Protein AF-0000000070118161 (afdb_homodimer)

InterPro domains:
  IPR046238 Protein of unknown function DUF6271 [PF19787] (27-433)

Foldseek 3Di:
DDDDDDDDDDPPDPPPPPPCPPVPQAAEEEEEEEDAEDQLVLLLQSLVLLVVCVVPDRYDYAYEYEYAYPCLPSNVVSCVVHDHYFYDYPVLLLVLLLQLLVQLVDPCSVLLSCLLRNPFDFPQNPVLSSLLLCLQVNHQKYWAAYRFWHFDDDPRHTLHLVVVVVQAAQDQQLPHDFPAEPADPVRRRAGAFKEWFAADEDFPAPCPVCLVPPLLLLQQLLLDAPPDDPVRSVVSSVLARDGDDDDDDKHKYKWLDDLRGGDRNTMMGGPLCLQAGFQSAGLAPDSNSLSSLQSNQQRHIYMYMHRHIYGDDDPQCVDLVNVLSRLSNHLLHSLLSQLVVQLSVPRRHSHLVVSLVSLVVSLPDDLVVSLVSLVSNLVSLVSSDDSSPVSSVVSVVCVVVSSVSSSVSSVSSSSCSVSSNSSSVSSNVGHSDGD/DCPPPDPPPDPPPPPPPPPPPPCPQFAEAEEEEEDAEDQLVLLLQVLVLLVVCVVPDRYHYAYEYEYAYPCLPSNVVSCVPHDHYFYDYPVLLLVLLLQLLVQLVDPCSVLLSCLLRNPFDFPQSPVLSSLLLCLQVVHQKYWAAYRFWHFDDDPRHTLHLVVVVVQAAQDQQLVHDFPAEPADPVRRRAGAFKEWFAADEAFPAPCVVCLVPPLLLLQQLLLDAPPDDPVRSVVSSVLARDGDDDDDDKHKYKWLDDLRGGDRNTMMGGPLCLQAGFQSAGLAPDSNSLSSLQSNQQRHIYMYMHRHIYGDDDPQCVDLVNVLSRLSNHLLHSLLSQLVVQLSVPRRHSHLVVSLVSLVVSLPDDLVVSLVSLVSNLVSLVSSDDSSPVSSVVSVVCVVVSSVSSSVSSVSSSSCSVSSNSSSVSSNVGHSDGD

Structure (mmCIF, N/CA/C/O backbone):
data_AF-0000000070118161-model_v1
#
loop_
_entity.id
_entity.type
_entity.pdbx_description
1 polymer 'Glycosyl transferase family 2'
#
loop_
_atom_site.group_PDB
_atom_site.id
_atom_site.type_symbol
_atom_site.label_atom_id
_atom_site.label_alt_id
_atom_site.label_comp_id
_atom_site.label_asym_id
_atom_site.label_entity_id
_atom_site.label_seq_id
_atom_site.pdbx_PDB_ins_code
_atom_site.Cartn_x
_atom_site.Cartn_y
_atom_site.Cartn_z
_atom_site.occupancy
_atom_site.B_iso_or_equiv
_atom_site.auth_se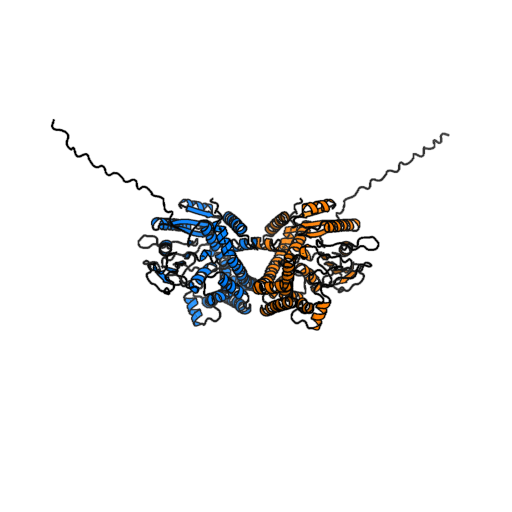q_id
_atom_site.auth_comp_id
_atom_site.auth_asym_id
_atom_site.auth_atom_id
_atom_site.pdbx_PDB_model_num
ATOM 1 N N . MET A 1 1 ? 20.609 100.125 -25.812 1 18.08 1 MET A N 1
ATOM 2 C CA . MET A 1 1 ? 21.297 98.875 -25.75 1 18.08 1 MET A CA 1
ATOM 3 C C . MET A 1 1 ? 20.812 98.062 -24.547 1 18.08 1 MET A C 1
ATOM 5 O O . MET A 1 1 ? 21.359 97 -24.266 1 18.08 1 MET A O 1
ATOM 9 N N . ARG A 1 2 ? 20.25 98.5 -23.766 1 18.81 2 ARG A N 1
ATOM 10 C CA . ARG A 1 2 ? 20.188 98.062 -22.391 1 18.81 2 ARG A CA 1
ATOM 11 C C . ARG A 1 2 ? 19.359 96.812 -22.281 1 18.81 2 ARG A C 1
ATOM 13 O O . ARG A 1 2 ? 18.156 96.812 -22.562 1 18.81 2 ARG A O 1
ATOM 20 N N . ILE A 1 3 ? 20.078 95.688 -22.578 1 17.75 3 ILE A N 1
ATOM 21 C CA . ILE A 1 3 ? 19.344 94.438 -22.812 1 17.75 3 ILE A CA 1
ATOM 22 C C . ILE A 1 3 ? 18.328 94.188 -21.703 1 17.75 3 ILE A C 1
ATOM 24 O O . ILE A 1 3 ? 18.422 94.812 -20.641 1 17.75 3 ILE A O 1
ATOM 28 N N . ARG A 1 4 ? 18.016 92.875 -21.312 1 18.5 4 ARG A N 1
ATOM 29 C CA . ARG A 1 4 ? 17.25 91.688 -21.562 1 18.5 4 ARG A CA 1
ATOM 30 C C . ARG A 1 4 ? 16.859 91 -20.266 1 18.5 4 ARG A C 1
ATOM 32 O O . ARG A 1 4 ? 16.359 89.875 -20.266 1 18.5 4 ARG A O 1
ATOM 39 N N . LYS A 1 5 ? 16.969 91.875 -19.188 1 18.72 5 LYS A N 1
ATOM 40 C CA . LYS A 1 5 ? 17.062 90.875 -18.078 1 18.72 5 LYS A CA 1
ATOM 41 C C . LYS A 1 5 ? 15.82 90 -18.031 1 18.72 5 LYS A C 1
ATOM 43 O O . LYS A 1 5 ? 14.789 90.312 -18.641 1 18.72 5 LYS A O 1
ATOM 48 N N . ALA A 1 6 ? 15.078 89.812 -17.047 1 23.8 6 ALA A N 1
ATOM 49 C CA . ALA A 1 6 ? 15.031 88.625 -16.203 1 23.8 6 ALA A CA 1
ATOM 50 C C . ALA A 1 6 ? 13.711 87.875 -16.375 1 23.8 6 ALA A C 1
ATOM 52 O O . ALA A 1 6 ? 13.609 86.688 -16.031 1 23.8 6 ALA A O 1
ATOM 53 N N . PRO A 1 7 ? 12.625 88.25 -17.219 1 26.45 7 PRO A N 1
ATOM 54 C CA . PRO A 1 7 ? 11.492 88.062 -16.312 1 26.45 7 PRO A CA 1
ATOM 55 C C . PRO A 1 7 ? 11.312 86.625 -15.836 1 26.45 7 PRO A C 1
ATOM 57 O O . PRO A 1 7 ? 11.836 85.688 -16.453 1 26.45 7 PRO A O 1
ATOM 60 N N . GLY A 1 8 ? 10.688 86.25 -14.773 1 24.23 8 GLY A N 1
ATOM 61 C CA . GLY A 1 8 ? 10.609 85.312 -13.641 1 24.23 8 GLY A CA 1
ATOM 62 C C . GLY A 1 8 ? 9.773 84.062 -13.93 1 24.23 8 GLY A C 1
ATOM 63 O O . GLY A 1 8 ? 9.453 83.312 -13.016 1 24.23 8 GLY A O 1
ATOM 64 N N . GLY A 1 9 ? 9.859 83.5 -15.227 1 24.38 9 GLY A N 1
ATOM 65 C CA . GLY A 1 9 ? 8.672 82.688 -15.469 1 24.38 9 GLY A CA 1
ATOM 66 C C . GLY A 1 9 ? 8.469 81.625 -14.438 1 24.38 9 GLY A C 1
ATOM 67 O O . GLY A 1 9 ? 9.398 81.25 -13.703 1 24.38 9 GLY A O 1
ATOM 68 N N . SER A 1 10 ? 7.137 81.25 -14.125 1 23.62 10 SER A N 1
ATOM 69 C CA . SER A 1 10 ? 6.43 80.375 -13.18 1 23.62 10 SER A CA 1
ATOM 70 C C . SER A 1 10 ? 6.859 78.938 -13.328 1 23.62 10 SER A C 1
ATOM 72 O O . SER A 1 10 ? 7.027 78.438 -14.445 1 23.62 10 SER A O 1
ATOM 74 N N . VAL A 1 11 ? 7.516 78.25 -12.312 1 28.92 11 VAL A N 1
ATOM 75 C CA . VAL A 1 11 ? 8.211 77 -12.047 1 28.92 11 VAL A CA 1
ATOM 76 C C . VAL A 1 11 ? 7.25 75.812 -12.203 1 28.92 11 VAL A C 1
ATOM 78 O O . VAL A 1 11 ? 6.305 75.688 -11.43 1 28.92 11 VAL A O 1
ATOM 81 N N . PRO A 1 12 ? 6.484 75.625 -13.234 1 28.16 12 PRO A N 1
ATOM 82 C CA . PRO A 1 12 ? 5.457 74.625 -12.93 1 28.16 12 PRO A CA 1
ATOM 83 C C . PRO A 1 12 ? 6.047 73.312 -12.438 1 28.16 12 PRO A C 1
ATOM 85 O O . PRO A 1 12 ? 7.211 73 -12.711 1 28.16 12 PRO A O 1
ATOM 88 N N . SER A 1 13 ? 5.379 72.625 -11.328 1 24.45 13 SER A N 1
ATOM 89 C CA . SER A 1 13 ? 5.609 71.438 -10.523 1 24.45 13 SER A CA 1
ATOM 90 C C . SER A 1 13 ? 5.727 70.188 -11.398 1 24.45 13 SER A C 1
ATOM 92 O O . SER A 1 13 ? 4.824 69.875 -12.188 1 24.45 13 SER A O 1
ATOM 94 N N . SER A 1 14 ? 6.891 69.875 -11.984 1 25.02 14 SER A N 1
ATOM 95 C CA . SER A 1 14 ? 7.141 68.75 -12.812 1 25.02 14 SER A CA 1
ATOM 96 C C . SER A 1 14 ? 6.707 67.438 -12.102 1 25.02 14 SER A C 1
ATOM 98 O O . SER A 1 14 ? 7.148 67.188 -10.984 1 25.02 14 SER A O 1
ATOM 100 N N . GLY A 1 15 ? 5.406 67 -12.281 1 25.11 15 GLY A N 1
ATOM 101 C CA . GLY A 1 15 ? 4.891 65.75 -11.797 1 25.11 15 GLY A CA 1
ATOM 102 C C . GLY A 1 15 ? 5.816 64.562 -12.078 1 25.11 15 GLY A C 1
ATOM 103 O O . GLY A 1 15 ? 6.117 64.312 -13.242 1 25.11 15 GLY A O 1
ATOM 104 N N . ARG A 1 16 ? 6.965 64.375 -11.258 1 28.17 16 ARG A N 1
ATOM 105 C CA . ARG A 1 16 ? 7.883 63.25 -11.383 1 28.17 16 ARG A CA 1
ATOM 106 C C . ARG A 1 16 ? 7.137 61.938 -11.719 1 28.17 16 ARG A C 1
ATOM 108 O O . ARG A 1 16 ? 6.203 61.562 -11.016 1 28.17 16 ARG A O 1
ATOM 115 N N . GLU A 1 17 ? 7.031 61.625 -12.898 1 26.48 17 GLU A N 1
ATOM 116 C CA . GLU A 1 17 ? 6.621 60.281 -13.305 1 26.48 17 GLU A CA 1
ATOM 117 C C . GLU A 1 17 ? 7.398 59.219 -12.531 1 26.48 17 GLU A C 1
ATOM 119 O O . GLU A 1 17 ? 8.625 59.188 -12.586 1 26.48 17 GLU A O 1
ATOM 124 N N . LYS A 1 18 ? 6.875 58.719 -11.438 1 31.11 18 LYS A N 1
ATOM 125 C CA . LYS A 1 18 ? 7.531 57.625 -10.719 1 31.11 18 LYS A CA 1
ATOM 126 C C . LYS A 1 18 ? 7.996 56.531 -11.688 1 31.11 18 LYS A C 1
ATOM 128 O O . LYS A 1 18 ? 7.18 55.906 -12.352 1 31.11 18 LYS A O 1
ATOM 133 N N . ARG A 1 19 ? 9.086 56.688 -12.289 1 28.73 19 ARG A N 1
ATOM 134 C CA . ARG A 1 19 ? 9.688 55.562 -12.984 1 28.73 19 ARG A CA 1
ATOM 135 C C . ARG A 1 19 ? 9.57 54.281 -12.172 1 28.73 19 ARG A C 1
ATOM 137 O O . ARG A 1 19 ? 10.086 54.188 -11.055 1 28.73 19 ARG A O 1
ATOM 144 N N . HIS A 1 20 ? 8.469 53.5 -12.352 1 30.02 20 HIS A N 1
ATOM 145 C CA . HIS A 1 20 ? 8.391 52.156 -11.789 1 30.02 20 HIS A CA 1
ATOM 146 C C . HIS A 1 20 ? 9.648 51.375 -12.109 1 30.02 20 HIS A C 1
ATOM 148 O O . HIS A 1 20 ? 9.922 51.062 -13.273 1 30.02 20 HIS A O 1
ATOM 154 N N . VAL A 1 21 ? 10.844 51.719 -11.609 1 30.42 21 VAL A N 1
ATOM 155 C CA . VAL A 1 21 ? 12.109 51 -11.766 1 30.42 21 VAL A CA 1
ATOM 156 C C . VAL A 1 21 ? 11.852 49.5 -11.906 1 30.42 21 VAL A C 1
ATOM 158 O O . VAL A 1 21 ? 10.766 49.031 -11.57 1 30.42 21 VAL A O 1
ATOM 161 N N . ASN A 1 22 ? 12.953 48.688 -12.242 1 32.97 22 ASN A N 1
ATOM 162 C CA . ASN A 1 22 ? 13.094 47.25 -12.445 1 32.97 22 ASN A CA 1
ATOM 163 C C . ASN A 1 22 ? 12.391 46.469 -11.344 1 32.97 22 ASN A C 1
ATOM 165 O O . ASN A 1 22 ? 12.734 46.594 -10.164 1 32.97 22 ASN A O 1
ATOM 169 N N . GLY A 1 23 ? 11.141 46.219 -11.258 1 35.56 23 GLY A N 1
ATOM 170 C CA . GLY A 1 23 ? 10.141 45.719 -10.344 1 35.56 23 GLY A CA 1
ATOM 171 C C . GLY A 1 23 ? 10.625 44.531 -9.539 1 35.56 23 GLY A C 1
ATOM 172 O O . GLY A 1 23 ? 10.766 43.406 -10.078 1 35.56 23 GLY A O 1
ATOM 173 N N . SER A 1 24 ? 11.641 44.5 -8.727 1 43.12 24 SER A N 1
ATOM 174 C CA . SER A 1 24 ? 12.109 43.438 -7.84 1 43.12 24 SER A CA 1
ATOM 175 C C . SER A 1 24 ? 10.945 42.594 -7.344 1 43.12 24 SER A C 1
ATOM 177 O O . SER A 1 24 ? 10.055 43.094 -6.645 1 43.12 24 SER A O 1
ATOM 179 N N . LYS A 1 25 ? 10.273 41.656 -8.039 1 54.44 25 LYS A N 1
ATOM 180 C CA . LYS A 1 25 ? 9.117 40.844 -7.73 1 54.44 25 LYS A CA 1
ATOM 181 C C . LYS A 1 25 ? 9.203 40.281 -6.309 1 54.44 25 LYS A C 1
ATOM 183 O O . LYS A 1 25 ? 10.242 39.75 -5.906 1 54.44 25 LYS A O 1
ATOM 188 N N . GLY A 1 26 ? 8.383 40.781 -5.262 1 76.94 26 GLY A N 1
ATOM 189 C CA . GLY A 1 26 ? 8.227 40.312 -3.891 1 76.94 26 GLY A CA 1
ATOM 190 C C . GLY A 1 26 ? 8.234 38.812 -3.766 1 76.94 26 GLY A C 1
ATOM 191 O O . GLY A 1 26 ? 8.109 38.094 -4.766 1 76.94 26 GLY A O 1
ATOM 192 N N . ARG A 1 27 ? 8.695 38.375 -2.604 1 93.38 27 ARG A N 1
ATOM 193 C CA . ARG A 1 27 ? 8.664 36.938 -2.322 1 93.38 27 ARG A CA 1
ATOM 194 C C . ARG A 1 27 ? 7.285 36.375 -2.613 1 93.38 27 ARG A C 1
ATOM 196 O O . ARG A 1 27 ? 6.266 37 -2.33 1 93.38 27 ARG A O 1
ATOM 203 N N . ARG A 1 28 ? 7.234 35.281 -3.338 1 97 28 ARG A N 1
ATOM 204 C CA . ARG A 1 28 ? 5.973 34.625 -3.645 1 97 28 ARG A CA 1
ATOM 205 C C . ARG A 1 28 ? 5.512 33.75 -2.479 1 97 28 ARG A C 1
ATOM 207 O O . ARG A 1 28 ? 6.305 33 -1.907 1 97 28 ARG A O 1
ATOM 214 N N . VAL A 1 29 ? 4.273 33.938 -2.137 1 98.31 29 VAL A N 1
ATOM 215 C CA . VAL A 1 29 ? 3.699 33.125 -1.062 1 98.31 29 VAL A CA 1
ATOM 216 C C . VAL A 1 29 ? 2.393 32.5 -1.531 1 98.31 29 VAL A C 1
ATOM 218 O O . VAL A 1 29 ? 1.701 33.062 -2.391 1 98.31 29 VAL A O 1
ATOM 221 N N . CYS A 1 30 ? 2.09 31.328 -1.042 1 98.75 30 CYS A N 1
ATOM 222 C CA . CYS A 1 30 ? 0.885 30.609 -1.442 1 98.75 30 CYS A CA 1
ATOM 223 C C . CYS A 1 30 ? -0.164 30.641 -0.338 1 98.75 30 CYS A C 1
ATOM 225 O O . CYS A 1 30 ? 0.068 30.141 0.76 1 98.75 30 CYS A O 1
ATOM 227 N N . LEU A 1 31 ? -1.231 31.328 -0.538 1 98.81 31 LEU A N 1
ATOM 228 C CA . LEU A 1 31 ? -2.412 31.25 0.316 1 98.81 31 LEU A CA 1
ATOM 229 C C . LEU A 1 31 ? -3.398 30.203 -0.215 1 98.81 31 LEU A C 1
ATOM 231 O O . LEU A 1 31 ? -3.914 30.344 -1.326 1 98.81 31 LEU A O 1
ATOM 235 N N . VAL A 1 32 ? -3.629 29.141 0.614 1 98.69 32 VAL A N 1
ATOM 236 C CA . VAL A 1 32 ? -4.305 28 0.02 1 98.69 32 VAL A CA 1
ATOM 237 C C . VAL A 1 32 ? -5.574 27.672 0.81 1 98.69 32 VAL A C 1
ATOM 239 O O . VAL A 1 32 ? -5.586 27.781 2.039 1 98.69 32 VAL A O 1
ATOM 242 N N . VAL A 1 33 ? -6.633 27.281 0.104 1 98.5 33 VAL A N 1
ATOM 243 C CA . VAL A 1 33 ? -7.883 26.781 0.666 1 98.5 33 VAL A CA 1
ATOM 244 C C . VAL A 1 33 ? -8.289 25.5 -0.043 1 98.5 33 VAL A C 1
ATOM 246 O O . VAL A 1 33 ? -8.719 25.516 -1.197 1 98.5 33 VAL A O 1
ATOM 249 N N . PRO A 1 34 ? -8.18 24.391 0.599 1 97.69 34 PRO A N 1
ATOM 250 C CA . PRO A 1 34 ? -8.852 23.203 0.085 1 97.69 34 PRO A CA 1
ATOM 251 C C . PRO A 1 34 ? -10.328 23.156 0.453 1 97.69 34 PRO A C 1
ATOM 253 O O . PRO A 1 34 ? -10.711 23.562 1.55 1 97.69 34 PRO A O 1
ATOM 256 N N . THR A 1 35 ? -11.188 22.656 -0.471 1 96.31 35 THR A N 1
ATOM 257 C CA . THR A 1 35 ? -12.609 22.594 -0.133 1 96.31 35 THR A CA 1
ATOM 258 C C . THR A 1 35 ? -13.281 21.422 -0.86 1 96.31 35 THR A C 1
ATOM 260 O O . THR A 1 35 ? -12.883 21.062 -1.968 1 96.31 35 THR A O 1
ATOM 263 N N . ASN A 1 36 ? -14.172 20.812 -0.224 1 92.88 36 ASN A N 1
ATOM 264 C CA . ASN A 1 36 ? -15.055 19.812 -0.82 1 92.88 36 ASN A CA 1
ATOM 265 C C . ASN A 1 36 ? -16.531 20.156 -0.586 1 92.88 36 ASN A C 1
ATOM 267 O O . ASN A 1 36 ? -17.391 19.266 -0.646 1 92.88 36 ASN A O 1
ATOM 271 N N . ARG A 1 37 ? -16.797 21.438 -0.297 1 91.69 37 ARG A N 1
ATOM 272 C CA . ARG A 1 37 ? -18.141 21.891 0.008 1 91.69 37 ARG A CA 1
ATOM 273 C C . ARG A 1 37 ? -18.359 23.328 -0.452 1 91.69 37 ARG A C 1
ATOM 275 O O . ARG A 1 37 ? -17.406 24 -0.888 1 91.69 37 ARG A O 1
ATOM 282 N N . GLU A 1 38 ? -19.641 23.734 -0.311 1 94 38 GLU A N 1
ATOM 283 C CA . GLU A 1 38 ? -19.938 25.125 -0.591 1 94 38 GLU A CA 1
ATOM 284 C C . GLU A 1 38 ? -19.25 26.062 0.407 1 94 38 GLU A C 1
ATOM 286 O O . GLU A 1 38 ? -19.328 25.844 1.619 1 94 38 GLU A O 1
ATOM 291 N N . CYS A 1 39 ? -18.5 27.109 -0.124 1 96.06 39 CYS A N 1
ATOM 292 C CA . CYS A 1 39 ? -17.797 28 0.8 1 96.06 39 CYS A CA 1
ATOM 293 C C . CYS A 1 39 ? -17.547 29.359 0.161 1 96.06 39 CYS A C 1
ATOM 295 O O . CYS A 1 39 ? -16.484 29.953 0.367 1 96.06 39 CYS A O 1
ATOM 297 N N . THR A 1 40 ? -18.422 29.844 -0.598 1 96.44 40 THR A N 1
ATOM 298 C CA . THR A 1 40 ? -18.297 31.125 -1.29 1 96.44 40 THR A CA 1
ATOM 299 C C . THR A 1 40 ? -18 32.25 -0.3 1 96.44 40 THR A C 1
ATOM 301 O O . THR A 1 40 ? -17.172 33.125 -0.569 1 96.44 40 THR A O 1
ATOM 304 N N . ALA A 1 41 ? -18.703 32.25 0.791 1 95.62 41 ALA A N 1
ATOM 305 C CA . ALA A 1 41 ? -18.484 33.281 1.799 1 95.62 41 ALA A CA 1
ATOM 306 C C . ALA A 1 41 ? -17.062 33.25 2.344 1 95.62 41 ALA A C 1
ATOM 308 O O . ALA A 1 41 ? -16.438 34.281 2.527 1 95.62 41 ALA A O 1
ATOM 309 N N . THR A 1 42 ? -16.609 32.062 2.637 1 96.62 42 THR A N 1
ATOM 310 C CA . THR A 1 42 ? -15.25 31.891 3.139 1 96.62 42 THR A CA 1
ATOM 311 C C . THR A 1 42 ? -14.219 32.312 2.098 1 96.62 42 THR A C 1
ATOM 313 O O . THR A 1 42 ? -13.219 32.969 2.434 1 96.62 42 THR A O 1
ATOM 316 N N . LEU A 1 43 ? -14.461 32 0.864 1 97.94 43 LEU A N 1
ATOM 317 C CA . LEU A 1 43 ? -13.523 32.375 -0.194 1 97.94 43 LEU A CA 1
ATOM 318 C C . LEU A 1 43 ? -13.438 33.906 -0.33 1 97.94 43 LEU A C 1
ATOM 320 O O . LEU A 1 43 ? -12.367 34.438 -0.608 1 97.94 43 LEU A O 1
ATOM 324 N N . ALA A 1 44 ? -14.539 34.562 -0.153 1 97.56 44 ALA A N 1
ATOM 325 C CA . ALA A 1 44 ? -14.516 36 -0.18 1 97.56 44 ALA A CA 1
ATOM 326 C C . ALA A 1 44 ? -13.625 36.562 0.928 1 97.56 44 ALA A C 1
ATOM 328 O O . ALA A 1 44 ? -12.906 37.562 0.721 1 97.56 44 ALA A O 1
ATOM 329 N N . GLU A 1 45 ? -13.727 36 2.141 1 97.38 45 GLU A N 1
ATOM 330 C CA . GLU A 1 45 ? -12.859 36.375 3.252 1 97.38 45 GLU A CA 1
ATOM 331 C C . GLU A 1 45 ? -11.391 36.188 2.893 1 97.38 45 GLU A C 1
ATOM 333 O O . GLU A 1 45 ? -10.562 37.062 3.186 1 97.38 45 GLU A O 1
ATOM 338 N N . VAL A 1 46 ? -11.078 35.125 2.234 1 98.12 46 VAL A N 1
ATOM 339 C CA . VAL A 1 46 ? -9.695 34.75 1.938 1 98.12 46 VAL A CA 1
ATOM 340 C C . VAL A 1 46 ? -9.156 35.688 0.84 1 98.12 46 VAL A C 1
ATOM 342 O O . VAL A 1 46 ? -7.98 36.031 0.848 1 98.12 46 VAL A O 1
ATOM 345 N N . VAL A 1 47 ? -9.992 36.031 -0.094 1 98.12 47 VAL A N 1
ATOM 346 C CA . VAL A 1 47 ? -9.602 37 -1.113 1 98.12 47 VAL A CA 1
ATOM 347 C C . VAL A 1 47 ? -9.219 38.312 -0.453 1 98.12 47 VAL A C 1
ATOM 349 O O . VAL A 1 47 ? -8.211 38.938 -0.823 1 98.12 47 VAL A O 1
ATOM 352 N N . ALA A 1 48 ? -10 38.719 0.513 1 97.81 48 ALA A N 1
ATOM 353 C CA . ALA A 1 48 ? -9.68 39.938 1.259 1 97.81 48 ALA A CA 1
ATOM 354 C C . ALA A 1 48 ? -8.352 39.781 2.002 1 97.81 48 ALA A C 1
ATOM 356 O O . ALA A 1 48 ? -7.598 40.75 2.123 1 97.81 48 ALA A O 1
ATOM 357 N N . GLU A 1 49 ? -8.109 38.625 2.523 1 98.38 49 GLU A N 1
ATOM 358 C CA . GLU A 1 49 ? -6.852 38.375 3.209 1 98.38 49 GLU A CA 1
ATOM 359 C C . GLU A 1 49 ? -5.668 38.5 2.254 1 98.38 49 GLU A C 1
ATOM 361 O O . GLU A 1 49 ? -4.625 39.031 2.617 1 98.38 49 GLU A O 1
ATOM 366 N N . ALA A 1 50 ? -5.844 37.969 1.078 1 98.19 50 ALA A N 1
ATOM 367 C CA . ALA A 1 50 ? -4.805 38.094 0.062 1 98.19 50 ALA A CA 1
ATOM 368 C C . ALA A 1 50 ? -4.512 39.562 -0.259 1 98.19 50 ALA A C 1
ATOM 370 O O . ALA A 1 50 ? -3.348 39.938 -0.382 1 98.19 50 ALA A O 1
ATOM 371 N N . GLU A 1 51 ? -5.527 40.312 -0.409 1 97.19 51 GLU A N 1
ATOM 372 C CA . GLU A 1 51 ? -5.375 41.75 -0.694 1 97.19 51 GLU A CA 1
ATOM 373 C C . GLU A 1 51 ? -4.648 42.469 0.44 1 97.19 51 GLU A C 1
ATOM 375 O O . GLU A 1 51 ? -3.801 43.312 0.196 1 97.19 51 GLU A O 1
ATOM 380 N N . HIS A 1 52 ? -5.051 42.094 1.607 1 97.69 52 HIS A N 1
ATOM 381 C CA . HIS A 1 52 ? -4.383 42.656 2.771 1 97.69 52 HIS A CA 1
ATOM 382 C C . HIS A 1 52 ? -2.887 42.375 2.746 1 97.69 52 HIS A C 1
ATOM 384 O O . HIS A 1 52 ? -2.074 43.25 3.01 1 97.69 52 HIS A O 1
ATOM 390 N N . ALA A 1 53 ? -2.527 41.188 2.486 1 98.12 53 ALA A N 1
ATOM 391 C CA . ALA A 1 53 ? -1.125 40.781 2.441 1 98.12 53 ALA A CA 1
ATOM 392 C C . ALA A 1 53 ? -0.347 41.625 1.419 1 98.12 53 ALA A C 1
ATOM 394 O O . ALA A 1 53 ? 0.737 42.125 1.716 1 98.12 53 ALA A O 1
ATOM 395 N N . GLU A 1 54 ? -0.881 41.781 0.288 1 96.75 54 GLU A N 1
ATOM 396 C CA . GLU A 1 54 ? -0.187 42.5 -0.793 1 96.75 54 GLU A CA 1
ATOM 397 C C . GLU A 1 54 ? -0.111 44 -0.527 1 96.75 54 GLU A C 1
ATOM 399 O O . GLU A 1 54 ? 0.819 44.656 -0.98 1 96.75 54 GLU A O 1
ATOM 404 N N . SER A 1 55 ? -1.028 44.5 0.199 1 96.56 55 SER A N 1
ATOM 405 C CA . SER A 1 55 ? -1.042 45.938 0.5 1 96.56 55 SER A CA 1
ATOM 406 C C . SER A 1 55 ? -0.089 46.25 1.644 1 96.56 55 SER A C 1
ATOM 408 O O . SER A 1 55 ? 0.398 47.406 1.743 1 96.56 55 SER A O 1
ATOM 410 N N . HIS A 1 56 ? 0.193 45.281 2.412 1 96.88 56 HIS A N 1
ATOM 411 C CA . HIS A 1 56 ? 0.922 45.594 3.637 1 96.88 56 HIS A CA 1
ATOM 412 C C . HIS A 1 56 ? 2.34 45.031 3.588 1 96.88 56 HIS A C 1
ATOM 414 O O . HIS A 1 56 ? 3.201 45.438 4.367 1 96.88 56 HIS A O 1
ATOM 420 N N . PHE A 1 57 ? 2.557 44.062 2.789 1 97.19 57 PHE A N 1
ATOM 421 C CA . PHE A 1 57 ? 3.857 43.406 2.686 1 97.19 57 PHE A CA 1
ATOM 422 C C . PHE A 1 57 ? 4.324 43.375 1.234 1 97.19 57 PHE A C 1
ATOM 424 O O . PHE A 1 57 ? 3.51 43.469 0.312 1 97.19 57 PHE A O 1
ATOM 431 N N . ASP A 1 58 ? 5.637 43.312 1.049 1 95.94 58 ASP A N 1
ATOM 432 C CA . ASP A 1 58 ? 6.195 43.156 -0.289 1 95.94 58 ASP A CA 1
ATOM 433 C C . ASP A 1 58 ? 6.176 41.688 -0.72 1 95.94 58 ASP A C 1
ATOM 435 O O . ASP A 1 58 ? 7.227 41.031 -0.806 1 95.94 58 ASP A O 1
ATOM 439 N N . VAL A 1 59 ? 4.965 41.156 -0.947 1 97.06 59 VAL A N 1
ATOM 440 C CA . VAL A 1 59 ? 4.793 39.75 -1.341 1 97.06 59 VAL A CA 1
ATOM 441 C C . VAL A 1 59 ? 3.865 39.688 -2.549 1 97.06 59 VAL A C 1
ATOM 443 O O . VAL A 1 59 ? 3.092 40.594 -2.812 1 97.06 59 VAL A O 1
ATOM 446 N N . ASP A 1 60 ? 4.129 38.719 -3.375 1 96.94 60 ASP A N 1
ATOM 447 C CA . ASP A 1 60 ? 3.213 38.281 -4.422 1 96.94 60 ASP A CA 1
ATOM 448 C C . ASP A 1 60 ? 2.408 37.062 -3.973 1 96.94 60 ASP A C 1
ATOM 450 O O . ASP A 1 60 ? 2.939 35.938 -3.908 1 96.94 60 ASP A O 1
ATOM 454 N N . VAL A 1 61 ? 1.116 37.281 -3.701 1 97.88 61 VAL A N 1
ATOM 455 C CA . VAL A 1 61 ? 0.293 36.219 -3.15 1 97.88 61 VAL A CA 1
ATOM 456 C C . VAL A 1 61 ? -0.29 35.375 -4.285 1 97.88 61 VAL A C 1
ATOM 458 O O . VAL A 1 61 ? -0.955 35.906 -5.18 1 97.88 61 VAL A O 1
ATOM 461 N N . ARG A 1 62 ? 0.014 34.125 -4.309 1 97.69 62 ARG A N 1
ATOM 462 C CA . ARG A 1 62 ? -0.673 33.125 -5.141 1 97.69 62 ARG A CA 1
ATOM 463 C C . ARG A 1 62 ? -1.813 32.469 -4.375 1 97.69 62 ARG A C 1
ATOM 465 O O . ARG A 1 62 ? -1.58 31.625 -3.516 1 97.69 62 ARG A O 1
ATOM 472 N N . LEU A 1 63 ? -3.002 32.875 -4.711 1 98.31 63 LEU A N 1
ATOM 473 C CA . LEU A 1 63 ? -4.152 32.25 -4.082 1 98.31 63 LEU A CA 1
ATOM 474 C C . LEU A 1 63 ? -4.465 30.906 -4.742 1 98.31 63 LEU A C 1
ATOM 476 O O . LEU A 1 63 ? -4.699 30.844 -5.953 1 98.31 63 LEU A O 1
ATOM 480 N N . LEU A 1 64 ? -4.391 29.828 -3.969 1 98.5 64 LEU A N 1
ATOM 481 C CA . LEU A 1 64 ? -4.633 28.469 -4.461 1 98.5 64 LEU A CA 1
ATOM 482 C C . LEU A 1 64 ? -5.883 27.875 -3.824 1 98.5 64 LEU A C 1
ATOM 484 O O . LEU A 1 64 ? -5.988 27.812 -2.598 1 98.5 64 LEU A O 1
ATOM 488 N N . VAL A 1 65 ? -6.812 27.484 -4.645 1 98.44 65 VAL A N 1
ATOM 489 C CA . VAL A 1 65 ? -8.016 26.812 -4.16 1 98.44 65 VAL A CA 1
ATOM 490 C C . VAL A 1 65 ? -8.094 25.422 -4.766 1 98.44 65 VAL A C 1
ATOM 492 O O . VAL A 1 65 ? -8.219 25.266 -5.984 1 98.44 65 VAL A O 1
ATOM 495 N N . LEU A 1 66 ? -7.93 24.391 -3.953 1 98.06 66 LEU A N 1
ATOM 496 C CA . LEU A 1 66 ? -8.148 23.016 -4.348 1 98.06 66 LEU A CA 1
ATOM 497 C C . LEU A 1 66 ? -9.609 22.609 -4.145 1 98.06 66 LEU A C 1
ATOM 499 O O . LEU A 1 66 ? -10.039 22.391 -3.01 1 98.06 66 LEU A O 1
ATOM 503 N N . ASP A 1 67 ? -10.336 22.484 -5.238 1 97.19 67 ASP A N 1
ATOM 504 C CA . ASP A 1 67 ? -11.797 22.406 -5.164 1 97.19 67 ASP A CA 1
ATOM 505 C C . ASP A 1 67 ? -12.312 21.062 -5.652 1 97.19 67 ASP A C 1
ATOM 507 O O . ASP A 1 67 ? -12.32 20.797 -6.855 1 97.19 67 ASP A O 1
ATOM 511 N N . SER A 1 68 ? -12.688 20.234 -4.723 1 94.5 68 SER A N 1
ATOM 512 C CA . SER A 1 68 ? -13.281 18.953 -5.043 1 94.5 68 SER A CA 1
ATOM 513 C C . SER A 1 68 ? -14.789 18.953 -4.836 1 94.5 68 SER A C 1
ATOM 515 O O . SER A 1 68 ? -15.414 17.906 -4.727 1 94.5 68 SER A O 1
ATOM 517 N N . SER A 1 69 ? -15.438 20.156 -4.766 1 93.81 69 SER A N 1
ATOM 518 C CA . SER A 1 69 ? -16.859 20.281 -4.48 1 93.81 69 SER A CA 1
ATOM 519 C C . SER A 1 69 ? -17.688 20.312 -5.77 1 93.81 69 SER A C 1
ATOM 521 O O . SER A 1 69 ? -17.125 20.312 -6.867 1 93.81 69 SER A O 1
ATOM 523 N N . ASP A 1 70 ? -19.016 20.344 -5.543 1 93.5 70 ASP A N 1
ATOM 524 C CA . ASP A 1 70 ? -19.938 20.516 -6.664 1 93.5 70 ASP A CA 1
ATOM 525 C C . ASP A 1 70 ? -20.281 21.984 -6.879 1 93.5 70 ASP A C 1
ATOM 527 O O . ASP A 1 70 ? -21.266 22.312 -7.559 1 93.5 70 ASP A O 1
ATOM 531 N N . HIS A 1 71 ? -19.516 22.875 -6.32 1 95.88 71 HIS A N 1
ATOM 532 C CA . HIS A 1 71 ? -19.844 24.297 -6.344 1 95.88 71 HIS A CA 1
ATOM 533 C C . HIS A 1 71 ? -18.766 25.094 -7.082 1 95.88 71 HIS A C 1
ATOM 535 O O . HIS A 1 71 ? -18.516 26.25 -6.754 1 95.88 71 HIS A O 1
ATOM 541 N N . PHE A 1 72 ? -18.156 24.5 -8.008 1 96.5 72 PHE A N 1
ATOM 542 C CA . PHE A 1 72 ? -16.984 25.047 -8.672 1 96.5 72 PHE A CA 1
ATOM 543 C C . PHE A 1 72 ? -17.312 26.391 -9.32 1 96.5 72 PHE A C 1
ATOM 545 O O . PHE A 1 72 ? -16.531 27.344 -9.211 1 96.5 72 PHE A O 1
ATOM 552 N N . ARG A 1 73 ? -18.453 26.516 -10.008 1 96.5 73 ARG A N 1
ATOM 553 C CA . ARG A 1 73 ? -18.812 27.719 -10.734 1 96.5 73 ARG A CA 1
ATOM 554 C C . ARG A 1 73 ? -19.047 28.875 -9.766 1 96.5 73 ARG A C 1
ATOM 556 O O . ARG A 1 73 ? -18.625 30 -10.023 1 96.5 73 ARG A O 1
ATOM 563 N N . ALA A 1 74 ? -19.766 28.578 -8.727 1 97.19 74 ALA A N 1
ATOM 564 C CA . ALA A 1 74 ? -20.031 29.609 -7.734 1 97.19 74 ALA A CA 1
ATOM 565 C C . ALA A 1 74 ? -18.734 30.094 -7.09 1 97.19 74 ALA A C 1
ATOM 567 O O . ALA A 1 74 ? -18.562 31.297 -6.855 1 97.19 74 ALA A O 1
ATOM 568 N N . HIS A 1 75 ? -17.875 29.172 -6.777 1 97.88 75 HIS A N 1
ATOM 569 C CA . HIS A 1 75 ? -16.578 29.516 -6.215 1 97.88 75 HIS A CA 1
ATOM 570 C C . HIS A 1 75 ? -15.766 30.375 -7.188 1 97.88 75 HIS A C 1
ATOM 572 O O . HIS A 1 75 ? -15.148 31.359 -6.789 1 97.88 75 HIS A O 1
ATOM 578 N N . ALA A 1 76 ? -15.828 29.984 -8.438 1 97.12 76 ALA A N 1
ATOM 579 C CA . ALA A 1 76 ? -15.086 30.703 -9.469 1 97.12 76 ALA A CA 1
ATOM 580 C C . ALA A 1 76 ? -15.555 32.156 -9.562 1 97.12 76 ALA A C 1
ATOM 582 O O . ALA A 1 76 ? -14.742 33.062 -9.758 1 97.12 76 ALA A O 1
ATOM 583 N N . ALA A 1 77 ? -16.781 32.375 -9.453 1 97.31 77 ALA A N 1
ATOM 584 C CA . ALA A 1 77 ? -17.344 33.719 -9.523 1 97.31 77 ALA A CA 1
ATOM 585 C C . ALA A 1 77 ? -16.797 34.594 -8.391 1 97.31 77 ALA A C 1
ATOM 587 O O . ALA A 1 77 ? -16.484 35.75 -8.594 1 97.31 77 ALA A O 1
ATOM 588 N N . THR A 1 78 ? -16.766 34.031 -7.238 1 97.31 78 THR A N 1
ATOM 589 C CA . THR A 1 78 ? -16.234 34.719 -6.074 1 97.31 78 THR A CA 1
ATOM 590 C C . THR A 1 78 ? -14.75 35 -6.234 1 97.31 78 THR A C 1
ATOM 592 O O . THR A 1 78 ? -14.273 36.094 -5.883 1 97.31 78 THR A O 1
ATOM 595 N N . LEU A 1 79 ? -14.031 34.125 -6.805 1 97.5 79 LEU A N 1
ATOM 596 C CA . LEU A 1 79 ? -12.578 34.188 -6.918 1 97.5 79 LEU A CA 1
ATOM 597 C C . LEU A 1 79 ? -12.164 35.125 -8.047 1 97.5 79 LEU A C 1
ATOM 599 O O . LEU A 1 79 ? -11.008 35.531 -8.117 1 97.5 79 LEU A O 1
ATOM 603 N N . ALA A 1 80 ? -13.117 35.438 -8.906 1 93.94 80 ALA A N 1
ATOM 604 C CA . ALA A 1 80 ? -12.836 36.344 -10.016 1 93.94 80 ALA A CA 1
ATOM 605 C C . ALA A 1 80 ? -12.344 37.719 -9.516 1 93.94 80 ALA A C 1
ATOM 607 O O . ALA A 1 80 ? -11.672 38.438 -10.242 1 93.94 80 ALA A O 1
ATOM 608 N N . ALA A 1 81 ? -12.57 38 -8.352 1 88.94 81 ALA A N 1
ATOM 609 C CA . ALA A 1 81 ? -12.188 39.281 -7.746 1 88.94 81 ALA A CA 1
ATOM 610 C C . ALA A 1 81 ? -10.711 39.281 -7.352 1 88.94 81 ALA A C 1
ATOM 612 O O . ALA A 1 81 ? -10.117 40.344 -7.105 1 88.94 81 ALA A O 1
ATOM 613 N N . ALA A 1 82 ? -10.094 38.125 -7.254 1 91.06 82 ALA A N 1
ATOM 614 C CA . ALA A 1 82 ? -8.703 38 -6.812 1 91.06 82 ALA A CA 1
ATOM 615 C C . ALA A 1 82 ? -7.738 38.281 -7.961 1 91.06 82 ALA A C 1
ATOM 617 O O . ALA A 1 82 ? -8.039 38 -9.117 1 91.06 82 ALA A O 1
ATOM 618 N N . ARG A 1 83 ? -6.637 38.812 -7.672 1 89 83 ARG A N 1
ATOM 619 C CA . ARG A 1 83 ? -5.641 39.188 -8.664 1 89 83 ARG A CA 1
ATOM 620 C C . ARG A 1 83 ? -4.973 37.969 -9.273 1 89 83 ARG A C 1
ATOM 622 O O . ARG A 1 83 ? -4.824 37.875 -10.492 1 89 83 ARG A O 1
ATOM 629 N N . ASP A 1 84 ? -4.465 37.062 -8.508 1 92.88 84 ASP A N 1
ATOM 630 C CA . ASP A 1 84 ? -3.758 35.844 -8.922 1 92.88 84 ASP A CA 1
ATOM 631 C C . ASP A 1 84 ? -4.312 34.625 -8.203 1 92.88 84 ASP A C 1
ATOM 633 O O . ASP A 1 84 ? -3.957 34.344 -7.055 1 92.88 84 ASP A O 1
ATOM 637 N N . VAL A 1 85 ? -5.059 33.844 -8.945 1 95.94 85 VAL A N 1
ATOM 638 C CA . VAL A 1 85 ? -5.73 32.719 -8.328 1 95.94 85 VAL A CA 1
ATOM 639 C C . VAL A 1 85 ? -5.543 31.484 -9.195 1 95.94 85 VAL A C 1
ATOM 641 O O . VAL A 1 85 ? -5.602 31.562 -10.43 1 95.94 85 VAL A O 1
ATOM 644 N N . ARG A 1 86 ? -5.164 30.422 -8.633 1 97.06 86 ARG A N 1
ATOM 645 C CA . ARG A 1 86 ? -5.262 29.094 -9.203 1 97.06 86 ARG A CA 1
ATOM 646 C C . ARG A 1 86 ? -6.406 28.297 -8.57 1 97.06 86 ARG A C 1
ATOM 648 O O . ARG A 1 86 ? -6.324 27.906 -7.41 1 97.06 86 ARG A O 1
ATOM 655 N N . HIS A 1 87 ? -7.449 28.172 -9.32 1 97.88 87 HIS A N 1
ATOM 656 C CA . HIS A 1 87 ? -8.617 27.406 -8.906 1 97.88 87 HIS A CA 1
ATOM 657 C C . HIS A 1 87 ? -8.68 26.062 -9.617 1 97.88 87 HIS A C 1
ATOM 659 O O . HIS A 1 87 ? -9.039 25.984 -10.797 1 97.88 87 HIS A O 1
ATOM 665 N N . LEU A 1 88 ? -8.375 24.969 -8.898 1 97.81 88 LEU A N 1
ATOM 666 C CA . LEU A 1 88 ? -8.18 23.672 -9.547 1 97.81 88 LEU A CA 1
ATOM 667 C C . LEU A 1 88 ? -9.242 22.672 -9.086 1 97.81 88 LEU A C 1
ATOM 669 O O . LEU A 1 88 ? -9.383 22.422 -7.891 1 97.81 88 LEU A O 1
ATOM 673 N N . ASP A 1 89 ? -9.945 22.125 -10.039 1 96.19 89 ASP A N 1
ATOM 674 C CA . ASP A 1 89 ? -10.812 21 -9.703 1 96.19 89 ASP A CA 1
ATOM 675 C C . ASP A 1 89 ? -10 19.703 -9.578 1 96.19 89 ASP A C 1
ATOM 677 O O . ASP A 1 89 ? -8.773 19.719 -9.711 1 96.19 89 ASP A O 1
ATOM 681 N N . GLU A 1 90 ? -10.586 18.641 -9.289 1 94.38 90 GLU A N 1
ATOM 682 C CA . GLU A 1 90 ? -9.875 17.406 -9.016 1 94.38 90 GLU A CA 1
ATOM 683 C C . GLU A 1 90 ? -9.172 16.875 -10.258 1 94.38 90 GLU A C 1
ATOM 685 O O . GLU A 1 90 ? -8.086 16.297 -10.172 1 94.38 90 GLU A O 1
ATOM 690 N N . ARG A 1 91 ? -9.836 17.016 -11.383 1 93.38 91 ARG A N 1
ATOM 691 C CA . ARG A 1 91 ? -9.227 16.578 -12.633 1 93.38 91 ARG A CA 1
ATOM 692 C C . ARG A 1 91 ? -7.902 17.281 -12.883 1 93.38 91 ARG A C 1
ATOM 694 O O . ARG A 1 91 ? -6.914 16.641 -13.25 1 93.38 91 ARG A O 1
ATOM 701 N N . ARG A 1 92 ? -7.902 18.547 -12.695 1 96.19 92 ARG A N 1
ATOM 702 C CA . ARG A 1 92 ? -6.688 19.328 -12.914 1 96.19 92 ARG A CA 1
ATOM 703 C C . ARG A 1 92 ? -5.621 18.984 -11.875 1 96.19 92 ARG A C 1
ATOM 705 O O . ARG A 1 92 ? -4.43 18.953 -12.195 1 96.19 92 ARG A O 1
ATOM 712 N N . GLN A 1 93 ? -6.031 18.812 -10.672 1 97.31 93 GLN A N 1
ATOM 713 C CA . GLN A 1 93 ? -5.094 18.375 -9.641 1 97.31 93 GLN A CA 1
ATOM 714 C C . GLN A 1 93 ? -4.453 17.047 -10.008 1 97.31 93 GLN A C 1
ATOM 716 O O . GLN A 1 93 ? -3.236 16.875 -9.883 1 97.31 93 GLN A O 1
ATOM 721 N N . ARG A 1 94 ? -5.27 16.109 -10.477 1 95.44 94 ARG A N 1
ATOM 722 C CA . ARG A 1 94 ? -4.801 14.789 -10.875 1 95.44 94 ARG A CA 1
ATOM 723 C C . ARG A 1 94 ? -3.805 14.883 -12.023 1 95.44 94 ARG A C 1
ATOM 725 O O . ARG A 1 94 ? -2.777 14.203 -12.023 1 95.44 94 ARG A O 1
ATOM 732 N N . ASP A 1 95 ? -4.156 15.672 -12.992 1 96.19 95 ASP A N 1
ATOM 733 C CA . ASP A 1 95 ? -3.271 15.852 -14.133 1 96.19 95 ASP A CA 1
ATOM 734 C C . ASP A 1 95 ? -1.916 16.406 -13.703 1 96.19 95 ASP A C 1
ATOM 736 O O . ASP A 1 95 ? -0.874 15.945 -14.172 1 96.19 95 ASP A O 1
ATOM 740 N N . PHE A 1 96 ? -1.938 17.359 -12.898 1 98.12 96 PHE A N 1
ATOM 741 C CA . PHE A 1 96 ? -0.708 17.938 -12.359 1 98.12 96 PHE A CA 1
ATOM 742 C C . PHE A 1 96 ? 0.11 16.875 -11.633 1 98.12 96 PHE A C 1
ATOM 744 O O . PHE A 1 96 ? 1.309 16.734 -11.883 1 98.12 96 PHE A O 1
ATOM 751 N N . LEU A 1 97 ? -0.519 16.125 -10.766 1 98.06 97 LEU A N 1
ATOM 752 C CA . LEU A 1 97 ? 0.169 15.125 -9.961 1 98.06 97 LEU A CA 1
ATOM 753 C C . LEU A 1 97 ? 0.754 14.031 -10.844 1 98.06 97 LEU A C 1
ATOM 755 O O . LEU A 1 97 ? 1.856 13.539 -10.586 1 98.06 97 LEU A O 1
ATOM 759 N N . ARG A 1 98 ? -0.009 13.648 -11.82 1 95 98 ARG A N 1
ATOM 760 C CA . ARG A 1 98 ? 0.494 12.633 -12.734 1 95 98 ARG A CA 1
ATOM 761 C C . ARG A 1 98 ? 1.787 13.094 -13.406 1 95 98 ARG A C 1
ATOM 763 O O . ARG A 1 98 ? 2.729 12.305 -13.539 1 95 98 ARG A O 1
ATOM 770 N N . ARG A 1 99 ? 1.815 14.297 -13.812 1 97.56 99 ARG A N 1
ATOM 771 C CA . ARG A 1 99 ? 3.014 14.828 -14.453 1 97.56 99 ARG A CA 1
ATOM 772 C C . ARG A 1 99 ? 4.172 14.914 -13.461 1 97.56 99 ARG A C 1
ATOM 774 O O . ARG A 1 99 ? 5.305 14.562 -13.789 1 97.56 99 ARG A O 1
ATOM 781 N N . VAL A 1 100 ? 3.898 15.336 -12.242 1 98.5 100 VAL A N 1
ATOM 782 C CA . VAL A 1 100 ? 4.918 15.422 -11.203 1 98.5 100 VAL A CA 1
ATOM 783 C C . VAL A 1 100 ? 5.48 14.031 -10.914 1 98.5 100 VAL A C 1
ATOM 785 O O . VAL A 1 100 ? 6.695 13.852 -10.836 1 98.5 100 VAL A O 1
ATOM 788 N N . ILE A 1 101 ? 4.613 13.062 -10.742 1 96.69 101 ILE A N 1
ATOM 789 C CA . ILE A 1 101 ? 4.996 11.703 -10.383 1 96.69 101 ILE A CA 1
ATOM 790 C C . ILE A 1 101 ? 5.809 11.078 -11.516 1 96.69 101 ILE A C 1
ATOM 792 O O . ILE A 1 101 ? 6.816 10.414 -11.273 1 96.69 101 ILE A O 1
ATOM 796 N N . ARG A 1 102 ? 5.348 11.266 -12.703 1 94.31 102 ARG A N 1
ATOM 797 C CA . ARG A 1 102 ? 6.105 10.781 -13.852 1 94.31 102 ARG A CA 1
ATOM 798 C C . ARG A 1 102 ? 7.516 11.352 -13.859 1 94.31 102 ARG A C 1
ATOM 800 O O . ARG A 1 102 ? 8.484 10.625 -14.094 1 94.31 102 ARG A O 1
ATOM 807 N N . ARG A 1 103 ? 7.609 12.609 -13.617 1 96.38 103 ARG A N 1
ATOM 808 C CA . ARG A 1 103 ? 8.898 13.289 -13.617 1 96.38 103 ARG A CA 1
ATOM 809 C C . ARG A 1 103 ? 9.773 12.82 -12.461 1 96.38 103 ARG A C 1
ATOM 811 O O . ARG A 1 103 ? 10.992 12.719 -12.594 1 96.38 103 ARG A O 1
ATOM 818 N N . ALA A 1 104 ? 9.156 12.586 -11.344 1 96.94 104 ALA A N 1
ATOM 819 C CA . ALA A 1 104 ? 9.875 12.141 -10.156 1 96.94 104 ALA A CA 1
ATOM 820 C C . ALA A 1 104 ? 10.406 10.727 -10.336 1 96.94 104 ALA A C 1
ATOM 822 O O . ALA A 1 104 ? 11.297 10.289 -9.609 1 96.94 104 ALA A O 1
ATOM 823 N N . ASP A 1 105 ? 9.82 9.859 -11.273 1 91.94 105 ASP A N 1
ATOM 824 C CA . ASP A 1 105 ? 10.25 8.508 -11.625 1 91.94 105 ASP A CA 1
ATOM 825 C C . ASP A 1 105 ? 10.289 7.609 -10.391 1 91.94 105 ASP A C 1
ATOM 827 O O . ASP A 1 105 ? 11.32 7.004 -10.094 1 91.94 105 ASP A O 1
ATOM 831 N N . LEU A 1 106 ? 9.164 7.609 -9.742 1 89.81 106 LEU A N 1
ATOM 832 C CA . LEU A 1 106 ? 9.055 6.832 -8.508 1 89.81 106 LEU A CA 1
ATOM 833 C C . LEU A 1 106 ? 8.906 5.348 -8.812 1 89.81 106 LEU A C 1
ATOM 835 O O . LEU A 1 106 ? 8.453 4.969 -9.898 1 89.81 106 LEU A O 1
ATOM 839 N N . ALA A 1 107 ? 9.195 4.457 -7.867 1 76.94 107 ALA A N 1
ATOM 840 C CA . ALA A 1 107 ? 9.102 3.006 -8 1 76.94 107 ALA A CA 1
ATOM 841 C C . ALA A 1 107 ? 7.648 2.551 -8.055 1 76.94 107 ALA A C 1
ATOM 843 O O . ALA A 1 107 ? 7.316 1.594 -8.758 1 76.94 107 ALA A O 1
ATOM 844 N N . LYS A 1 108 ? 6.797 3.26 -7.297 1 82.5 108 LYS A N 1
ATOM 845 C CA . LYS A 1 108 ? 5.367 2.961 -7.254 1 82.5 108 LYS A CA 1
ATOM 846 C C . LYS A 1 108 ? 4.539 4.195 -7.59 1 82.5 108 LYS A C 1
ATOM 848 O O . LYS A 1 108 ? 3.875 4.762 -6.719 1 82.5 108 LYS A O 1
ATOM 853 N N . PRO A 1 109 ? 4.516 4.543 -8.852 1 87.44 109 PRO A N 1
ATOM 854 C CA . PRO A 1 109 ? 3.883 5.805 -9.242 1 87.44 109 PRO A CA 1
ATOM 855 C C . PRO A 1 109 ? 2.379 5.812 -8.984 1 87.44 109 PRO A C 1
ATOM 857 O O . PRO A 1 109 ? 1.825 6.832 -8.562 1 87.44 109 PRO A O 1
ATOM 860 N N . ASP A 1 110 ? 1.703 4.711 -9.211 1 84.62 110 ASP A N 1
ATOM 861 C CA . ASP A 1 110 ? 0.254 4.668 -9.047 1 84.62 110 ASP A CA 1
ATOM 862 C C . ASP A 1 110 ? -0.133 4.73 -7.57 1 84.62 110 ASP A C 1
ATOM 864 O O . ASP A 1 110 ? -1.135 5.352 -7.211 1 84.62 110 ASP A O 1
ATOM 868 N N . LEU A 1 111 ? 0.679 4.105 -6.766 1 87.5 111 LEU A N 1
ATOM 869 C CA . LEU A 1 111 ? 0.457 4.234 -5.328 1 87.5 111 LEU A CA 1
ATOM 870 C C . LEU A 1 111 ? 0.643 5.676 -4.875 1 87.5 111 LEU A C 1
ATOM 872 O O . LEU A 1 111 ? -0.137 6.184 -4.066 1 87.5 111 LEU A O 1
ATOM 876 N N . ALA A 1 112 ? 1.728 6.305 -5.391 1 93.44 112 ALA A N 1
ATOM 877 C CA . ALA A 1 112 ? 1.974 7.703 -5.047 1 93.44 112 ALA A CA 1
ATOM 878 C C . ALA A 1 112 ? 0.768 8.57 -5.387 1 93.44 112 ALA A C 1
ATOM 880 O O . ALA A 1 112 ? 0.399 9.461 -4.617 1 93.44 112 ALA A O 1
ATOM 881 N N . LEU A 1 113 ? 0.156 8.297 -6.523 1 94 113 LEU A N 1
ATOM 882 C CA . LEU A 1 113 ? -1.022 9.07 -6.914 1 94 113 LEU A CA 1
ATOM 883 C C . LEU A 1 113 ? -2.174 8.828 -5.941 1 94 113 LEU A C 1
ATOM 885 O O . LEU A 1 113 ? -2.863 9.773 -5.547 1 94 113 LEU A O 1
ATOM 889 N N . ASP A 1 114 ? -2.348 7.625 -5.508 1 90.62 114 ASP A N 1
ATOM 890 C CA . ASP A 1 114 ? -3.393 7.297 -4.543 1 90.62 114 ASP A CA 1
ATOM 891 C C . ASP A 1 114 ? -3.137 7.98 -3.203 1 90.62 114 ASP A C 1
ATOM 893 O O . ASP A 1 114 ? -4.078 8.359 -2.504 1 90.62 114 ASP A O 1
ATOM 897 N N . LEU A 1 115 ? -1.843 8.078 -2.84 1 95.31 115 LEU A N 1
ATOM 898 C CA . LEU A 1 115 ? -1.502 8.695 -1.563 1 95.31 115 LEU A CA 1
ATOM 899 C C . LEU A 1 115 ? -1.711 10.211 -1.621 1 95.31 115 LEU A C 1
ATOM 901 O O . LEU A 1 115 ? -2.076 10.828 -0.62 1 95.31 115 LEU A O 1
ATOM 905 N N . MET A 1 116 ? -1.49 10.742 -2.783 1 97.19 116 MET A N 1
ATOM 906 C CA . MET A 1 116 ? -1.579 12.188 -2.945 1 97.19 116 MET A CA 1
ATOM 907 C C . MET A 1 116 ? -3.02 12.625 -3.201 1 97.19 116 MET A C 1
ATOM 909 O O . MET A 1 116 ? -3.422 13.719 -2.812 1 97.19 116 MET A O 1
ATOM 913 N N . LEU A 1 117 ? -3.762 11.828 -3.926 1 95.88 117 LEU A N 1
ATOM 914 C CA . LEU A 1 117 ? -5.141 12.133 -4.285 1 95.88 117 LEU A CA 1
ATOM 915 C C . LEU A 1 117 ? -6.027 10.898 -4.125 1 95.88 117 LEU A C 1
ATOM 917 O O . LEU A 1 117 ? -6.559 10.383 -5.109 1 95.88 117 LEU A O 1
ATOM 921 N N . PRO A 1 118 ? -6.258 10.531 -2.902 1 93 118 PRO A N 1
ATOM 922 C CA . PRO A 1 118 ? -7.113 9.367 -2.654 1 93 118 PRO A CA 1
ATOM 923 C C . PRO A 1 118 ? -8.586 9.641 -2.949 1 93 118 PRO A C 1
ATOM 925 O O . PRO A 1 118 ? -9 10.805 -3.014 1 93 118 PRO A O 1
ATOM 928 N N . ARG A 1 119 ? -9.336 8.57 -3.098 1 85.88 119 ARG A N 1
ATOM 929 C CA . ARG A 1 119 ? -10.781 8.695 -3.258 1 85.88 119 ARG A CA 1
ATOM 930 C C . ARG A 1 119 ? -11.438 9.133 -1.953 1 85.88 119 ARG A C 1
ATOM 932 O O . ARG A 1 119 ? -12.406 9.891 -1.965 1 85.88 119 ARG A O 1
ATOM 939 N N . GLY A 1 120 ? -10.875 8.703 -0.872 1 87.75 120 GLY A N 1
ATOM 940 C CA . GLY A 1 120 ? -11.422 9.07 0.426 1 87.75 120 GLY A CA 1
ATOM 941 C C . GLY A 1 120 ? -10.891 10.398 0.944 1 87.75 120 GLY A C 1
ATOM 942 O O . GLY A 1 120 ? -9.938 10.945 0.391 1 87.75 120 GLY A O 1
ATOM 943 N N . LEU A 1 121 ? -11.484 10.805 1.972 1 91.94 121 LEU A N 1
ATOM 944 C CA . LEU A 1 121 ? -11.094 12.07 2.592 1 91.94 121 LEU A CA 1
ATOM 945 C C . LEU A 1 121 ? -9.758 11.93 3.309 1 91.94 121 LEU A C 1
ATOM 947 O O . LEU A 1 121 ? -9.539 10.969 4.051 1 91.94 121 LEU A O 1
ATOM 951 N N . SER A 1 122 ? -8.859 12.852 2.982 1 95.88 122 SER A N 1
ATOM 952 C CA . SER A 1 122 ? -7.57 12.891 3.656 1 95.88 122 SER A CA 1
ATOM 953 C C . SER A 1 122 ? -7.102 14.32 3.885 1 95.88 122 SER A C 1
ATOM 955 O O . SER A 1 122 ? -6.762 15.031 2.934 1 95.88 122 SER A O 1
ATOM 957 N N . TYR A 1 123 ? -6.957 14.68 5.129 1 95.75 123 TYR A N 1
ATOM 958 C CA . TYR A 1 123 ? -6.5 16.016 5.484 1 95.75 123 TYR A CA 1
ATOM 959 C C . TYR A 1 123 ? -5.027 16.203 5.137 1 95.75 123 TYR A C 1
ATOM 961 O O . TYR A 1 123 ? -4.617 17.281 4.691 1 95.75 123 TYR A O 1
ATOM 969 N N . GLY A 1 124 ? -4.289 15.195 5.281 1 97.75 124 GLY A N 1
ATOM 970 C CA . GLY A 1 124 ? -2.877 15.258 4.941 1 97.75 124 GLY A CA 1
ATOM 971 C C . GLY A 1 124 ? -2.623 15.312 3.447 1 97.75 124 GLY A C 1
ATOM 972 O O . GLY A 1 124 ? -1.824 16.125 2.975 1 97.75 124 GLY A O 1
ATOM 973 N N . ALA A 1 125 ? -3.338 14.492 2.729 1 97.88 125 ALA A N 1
ATOM 974 C CA . ALA A 1 125 ? -3.111 14.422 1.288 1 97.88 125 ALA A CA 1
ATOM 975 C C . ALA A 1 125 ? -3.471 15.734 0.608 1 97.88 125 ALA A C 1
ATOM 977 O O . ALA A 1 125 ? -2.77 16.188 -0.302 1 97.88 125 ALA A O 1
ATOM 978 N N . CYS A 1 126 ? -4.555 16.297 1.006 1 97.5 126 CYS A N 1
ATOM 979 C CA . CYS A 1 126 ? -4.965 17.562 0.399 1 97.5 126 CYS A CA 1
ATOM 980 C C . CYS A 1 126 ? -3.939 18.656 0.666 1 97.5 126 CYS A C 1
ATOM 982 O O . CYS A 1 126 ? -3.615 19.438 -0.227 1 97.5 126 CYS A O 1
ATOM 984 N N . THR A 1 127 ? -3.428 18.656 1.858 1 98.44 127 THR A N 1
ATOM 985 C CA . THR A 1 127 ? -2.412 19.641 2.201 1 98.44 127 THR A CA 1
ATOM 986 C C . THR A 1 127 ? -1.109 19.359 1.458 1 98.44 127 THR A C 1
ATOM 988 O O . THR A 1 127 ? -0.413 20.297 1.042 1 98.44 127 THR A O 1
ATOM 991 N N . ASN A 1 128 ? -0.785 18.125 1.3 1 98.81 128 ASN A N 1
ATOM 992 C CA . ASN A 1 128 ? 0.393 17.75 0.524 1 98.81 128 ASN A CA 1
ATOM 993 C C . ASN A 1 128 ? 0.296 18.25 -0.916 1 98.81 128 ASN A C 1
ATOM 995 O O . ASN A 1 128 ? 1.295 18.672 -1.499 1 98.81 128 ASN A O 1
ATOM 999 N N . ARG A 1 129 ? -0.887 18.172 -1.517 1 98.69 129 ARG A N 1
ATOM 1000 C CA . ARG A 1 129 ? -1.065 18.703 -2.861 1 98.69 129 ARG A CA 1
ATOM 1001 C C . ARG A 1 129 ? -0.786 20.203 -2.891 1 98.69 129 ARG A C 1
ATOM 1003 O O . ARG A 1 129 ? -0.145 20.703 -3.818 1 98.69 129 ARG A O 1
ATOM 1010 N N . ALA A 1 130 ? -1.239 20.875 -1.857 1 98.62 130 ALA A N 1
ATOM 1011 C CA . ALA A 1 130 ? -0.969 22.297 -1.756 1 98.62 130 ALA A CA 1
ATOM 1012 C C . ALA A 1 130 ? 0.532 22.578 -1.691 1 98.62 130 ALA A C 1
ATOM 1014 O O . ALA A 1 130 ? 1.024 23.516 -2.311 1 98.62 130 ALA A O 1
ATOM 1015 N N . PHE A 1 131 ? 1.24 21.781 -0.939 1 98.88 131 PHE A N 1
ATOM 1016 C CA . PHE A 1 131 ? 2.684 21.938 -0.808 1 98.88 131 PHE A CA 1
ATOM 1017 C C . PHE A 1 131 ? 3.367 21.812 -2.162 1 98.88 131 PHE A C 1
ATOM 1019 O O . PHE A 1 131 ? 4.203 22.641 -2.523 1 98.88 131 PHE A O 1
ATOM 1026 N N . LEU A 1 132 ? 2.975 20.812 -2.896 1 98.81 132 LEU A N 1
ATOM 1027 C CA . LEU A 1 132 ? 3.625 20.578 -4.18 1 98.81 132 LEU A CA 1
ATOM 1028 C C . LEU A 1 132 ? 3.264 21.672 -5.18 1 98.81 132 LEU A C 1
ATOM 1030 O O . LEU A 1 132 ? 4.113 22.125 -5.949 1 98.81 132 LEU A O 1
ATOM 1034 N N . ILE A 1 133 ? 2.035 22.078 -5.191 1 98.69 133 ILE A N 1
ATOM 1035 C CA . ILE A 1 133 ? 1.61 23.109 -6.129 1 98.69 133 ILE A CA 1
ATOM 1036 C C . ILE A 1 133 ? 2.266 24.438 -5.766 1 98.69 133 ILE A C 1
ATOM 1038 O O . ILE A 1 133 ? 2.652 25.203 -6.645 1 98.69 133 ILE A O 1
ATOM 1042 N N . ALA A 1 134 ? 2.369 24.719 -4.504 1 98.62 134 ALA A N 1
ATOM 1043 C CA . ALA A 1 134 ? 3.078 25.922 -4.066 1 98.62 134 ALA A CA 1
ATOM 1044 C C . ALA A 1 134 ? 4.52 25.922 -4.574 1 98.62 134 ALA A C 1
ATOM 1046 O O . ALA A 1 134 ? 5.02 26.953 -5.035 1 98.62 134 ALA A O 1
ATOM 1047 N N . ALA A 1 135 ? 5.137 24.766 -4.453 1 98.5 135 ALA A N 1
ATOM 1048 C CA . ALA A 1 135 ? 6.492 24.641 -4.973 1 98.5 135 ALA A CA 1
ATOM 1049 C C . ALA A 1 135 ? 6.531 24.906 -6.477 1 98.5 135 ALA A C 1
ATOM 1051 O O . ALA A 1 135 ? 7.434 25.594 -6.973 1 98.5 135 ALA A O 1
ATOM 1052 N N . ALA A 1 136 ? 5.59 24.344 -7.121 1 98.56 136 ALA A N 1
ATOM 1053 C CA . ALA A 1 136 ? 5.504 24.531 -8.57 1 98.56 136 ALA A CA 1
ATOM 1054 C C . ALA A 1 136 ? 5.32 26.016 -8.922 1 98.56 136 ALA A C 1
ATOM 1056 O O . ALA A 1 136 ? 5.809 26.469 -9.953 1 98.56 136 ALA A O 1
ATOM 1057 N N . LEU A 1 137 ? 4.641 26.734 -8.094 1 97.69 137 LEU A N 1
ATOM 1058 C CA . LEU A 1 137 ? 4.352 28.141 -8.328 1 97.69 137 LEU A CA 1
ATOM 1059 C C . LEU A 1 137 ? 5.504 29.016 -7.859 1 97.69 137 LEU A C 1
ATOM 1061 O O . LEU A 1 137 ? 5.441 30.25 -7.965 1 97.69 137 LEU A O 1
ATOM 1065 N N . GLY A 1 138 ? 6.531 28.406 -7.32 1 97.19 138 GLY A N 1
ATOM 1066 C CA . GLY A 1 138 ? 7.711 29.141 -6.879 1 97.19 138 GLY A CA 1
ATOM 1067 C C . GLY A 1 138 ? 7.512 29.844 -5.551 1 97.19 138 GLY A C 1
ATOM 1068 O O . GLY A 1 138 ? 8.195 30.828 -5.258 1 97.19 138 GLY A O 1
ATOM 1069 N N . CYS A 1 139 ? 6.551 29.406 -4.785 1 98.25 139 CYS A N 1
ATOM 1070 C CA . CYS A 1 139 ? 6.266 30.047 -3.506 1 98.25 139 CYS A CA 1
ATOM 1071 C C . CYS A 1 139 ? 7.246 29.578 -2.436 1 98.25 139 CYS A C 1
ATOM 1073 O O . CYS A 1 139 ? 7.629 28.422 -2.4 1 98.25 139 CYS A O 1
ATOM 1075 N N . GLU A 1 140 ? 7.578 30.469 -1.596 1 97.06 140 GLU A N 1
ATOM 1076 C CA . GLU A 1 140 ? 8.523 30.156 -0.526 1 97.06 140 GLU A CA 1
ATOM 1077 C C . GLU A 1 140 ? 7.797 29.641 0.717 1 97.06 140 GLU A C 1
ATOM 1079 O O . GLU A 1 140 ? 8.398 28.984 1.565 1 97.06 140 GLU A O 1
ATOM 1084 N N . SER A 1 141 ? 6.543 30.047 0.828 1 98.5 141 SER A N 1
ATOM 1085 C CA . SER A 1 141 ? 5.77 29.656 2.002 1 98.5 141 SER A CA 1
ATOM 1086 C C . SER A 1 141 ? 4.344 29.281 1.62 1 98.5 141 SER A C 1
ATOM 1088 O O . SER A 1 141 ? 3.883 29.594 0.521 1 98.5 141 SER A O 1
ATOM 1090 N N . VAL A 1 142 ? 3.791 28.531 2.512 1 98.81 142 VAL A N 1
ATOM 1091 C CA . VAL A 1 142 ? 2.398 28.125 2.354 1 98.81 142 VAL A CA 1
ATOM 1092 C C . VAL A 1 142 ? 1.587 28.578 3.566 1 98.81 142 VAL A C 1
ATOM 1094 O O . VAL A 1 142 ? 1.988 28.344 4.711 1 98.81 142 VAL A O 1
ATOM 1097 N N . HIS A 1 143 ? 0.499 29.266 3.334 1 98.81 143 HIS A N 1
ATOM 1098 C CA . HIS A 1 143 ? -0.469 29.719 4.324 1 98.81 143 HIS A CA 1
ATOM 1099 C C . HIS A 1 143 ? -1.812 29.016 4.145 1 98.81 143 HIS A C 1
ATOM 1101 O O . HIS A 1 143 ? -2.477 29.203 3.121 1 98.81 143 HIS A O 1
ATOM 1107 N N . ARG A 1 144 ? -2.189 28.266 5.086 1 98.56 144 ARG A N 1
ATOM 1108 C CA . ARG A 1 144 ? -3.316 27.359 4.891 1 98.56 144 ARG A CA 1
ATOM 1109 C C . ARG A 1 144 ? -4.547 27.844 5.652 1 98.56 144 ARG A C 1
ATOM 1111 O O . ARG A 1 144 ? -4.445 28.25 6.809 1 98.56 144 ARG A O 1
ATOM 1118 N N . ARG A 1 145 ? -5.719 27.781 4.992 1 98.19 145 ARG A N 1
ATOM 1119 C CA . ARG A 1 145 ? -7.043 28.047 5.535 1 98.19 145 ARG A CA 1
ATOM 1120 C C . ARG A 1 145 ? -8.008 26.906 5.234 1 98.19 145 ARG A C 1
ATOM 1122 O O . ARG A 1 145 ? -7.887 26.234 4.207 1 98.19 145 ARG A O 1
ATOM 1129 N N . ASP A 1 146 ? -8.883 26.656 6.172 1 95.06 146 ASP A N 1
ATOM 1130 C CA . ASP A 1 146 ? -9.992 25.75 5.875 1 95.06 146 ASP A CA 1
ATOM 1131 C C . ASP A 1 146 ? -11.109 26.484 5.125 1 95.06 146 ASP A C 1
ATOM 1133 O O . ASP A 1 146 ? -11.039 27.703 4.934 1 95.06 146 ASP A O 1
ATOM 1137 N N . SER A 1 147 ? -12.078 25.719 4.734 1 94.38 147 SER A N 1
ATOM 1138 C CA . SER A 1 147 ? -13.133 26.297 3.91 1 94.38 147 SER A CA 1
ATOM 1139 C C . SER A 1 147 ? -14.328 26.719 4.758 1 94.38 147 SER A C 1
ATOM 1141 O O . SER A 1 147 ? -15.398 27.016 4.223 1 94.38 147 SER A O 1
ATOM 1143 N N . ASP A 1 148 ? -14.203 26.703 6.039 1 90.75 148 ASP A N 1
ATOM 1144 C CA . ASP A 1 148 ? -15.258 27.125 6.957 1 90.75 148 ASP A CA 1
ATOM 1145 C C . ASP A 1 148 ? -14.727 28.109 7.996 1 90.75 148 ASP A C 1
ATOM 1147 O O . ASP A 1 148 ? -14.711 27.797 9.195 1 90.75 148 ASP A O 1
ATOM 1151 N N . LEU A 1 149 ? -14.477 29.234 7.492 1 92.81 149 LEU A N 1
ATOM 1152 C CA . LEU A 1 149 ? -13.914 30.219 8.422 1 92.81 149 LEU A CA 1
ATOM 1153 C C . LEU A 1 149 ? -14.445 31.609 8.125 1 92.81 149 LEU A C 1
ATOM 1155 O O . LEU A 1 149 ? -14.891 31.891 7.008 1 92.81 149 LEU A O 1
ATOM 1159 N N . TYR A 1 150 ? -14.422 32.469 9.148 1 94.56 150 TYR A N 1
ATOM 1160 C CA . TYR A 1 150 ? -14.461 33.906 9.055 1 94.56 150 TYR A CA 1
ATOM 1161 C C . TYR A 1 150 ? -13.344 34.531 9.883 1 94.56 150 TYR A C 1
ATOM 1163 O O . TYR A 1 150 ? -12.812 33.906 10.797 1 94.56 150 TYR A O 1
ATOM 1171 N N . PHE A 1 151 ? -13.055 35.781 9.539 1 97.38 151 PHE A N 1
ATOM 1172 C CA . PHE A 1 151 ? -12.055 36.469 10.344 1 97.38 151 PHE A CA 1
ATOM 1173 C C . PHE A 1 151 ? -12.719 37.375 11.375 1 97.38 151 PHE A C 1
ATOM 1175 O O . PHE A 1 151 ? -13.797 37.906 11.125 1 97.38 151 PHE A O 1
ATOM 1182 N N . GLN A 1 152 ? -12.07 37.5 12.484 1 96.5 152 GLN A N 1
ATOM 1183 C CA . GLN A 1 152 ? -12.531 38.406 13.523 1 96.5 152 GLN A CA 1
ATOM 1184 C C . GLN A 1 152 ? -12.398 39.844 13.07 1 96.5 152 GLN A C 1
ATOM 1186 O O . GLN A 1 152 ? -11.664 40.156 12.125 1 96.5 152 GLN A O 1
ATOM 1191 N N . THR A 1 153 ? -13.172 40.75 13.742 1 96.62 153 THR A N 1
ATOM 1192 C CA . THR A 1 153 ? -13.039 42.188 13.578 1 96.62 153 THR A CA 1
ATOM 1193 C C . THR A 1 153 ? -12.641 42.844 14.898 1 96.62 153 THR A C 1
ATOM 1195 O O . THR A 1 153 ? -13.156 42.469 15.961 1 96.62 153 THR A O 1
ATOM 1198 N N . TYR A 1 154 ? -11.734 43.719 14.797 1 96.81 154 TYR A N 1
ATOM 1199 C CA . TYR A 1 154 ? -11.281 44.5 15.953 1 96.81 154 TYR A CA 1
ATOM 1200 C C . TYR A 1 154 ? -11.109 45.969 15.586 1 96.81 154 TYR A C 1
ATOM 1202 O O . TYR A 1 154 ? -10.414 46.281 14.617 1 96.81 154 TYR A O 1
ATOM 1210 N N . ALA A 1 155 ? -11.781 46.875 16.359 1 95.38 155 ALA A N 1
ATOM 1211 C CA . ALA A 1 155 ? -11.742 48.312 16.109 1 95.38 155 ALA A CA 1
ATOM 1212 C C . ALA A 1 155 ? -12.125 48.656 14.664 1 95.38 155 ALA A C 1
ATOM 1214 O O . ALA A 1 155 ? -11.453 49.406 13.992 1 95.38 155 ALA A O 1
ATOM 1215 N N . GLY A 1 156 ? -13.008 47.875 14.117 1 94.12 156 GLY A N 1
ATOM 1216 C CA . GLY A 1 156 ? -13.594 48.125 12.812 1 94.12 156 GLY A CA 1
ATOM 1217 C C . GLY A 1 156 ? -12.797 47.531 11.664 1 94.12 156 GLY A C 1
ATOM 1218 O O . GLY A 1 156 ? -13.141 47.719 10.5 1 94.12 156 GLY A O 1
ATOM 1219 N N . ARG A 1 157 ? -11.805 46.781 12.016 1 96 157 ARG A N 1
ATOM 1220 C CA . ARG A 1 157 ? -10.969 46.219 10.977 1 96 157 ARG A CA 1
ATOM 1221 C C . ARG A 1 157 ? -10.891 44.688 11.117 1 96 157 ARG A C 1
ATOM 1223 O O . ARG A 1 157 ? -10.891 44.188 12.234 1 96 157 ARG A O 1
ATOM 1230 N N . LYS A 1 158 ? -10.734 44.062 9.969 1 96.88 158 LYS A N 1
ATOM 1231 C CA . LYS A 1 158 ? -10.562 42.594 9.984 1 96.88 158 LYS A CA 1
ATOM 1232 C C . LYS A 1 158 ? -9.195 42.219 10.555 1 96.88 158 LYS A C 1
ATOM 1234 O O . LYS A 1 158 ? -8.195 42.906 10.297 1 96.88 158 LYS A O 1
ATOM 1239 N N . VAL A 1 159 ? -9.188 41.188 11.312 1 98.19 159 VAL A N 1
ATOM 1240 C CA . VAL A 1 159 ? -7.965 40.656 11.898 1 98.19 159 VAL A CA 1
ATOM 1241 C C . VAL A 1 159 ? -7.469 39.469 11.062 1 98.19 159 VAL A C 1
ATOM 1243 O O . VAL A 1 159 ? -7.891 38.344 11.273 1 98.19 159 VAL A O 1
ATOM 1246 N N . PHE A 1 160 ? -6.543 39.75 10.156 1 98.5 160 PHE A N 1
ATOM 1247 C CA . PHE A 1 160 ? -6.07 38.719 9.234 1 98.5 160 PHE A CA 1
ATOM 1248 C C . PHE A 1 160 ? -4.855 38 9.805 1 98.5 160 PHE A C 1
ATOM 1250 O O . PHE A 1 160 ? -3.824 38.625 10.062 1 98.5 160 PHE A O 1
ATOM 1257 N N . PRO A 1 161 ? -4.898 36.688 9.922 1 98.44 161 PRO A N 1
ATOM 1258 C CA . PRO A 1 161 ? -3.762 35.906 10.445 1 98.44 161 PRO A CA 1
ATOM 1259 C C . PRO A 1 161 ? -2.502 36.094 9.594 1 98.44 161 PRO A C 1
ATOM 1261 O O . PRO A 1 161 ? -1.389 36.062 10.125 1 98.44 161 PRO A O 1
ATOM 1264 N N . ILE A 1 162 ? -2.668 36.281 8.32 1 98.62 162 ILE A N 1
ATOM 1265 C CA . ILE A 1 162 ? -1.545 36.312 7.387 1 98.62 162 ILE A CA 1
ATOM 1266 C C . ILE A 1 162 ? -0.62 37.5 7.738 1 98.62 162 ILE A C 1
ATOM 1268 O O . ILE A 1 162 ? 0.562 37.469 7.387 1 98.62 162 ILE A O 1
ATOM 1272 N N . HIS A 1 163 ? -1.141 38.531 8.414 1 98.12 163 HIS A N 1
ATOM 1273 C CA . HIS A 1 163 ? -0.315 39.656 8.852 1 98.12 163 HIS A CA 1
ATOM 1274 C C . HIS A 1 163 ? 0.79 39.188 9.797 1 98.12 163 HIS A C 1
ATOM 1276 O O . HIS A 1 163 ? 1.957 39.562 9.609 1 98.12 163 HIS A O 1
ATOM 1282 N N . ALA A 1 164 ? 0.369 38.438 10.773 1 98.38 164 ALA A N 1
ATOM 1283 C CA . ALA A 1 164 ? 1.348 37.906 11.719 1 98.38 164 ALA A CA 1
ATOM 1284 C C . ALA A 1 164 ? 2.275 36.906 11.039 1 98.38 164 ALA A C 1
ATOM 1286 O O . ALA A 1 164 ? 3.471 36.875 11.336 1 98.38 164 ALA A O 1
ATOM 1287 N N . GLU A 1 165 ? 1.788 36.125 10.156 1 98.75 165 GLU A N 1
ATOM 1288 C CA . GLU A 1 165 ? 2.547 35.094 9.461 1 98.75 165 GLU A CA 1
ATOM 1289 C C . GLU A 1 165 ? 3.662 35.688 8.617 1 98.75 165 GLU A C 1
ATOM 1291 O O . GLU A 1 165 ? 4.824 35.281 8.734 1 98.75 165 GLU A O 1
ATOM 1296 N N . LEU A 1 166 ? 3.328 36.688 7.828 1 98.38 166 LEU A N 1
ATOM 1297 C CA . LEU A 1 166 ? 4.293 37.281 6.914 1 98.38 166 LEU A CA 1
ATOM 1298 C C . LEU A 1 166 ? 5.285 38.156 7.672 1 98.38 166 LEU A C 1
ATOM 1300 O O . LEU A 1 166 ? 6.355 38.5 7.152 1 98.38 166 LEU A O 1
ATOM 1304 N N . SER A 1 167 ? 4.984 38.5 8.883 1 97.88 167 SER A N 1
ATOM 1305 C CA . SER A 1 167 ? 5.875 39.344 9.688 1 97.88 167 SER A CA 1
ATOM 1306 C C . SER A 1 167 ? 7.059 38.531 10.211 1 97.88 167 SER A C 1
ATOM 1308 O O . SER A 1 167 ? 8.078 39.094 10.594 1 97.88 167 SER A O 1
ATOM 1310 N N . ALA A 1 168 ? 6.926 37.188 10.172 1 98.25 168 ALA A N 1
ATOM 1311 C CA . ALA A 1 168 ? 7.957 36.438 10.867 1 98.25 168 ALA A CA 1
ATOM 1312 C C . ALA A 1 168 ? 8.469 35.281 9.992 1 98.25 168 ALA A C 1
ATOM 1314 O O . ALA A 1 168 ? 9.656 34.969 10.016 1 98.25 168 ALA A O 1
ATOM 1315 N N . LEU A 1 169 ? 7.672 34.688 9.211 1 98.12 169 LEU A N 1
ATOM 1316 C CA . LEU A 1 169 ? 7.957 33.438 8.508 1 98.12 169 LEU A CA 1
ATOM 1317 C C . LEU A 1 169 ? 9.18 33.594 7.613 1 98.12 169 LEU A C 1
ATOM 1319 O O . LEU A 1 169 ? 9.289 34.562 6.855 1 98.12 169 LEU A O 1
ATOM 1323 N N . GLY A 1 170 ? 10.133 32.656 7.742 1 97.75 170 GLY A N 1
ATOM 1324 C CA . GLY A 1 170 ? 11.305 32.625 6.883 1 97.75 170 GLY A CA 1
ATOM 1325 C C . GLY A 1 170 ? 12.422 33.531 7.359 1 97.75 170 GLY A C 1
ATOM 1326 O O . GLY A 1 170 ? 13.562 33.406 6.906 1 97.75 170 GLY A O 1
ATOM 1327 N N . ARG A 1 171 ? 12.18 34.438 8.227 1 97.25 171 ARG A N 1
ATOM 1328 C CA . ARG A 1 171 ? 13.188 35.344 8.781 1 97.25 171 ARG A CA 1
ATOM 1329 C C . ARG A 1 171 ? 14.008 34.625 9.859 1 97.25 171 ARG A C 1
ATOM 1331 O O . ARG A 1 171 ? 13.5 33.719 10.539 1 97.25 171 ARG A O 1
ATOM 1338 N N . PRO A 1 172 ? 15.234 35.062 9.93 1 98.19 172 PRO A N 1
ATOM 1339 C CA . PRO A 1 172 ? 15.953 34.562 11.102 1 98.19 172 PRO A CA 1
ATOM 1340 C C . PRO A 1 172 ? 15.219 34.875 12.414 1 98.19 172 PRO A C 1
ATOM 1342 O O . PRO A 1 172 ? 14.758 36 12.625 1 98.19 172 PRO A O 1
ATOM 1345 N N . ALA A 1 173 ? 15.125 33.875 13.258 1 98.38 173 ALA A N 1
ATOM 1346 C CA . ALA A 1 173 ? 14.344 34 14.484 1 98.38 173 ALA A CA 1
ATOM 1347 C C . ALA A 1 173 ? 14.797 35.188 15.32 1 98.38 173 ALA A C 1
ATOM 1349 O O . ALA A 1 173 ? 13.977 35.844 15.953 1 98.38 173 ALA A O 1
ATOM 1350 N N . GLY A 1 174 ? 16.016 35.438 15.312 1 96.94 174 GLY A N 1
ATOM 1351 C CA . GLY A 1 174 ? 16.562 36.531 16.094 1 96.94 174 GLY A CA 1
ATOM 1352 C C . GLY A 1 174 ? 16.094 37.906 15.617 1 96.94 174 GLY A C 1
ATOM 1353 O O . GLY A 1 174 ? 16.172 38.875 16.359 1 96.94 174 GLY A O 1
ATOM 1354 N N . ASP A 1 175 ? 15.602 37.969 14.453 1 97 175 ASP A N 1
ATOM 1355 C CA . ASP A 1 175 ? 15.188 39.25 13.867 1 97 175 ASP A CA 1
ATOM 1356 C C . ASP A 1 175 ? 13.688 39.469 14.039 1 97 175 ASP A C 1
ATOM 1358 O O . ASP A 1 175 ? 13.172 40.531 13.688 1 97 175 ASP A O 1
ATOM 1362 N N . VAL A 1 176 ? 13.023 38.531 14.602 1 97.5 176 VAL A N 1
ATOM 1363 C CA . VAL A 1 176 ? 11.57 38.625 14.742 1 97.5 176 VAL A CA 1
ATOM 1364 C C . VAL A 1 176 ? 11.227 39.406 15.992 1 97.5 176 VAL A C 1
ATOM 1366 O O . VAL A 1 176 ? 11.797 39.188 17.062 1 97.5 176 VAL A O 1
ATOM 1369 N N . VAL A 1 177 ? 10.359 40.375 15.82 1 95.38 177 VAL A N 1
ATOM 1370 C CA . VAL A 1 177 ? 9.836 41.125 16.953 1 95.38 177 VAL A CA 1
ATOM 1371 C C . VAL A 1 177 ? 8.656 40.375 17.578 1 95.38 177 VAL A C 1
ATOM 1373 O O . VAL A 1 177 ? 7.621 40.188 16.938 1 95.38 177 VAL A O 1
ATOM 1376 N N . ALA A 1 178 ? 8.812 39.906 18.781 1 96.94 178 ALA A N 1
ATOM 1377 C CA . ALA A 1 178 ? 7.773 39.156 19.453 1 96.94 178 ALA A CA 1
ATOM 1378 C C . ALA A 1 178 ? 7.434 39.75 20.812 1 96.94 178 ALA A C 1
ATOM 1380 O O . ALA A 1 178 ? 8.258 40.438 21.422 1 96.94 178 ALA A O 1
ATOM 1381 N N . THR A 1 179 ? 6.223 39.531 21.172 1 97.88 179 THR A N 1
ATOM 1382 C CA . THR A 1 179 ? 5.805 39.969 22.5 1 97.88 179 THR A CA 1
ATOM 1383 C C . THR A 1 179 ? 6.566 39.219 23.594 1 97.88 179 THR A C 1
ATOM 1385 O O . THR A 1 179 ? 6.895 39.781 24.641 1 97.88 179 THR A O 1
ATOM 1388 N N . GLU A 1 180 ? 6.723 37.969 23.359 1 97.81 180 GLU A N 1
ATOM 1389 C CA . GLU A 1 180 ? 7.48 37.094 24.234 1 97.81 180 GLU A CA 1
ATOM 1390 C C . GLU A 1 180 ? 8.406 36.156 23.438 1 97.81 180 GLU A C 1
ATOM 1392 O O . GLU A 1 180 ? 8.016 35.656 22.375 1 97.81 180 GLU A O 1
ATOM 1397 N N . ASN A 1 181 ? 9.648 36 23.922 1 97.5 181 ASN A N 1
ATOM 1398 C CA . ASN A 1 181 ? 10.617 35.094 23.297 1 97.5 181 ASN A CA 1
ATOM 1399 C C . ASN A 1 181 ? 10.992 33.938 24.219 1 97.5 181 ASN A C 1
ATOM 1401 O O . ASN A 1 181 ? 11.68 34.125 25.219 1 97.5 181 ASN A O 1
ATOM 1405 N N . ARG A 1 182 ? 10.555 32.781 23.828 1 97.38 182 ARG A N 1
ATOM 1406 C CA . ARG A 1 182 ? 10.836 31.594 24.625 1 97.38 182 ARG A CA 1
ATOM 1407 C C . ARG A 1 182 ? 11.734 30.625 23.844 1 97.38 182 ARG A C 1
ATOM 1409 O O . ARG A 1 182 ? 11.883 29.469 24.234 1 97.38 182 ARG A O 1
ATOM 1416 N N . LEU A 1 183 ? 12.328 31.062 22.828 1 97.25 183 LEU A N 1
ATOM 1417 C CA . LEU A 1 183 ? 13.148 30.234 21.953 1 97.25 183 LEU A CA 1
ATOM 1418 C C . LEU A 1 183 ? 14.539 30.031 22.547 1 97.25 183 LEU A C 1
ATOM 1420 O O . LEU A 1 183 ? 15.117 30.953 23.125 1 97.25 183 LEU A O 1
ATOM 1424 N N . ASP A 1 184 ? 15.102 28.859 22.438 1 95.38 184 ASP A N 1
ATOM 1425 C CA . ASP A 1 184 ? 16.5 28.609 22.781 1 95.38 184 ASP A CA 1
ATOM 1426 C C . ASP A 1 184 ? 17.438 29.516 22 1 95.38 184 ASP A C 1
ATOM 1428 O O . ASP A 1 184 ? 17.344 29.594 20.781 1 95.38 184 ASP A O 1
ATOM 1432 N N . ARG A 1 185 ? 18.328 30.078 22.641 1 94.88 185 ARG A N 1
ATOM 1433 C CA . ARG A 1 185 ? 19.234 31.062 22.047 1 94.88 185 ARG A CA 1
ATOM 1434 C C . ARG A 1 185 ? 20.047 30.438 20.922 1 94.88 185 ARG A C 1
ATOM 1436 O O . ARG A 1 185 ? 20.406 31.125 19.953 1 94.88 185 ARG A O 1
ATOM 1443 N N . SER A 1 186 ? 20.266 29.219 21.031 1 96.31 186 SER A N 1
ATOM 1444 C CA . SER A 1 186 ? 21.078 28.531 20.031 1 96.31 186 SER A CA 1
ATOM 1445 C C . SER A 1 186 ? 20.359 28.453 18.703 1 96.31 186 SER A C 1
ATOM 1447 O O . SER A 1 186 ? 20.984 28.172 17.672 1 96.31 186 SER A O 1
ATOM 1449 N N . ARG A 1 187 ? 19.078 28.828 18.656 1 96.5 187 ARG A N 1
ATOM 1450 C CA . ARG A 1 187 ? 18.281 28.672 17.453 1 96.5 187 ARG A CA 1
ATOM 1451 C C . ARG A 1 187 ? 18.031 30.031 16.781 1 96.5 187 ARG A C 1
ATOM 1453 O O . ARG A 1 187 ? 17.281 30.109 15.805 1 96.5 187 ARG A O 1
ATOM 1460 N N . ARG A 1 188 ? 18.594 31.016 17.188 1 96.25 188 ARG A N 1
ATOM 1461 C CA . ARG A 1 188 ? 18.281 32.375 16.812 1 96.25 188 ARG A CA 1
ATOM 1462 C C . ARG A 1 188 ? 18.594 32.625 15.344 1 96.25 188 ARG A C 1
ATOM 1464 O O . ARG A 1 188 ? 17.969 33.469 14.695 1 96.25 188 ARG A O 1
ATOM 1471 N N . ASN A 1 189 ? 19.547 31.875 14.812 1 97.38 189 ASN A N 1
ATOM 1472 C CA . ASN A 1 189 ? 19.969 32.125 13.438 1 97.38 189 ASN A CA 1
ATOM 1473 C C . ASN A 1 189 ? 19.172 31.281 12.445 1 97.38 189 ASN A C 1
ATOM 1475 O O . ASN A 1 189 ? 19.281 31.469 11.234 1 97.38 189 ASN A O 1
ATOM 1479 N N . LEU A 1 190 ? 18.328 30.406 12.945 1 97.88 190 LEU A N 1
ATOM 1480 C CA . LEU A 1 190 ? 17.484 29.594 12.078 1 97.88 190 LEU A CA 1
ATOM 1481 C C . LEU A 1 190 ? 16.281 30.375 11.609 1 97.88 190 LEU A C 1
ATOM 1483 O O . LEU A 1 190 ? 15.781 31.25 12.32 1 97.88 190 LEU A O 1
ATOM 1487 N N . PRO A 1 191 ? 15.859 30.094 10.422 1 98.38 191 PRO A N 1
ATOM 1488 C CA . PRO A 1 191 ? 14.633 30.75 9.961 1 98.38 191 PRO A CA 1
ATOM 1489 C C . PRO A 1 191 ? 13.391 30.25 10.703 1 98.38 191 PRO A C 1
ATOM 1491 O O . PRO A 1 191 ? 13.32 29.078 11.086 1 98.38 191 PRO A O 1
ATOM 1494 N N . VAL A 1 192 ? 12.422 31.109 10.875 1 98.75 192 VAL A N 1
ATOM 1495 C CA . VAL A 1 192 ? 11.125 30.719 11.406 1 98.75 192 VAL A CA 1
ATOM 1496 C C . VAL A 1 192 ? 10.422 29.766 10.43 1 98.75 192 VAL A C 1
ATOM 1498 O O . VAL A 1 192 ? 10.141 30.156 9.289 1 98.75 192 VAL A O 1
ATOM 1501 N N . ALA A 1 193 ? 10.117 28.594 10.93 1 98.75 193 ALA A N 1
ATOM 1502 C CA . ALA A 1 193 ? 9.617 27.547 10.047 1 98.75 193 ALA A CA 1
ATOM 1503 C C . ALA A 1 193 ? 8.086 27.484 10.07 1 98.75 193 ALA A C 1
ATOM 1505 O O . ALA A 1 193 ? 7.465 27 9.133 1 98.75 193 ALA A O 1
ATOM 1506 N N . LEU A 1 194 ? 7.5 28 11.141 1 98.75 194 LEU A N 1
ATOM 1507 C CA . LEU A 1 194 ? 6.066 27.844 11.359 1 98.75 194 LEU A CA 1
ATOM 1508 C C . LEU A 1 194 ? 5.484 29.031 12.094 1 98.75 194 LEU A C 1
ATOM 1510 O O . LEU A 1 194 ? 6.078 29.531 13.055 1 98.75 194 LEU A O 1
ATOM 1514 N N . VAL A 1 195 ? 4.418 29.578 11.609 1 98.88 195 VAL A N 1
ATOM 1515 C CA . VAL A 1 195 ? 3.635 30.609 12.281 1 98.88 195 VAL A CA 1
ATOM 1516 C C . VAL A 1 195 ? 2.154 30.234 12.266 1 98.88 195 VAL A C 1
ATOM 1518 O O . VAL A 1 195 ? 1.616 29.859 11.219 1 98.88 195 VAL A O 1
ATOM 1521 N N . GLY A 1 196 ? 1.528 30.219 13.398 1 98.44 196 GLY A N 1
ATOM 1522 C CA . GLY A 1 196 ? 0.128 29.828 13.43 1 98.44 196 GLY A CA 1
ATOM 1523 C C . GLY A 1 196 ? -0.593 30.312 14.68 1 98.44 196 GLY A C 1
ATOM 1524 O O . GLY A 1 196 ? -0.002 30.984 15.516 1 98.44 196 GLY A O 1
ATOM 1525 N N . ALA A 1 197 ? -1.845 30.062 14.68 1 97.81 197 ALA A N 1
ATOM 1526 C CA . ALA A 1 197 ? -2.734 30.375 15.805 1 97.81 197 ALA A CA 1
ATOM 1527 C C . ALA A 1 197 ? -3.885 29.375 15.875 1 97.81 197 ALA A C 1
ATOM 1529 O O . ALA A 1 197 ? -3.928 28.406 15.102 1 97.81 197 ALA A O 1
ATOM 1530 N N . SER A 1 198 ? -4.711 29.609 16.844 1 95.19 198 SER A N 1
ATOM 1531 C CA . SER A 1 198 ? -5.844 28.719 17.094 1 95.19 198 SER A CA 1
ATOM 1532 C C . SER A 1 198 ? -7.121 29.266 16.453 1 95.19 198 SER A C 1
ATOM 1534 O O . SER A 1 198 ? -7.082 29.828 15.352 1 95.19 198 SER A O 1
ATOM 1536 N N . PHE A 1 199 ? -8.203 28.969 17.125 1 92.81 199 PHE A N 1
ATOM 1537 C CA . PHE A 1 199 ? -9.516 29.391 16.656 1 92.81 199 PHE A CA 1
ATOM 1538 C C . PHE A 1 199 ? -10.359 29.922 17.797 1 92.81 199 PHE A C 1
ATOM 1540 O O . PHE A 1 199 ? -9.984 29.781 18.969 1 92.81 199 PHE A O 1
ATOM 1547 N N . VAL A 1 200 ? -11.359 30.625 17.406 1 91.06 200 VAL A N 1
ATOM 1548 C CA . VAL A 1 200 ? -12.43 31.016 18.328 1 91.06 200 VAL A CA 1
ATOM 1549 C C . VAL A 1 200 ? -13.766 30.453 17.812 1 91.06 200 VAL A C 1
ATOM 1551 O O . VAL A 1 200 ? -13.914 30.188 16.625 1 91.06 200 VAL A O 1
ATOM 1554 N N . GLY A 1 201 ? -14.672 30.156 18.734 1 81.38 201 GLY A N 1
ATOM 1555 C CA . GLY A 1 201 ? -15.977 29.641 18.328 1 81.38 201 GLY A CA 1
ATOM 1556 C C . GLY A 1 201 ? -16.156 28.156 18.594 1 81.38 201 GLY A C 1
ATOM 1557 O O . GLY A 1 201 ? -15.789 27.672 19.672 1 81.38 201 GLY A O 1
ATOM 1558 N N . SER A 1 202 ? -16.781 27.453 17.625 1 76.31 202 SER A N 1
ATOM 1559 C CA . SER A 1 202 ? -17.141 26.047 17.797 1 76.31 202 SER A CA 1
ATOM 1560 C C . SER A 1 202 ? -15.891 25.172 17.781 1 76.31 202 SER A C 1
ATOM 1562 O O . SER A 1 202 ? -14.906 25.484 17.109 1 76.31 202 SER A O 1
ATOM 1564 N N . MET A 1 203 ? -16.047 24.031 18.438 1 74.94 203 MET A N 1
ATOM 1565 C CA . MET A 1 203 ? -14.938 23.078 18.484 1 74.94 203 MET A CA 1
ATOM 1566 C C . MET A 1 203 ? -14.633 22.531 17.094 1 74.94 203 MET A C 1
ATOM 1568 O O . MET A 1 203 ? -15.531 22.359 16.281 1 74.94 203 MET A O 1
ATOM 1572 N N . SER A 1 204 ? -13.461 22.188 16.938 1 67.88 204 SER A N 1
ATOM 1573 C CA . SER A 1 204 ? -13 21.656 15.664 1 67.88 204 SER A CA 1
ATOM 1574 C C . SER A 1 204 ? -13.445 20.219 15.461 1 67.88 204 SER A C 1
ATOM 1576 O O . SER A 1 204 ? -13.461 19.719 14.336 1 67.88 204 SER A O 1
ATOM 1578 N N . VAL A 1 205 ? -13.797 19.578 16.625 1 72.38 205 VAL A N 1
ATOM 1579 C CA . VAL A 1 205 ? -14.258 18.188 16.578 1 72.38 205 VAL A CA 1
ATOM 1580 C C . VAL A 1 205 ? -15.742 18.141 16.953 1 72.38 205 VAL A C 1
ATOM 1582 O O . VAL A 1 205 ? -16.219 18.953 17.734 1 72.38 205 VAL A O 1
ATOM 1585 N N . ASP A 1 206 ? -16.406 17.172 16.438 1 73.12 206 ASP A N 1
ATOM 1586 C CA . ASP A 1 206 ? -17.859 17.078 16.641 1 73.12 206 ASP A CA 1
ATOM 1587 C C . ASP A 1 206 ? -18.188 16.312 17.922 1 73.12 206 ASP A C 1
ATOM 1589 O O . ASP A 1 206 ? -18.906 15.305 17.875 1 73.12 206 ASP A O 1
ATOM 1593 N N . ILE A 1 207 ? -17.688 16.781 18.969 1 75.56 207 ILE A N 1
ATOM 1594 C CA . ILE A 1 207 ? -17.969 16.156 20.266 1 75.56 207 ILE A CA 1
ATOM 1595 C C . ILE A 1 207 ? -18.312 17.219 21.297 1 75.56 207 ILE A C 1
ATOM 1597 O O . ILE A 1 207 ? -18.266 16.969 22.5 1 75.56 207 ILE A O 1
ATOM 1601 N N . GLU A 1 208 ? -18.625 18.359 20.844 1 77.69 208 GLU A N 1
ATOM 1602 C CA . GLU A 1 208 ? -18.969 19.469 21.734 1 77.69 208 GLU A CA 1
ATOM 1603 C C . GLU A 1 208 ? -20.234 19.141 22.531 1 77.69 208 GLU A C 1
ATOM 1605 O O . GLU A 1 208 ? -20.328 19.469 23.719 1 77.69 208 GLU A O 1
ATOM 1610 N N . ASP A 1 209 ? -21.109 18.422 21.938 1 80.5 209 ASP A N 1
ATOM 1611 C CA . ASP A 1 209 ? -22.422 18.188 22.531 1 80.5 209 ASP A CA 1
ATOM 1612 C C . ASP A 1 209 ? -22.328 17.203 23.688 1 80.5 209 ASP A C 1
ATOM 1614 O O . ASP A 1 209 ? -23.25 17.094 24.5 1 80.5 209 ASP A O 1
ATOM 1618 N N . ILE A 1 210 ? -21.234 16.562 23.703 1 86.56 210 ILE A N 1
ATOM 1619 C CA . ILE A 1 210 ? -21.156 15.531 24.734 1 86.56 210 ILE A CA 1
ATOM 1620 C C . ILE A 1 210 ? -20.109 15.922 25.766 1 86.56 210 ILE A C 1
ATOM 1622 O O . ILE A 1 210 ? -19.703 15.094 26.594 1 86.56 210 ILE A O 1
ATOM 1626 N N . ARG A 1 211 ? -19.703 17.094 25.828 1 85.44 211 ARG A N 1
ATOM 1627 C CA . ARG A 1 211 ? -18.641 17.547 26.719 1 85.44 211 ARG A CA 1
ATOM 1628 C C . ARG A 1 211 ? -19 17.312 28.172 1 85.44 211 ARG A C 1
ATOM 1630 O O . ARG A 1 211 ? -18.125 17.031 29 1 85.44 211 ARG A O 1
ATOM 1637 N N . ASP A 1 212 ? -20.234 17.375 28.469 1 86.62 212 ASP A N 1
ATOM 1638 C CA . ASP A 1 212 ? -20.656 17.25 29.859 1 86.62 212 ASP A CA 1
ATOM 1639 C C . ASP A 1 212 ? -21.062 15.805 30.188 1 86.62 212 ASP A C 1
ATOM 1641 O O . ASP A 1 212 ? -21.438 15.5 31.312 1 86.62 212 ASP A O 1
ATOM 1645 N N . HIS A 1 213 ? -21.031 14.992 29.203 1 90 213 HIS A N 1
ATOM 1646 C CA . HIS A 1 213 ? -21.375 13.594 29.438 1 90 213 HIS A CA 1
ATOM 1647 C C . HIS A 1 213 ? -20.266 12.859 30.172 1 90 213 HIS A C 1
ATOM 1649 O O . HIS A 1 213 ? -19.078 13.125 29.938 1 90 213 HIS A O 1
ATOM 1655 N N . ALA A 1 214 ? -20.609 11.953 30.938 1 87.19 214 ALA A N 1
ATOM 1656 C CA . ALA A 1 214 ? -19.641 11.211 31.766 1 87.19 214 ALA A CA 1
ATOM 1657 C C . ALA A 1 214 ? -18.672 10.414 30.891 1 87.19 214 ALA A C 1
ATOM 1659 O O . ALA A 1 214 ? -17.516 10.234 31.266 1 87.19 214 ALA A O 1
ATOM 1660 N N . ALA A 1 215 ? -19.172 10.086 29.75 1 90.38 215 ALA A N 1
ATOM 1661 C CA . ALA A 1 215 ? -18.359 9.242 28.859 1 90.38 215 ALA A CA 1
ATOM 1662 C C . ALA A 1 215 ? -17.422 10.086 28.016 1 90.38 215 ALA A C 1
ATOM 1664 O O . ALA A 1 215 ? 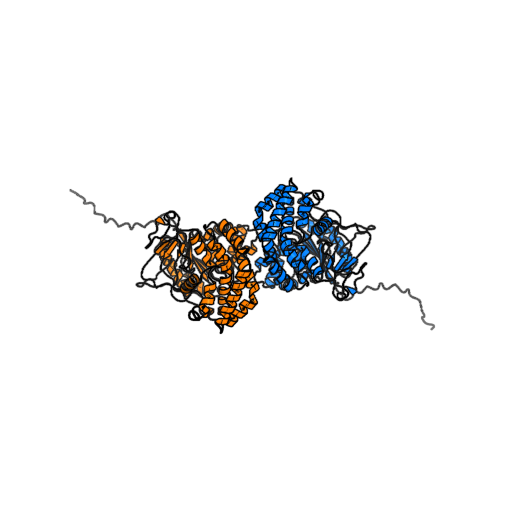-16.594 9.547 27.281 1 90.38 215 ALA A O 1
ATOM 1665 N N . TYR A 1 216 ? -17.531 11.367 28.156 1 91.94 216 TYR A N 1
ATOM 1666 C CA . TYR A 1 216 ? -16.641 12.266 27.422 1 91.94 216 TYR A CA 1
ATOM 1667 C C . TYR A 1 216 ? -15.188 12 27.781 1 91.94 216 TYR A C 1
ATOM 1669 O O . TYR A 1 216 ? -14.328 11.922 26.891 1 91.94 216 TYR A O 1
ATOM 1677 N N . TYR A 1 217 ? -14.953 11.844 29.016 1 93.56 217 TYR A N 1
ATOM 1678 C CA . TYR A 1 217 ? -13.609 11.562 29.5 1 93.56 217 TYR A CA 1
ATOM 1679 C C . TYR A 1 217 ? -13.086 10.258 28.922 1 93.56 217 TYR A C 1
ATOM 1681 O O . TYR A 1 217 ? -11.93 10.172 28.5 1 93.56 217 TYR A O 1
ATOM 1689 N N . ASP A 1 218 ? -13.914 9.227 28.922 1 94.12 218 ASP A N 1
ATOM 1690 C CA . ASP A 1 218 ? -13.523 7.91 28.422 1 94.12 218 ASP A CA 1
ATOM 1691 C C . ASP A 1 218 ? -13.062 7.992 26.969 1 94.12 218 ASP A C 1
ATOM 1693 O O . ASP A 1 218 ? -12.133 7.297 26.562 1 94.12 218 ASP A O 1
ATOM 1697 N N . LEU A 1 219 ? -13.742 8.844 26.266 1 93.62 219 LEU A N 1
ATOM 1698 C CA . LEU A 1 219 ? -13.461 8.961 24.828 1 93.62 219 LEU A CA 1
ATOM 1699 C C . LEU A 1 219 ? -12.203 9.789 24.594 1 93.62 219 LEU A C 1
ATOM 1701 O O . LEU A 1 219 ? -11.266 9.312 23.938 1 93.62 219 LEU A O 1
ATOM 1705 N N . VAL A 1 220 ? -12.117 10.93 25.156 1 93.44 220 VAL A N 1
ATOM 1706 C CA . VAL A 1 220 ? -11.062 11.883 24.844 1 93.44 220 VAL A CA 1
ATOM 1707 C C . VAL A 1 220 ? -9.75 11.438 25.484 1 93.44 220 VAL A C 1
ATOM 1709 O O . VAL A 1 220 ? -8.672 11.664 24.938 1 93.44 220 VAL A O 1
ATOM 1712 N N . SER A 1 221 ? -9.812 10.758 26.609 1 95.12 221 SER A N 1
ATOM 1713 C CA . SER A 1 221 ? -8.609 10.336 27.297 1 95.12 221 SER A CA 1
ATOM 1714 C C . SER A 1 221 ? -7.859 9.266 26.516 1 95.12 221 SER A C 1
ATOM 1716 O O . SER A 1 221 ? -6.668 9.039 26.734 1 95.12 221 SER A O 1
ATOM 1718 N N . LEU A 1 222 ? -8.531 8.633 25.594 1 95.06 222 LEU A N 1
ATOM 1719 C CA . LEU A 1 222 ? -7.906 7.602 24.766 1 95.06 222 LEU A CA 1
ATOM 1720 C C . LEU A 1 222 ? -6.883 8.211 23.812 1 95.06 222 LEU A C 1
ATOM 1722 O O . LEU A 1 222 ? -6.059 7.5 23.25 1 95.06 222 LEU A O 1
ATOM 1726 N N . TRP A 1 223 ? -6.965 9.531 23.688 1 94.44 223 TRP A N 1
ATOM 1727 C CA . TRP A 1 223 ? -5.996 10.242 22.859 1 94.44 223 TRP A CA 1
ATOM 1728 C C . TRP A 1 223 ? -4.633 10.289 23.531 1 94.44 223 TRP A C 1
ATOM 1730 O O . TRP A 1 223 ? -3.615 10.531 22.875 1 94.44 223 TRP A O 1
ATOM 1740 N N . ALA A 1 224 ? -4.562 10.094 24.812 1 94.5 224 ALA A N 1
ATOM 1741 C CA . ALA A 1 224 ? -3.322 10.18 25.578 1 94.5 224 ALA A CA 1
ATOM 1742 C C . ALA A 1 224 ? -2.344 9.086 25.172 1 94.5 224 ALA A C 1
ATOM 1744 O O . ALA A 1 224 ? -2.754 7.973 24.828 1 94.5 224 ALA A O 1
ATOM 1745 N N . ALA A 1 225 ? -1.066 9.414 25.219 1 92.69 225 ALA A N 1
ATOM 1746 C CA . ALA A 1 225 ? -0.027 8.43 24.938 1 92.69 225 ALA A CA 1
ATOM 1747 C C . ALA A 1 225 ? -0.074 7.273 25.922 1 92.69 225 ALA A C 1
ATOM 1749 O O . ALA A 1 225 ? -0.49 7.445 27.078 1 92.69 225 ALA A O 1
ATOM 1750 N N . ASP A 1 226 ? 0.352 6.156 25.406 1 90.12 226 ASP A N 1
ATOM 1751 C CA . ASP A 1 226 ? 0.436 5 26.297 1 90.12 226 ASP A CA 1
ATOM 1752 C C . ASP A 1 226 ? 1.358 5.281 27.469 1 90.12 226 ASP A C 1
ATOM 1754 O O . ASP A 1 226 ? 2.418 5.891 27.312 1 90.12 226 ASP A O 1
ATOM 1758 N N . GLY A 1 227 ? 0.835 4.918 28.656 1 89.69 227 GLY A N 1
ATOM 1759 C CA . GLY A 1 227 ? 1.648 5.121 29.844 1 89.69 227 GLY A CA 1
ATOM 1760 C C . GLY A 1 227 ? 1.336 6.418 30.578 1 89.69 227 GLY A C 1
ATOM 1761 O O . GLY A 1 227 ? 1.854 6.668 31.656 1 89.69 227 GLY A O 1
ATOM 1762 N N . SER A 1 228 ? 0.47 7.273 29.984 1 93.31 228 SER A N 1
ATOM 1763 C CA . SER A 1 228 ? 0.088 8.508 30.656 1 93.31 228 SER A CA 1
ATOM 1764 C C . SER A 1 228 ? -0.6 8.234 31.984 1 93.31 228 SER A C 1
ATOM 1766 O O . SER A 1 228 ? -1.389 7.289 32.094 1 93.31 228 SER A O 1
ATOM 1768 N N . THR A 1 229 ? -0.327 9.078 32.938 1 94.69 229 THR A N 1
ATOM 1769 C CA . THR A 1 229 ? -0.969 8.969 34.219 1 94.69 229 THR A CA 1
ATOM 1770 C C . THR A 1 229 ? -2.398 9.5 34.188 1 94.69 229 THR A C 1
ATOM 1772 O O . THR A 1 229 ? -2.775 10.188 33.219 1 94.69 229 THR A O 1
ATOM 1775 N N . GLU A 1 230 ? -3.092 9.203 35.25 1 94.94 230 GLU A N 1
ATOM 1776 C CA . GLU A 1 230 ? -4.457 9.711 35.344 1 94.94 230 GLU A CA 1
ATOM 1777 C C . GLU A 1 230 ? -4.48 11.234 35.375 1 94.94 230 GLU A C 1
ATOM 1779 O O . GLU A 1 230 ? -5.363 11.859 34.781 1 94.94 230 GLU A O 1
ATOM 1784 N N . ALA A 1 231 ? -3.576 11.781 36 1 94.69 231 ALA A N 1
ATOM 1785 C CA . ALA A 1 231 ? -3.49 13.234 36.062 1 94.69 231 ALA A CA 1
ATOM 1786 C C . ALA A 1 231 ? -3.213 13.844 34.688 1 94.69 231 ALA A C 1
ATOM 1788 O O . ALA A 1 231 ? -3.785 14.875 34.344 1 94.69 231 ALA A O 1
ATOM 1789 N N . GLU A 1 232 ? -2.354 13.258 34 1 93.81 232 GLU A N 1
ATOM 1790 C CA . GLU A 1 232 ? -2.029 13.719 32.625 1 93.81 232 GLU A CA 1
ATOM 1791 C C . GLU A 1 232 ? -3.234 13.594 31.703 1 93.81 232 GLU A C 1
ATOM 1793 O O . GLU A 1 232 ? -3.482 14.484 30.891 1 93.81 232 GLU A O 1
ATOM 1798 N N . LYS A 1 233 ? -3.934 12.547 31.844 1 94.31 233 LYS A N 1
ATOM 1799 C CA . LYS A 1 233 ? -5.133 12.336 31.031 1 94.31 233 LYS A CA 1
ATOM 1800 C C . LYS A 1 233 ? -6.191 13.391 31.328 1 94.31 233 LYS A C 1
ATOM 1802 O O . LYS A 1 233 ? -6.82 13.938 30.422 1 94.31 233 LYS A O 1
ATOM 1807 N N . ARG A 1 234 ? -6.363 13.648 32.562 1 93.25 234 ARG A N 1
ATOM 1808 C CA . ARG A 1 234 ? -7.336 14.664 32.969 1 93.25 234 ARG A CA 1
ATOM 1809 C C . ARG A 1 234 ? -6.949 16.031 32.406 1 93.25 234 ARG A C 1
ATOM 1811 O O . ARG A 1 234 ? -7.809 16.781 31.953 1 93.25 234 ARG A O 1
ATOM 1818 N N . ALA A 1 235 ? -5.715 16.297 32.5 1 92.06 235 ALA A N 1
ATOM 1819 C CA . ALA A 1 235 ? -5.238 17.578 31.984 1 92.06 235 ALA A CA 1
ATOM 1820 C C . ALA A 1 235 ? -5.449 17.656 30.469 1 92.06 235 ALA A C 1
ATOM 1822 O O . ALA A 1 235 ? -5.859 18.688 29.953 1 92.06 235 ALA A O 1
ATOM 1823 N N . LEU A 1 236 ? -5.117 16.609 29.828 1 91.56 236 LEU A N 1
ATOM 1824 C CA . LEU A 1 236 ? -5.309 16.531 28.375 1 91.56 236 LEU A CA 1
ATOM 1825 C C . LEU A 1 236 ? -6.773 16.766 28.016 1 91.56 236 LEU A C 1
ATOM 1827 O O . LEU A 1 236 ? -7.078 17.547 27.109 1 91.56 236 LEU A O 1
ATOM 1831 N N . VAL A 1 237 ? -7.648 16.094 28.672 1 91 237 VAL A N 1
ATOM 1832 C CA . VAL A 1 237 ? -9.078 16.188 28.391 1 91 237 VAL A CA 1
ATOM 1833 C C . VAL A 1 237 ? -9.578 17.594 28.656 1 91 237 VAL A C 1
ATOM 1835 O O . VAL A 1 237 ? -10.391 18.141 27.891 1 91 237 VAL A O 1
ATOM 1838 N N . ALA A 1 238 ? -9.055 18.188 29.641 1 86.81 238 ALA A N 1
ATOM 1839 C CA . ALA A 1 238 ? -9.484 19.531 30.031 1 86.81 238 ALA A CA 1
ATOM 1840 C C . ALA A 1 238 ? -9.055 20.562 29 1 86.81 238 ALA A C 1
ATOM 1842 O O . ALA A 1 238 ? -9.781 21.516 28.719 1 86.81 238 ALA A O 1
ATOM 1843 N N . GLU A 1 239 ? -7.984 20.281 28.406 1 84.06 239 GLU A N 1
ATOM 1844 C CA . GLU A 1 239 ? -7.402 21.281 27.5 1 84.06 239 GLU A CA 1
ATOM 1845 C C . GLU A 1 239 ? -7.812 21.016 26.062 1 84.06 239 GLU A C 1
ATOM 1847 O O . GLU A 1 239 ? -7.746 21.922 25.219 1 84.06 239 GLU A O 1
ATOM 1852 N N . SER A 1 240 ? -8.266 19.906 25.859 1 80.81 240 SER A N 1
ATOM 1853 C CA . SER A 1 240 ? -8.445 19.484 24.469 1 80.81 240 SER A CA 1
ATOM 1854 C C . SER A 1 240 ? -9.664 20.141 23.844 1 80.81 240 SER A C 1
ATOM 1856 O O . SER A 1 240 ? -10.719 20.234 24.469 1 80.81 240 SER A O 1
ATOM 1858 N N . PHE A 1 241 ? -9.422 20.641 22.625 1 75.88 241 PHE A N 1
ATOM 1859 C CA . PHE A 1 241 ? -10.453 21.109 21.703 1 75.88 241 PHE A CA 1
ATOM 1860 C C . PHE A 1 241 ? -11.109 22.375 22.234 1 75.88 241 PHE A C 1
ATOM 1862 O O . PHE A 1 241 ? -12.281 22.641 21.953 1 75.88 241 PHE A O 1
ATOM 1869 N N . THR A 1 242 ? -10.281 23 23.141 1 79.56 242 THR A N 1
ATOM 1870 C CA . THR A 1 242 ? -10.82 24.25 23.688 1 79.56 242 THR A CA 1
ATOM 1871 C C . THR A 1 242 ? -10.352 25.438 22.859 1 79.56 242 THR A C 1
ATOM 1873 O O . THR A 1 242 ? -9.242 25.438 22.328 1 79.56 242 THR A O 1
ATOM 1876 N N . GLY A 1 243 ? -11.25 26.266 22.406 1 79.31 243 GLY A N 1
ATOM 1877 C CA . GLY A 1 243 ? -10.945 27.469 21.641 1 79.31 243 GLY A CA 1
ATOM 1878 C C . GLY A 1 243 ? -10.125 28.484 22.422 1 79.31 243 GLY A C 1
ATOM 1879 O O . GLY A 1 243 ? -9.469 28.125 23.406 1 79.31 243 GLY A O 1
ATOM 1880 N N . SER A 1 244 ? -9.93 29.578 21.812 1 88.62 244 SER A N 1
ATOM 1881 C CA . SER A 1 244 ? -9.109 30.641 22.391 1 88.62 244 SER A CA 1
ATOM 1882 C C . SER A 1 244 ? -9.93 31.891 22.641 1 88.62 244 SER A C 1
ATOM 1884 O O . SER A 1 244 ? -11.102 31.969 22.266 1 88.62 244 SER A O 1
ATOM 1886 N N . ALA A 1 245 ? -9.359 32.781 23.391 1 90.5 245 ALA A N 1
ATOM 1887 C CA . ALA A 1 245 ? -10 34.062 23.672 1 90.5 245 ALA A CA 1
ATOM 1888 C C . ALA A 1 245 ? -10.047 34.938 22.422 1 90.5 245 ALA A C 1
ATOM 1890 O O . ALA A 1 245 ? -9.195 34.812 21.531 1 90.5 245 ALA A O 1
ATOM 1891 N N . PRO A 1 246 ? -11.062 35.812 22.344 1 93.31 246 PRO A N 1
ATOM 1892 C CA . PRO A 1 246 ? -11.133 36.719 21.203 1 93.31 246 PRO A CA 1
ATOM 1893 C C . PRO A 1 246 ? -9.922 37.656 21.125 1 93.31 246 PRO A C 1
ATOM 1895 O O . PRO A 1 246 ? -9.258 37.906 22.125 1 93.31 246 PRO A O 1
ATOM 1898 N N . PHE A 1 247 ? -9.688 38.156 20 1 96.88 247 PHE A N 1
ATOM 1899 C CA . PHE A 1 247 ? -8.57 39.062 19.719 1 96.88 247 PHE A CA 1
ATOM 1900 C C . PHE A 1 247 ? -8.75 40.406 20.453 1 96.88 247 PHE A C 1
ATOM 1902 O O . PHE A 1 247 ? -9.82 41 20.406 1 96.88 247 PHE A O 1
ATOM 1909 N N . ASP A 1 248 ? -7.77 40.875 21.078 1 95.69 248 ASP A N 1
ATOM 1910 C CA . ASP A 1 248 ? -7.82 42.125 21.812 1 95.69 248 ASP A CA 1
ATOM 1911 C C . ASP A 1 248 ? -6.535 42.938 21.609 1 95.69 248 ASP A C 1
ATOM 1913 O O . ASP A 1 248 ? -6.191 43.781 22.422 1 95.69 248 ASP A O 1
ATOM 1917 N N . GLY A 1 249 ? -5.82 42.594 20.656 1 95.88 249 GLY A N 1
ATOM 1918 C CA . GLY A 1 249 ? -4.527 43.188 20.359 1 95.88 249 GLY A CA 1
ATOM 1919 C C . GLY A 1 249 ? -3.459 42.156 20.031 1 95.88 249 GLY A C 1
ATOM 1920 O O . GLY A 1 249 ? -3.471 41.062 20.578 1 95.88 249 GLY A O 1
ATOM 1921 N N . ASP A 1 250 ? -2.557 42.531 19.281 1 96.75 250 ASP A N 1
ATOM 1922 C CA . ASP A 1 250 ? -1.573 41.594 18.75 1 96.75 250 ASP A CA 1
ATOM 1923 C C . ASP A 1 250 ? -0.648 41.094 19.859 1 96.75 250 ASP A C 1
ATOM 1925 O O . ASP A 1 250 ? -0.081 41.875 20.609 1 96.75 250 ASP A O 1
ATOM 1929 N N . ARG A 1 251 ? -0.517 39.844 19.938 1 97.12 251 ARG A N 1
ATOM 1930 C CA . ARG A 1 251 ? 0.46 39.125 20.75 1 97.12 251 ARG A CA 1
ATOM 1931 C C . ARG A 1 251 ? 1.1 38 19.984 1 97.12 251 ARG A C 1
ATOM 1933 O O . ARG A 1 251 ? 0.417 37.281 19.234 1 97.12 251 ARG A O 1
ATOM 1940 N N . CYS A 1 252 ? 2.379 37.875 20.078 1 97.19 252 CYS A N 1
ATOM 1941 C CA . CYS A 1 252 ? 3.111 36.812 19.406 1 97.19 252 CYS A CA 1
ATOM 1942 C C . CYS A 1 252 ? 4.18 36.219 20.328 1 97.19 252 CYS A C 1
ATOM 1944 O O . CYS A 1 252 ? 4.855 36.969 21.047 1 97.19 252 CYS A O 1
ATOM 1946 N N . VAL A 1 253 ? 4.297 34.938 20.344 1 98.31 253 VAL A N 1
ATOM 1947 C CA . VAL A 1 253 ? 5.305 34.25 21.141 1 98.31 253 VAL A CA 1
ATOM 1948 C C . VAL A 1 253 ? 6.262 33.5 20.219 1 98.31 253 VAL A C 1
ATOM 1950 O O . VAL A 1 253 ? 5.84 32.656 19.422 1 98.31 253 VAL A O 1
ATOM 1953 N N . LEU A 1 254 ? 7.535 33.906 20.25 1 98.5 254 LEU A N 1
ATOM 1954 C CA . LEU A 1 254 ? 8.578 33.188 19.531 1 98.5 254 LEU A CA 1
ATOM 1955 C C . LEU A 1 254 ? 9.047 31.969 20.328 1 98.5 254 LEU A C 1
ATOM 1957 O O . LEU A 1 254 ? 9.492 32.094 21.469 1 98.5 254 LEU A O 1
ATOM 1961 N N . SER A 1 255 ? 8.914 30.75 19.828 1 98.12 255 SER A N 1
ATOM 1962 C CA . SER A 1 255 ? 9.234 29.5 20.516 1 98.12 255 SER A CA 1
ATOM 1963 C C . SER A 1 255 ? 9.18 28.312 19.547 1 98.12 255 SER A C 1
ATOM 1965 O O . SER A 1 255 ? 8.914 28.484 18.359 1 98.12 255 SER A O 1
ATOM 1967 N N . ALA A 1 256 ? 9.602 27.188 20.047 1 97.5 256 ALA A N 1
ATOM 1968 C CA . ALA A 1 256 ? 9.086 25.969 19.438 1 97.5 256 ALA A CA 1
ATOM 1969 C C . ALA A 1 256 ? 7.605 25.766 19.75 1 97.5 256 ALA A C 1
ATOM 1971 O O . ALA A 1 256 ? 7.246 25.391 20.875 1 97.5 256 ALA A O 1
ATOM 1972 N N . VAL A 1 257 ? 6.824 26.031 18.844 1 97.25 257 VAL A N 1
ATOM 1973 C CA . VAL A 1 257 ? 5.391 26.188 19.031 1 97.25 257 VAL A CA 1
ATOM 1974 C C . VAL A 1 257 ? 4.789 24.875 19.547 1 97.25 257 VAL A C 1
ATOM 1976 O O . VAL A 1 257 ? 5.109 23.797 19.031 1 97.25 257 VAL A O 1
ATOM 1979 N N . ASP A 1 258 ? 3.975 25 20.516 1 94.88 258 ASP A N 1
ATOM 1980 C CA . ASP A 1 258 ? 3.225 23.859 21.047 1 94.88 258 ASP A CA 1
ATOM 1981 C C . ASP A 1 258 ? 2.143 23.406 20.078 1 94.88 258 ASP A C 1
ATOM 1983 O O . ASP A 1 258 ? 1.231 24.172 19.75 1 94.88 258 ASP A O 1
ATOM 1987 N N . PRO A 1 259 ? 2.164 22.109 19.688 1 94.56 259 PRO A N 1
ATOM 1988 C CA . PRO A 1 259 ? 1.186 21.625 18.719 1 94.56 259 PRO A CA 1
ATOM 1989 C C . PRO A 1 259 ? -0.253 21.734 19.219 1 94.56 259 PRO A C 1
ATOM 1991 O O . PRO A 1 259 ? -1.189 21.766 18.422 1 94.56 259 PRO A O 1
ATOM 1994 N N . MET A 1 260 ? -0.485 21.922 20.484 1 91.81 260 MET A N 1
ATOM 1995 C CA . MET A 1 260 ? -1.828 21.969 21.047 1 91.81 260 MET A CA 1
ATOM 1996 C C . MET A 1 260 ? -2.43 23.359 20.906 1 91.81 260 MET A C 1
ATOM 1998 O O . MET A 1 260 ? -3.617 23.547 21.172 1 91.81 260 MET A O 1
ATOM 2002 N N . ARG A 1 261 ? -1.658 24.25 20.359 1 93.5 261 ARG A N 1
ATOM 2003 C CA . ARG A 1 261 ? -2.102 25.641 20.375 1 93.5 261 ARG A CA 1
ATOM 2004 C C . ARG A 1 261 ? -2.346 26.156 18.969 1 93.5 261 ARG A C 1
ATOM 2006 O O . ARG A 1 261 ? -2.74 27.312 18.781 1 93.5 261 ARG A O 1
ATOM 2013 N N . VAL A 1 262 ? -2.1 25.344 18.062 1 95.19 262 VAL A N 1
ATOM 2014 C CA . VAL A 1 262 ? -2.229 25.781 16.688 1 95.19 262 VAL A CA 1
ATOM 2015 C C . VAL A 1 262 ? -3.248 24.891 15.961 1 95.19 262 VAL A C 1
ATOM 2017 O O . VAL A 1 262 ? -3.314 23.688 16.203 1 95.19 262 VAL A O 1
ATOM 2020 N N . ASP A 1 263 ? -3.977 25.516 15.172 1 94.56 263 ASP A N 1
ATOM 2021 C CA . ASP A 1 263 ? -4.965 24.812 14.344 1 94.56 263 ASP A CA 1
ATOM 2022 C C . ASP A 1 263 ? -4.566 24.844 12.875 1 94.56 263 ASP A C 1
ATOM 2024 O O . ASP A 1 263 ? -4.027 25.844 12.383 1 94.56 263 ASP A O 1
ATOM 2028 N N . MET A 1 264 ? -4.957 23.844 12.141 1 94.44 264 MET A N 1
ATOM 2029 C CA . MET A 1 264 ? -4.5 23.672 10.758 1 94.44 264 MET A CA 1
ATOM 2030 C C . MET A 1 264 ? -5.227 24.641 9.828 1 94.44 264 MET A C 1
ATOM 2032 O O . MET A 1 264 ? -4.828 24.812 8.68 1 94.44 264 MET A O 1
ATOM 2036 N N . HIS A 1 265 ? -6.262 25.281 10.203 1 93.75 265 HIS A N 1
ATOM 2037 C CA . HIS A 1 265 ? -6.836 26.297 9.328 1 93.75 265 HIS A CA 1
ATOM 2038 C C . HIS A 1 265 ? -6.176 27.656 9.547 1 93.75 265 HIS A C 1
ATOM 2040 O O . HIS A 1 265 ? -6.492 28.625 8.852 1 93.75 265 HIS A O 1
ATOM 2046 N N . ASN A 1 266 ? -5.336 27.766 10.5 1 97.62 266 ASN A N 1
ATOM 2047 C CA . ASN A 1 266 ? -4.641 28.984 10.883 1 97.62 266 ASN A CA 1
ATOM 2048 C C . ASN A 1 266 ? -3.143 28.75 11.047 1 97.62 266 ASN A C 1
ATOM 2050 O O . ASN A 1 266 ? -2.588 28.969 12.125 1 97.62 266 ASN A O 1
ATOM 2054 N N . ILE A 1 267 ? -2.518 28.391 9.906 1 98.56 267 ILE A N 1
ATOM 2055 C CA . ILE A 1 267 ? -1.122 27.984 10.023 1 98.56 267 ILE A CA 1
ATOM 2056 C C . ILE A 1 267 ? -0.386 28.297 8.719 1 98.56 267 ILE A C 1
ATOM 2058 O O . ILE A 1 267 ? -1.014 28.484 7.676 1 98.56 267 ILE A O 1
ATOM 2062 N N . SER A 1 268 ? 0.938 28.438 8.828 1 98.88 268 SER A N 1
ATOM 2063 C CA . SER A 1 268 ? 1.803 28.656 7.668 1 98.88 268 SER A CA 1
ATOM 2064 C C . SER A 1 268 ? 3.166 28 7.867 1 98.88 268 SER A C 1
ATOM 2066 O O . SER A 1 268 ? 3.619 27.828 9 1 98.88 268 SER A O 1
ATOM 2068 N N . PHE A 1 269 ? 3.795 27.625 6.766 1 98.88 269 PHE A N 1
ATOM 2069 C CA . PHE A 1 269 ? 5.07 26.922 6.801 1 98.88 269 PHE A CA 1
ATOM 2070 C C . PHE A 1 269 ? 6.07 27.562 5.844 1 98.88 269 PHE A C 1
ATOM 2072 O O . PHE A 1 269 ? 5.691 28.031 4.77 1 98.88 269 PHE A O 1
ATOM 2079 N N . HIS A 1 270 ? 7.309 27.562 6.191 1 98.5 270 HIS A N 1
ATOM 2080 C CA . HIS A 1 270 ? 8.445 27.922 5.348 1 98.5 270 HIS A CA 1
ATOM 2081 C C . HIS A 1 270 ? 9.531 26.859 5.422 1 98.5 270 HIS A C 1
ATOM 2083 O O . HIS A 1 270 ? 10.094 26.609 6.488 1 98.5 270 HIS A O 1
ATOM 2089 N N . GLY A 1 271 ? 9.805 26.203 4.348 1 97.56 271 GLY A N 1
ATOM 2090 C CA . GLY A 1 271 ? 10.898 25.266 4.242 1 97.56 271 GLY A CA 1
ATOM 2091 C C . GLY A 1 271 ? 10.523 23.859 4.691 1 97.56 271 GLY A C 1
ATOM 2092 O O . GLY A 1 271 ? 10.781 22.891 3.98 1 97.56 271 GLY A O 1
ATOM 2093 N N . LEU A 1 272 ? 9.891 23.719 5.828 1 98 272 LEU A N 1
ATOM 2094 C CA . LEU A 1 272 ? 9.609 22.422 6.457 1 98 272 LEU A CA 1
ATOM 2095 C C . LEU A 1 272 ? 8.695 21.578 5.578 1 98 272 LEU A C 1
ATOM 2097 O O . LEU A 1 272 ? 8.93 20.375 5.406 1 98 272 LEU A O 1
ATOM 2101 N N . HIS A 1 273 ? 7.688 22.203 4.945 1 98.38 273 HIS A N 1
ATOM 2102 C CA . HIS A 1 273 ? 6.68 21.516 4.148 1 98.38 273 HIS A CA 1
ATOM 2103 C C . HIS A 1 273 ? 7.285 20.938 2.865 1 98.38 273 HIS A C 1
ATOM 2105 O O . HIS A 1 273 ? 6.691 20.078 2.227 1 98.38 273 HIS A O 1
ATOM 2111 N N . GLU A 1 274 ? 8.43 21.406 2.512 1 98.19 274 GLU A N 1
ATOM 2112 C CA . GLU A 1 274 ? 9.109 20.906 1.323 1 98.19 274 GLU A CA 1
ATOM 2113 C C . GLU A 1 274 ? 9.977 19.688 1.655 1 98.19 274 GLU A C 1
ATOM 2115 O O . GLU A 1 274 ? 10.383 18.953 0.76 1 98.19 274 GLU A O 1
ATOM 2120 N N . ARG A 1 275 ? 10.203 19.5 2.916 1 97.75 275 ARG A N 1
ATOM 2121 C CA . ARG A 1 275 ? 11.125 18.453 3.332 1 97.75 275 ARG A CA 1
ATOM 2122 C C . ARG A 1 275 ? 10.359 17.219 3.822 1 97.75 275 ARG A C 1
ATOM 2124 O O . ARG A 1 275 ? 10.789 16.094 3.596 1 97.75 275 ARG A O 1
ATOM 2131 N N . VAL A 1 276 ? 9.32 17.484 4.52 1 98.62 276 VAL A N 1
ATOM 2132 C CA . VAL A 1 276 ? 8.555 16.406 5.129 1 98.62 276 VAL A CA 1
ATOM 2133 C C . VAL A 1 276 ? 7.082 16.547 4.758 1 98.62 276 VAL A C 1
ATOM 2135 O O . VAL A 1 276 ? 6.477 17.594 4.977 1 98.62 276 VAL A O 1
ATOM 2138 N N . PRO A 1 277 ? 6.48 15.508 4.16 1 98.75 277 PRO A N 1
ATOM 2139 C CA . PRO A 1 277 ? 5.043 15.555 3.887 1 98.75 277 PRO A CA 1
ATOM 2140 C C . PRO A 1 277 ? 4.195 15.258 5.125 1 98.75 277 PRO A C 1
ATOM 2142 O O . PRO A 1 277 ? 4.738 15.039 6.211 1 98.75 277 PRO A O 1
ATOM 2145 N N . LEU A 1 278 ? 2.943 15.352 4.957 1 98.81 278 LEU A N 1
ATOM 2146 C CA . LEU A 1 278 ? 1.977 14.953 5.973 1 98.81 278 LEU A CA 1
ATOM 2147 C C . LEU A 1 278 ? 1.49 13.523 5.73 1 98.81 278 LEU A C 1
ATOM 2149 O O . LEU A 1 278 ? 1.537 13.031 4.602 1 98.81 278 LEU A O 1
ATOM 2153 N N . PRO A 1 279 ? 1.076 12.828 6.836 1 98.56 279 PRO A N 1
ATOM 2154 C CA . PRO A 1 279 ? 0.469 11.516 6.609 1 98.56 279 PRO A CA 1
ATOM 2155 C C . PRO A 1 279 ? -0.739 11.57 5.68 1 98.56 279 PRO A C 1
ATOM 2157 O O . PRO A 1 279 ? -1.676 12.336 5.922 1 98.56 279 PRO A O 1
ATOM 2160 N N . PRO A 1 280 ? -0.738 10.773 4.645 1 97.88 280 PRO A N 1
ATOM 2161 C CA . PRO A 1 280 ? -1.855 10.812 3.697 1 97.88 280 PRO A CA 1
ATOM 2162 C C . PRO A 1 280 ? -3.004 9.891 4.102 1 97.88 280 PRO A C 1
ATOM 2164 O O . PRO A 1 280 ? -3.768 9.438 3.242 1 97.88 280 PRO A O 1
ATOM 2167 N N . ALA A 1 281 ? -3.131 9.562 5.332 1 97.25 281 ALA A N 1
ATOM 2168 C CA . ALA A 1 281 ? -4.141 8.633 5.836 1 97.25 281 ALA A CA 1
ATOM 2169 C C . ALA A 1 281 ? -5.547 9.094 5.465 1 97.25 281 ALA A C 1
ATOM 2171 O O . ALA A 1 281 ? -5.848 10.289 5.523 1 97.25 281 ALA A O 1
ATOM 2172 N N . THR A 1 282 ? -6.379 8.18 5.055 1 94.94 282 THR A N 1
ATOM 2173 C CA . THR A 1 282 ? -7.758 8.484 4.699 1 94.94 282 THR A CA 1
ATOM 2174 C C . THR A 1 282 ? -8.703 8.172 5.855 1 94.94 282 THR A C 1
ATOM 2176 O O . THR A 1 282 ? -8.367 7.371 6.734 1 94.94 282 THR A O 1
ATOM 2179 N N . ASP A 1 283 ? -9.766 8.883 5.93 1 94.12 283 ASP A N 1
ATOM 2180 C CA . ASP A 1 283 ? -10.883 8.641 6.844 1 94.12 283 ASP A CA 1
ATOM 2181 C C . ASP A 1 283 ? -10.43 8.734 8.297 1 94.12 283 ASP A C 1
ATOM 2183 O O . ASP A 1 283 ? -10.719 7.852 9.109 1 94.12 283 ASP A O 1
ATOM 2187 N N . THR A 1 284 ? -9.602 9.672 8.492 1 96.12 284 THR A N 1
ATOM 2188 C CA . THR A 1 284 ? -9.156 10.055 9.828 1 96.12 284 THR A CA 1
ATOM 2189 C C . THR A 1 284 ? -9.008 11.57 9.93 1 96.12 284 THR A C 1
ATOM 2191 O O . THR A 1 284 ? -9.125 12.281 8.93 1 96.12 284 THR A O 1
ATOM 2194 N N . ILE A 1 285 ? -8.867 12.023 11.094 1 93.62 285 ILE A N 1
ATOM 2195 C CA . ILE A 1 285 ? -8.602 13.445 11.305 1 93.62 285 ILE A CA 1
ATOM 2196 C C . ILE A 1 285 ? -7.203 13.633 11.883 1 93.62 285 ILE A C 1
ATOM 2198 O O . ILE A 1 285 ? -6.531 12.656 12.227 1 93.62 285 ILE A O 1
ATOM 2202 N N . GLY A 1 286 ? -6.691 14.836 11.836 1 93.44 286 GLY A N 1
ATOM 2203 C CA . GLY A 1 286 ? -5.492 15.203 12.57 1 93.44 286 GLY A CA 1
ATOM 2204 C C . GLY A 1 286 ? -4.211 14.891 11.82 1 93.44 286 GLY A C 1
ATOM 2205 O O . GLY A 1 286 ? -3.123 15.281 12.242 1 93.44 286 GLY A O 1
ATOM 2206 N N . SER A 1 287 ? -4.332 14.148 10.688 1 94.88 287 SER A N 1
ATOM 2207 C CA . SER A 1 287 ? -3.125 13.766 9.961 1 94.88 287 SER A CA 1
ATOM 2208 C C . SER A 1 287 ? -2.365 14.992 9.469 1 94.88 287 SER A C 1
ATOM 2210 O O . SER A 1 287 ? -1.143 14.961 9.328 1 94.88 287 SER A O 1
ATOM 2212 N N . ASP A 1 288 ? -3.043 16.062 9.305 1 96.56 288 ASP A N 1
ATOM 2213 C CA . ASP A 1 288 ? -2.447 17.281 8.789 1 96.56 288 ASP A CA 1
ATOM 2214 C C . ASP A 1 288 ? -1.73 18.062 9.898 1 96.56 288 ASP A C 1
ATOM 2216 O O . ASP A 1 288 ? -1.083 19.078 9.641 1 96.56 288 ASP A O 1
ATOM 2220 N N . TYR A 1 289 ? -1.676 17.578 11.117 1 97.12 289 TYR A N 1
ATOM 2221 C CA . TYR A 1 289 ? -1.017 18.266 12.227 1 97.12 289 TYR A CA 1
ATOM 2222 C C . TYR A 1 289 ? 0.419 17.781 12.391 1 97.12 289 TYR A C 1
ATOM 2224 O O . TYR A 1 289 ? 1.162 18.297 13.227 1 97.12 289 TYR A O 1
ATOM 2232 N N . PHE A 1 290 ? 0.833 16.891 11.633 1 98.56 290 PHE A N 1
ATOM 2233 C CA . PHE A 1 290 ? 2.082 16.172 11.844 1 98.56 290 PHE A CA 1
ATOM 2234 C C . PHE A 1 290 ? 3.268 17.125 11.844 1 98.56 290 PHE A C 1
ATOM 2236 O O . PHE A 1 290 ? 4.18 17 12.664 1 98.56 290 PHE A O 1
ATOM 2243 N N . LEU A 1 291 ? 3.301 18.125 10.961 1 98.62 291 LEU A N 1
ATOM 2244 C CA . LEU A 1 291 ? 4.449 19.016 10.82 1 98.62 291 LEU A CA 1
ATOM 2245 C C . LEU A 1 291 ? 4.59 19.906 12.039 1 98.62 291 LEU A C 1
ATOM 2247 O O . LEU A 1 291 ? 5.688 20.391 12.344 1 98.62 291 LEU A O 1
ATOM 2251 N N . ILE A 1 292 ? 3.5 20.172 12.719 1 98.5 292 ILE A N 1
ATOM 2252 C CA . ILE A 1 292 ? 3.602 20.953 13.945 1 98.5 292 ILE A CA 1
ATOM 2253 C C . ILE A 1 292 ? 4.449 20.203 14.969 1 98.5 292 ILE A C 1
ATOM 2255 O O . ILE A 1 292 ? 5.289 20.797 15.648 1 98.5 292 ILE A O 1
ATOM 2259 N N . HIS A 1 293 ? 4.211 18.922 15.023 1 98.31 293 HIS A N 1
ATOM 2260 C CA . HIS A 1 293 ? 4.973 18.078 15.93 1 98.31 293 HIS A CA 1
ATOM 2261 C C . HIS A 1 293 ? 6.434 17.984 15.508 1 98.31 293 HIS A C 1
ATOM 2263 O O . HIS A 1 293 ? 7.332 17.953 16.344 1 98.31 293 HIS A O 1
ATOM 2269 N N . VAL A 1 294 ? 6.66 17.922 14.195 1 98.69 294 VAL A N 1
ATOM 2270 C CA . VAL A 1 294 ? 8.031 17.906 13.711 1 98.69 294 VAL A CA 1
ATOM 2271 C C . VAL A 1 294 ? 8.758 19.172 14.141 1 98.69 294 VAL A C 1
ATOM 2273 O O . VAL A 1 294 ? 9.867 19.109 14.688 1 98.69 294 VAL A O 1
ATOM 2276 N N . ALA A 1 295 ? 8.148 20.312 13.906 1 98.44 295 ALA A N 1
ATOM 2277 C CA . ALA A 1 295 ? 8.758 21.594 14.258 1 98.44 295 ALA A CA 1
ATOM 2278 C C . ALA A 1 295 ? 9.039 21.672 15.758 1 98.44 295 ALA A C 1
ATOM 2280 O O . ALA A 1 295 ? 10.125 22.078 16.172 1 98.44 295 ALA A O 1
ATOM 2281 N N . ALA A 1 296 ? 8.094 21.281 16.516 1 97.94 296 ALA A N 1
ATOM 2282 C CA . ALA A 1 296 ? 8.219 21.344 17.969 1 97.94 296 ALA A CA 1
ATOM 2283 C C . ALA A 1 296 ? 9.352 20.438 18.469 1 97.94 296 ALA A C 1
ATOM 2285 O O . ALA A 1 296 ? 10.211 20.875 19.234 1 97.94 296 ALA A O 1
ATOM 2286 N N . ARG A 1 297 ? 9.375 19.203 18.016 1 97.31 297 ARG A N 1
ATOM 2287 C CA . ARG A 1 297 ? 10.312 18.219 18.516 1 97.31 297 ARG A CA 1
ATOM 2288 C C . ARG A 1 297 ? 11.727 18.484 18 1 97.31 297 ARG A C 1
ATOM 2290 O O . ARG A 1 297 ? 12.703 18.203 18.703 1 97.31 297 ARG A O 1
ATOM 2297 N N . ALA A 1 298 ? 11.812 19.031 16.828 1 97.25 298 ALA A N 1
ATOM 2298 C CA . ALA A 1 298 ? 13.109 19.375 16.266 1 97.25 298 ALA A CA 1
ATOM 2299 C C . ALA A 1 298 ? 13.617 20.719 16.812 1 97.25 298 ALA A C 1
ATOM 2301 O O . ALA A 1 298 ? 14.75 21.109 16.547 1 97.25 298 ALA A O 1
ATOM 2302 N N . GLY A 1 299 ? 12.781 21.469 17.5 1 97.25 299 GLY A N 1
ATOM 2303 C CA . GLY A 1 299 ? 13.156 22.75 18.062 1 97.25 299 GLY A CA 1
ATOM 2304 C C . GLY A 1 299 ? 13.258 23.859 17.016 1 97.25 299 GLY A C 1
ATOM 2305 O O . GLY A 1 299 ? 14.094 24.75 17.141 1 97.25 299 GLY A O 1
ATOM 2306 N N . LEU A 1 300 ? 12.469 23.75 16.031 1 98.25 300 LEU A N 1
ATOM 2307 C CA . LEU A 1 300 ? 12.5 24.781 15.008 1 98.25 300 LEU A CA 1
ATOM 2308 C C . LEU A 1 300 ? 11.789 26.047 15.492 1 98.25 300 LEU A C 1
ATOM 2310 O O . LEU A 1 300 ? 10.766 25.969 16.188 1 98.25 300 LEU A O 1
ATOM 2314 N N . PRO A 1 301 ? 12.336 27.172 15.117 1 98.69 301 PRO A N 1
ATOM 2315 C CA . PRO A 1 301 ? 11.664 28.422 15.516 1 98.69 301 PRO A CA 1
ATOM 2316 C C . PRO A 1 301 ? 10.273 28.547 14.906 1 98.69 301 PRO A C 1
ATOM 2318 O O . PRO A 1 301 ? 10.078 28.297 13.719 1 98.69 301 PRO A O 1
ATOM 2321 N N . GLY A 1 302 ? 9.352 28.922 15.75 1 98.75 302 GLY A N 1
ATOM 2322 C CA . GLY A 1 302 ? 7.988 29.234 15.336 1 98.75 302 GLY A CA 1
ATOM 2323 C C . GLY A 1 302 ? 7.391 30.406 16.094 1 98.75 302 GLY A C 1
ATOM 2324 O O . GLY A 1 302 ? 7.98 30.891 17.062 1 98.75 302 GLY A O 1
ATOM 2325 N N . VAL A 1 303 ? 6.289 30.891 15.586 1 98.81 303 VAL A N 1
ATOM 2326 C CA . VAL A 1 303 ? 5.582 31.984 16.234 1 98.81 303 VAL A CA 1
ATOM 2327 C C . VAL A 1 303 ? 4.121 31.609 16.453 1 98.81 303 VAL A C 1
ATOM 2329 O O . VAL A 1 303 ? 3.439 31.188 15.516 1 98.81 303 VAL A O 1
ATOM 2332 N N . LEU A 1 304 ? 3.742 31.688 17.656 1 98.56 304 LEU A N 1
ATOM 2333 C CA . LEU A 1 304 ? 2.328 31.594 18 1 98.56 304 LEU A CA 1
ATOM 2334 C C . LEU A 1 304 ? 1.715 33 18.125 1 98.56 304 LEU A C 1
ATOM 2336 O O . LEU A 1 304 ? 2.174 33.812 18.938 1 98.56 304 LEU A O 1
ATOM 2340 N N . HIS A 1 305 ? 0.772 33.281 17.297 1 98.31 305 HIS A N 1
ATOM 2341 C CA . HIS A 1 305 ? 0.091 34.562 17.406 1 98.31 305 HIS A CA 1
ATOM 2342 C C . HIS A 1 305 ? -1.351 34.406 17.859 1 98.31 305 HIS A C 1
ATOM 2344 O O . HIS A 1 305 ? -1.799 33.281 18.094 1 98.31 305 HIS A O 1
ATOM 2350 N N . ASN A 1 306 ? -2.084 35.531 18.062 1 97.69 306 ASN A N 1
ATOM 2351 C CA . ASN A 1 306 ? -3.414 35.406 18.641 1 97.69 306 ASN A CA 1
ATOM 2352 C C . ASN A 1 306 ? -4.496 35.906 17.688 1 97.69 306 ASN A C 1
ATOM 2354 O O . ASN A 1 306 ? -5.566 36.344 18.125 1 97.69 306 ASN A O 1
ATOM 2358 N N . ARG A 1 307 ? -4.145 36.031 16.469 1 97.81 307 ARG A N 1
ATOM 2359 C CA . ARG A 1 307 ? -5.152 36.281 15.445 1 97.81 307 ARG A CA 1
ATOM 2360 C C . ARG A 1 307 ? -5.906 35.031 15.086 1 97.81 307 ARG A C 1
ATOM 2362 O O . ARG A 1 307 ? -5.824 34.531 13.945 1 97.81 307 ARG A O 1
ATOM 2369 N N . HIS A 1 308 ? -6.711 34.594 16.047 1 96.75 308 HIS A N 1
ATOM 2370 C CA . HIS A 1 308 ? -7.453 33.344 15.906 1 96.75 308 HIS A CA 1
ATOM 2371 C C . HIS A 1 308 ? -8.555 33.469 14.859 1 96.75 308 HIS A C 1
ATOM 2373 O O . HIS A 1 308 ? -9.109 34.531 14.664 1 96.75 308 HIS A O 1
ATOM 2379 N N . ILE A 1 309 ? -8.797 32.375 14.203 1 96 309 ILE A N 1
ATOM 2380 C CA . ILE A 1 309 ? -9.82 32.344 13.164 1 96 309 ILE A CA 1
ATOM 2381 C C . ILE A 1 309 ? -11.141 31.875 13.766 1 96 309 ILE A C 1
ATOM 2383 O O . ILE A 1 309 ? -11.164 31.031 14.672 1 96 309 ILE A O 1
ATOM 2387 N N . VAL A 1 310 ? -12.211 32.438 13.32 1 93.5 310 VAL A N 1
ATOM 2388 C CA . VAL A 1 310 ? -13.539 32 13.75 1 93.5 310 VAL A CA 1
ATOM 2389 C C . VAL A 1 310 ? -13.953 30.75 12.992 1 93.5 310 VAL A C 1
ATOM 2391 O O . VAL A 1 310 ? -14.094 30.781 11.766 1 93.5 310 VAL A O 1
ATOM 2394 N N . ASN A 1 311 ? -14.117 29.734 13.766 1 87.19 311 ASN A N 1
ATOM 2395 C CA . ASN A 1 311 ? -14.555 28.469 13.18 1 87.19 311 ASN A CA 1
ATOM 2396 C C . ASN A 1 311 ? -16.062 28.312 13.273 1 87.19 311 ASN A C 1
ATOM 2398 O O . ASN A 1 311 ? -16.672 28.672 14.281 1 87.19 311 ASN A O 1
ATOM 2402 N N . PHE A 1 312 ? -16.609 27.781 12.156 1 81.06 312 PHE A N 1
ATOM 2403 C CA . PHE A 1 312 ? -18.016 27.422 12.242 1 81.06 312 PHE A CA 1
ATOM 2404 C C . PHE A 1 312 ? -18.297 26.094 11.539 1 81.06 312 PHE A C 1
ATOM 2406 O O . PHE A 1 312 ? -17.5 25.672 10.695 1 81.06 312 PHE A O 1
ATOM 2413 N N . HIS A 1 313 ? -19.438 25.375 11.977 1 75.12 313 HIS A N 1
ATOM 2414 C CA . HIS A 1 313 ? -19.797 24.109 11.367 1 75.12 313 HIS A CA 1
ATOM 2415 C C . HIS A 1 313 ? -20.875 24.281 10.289 1 75.12 313 HIS A C 1
ATOM 2417 O O . HIS A 1 313 ? -21.797 25.094 10.453 1 75.12 313 HIS A O 1
ATOM 2423 N N . THR A 1 314 ? -20.609 23.516 9.273 1 72.69 314 THR A N 1
ATOM 2424 C CA . THR A 1 314 ? -21.609 23.531 8.211 1 72.69 314 THR A CA 1
ATOM 2425 C C . THR A 1 314 ? -22.766 22.594 8.539 1 72.69 314 THR A C 1
ATOM 2427 O O . THR A 1 314 ? -22.656 21.75 9.43 1 72.69 314 THR A O 1
ATOM 2430 N N . ALA A 1 315 ? -23.75 22.766 7.789 1 66.44 315 ALA A N 1
ATOM 2431 C CA . ALA A 1 315 ? -24.969 21.984 7.973 1 66.44 315 ALA A CA 1
ATOM 2432 C C . ALA A 1 315 ? -24.734 20.516 7.664 1 66.44 315 ALA A C 1
ATOM 2434 O O . ALA A 1 315 ? -25.391 19.641 8.25 1 66.44 315 ALA A O 1
ATOM 2435 N N . GLU A 1 316 ? -23.922 20.172 6.832 1 66 316 GLU A N 1
ATOM 2436 C CA . GLU A 1 316 ? -23.672 18.797 6.406 1 66 316 GLU A CA 1
ATOM 2437 C C . GLU A 1 316 ? -23.219 17.938 7.574 1 66 316 GLU A C 1
ATOM 2439 O O . GLU A 1 316 ? -23.594 16.766 7.672 1 66 316 GLU A O 1
ATOM 2444 N N . ARG A 1 317 ? -22.562 18.406 8.422 1 66.56 317 ARG A N 1
ATOM 2445 C CA . ARG A 1 317 ? -22.047 17.656 9.57 1 66.56 317 ARG A CA 1
ATOM 2446 C C . ARG A 1 317 ? -23.172 17.234 10.5 1 66.56 317 ARG A C 1
ATOM 2448 O O . ARG A 1 317 ? -23.016 16.328 11.305 1 66.56 317 ARG A O 1
ATOM 2455 N N . LYS A 1 318 ? -24.234 17.672 10.172 1 72.5 318 LYS A N 1
ATOM 2456 C CA . LYS A 1 318 ? -25.344 17.438 11.094 1 72.5 318 LYS A CA 1
ATOM 2457 C C . LYS A 1 318 ? -26.234 16.297 10.609 1 72.5 318 LYS A C 1
ATOM 2459 O O . LYS A 1 318 ? -27.047 15.773 11.375 1 72.5 318 LYS A O 1
ATOM 2464 N N . SER A 1 319 ? -25.938 15.836 9.453 1 80.12 319 SER A N 1
ATOM 2465 C CA . SER A 1 319 ? -26.688 14.672 8.984 1 80.12 319 SER A CA 1
ATOM 2466 C C . SER A 1 319 ? -26.234 13.398 9.68 1 80.12 319 SER A C 1
ATOM 2468 O O . SER A 1 319 ? -25.141 13.367 10.266 1 80.12 319 SER A O 1
ATOM 2470 N N . ASP A 1 320 ? -27.047 12.383 9.641 1 82.31 320 ASP A N 1
ATOM 2471 C CA . ASP A 1 320 ? -26.703 11.117 10.281 1 82.31 320 ASP A CA 1
ATOM 2472 C C . ASP A 1 320 ? -25.484 10.477 9.633 1 82.31 320 ASP A C 1
ATOM 2474 O O . ASP A 1 320 ? -24.594 9.969 10.328 1 82.31 320 ASP A O 1
ATOM 2478 N N . ALA A 1 321 ? -25.5 10.523 8.328 1 84.12 321 ALA A N 1
ATOM 2479 C CA . ALA A 1 321 ? -24.375 9.945 7.605 1 84.12 321 ALA A CA 1
ATOM 2480 C C . ALA A 1 321 ? -23.094 10.719 7.883 1 84.12 321 ALA A C 1
ATOM 2482 O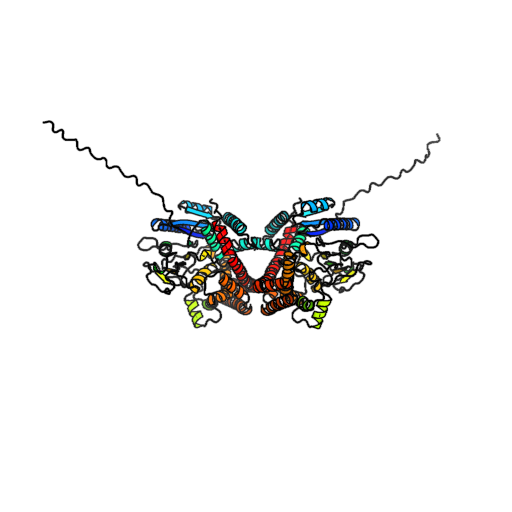 O . ALA A 1 321 ? -22.031 10.125 8.055 1 84.12 321 ALA A O 1
ATOM 2483 N N . GLY A 1 322 ? -23.25 11.977 7.855 1 86.12 322 GLY A N 1
ATOM 2484 C CA . GLY A 1 322 ? -22.094 12.812 8.148 1 86.12 322 GLY A CA 1
ATOM 2485 C C . GLY A 1 322 ? -21.594 12.648 9.562 1 86.12 322 GLY A C 1
ATOM 2486 O O . GLY A 1 322 ? -20.375 12.625 9.789 1 86.12 322 GLY A O 1
ATOM 2487 N N . PHE A 1 323 ? -22.5 12.492 10.414 1 90.12 323 PHE A N 1
ATOM 2488 C CA . PHE A 1 323 ? -22.156 12.289 11.812 1 90.12 323 PHE A CA 1
ATOM 2489 C C . PHE A 1 323 ? -21.391 10.992 12 1 90.12 323 PHE A C 1
ATOM 2491 O O . PHE A 1 323 ? -20.328 10.977 12.617 1 90.12 323 PHE A O 1
ATOM 2498 N N . LEU A 1 324 ? -21.922 9.961 11.516 1 92.12 324 LEU A N 1
ATOM 2499 C CA . LEU A 1 324 ? -21.281 8.656 11.641 1 92.12 324 LEU A CA 1
ATOM 2500 C C . LEU A 1 324 ? -19.891 8.68 11.016 1 92.12 324 LEU A C 1
ATOM 2502 O O . LEU A 1 324 ? -18.938 8.156 11.594 1 92.12 324 LEU A O 1
ATOM 2506 N N . ALA A 1 325 ? -19.797 9.305 9.875 1 91.38 325 ALA A N 1
ATOM 2507 C CA . ALA A 1 325 ? -18.516 9.375 9.18 1 91.38 325 ALA A CA 1
ATOM 2508 C C . ALA A 1 325 ? -17.469 10.117 10.016 1 91.38 325 ALA A C 1
ATOM 2510 O O . ALA A 1 325 ? -16.328 9.68 10.125 1 91.38 325 ALA A O 1
ATOM 2511 N N . TYR A 1 326 ? -17.891 11.18 10.562 1 91.69 326 TYR A N 1
ATOM 2512 C CA . TYR A 1 326 ? -16.969 11.969 11.359 1 91.69 326 TYR A CA 1
ATOM 2513 C C . TYR A 1 326 ? -16.516 11.195 12.594 1 91.69 326 TYR A C 1
ATOM 2515 O O . TYR A 1 326 ? -15.336 11.219 12.953 1 91.69 326 TYR A O 1
ATOM 2523 N N . GLN A 1 327 ? -17.453 10.586 13.266 1 94.38 327 GLN A N 1
ATOM 2524 C CA . GLN A 1 327 ? -17.125 9.852 14.477 1 94.38 327 GLN A CA 1
ATOM 2525 C C . GLN A 1 327 ? -16.188 8.68 14.18 1 94.38 327 GLN A C 1
ATOM 2527 O O . GLN A 1 327 ? -15.305 8.367 14.969 1 94.38 327 GLN A O 1
ATOM 2532 N N . MET A 1 328 ? -16.375 8.094 13.016 1 95.81 328 MET A N 1
ATOM 2533 C CA . MET A 1 328 ? -15.469 7.02 12.625 1 95.81 328 MET A CA 1
ATOM 2534 C C . MET A 1 328 ? -14.07 7.559 12.336 1 95.81 328 MET A C 1
ATOM 2536 O O . MET A 1 328 ? -13.078 6.883 12.602 1 95.81 328 MET A O 1
ATOM 2540 N N . ARG A 1 329 ? -14.023 8.75 11.797 1 95.88 329 ARG A N 1
ATOM 2541 C CA . ARG A 1 329 ? -12.727 9.383 11.586 1 95.88 329 ARG A CA 1
ATOM 2542 C C . ARG A 1 329 ? -12.039 9.672 12.922 1 95.88 329 ARG A C 1
ATOM 2544 O O . ARG A 1 329 ? -10.82 9.531 13.039 1 95.88 329 ARG A O 1
ATOM 2551 N N . PHE A 1 330 ? -12.82 10.055 13.852 1 95.44 330 PHE A N 1
ATOM 2552 C CA . PHE A 1 330 ? -12.281 10.297 15.188 1 95.44 330 PHE A CA 1
ATOM 2553 C C . PHE A 1 330 ? -11.758 9.008 15.797 1 95.44 330 PHE A C 1
ATOM 2555 O O . PHE A 1 330 ? -10.68 8.992 16.391 1 95.44 330 PHE A O 1
ATOM 2562 N N . ALA A 1 331 ? -12.531 7.977 15.672 1 96.94 331 ALA A N 1
ATOM 2563 C CA . ALA A 1 331 ? -12.109 6.68 16.188 1 96.94 331 ALA A CA 1
ATOM 2564 C C . ALA A 1 331 ? -10.781 6.25 15.57 1 96.94 331 ALA A C 1
ATOM 2566 O O . ALA A 1 331 ? -9.875 5.809 16.281 1 96.94 331 ALA A O 1
ATOM 2567 N N . LYS A 1 332 ? -10.672 6.387 14.281 1 97.38 332 LYS A N 1
ATOM 2568 C CA . LYS A 1 332 ? -9.43 5.992 13.617 1 97.38 332 LYS A CA 1
ATOM 2569 C C . LYS A 1 332 ? -8.273 6.898 14.039 1 97.38 332 LYS A C 1
ATOM 2571 O O . LYS A 1 332 ? -7.133 6.449 14.148 1 97.38 332 LYS A O 1
ATOM 2576 N N . PHE A 1 333 ? -8.625 8.133 14.297 1 97.38 333 PHE A N 1
ATOM 2577 C CA . PHE A 1 333 ? -7.621 9.062 14.812 1 97.38 333 PHE A CA 1
ATOM 2578 C C . PHE A 1 333 ? -7.008 8.531 16.094 1 97.38 333 PHE A C 1
ATOM 2580 O O . PHE A 1 333 ? -5.781 8.508 16.25 1 97.38 333 PHE A O 1
ATOM 2587 N N . ILE A 1 334 ? -7.793 8.102 16.969 1 97.19 334 ILE A N 1
ATOM 2588 C CA . ILE A 1 334 ? -7.324 7.582 18.234 1 97.19 334 ILE A CA 1
ATOM 2589 C C . ILE A 1 334 ? -6.422 6.371 18 1 97.19 334 ILE A C 1
ATOM 2591 O O . ILE A 1 334 ? -5.359 6.25 18.625 1 97.19 334 ILE A O 1
ATOM 2595 N N . LEU A 1 335 ? -6.801 5.512 17.109 1 98.06 335 LEU A N 1
ATOM 2596 C CA . LEU A 1 335 ? -6.004 4.324 16.812 1 98.06 335 LEU A CA 1
ATOM 2597 C C . LEU A 1 335 ? -4.691 4.699 16.125 1 98.06 335 LEU A C 1
ATOM 2599 O O . LEU A 1 335 ? -3.664 4.059 16.359 1 98.06 335 LEU A O 1
ATOM 2603 N N . SER A 1 336 ? -4.707 5.719 15.297 1 98.12 336 SER A N 1
ATOM 2604 C CA . SER A 1 336 ? -3.504 6.191 14.625 1 98.12 336 SER A CA 1
ATOM 2605 C C . SER A 1 336 ? -2.506 6.777 15.617 1 98.12 336 SER A C 1
ATOM 2607 O O . SER A 1 336 ? -1.294 6.707 15.398 1 98.12 336 SER A O 1
ATOM 2609 N N . MET A 1 337 ? -3.031 7.316 16.703 1 97.44 337 MET A N 1
ATOM 2610 C CA . MET A 1 337 ? -2.168 7.961 17.703 1 97.44 337 MET A CA 1
ATOM 2611 C C . MET A 1 337 ? -1.248 6.941 18.359 1 97.44 337 MET A C 1
ATOM 2613 O O . MET A 1 337 ? -0.154 7.289 18.812 1 97.44 337 MET A O 1
ATOM 2617 N N . TYR A 1 338 ? -1.678 5.676 18.375 1 97.5 338 TYR A N 1
ATOM 2618 C CA . TYR A 1 338 ? -0.813 4.617 18.891 1 97.5 338 TYR A CA 1
ATOM 2619 C C . TYR A 1 338 ? 0.542 4.637 18.203 1 97.5 338 TYR A C 1
ATOM 2621 O O . TYR A 1 338 ? 1.581 4.48 18.844 1 97.5 338 TYR A O 1
ATOM 2629 N N . TYR A 1 339 ? 0.567 4.832 16.938 1 98.12 339 TYR A N 1
ATOM 2630 C CA . TYR A 1 339 ? 1.785 4.859 16.141 1 98.12 339 TYR A CA 1
ATOM 2631 C C . TYR A 1 339 ? 2.426 6.242 16.156 1 98.12 339 TYR A C 1
ATOM 2633 O O . TYR A 1 339 ? 3.648 6.363 16.25 1 98.12 339 TYR A O 1
ATOM 2641 N N . LEU A 1 340 ? 1.611 7.27 16.141 1 98.31 340 LEU A N 1
ATOM 2642 C CA . LEU A 1 340 ? 2.119 8.633 16.094 1 98.31 340 LEU A CA 1
ATOM 2643 C C . LEU A 1 340 ? 2.805 9.016 17.391 1 98.31 340 LEU A C 1
ATOM 2645 O O . LEU A 1 340 ? 3.83 9.695 17.391 1 98.31 340 LEU A O 1
ATOM 2649 N N . HIS A 1 341 ? 2.264 8.578 18.516 1 97.88 341 HIS A N 1
ATOM 2650 C CA . HIS A 1 341 ? 2.922 8.852 19.797 1 97.88 341 HIS A CA 1
ATOM 2651 C C . HIS A 1 341 ? 4.305 8.211 19.844 1 97.88 341 HIS A C 1
ATOM 2653 O O . HIS A 1 341 ? 5.238 8.781 20.422 1 97.88 341 HIS A O 1
ATOM 2659 N N . PHE A 1 342 ? 4.406 7.004 19.328 1 97.94 342 PHE A N 1
ATOM 2660 C CA . PHE A 1 342 ? 5.711 6.355 19.219 1 97.94 342 PHE A CA 1
ATOM 2661 C C . PHE A 1 342 ? 6.703 7.262 18.5 1 97.94 342 PHE A C 1
ATOM 2663 O O . PHE A 1 342 ? 7.844 7.418 18.938 1 97.94 342 PHE A O 1
ATOM 2670 N N . VAL A 1 343 ? 6.289 7.859 17.406 1 98.38 343 VAL A N 1
ATOM 2671 C CA . VAL A 1 343 ? 7.133 8.719 16.578 1 98.38 343 VAL A CA 1
ATOM 2672 C C . VAL A 1 343 ? 7.434 10.016 17.328 1 98.38 343 VAL A C 1
ATOM 2674 O O . VAL A 1 343 ? 8.594 10.422 17.438 1 98.38 343 VAL A O 1
ATOM 2677 N N . TYR A 1 344 ? 6.391 10.641 17.859 1 97.81 344 TYR A N 1
ATOM 2678 C CA . TYR A 1 344 ? 6.527 11.93 18.516 1 97.81 344 TYR A CA 1
ATOM 2679 C C . TYR A 1 344 ? 7.469 11.844 19.719 1 97.81 344 TYR A C 1
ATOM 2681 O O . TYR A 1 344 ? 8.25 12.766 19.969 1 97.81 344 TYR A O 1
ATOM 2689 N N . GLN A 1 345 ? 7.422 10.797 20.422 1 96.75 345 GLN A N 1
ATOM 2690 C CA . GLN A 1 345 ? 8.203 10.656 21.641 1 96.75 345 GLN A CA 1
ATOM 2691 C C . GLN A 1 345 ? 9.68 10.445 21.328 1 96.75 345 GLN A C 1
ATOM 2693 O O . GLN A 1 345 ? 10.547 10.719 22.172 1 96.75 345 GLN A O 1
ATOM 2698 N N . ARG A 1 346 ? 9.984 10.07 20.141 1 97.75 346 ARG A N 1
ATOM 2699 C CA . ARG A 1 346 ? 11.359 9.695 19.812 1 97.75 346 ARG A CA 1
ATOM 2700 C C . ARG A 1 346 ? 11.969 10.68 18.812 1 97.75 346 ARG A C 1
ATOM 2702 O O . ARG A 1 346 ? 13.188 10.703 18.641 1 97.75 346 ARG A O 1
ATOM 2709 N N . MET A 1 347 ? 11.086 11.398 18.188 1 97.88 347 MET A N 1
ATOM 2710 C CA . MET A 1 347 ? 11.523 12.344 17.156 1 97.88 347 MET A CA 1
ATOM 2711 C C . MET A 1 347 ? 12.305 13.5 17.781 1 97.88 347 MET A C 1
ATOM 2713 O O . MET A 1 347 ? 11.852 14.109 18.75 1 97.88 347 MET A O 1
ATOM 2717 N N . THR A 1 348 ? 13.578 13.82 17.156 1 97 348 THR A N 1
ATOM 2718 C CA . THR A 1 348 ? 14.406 14.883 17.703 1 97 348 THR A CA 1
ATOM 2719 C C . THR A 1 348 ? 14.898 15.812 16.594 1 97 348 THR A C 1
ATOM 2721 O O . THR A 1 348 ? 15.539 16.828 16.859 1 97 348 THR A O 1
ATOM 2724 N N . THR A 1 349 ? 14.617 15.438 15.391 1 97.25 349 THR A N 1
ATOM 2725 C CA . THR A 1 349 ? 15.086 16.219 14.25 1 97.25 349 THR A CA 1
ATOM 2726 C C . THR A 1 349 ? 13.992 16.328 13.188 1 97.25 349 THR A C 1
ATOM 2728 O O . THR A 1 349 ? 12.977 15.641 13.266 1 97.25 349 THR A O 1
ATOM 2731 N N . ASP A 1 350 ? 14.266 17.234 12.281 1 97.75 350 ASP A N 1
ATOM 2732 C CA . ASP A 1 350 ? 13.359 17.344 11.148 1 97.75 350 ASP A CA 1
ATOM 2733 C C . ASP A 1 350 ? 13.93 16.656 9.914 1 97.75 350 ASP A C 1
ATOM 2735 O O . ASP A 1 350 ? 13.539 16.953 8.781 1 97.75 350 ASP A O 1
ATOM 2739 N N . ASP A 1 351 ? 14.867 15.758 10.078 1 98.12 351 ASP A N 1
ATOM 2740 C CA . ASP A 1 351 ? 15.445 15 8.977 1 98.12 351 ASP A CA 1
ATOM 2741 C C . ASP A 1 351 ? 14.469 13.945 8.461 1 98.12 351 ASP A C 1
ATOM 2743 O O . ASP A 1 351 ? 14.055 13.055 9.211 1 98.12 351 ASP A O 1
ATOM 2747 N N . PRO A 1 352 ? 14.148 14.008 7.215 1 98.19 352 PRO A N 1
ATOM 2748 C CA . PRO A 1 352 ? 13.133 13.094 6.691 1 98.19 352 PRO A CA 1
ATOM 2749 C C . PRO A 1 352 ? 13.523 11.625 6.836 1 98.19 352 PRO A C 1
ATOM 2751 O O . PRO A 1 352 ? 12.672 10.773 7.109 1 98.19 352 PRO A O 1
ATOM 2754 N N . ALA A 1 353 ? 14.773 11.289 6.633 1 96.5 353 ALA A N 1
ATOM 2755 C CA . ALA A 1 353 ? 15.203 9.898 6.738 1 96.5 353 ALA A CA 1
ATOM 2756 C C . ALA A 1 353 ? 15.023 9.375 8.156 1 96.5 353 ALA A C 1
ATOM 2758 O O . ALA A 1 353 ? 14.594 8.234 8.352 1 96.5 353 ALA A O 1
ATOM 2759 N N . ASP A 1 354 ? 15.352 10.211 9.164 1 97.5 354 ASP A N 1
ATOM 2760 C CA . ASP A 1 354 ? 15.164 9.836 10.562 1 97.5 354 ASP A CA 1
ATOM 2761 C C . ASP A 1 354 ? 13.688 9.633 10.883 1 97.5 354 ASP A C 1
ATOM 2763 O O . ASP A 1 354 ? 13.32 8.688 11.578 1 97.5 354 ASP A O 1
ATOM 2767 N N . ILE A 1 355 ? 12.938 10.539 10.406 1 98.56 355 ILE A N 1
ATOM 2768 C CA . ILE A 1 355 ? 11.5 10.477 10.664 1 98.56 355 ILE A CA 1
ATOM 2769 C C . ILE A 1 355 ? 10.906 9.234 10.016 1 98.56 355 ILE A C 1
ATOM 2771 O O . ILE A 1 355 ? 10.125 8.516 10.633 1 98.56 355 ILE A O 1
ATOM 2775 N N . ALA A 1 356 ? 11.281 8.977 8.758 1 97.62 356 ALA A N 1
ATOM 2776 C CA . ALA A 1 356 ? 10.789 7.785 8.07 1 97.62 356 ALA A CA 1
ATOM 2777 C C . ALA A 1 356 ? 11.164 6.52 8.844 1 97.62 356 ALA A C 1
ATOM 2779 O O . ALA A 1 356 ? 10.359 5.586 8.938 1 97.62 356 ALA A O 1
ATOM 2780 N N . ALA A 1 357 ? 12.359 6.469 9.336 1 96.31 357 ALA A N 1
ATOM 2781 C CA . ALA A 1 357 ? 12.812 5.312 10.102 1 96.31 357 ALA A CA 1
ATOM 2782 C C . ALA A 1 357 ? 11.953 5.109 11.352 1 96.31 357 ALA A C 1
ATOM 2784 O O . ALA A 1 357 ? 11.594 3.979 11.68 1 96.31 357 ALA A O 1
ATOM 2785 N N . LEU A 1 358 ? 11.625 6.211 12.047 1 98.12 358 LEU A N 1
ATOM 2786 C CA . LEU A 1 358 ? 10.766 6.133 13.227 1 98.12 358 LEU A CA 1
ATOM 2787 C C . LEU A 1 358 ? 9.367 5.664 12.859 1 98.12 358 LEU A C 1
ATOM 2789 O O . LEU A 1 358 ? 8.758 4.871 13.578 1 98.12 358 LEU A O 1
ATOM 2793 N N . VAL A 1 359 ? 8.875 6.191 11.734 1 98.31 359 VAL A N 1
ATOM 2794 C CA . VAL A 1 359 ? 7.543 5.812 11.266 1 98.31 359 VAL A CA 1
ATOM 2795 C C . VAL A 1 359 ? 7.516 4.316 10.953 1 98.31 359 VAL A C 1
ATOM 2797 O O . VAL A 1 359 ? 6.602 3.605 11.375 1 98.31 359 VAL A O 1
ATOM 2800 N N . ARG A 1 360 ? 8.531 3.801 10.281 1 95.19 360 ARG A N 1
ATOM 2801 C CA . ARG A 1 360 ? 8.617 2.373 9.992 1 95.19 360 ARG A CA 1
ATOM 2802 C C . ARG A 1 360 ? 8.703 1.559 11.273 1 95.19 360 ARG A C 1
ATOM 2804 O O . ARG A 1 360 ? 8.023 0.538 11.414 1 95.19 360 ARG A O 1
ATOM 2811 N N . ALA A 1 361 ? 9.492 2.045 12.195 1 95.81 361 ALA A N 1
ATOM 2812 C CA . ALA A 1 361 ? 9.656 1.343 13.461 1 95.81 361 ALA A CA 1
ATOM 2813 C C . ALA A 1 361 ? 8.336 1.258 14.219 1 95.81 361 ALA A C 1
ATOM 2815 O O . ALA A 1 361 ? 8.062 0.26 14.891 1 95.81 361 ALA A O 1
ATOM 2816 N N . SER A 1 362 ? 7.551 2.291 14.094 1 97.38 362 SER A N 1
ATOM 2817 C CA . SER A 1 362 ? 6.285 2.34 14.82 1 97.38 362 SER A CA 1
ATOM 2818 C C . SER A 1 362 ? 5.352 1.221 14.375 1 97.38 362 SER A C 1
ATOM 2820 O O . SER A 1 362 ? 4.512 0.759 15.148 1 97.38 362 SER A O 1
ATOM 2822 N N . THR A 1 363 ? 5.48 0.744 13.125 1 95.75 363 THR A N 1
ATOM 2823 C CA . THR A 1 363 ? 4.547 -0.218 12.555 1 95.75 363 THR A CA 1
ATOM 2824 C C . THR A 1 363 ? 4.797 -1.615 13.117 1 95.75 363 THR A C 1
ATOM 2826 O O . THR A 1 363 ? 3.973 -2.516 12.938 1 95.75 363 THR A O 1
ATOM 2829 N N . TRP A 1 364 ? 5.914 -1.81 13.781 1 94.62 364 TRP A N 1
ATOM 2830 C CA . TRP A 1 364 ? 6.246 -3.119 14.336 1 94.62 364 TRP A CA 1
ATOM 2831 C C . TRP A 1 364 ? 5.723 -3.258 15.758 1 94.62 364 TRP A C 1
ATOM 2833 O O . TRP A 1 364 ? 5.926 -4.289 16.406 1 94.62 364 TRP A O 1
ATOM 2843 N N . GLN A 1 365 ? 5.035 -2.154 16.297 1 94.94 365 GLN A N 1
ATOM 2844 C CA . GLN A 1 365 ? 4.449 -2.244 17.625 1 94.94 365 GLN A CA 1
ATOM 2845 C C . GLN A 1 365 ? 3.414 -3.365 17.703 1 94.94 365 GLN A C 1
ATOM 2847 O O . GLN A 1 365 ? 2.766 -3.682 16.703 1 94.94 365 GLN A O 1
ATOM 2852 N N . PRO A 1 366 ? 3.301 -3.971 18.875 1 93.38 366 PRO A N 1
ATOM 2853 C CA . PRO A 1 366 ? 2.326 -5.055 19.016 1 93.38 366 PRO A CA 1
ATOM 2854 C C . PRO A 1 366 ? 0.888 -4.586 18.812 1 93.38 366 PRO A C 1
ATOM 2856 O O . PRO A 1 366 ? 0.561 -3.432 19.109 1 93.38 366 PRO A O 1
ATOM 2859 N N . ARG A 1 367 ? 0.097 -5.426 18.406 1 93.88 367 ARG A N 1
ATOM 2860 C CA . ARG A 1 367 ? -1.291 -5.152 18.047 1 93.88 367 ARG A CA 1
ATOM 2861 C C . ARG A 1 367 ? -2.146 -4.949 19.297 1 93.88 367 ARG A C 1
ATOM 2863 O O . ARG A 1 367 ? -3.109 -4.18 19.281 1 93.88 367 ARG A O 1
ATOM 2870 N N . GLU A 1 368 ? -1.832 -5.559 20.328 1 95.12 368 GLU A N 1
ATOM 2871 C CA . GLU A 1 368 ? -2.721 -5.793 21.469 1 95.12 368 GLU A CA 1
ATOM 2872 C C . GLU A 1 368 ? -3.125 -4.48 22.125 1 95.12 368 GLU A C 1
ATOM 2874 O O . GLU A 1 368 ? -4.301 -4.273 22.438 1 95.12 368 GLU A O 1
ATOM 2879 N N . PRO A 1 369 ? -2.166 -3.58 22.328 1 95.44 369 PRO A N 1
ATOM 2880 C CA . PRO A 1 369 ? -2.574 -2.332 22.969 1 95.44 369 PRO A CA 1
ATOM 2881 C C . PRO A 1 369 ? -3.559 -1.525 22.125 1 95.44 369 PRO A C 1
ATOM 2883 O O . PRO A 1 369 ? -4.5 -0.936 22.672 1 95.44 369 PRO A O 1
ATOM 2886 N N . ASN A 1 370 ? -3.328 -1.509 20.844 1 96.44 370 ASN A N 1
ATOM 2887 C CA . ASN A 1 370 ? -4.234 -0.768 19.984 1 96.44 370 ASN A CA 1
ATOM 2888 C C . ASN A 1 370 ? -5.586 -1.464 19.844 1 96.44 370 ASN A C 1
ATOM 2890 O O . ASN A 1 370 ? -6.617 -0.804 19.703 1 96.44 370 ASN A O 1
ATOM 2894 N N . GLU A 1 371 ? -5.57 -2.771 19.875 1 96.31 371 GLU A N 1
ATOM 2895 C CA . GLU A 1 371 ? -6.82 -3.527 19.906 1 96.31 371 GLU A CA 1
ATOM 2896 C C . GLU A 1 371 ? -7.621 -3.227 21.172 1 96.31 371 GLU A C 1
ATOM 2898 O O . GLU A 1 371 ? -8.844 -3.098 21.125 1 96.31 371 GLU A O 1
ATOM 2903 N N . ALA A 1 372 ? -6.934 -3.16 22.266 1 96.69 372 ALA A N 1
ATOM 2904 C CA . ALA A 1 372 ? -7.59 -2.785 23.516 1 96.69 372 ALA A CA 1
ATOM 2905 C C . ALA A 1 372 ? -8.211 -1.395 23.406 1 96.69 372 ALA A C 1
ATOM 2907 O O . ALA A 1 372 ? -9.305 -1.157 23.922 1 96.69 372 ALA A O 1
ATOM 2908 N N . LYS A 1 373 ? -7.527 -0.503 22.781 1 96.88 373 LYS A N 1
ATOM 2909 C CA . LYS A 1 373 ? -8.047 0.847 22.578 1 96.88 373 LYS A CA 1
ATOM 2910 C C . LYS A 1 373 ? -9.32 0.827 21.734 1 96.88 373 LYS A C 1
ATOM 2912 O O . LYS A 1 373 ? -10.25 1.587 22 1 96.88 373 LYS A O 1
ATOM 2917 N N . ALA A 1 374 ? -9.328 -0.007 20.703 1 97.62 374 ALA A N 1
ATOM 2918 C CA . ALA A 1 374 ? -10.539 -0.151 19.891 1 97.62 374 ALA A CA 1
ATOM 2919 C C . ALA A 1 374 ? -11.711 -0.63 20.75 1 97.62 374 ALA A C 1
ATOM 2921 O O . ALA A 1 374 ? -12.844 -0.182 20.562 1 97.62 374 ALA A O 1
ATOM 2922 N N . GLY A 1 375 ? -11.422 -1.562 21.609 1 97.62 375 GLY A N 1
ATOM 2923 C CA . GLY A 1 375 ? -12.461 -2.021 22.531 1 97.62 375 GLY A CA 1
ATOM 2924 C C . GLY A 1 375 ? -12.961 -0.932 23.469 1 97.62 375 GLY A C 1
ATOM 2925 O O . GLY A 1 375 ? -14.164 -0.825 23.703 1 97.62 375 GLY A O 1
ATOM 2926 N N . LEU A 1 376 ? -12.086 -0.129 24 1 97.31 376 LEU A N 1
ATOM 2927 C CA . LEU A 1 376 ? -12.445 0.975 24.891 1 97.31 376 LEU A CA 1
ATOM 2928 C C . LEU A 1 376 ? -13.234 2.039 24.141 1 97.31 376 LEU A C 1
ATOM 2930 O O . LEU A 1 376 ? -14.141 2.656 24.703 1 97.31 376 LEU A O 1
ATOM 2934 N N . LEU A 1 377 ? -12.891 2.283 22.875 1 97.31 377 LEU A N 1
ATOM 2935 C CA . LEU A 1 377 ? -13.656 3.189 22.031 1 97.31 377 LEU A CA 1
ATOM 2936 C C . LEU A 1 377 ? -15.102 2.717 21.891 1 97.31 377 LEU A C 1
ATOM 2938 O O . LEU A 1 377 ? -16.031 3.502 22.062 1 97.31 377 LEU A O 1
ATOM 2942 N N . GLU A 1 378 ? -15.156 1.435 21.516 1 97.44 378 GLU A N 1
ATOM 2943 C CA . GLU A 1 378 ? -16.5 0.864 21.391 1 97.44 378 GLU A CA 1
ATOM 2944 C C . GLU A 1 378 ? -17.297 1.046 22.672 1 97.44 378 GLU A C 1
ATOM 2946 O O . GLU A 1 378 ? -18.453 1.469 22.625 1 97.44 378 GLU A O 1
ATOM 2951 N N . ALA A 1 379 ? -16.734 0.77 23.781 1 97.75 379 ALA A N 1
ATOM 2952 C CA . ALA A 1 379 ? -17.406 0.872 25.078 1 97.75 379 ALA A CA 1
ATOM 2953 C C . ALA A 1 379 ? -17.797 2.316 25.375 1 97.75 379 ALA A C 1
ATOM 2955 O O . ALA A 1 379 ? -18.891 2.578 25.891 1 97.75 379 ALA A O 1
ATOM 2956 N N . ALA A 1 380 ? -16.906 3.256 25.141 1 96.75 380 ALA A N 1
ATOM 2957 C CA . ALA A 1 380 ? -17.172 4.668 25.406 1 96.75 380 ALA A CA 1
ATOM 2958 C C . ALA A 1 380 ? -18.344 5.168 24.562 1 96.75 380 ALA A C 1
ATOM 2960 O O . ALA A 1 380 ? -19.234 5.852 25.078 1 96.75 380 ALA A O 1
ATOM 2961 N N . TYR A 1 381 ? -18.359 4.801 23.281 1 96.88 381 TYR A N 1
ATOM 2962 C CA . TYR A 1 381 ? -19.453 5.211 22.406 1 96.88 381 TYR A CA 1
ATOM 2963 C C . TYR A 1 381 ? -20.766 4.57 22.828 1 96.88 381 TYR A C 1
ATOM 2965 O O . TYR A 1 381 ? -21.828 5.191 22.734 1 96.88 381 TYR A O 1
ATOM 2973 N N . ARG A 1 382 ? -20.672 3.301 23.203 1 96.94 382 ARG A N 1
ATOM 2974 C CA . ARG A 1 382 ? -21.875 2.625 23.656 1 96.94 382 ARG A CA 1
ATOM 2975 C C . ARG A 1 382 ? -22.422 3.283 24.922 1 96.94 382 ARG A C 1
ATOM 2977 O O . ARG A 1 382 ? -23.641 3.357 25.109 1 96.94 382 ARG A O 1
ATOM 2984 N N . ARG A 1 383 ? -21.609 3.756 25.812 1 96.12 383 ARG A N 1
ATOM 2985 C CA . ARG A 1 383 ? -22.016 4.434 27.031 1 96.12 383 ARG A CA 1
ATOM 2986 C C . ARG A 1 383 ? -22.656 5.785 26.734 1 96.12 383 ARG A C 1
ATOM 2988 O O . ARG A 1 383 ? -23.562 6.227 27.438 1 96.12 383 ARG A O 1
ATOM 2995 N N . LEU A 1 384 ? -22.172 6.484 25.781 1 94.81 384 LEU A N 1
ATOM 2996 C CA . LEU A 1 384 ? -22.781 7.754 25.375 1 94.81 384 LEU A CA 1
ATOM 2997 C C . LEU A 1 384 ? -24.234 7.559 24.969 1 94.81 384 LEU A C 1
ATOM 2999 O O . LEU A 1 384 ? -25.078 8.414 25.266 1 94.81 384 LEU A O 1
ATOM 3003 N N . GLY A 1 385 ? -24.562 6.48 24.328 1 92.69 385 GLY A N 1
ATOM 3004 C CA . GLY A 1 385 ? -25.938 6.133 23.984 1 92.69 385 GLY A CA 1
ATOM 3005 C C . GLY A 1 385 ? -26.469 6.918 22.812 1 92.69 385 GLY A C 1
ATOM 3006 O O . GLY A 1 385 ? -25.719 7.629 22.141 1 92.69 385 GLY A O 1
ATOM 3007 N N . GLY A 1 386 ? -27.719 6.656 22.531 1 91.62 386 GLY A N 1
ATOM 3008 C CA . GLY A 1 386 ? -28.359 7.355 21.438 1 91.62 386 GLY A CA 1
ATOM 3009 C C . GLY A 1 386 ? -27.75 7.043 20.078 1 91.62 386 GLY A C 1
ATOM 3010 O O . GLY A 1 386 ? -27.531 5.875 19.75 1 91.62 386 GLY A O 1
ATOM 3011 N N . ARG A 1 387 ? -27.391 8.156 19.344 1 91.06 387 ARG A N 1
ATOM 3012 C CA . ARG A 1 387 ? -26.859 7.992 18 1 91.06 387 ARG A CA 1
ATOM 3013 C C . ARG A 1 387 ? -25.438 7.441 18.047 1 91.06 387 ARG A C 1
ATOM 3015 O O . ARG A 1 387 ? -24.953 6.863 17.062 1 91.06 387 ARG A O 1
ATOM 3022 N N . PHE A 1 388 ? -24.859 7.566 19.172 1 94.44 388 PHE A N 1
ATOM 3023 C CA . PHE A 1 388 ? -23.484 7.102 19.312 1 94.44 388 PHE A CA 1
ATOM 3024 C C . PHE A 1 388 ? -23.422 5.582 19.375 1 94.44 388 PHE A C 1
ATOM 3026 O O . PHE A 1 388 ? -22.375 4.98 19.141 1 94.44 388 PHE A O 1
ATOM 3033 N N . THR A 1 389 ? -24.531 4.918 19.672 1 95.75 389 THR A N 1
ATOM 3034 C CA . THR A 1 389 ? -24.578 3.459 19.688 1 95.75 389 THR A CA 1
ATOM 3035 C C . THR A 1 389 ? -24.281 2.898 18.297 1 95.75 389 THR A C 1
ATOM 3037 O O . THR A 1 389 ? -23.672 1.835 18.172 1 95.75 389 THR A O 1
ATOM 3040 N N . GLY A 1 390 ? -24.766 3.641 17.312 1 95.25 390 GLY A N 1
ATOM 3041 C CA . GLY A 1 390 ? -24.469 3.246 15.953 1 95.25 390 GLY A CA 1
ATOM 3042 C C . GLY A 1 390 ? -22.984 3.311 15.641 1 95.25 390 GLY A C 1
ATOM 3043 O O . GLY A 1 390 ? -22.469 2.498 14.867 1 95.25 390 GLY A O 1
ATOM 3044 N N . VAL A 1 391 ? -22.281 4.262 16.234 1 96.25 391 VAL A N 1
ATOM 3045 C CA . VAL A 1 391 ? -20.844 4.367 16.062 1 96.25 391 VAL A CA 1
ATOM 3046 C C . VAL A 1 391 ? -20.156 3.168 16.719 1 96.25 391 VAL A C 1
ATOM 3048 O O . VAL A 1 391 ? -19.25 2.562 16.125 1 96.25 391 VAL A O 1
ATOM 3051 N N . ALA A 1 392 ? -20.625 2.805 17.859 1 97.44 392 ALA A N 1
ATOM 3052 C CA . ALA A 1 392 ? -20.078 1.648 18.578 1 97.44 392 ALA A CA 1
ATOM 3053 C C . ALA A 1 392 ? -20.234 0.374 17.75 1 97.44 392 ALA A C 1
ATOM 3055 O O . ALA A 1 392 ? -19.312 -0.438 17.672 1 97.44 392 ALA A O 1
ATOM 3056 N N . ASP A 1 393 ? -21.406 0.221 17.188 1 97.31 393 ASP A N 1
ATOM 3057 C CA . ASP A 1 393 ? -21.672 -0.946 16.344 1 97.31 393 ASP A CA 1
ATOM 3058 C C . ASP A 1 393 ? -20.719 -0.992 15.156 1 97.31 393 ASP A C 1
ATOM 3060 O O . ASP A 1 393 ? -20.203 -2.059 14.805 1 97.31 393 ASP A O 1
ATOM 3064 N N . ARG A 1 394 ? -20.516 0.158 14.555 1 96.25 394 ARG A N 1
ATOM 3065 C CA . ARG A 1 394 ? -19.641 0.227 13.391 1 96.25 394 ARG A CA 1
ATOM 3066 C C . ARG A 1 394 ? -18.188 -0.063 13.766 1 96.25 394 ARG A C 1
ATOM 3068 O O . ARG A 1 394 ? -17.469 -0.726 13.016 1 96.25 394 ARG A O 1
ATOM 3075 N N . ILE A 1 395 ? -17.75 0.407 14.875 1 97.25 395 ILE A N 1
ATOM 3076 C CA . ILE A 1 395 ? -16.406 0.141 15.352 1 97.25 395 ILE A CA 1
ATOM 3077 C C . ILE A 1 395 ? -16.219 -1.359 15.57 1 97.25 395 ILE A C 1
ATOM 3079 O O . ILE A 1 395 ? -15.195 -1.928 15.188 1 97.25 395 ILE A O 1
ATOM 3083 N N . ARG A 1 396 ? -17.188 -1.979 16.172 1 96.31 396 ARG A N 1
ATOM 3084 C CA . ARG A 1 396 ? -17.125 -3.42 16.391 1 96.31 396 ARG A CA 1
ATOM 3085 C C . ARG A 1 396 ? -17.062 -4.176 15.07 1 96.31 396 ARG A C 1
ATOM 3087 O O . ARG A 1 396 ? -16.219 -5.066 14.898 1 96.31 396 ARG A O 1
ATOM 3094 N N . GLU A 1 397 ? -17.875 -3.756 14.211 1 93.94 397 GLU A N 1
ATOM 3095 C CA . GLU A 1 397 ? -17.984 -4.418 12.914 1 93.94 397 GLU A CA 1
ATOM 3096 C C . GLU A 1 397 ? -16.688 -4.273 12.117 1 93.94 397 GLU A C 1
ATOM 3098 O O . GLU A 1 397 ? -16.281 -5.191 11.398 1 93.94 397 GLU A O 1
ATOM 3103 N N . ARG A 1 398 ? -16.047 -3.148 12.258 1 93.69 398 ARG A N 1
ATOM 3104 C CA . ARG A 1 398 ? -14.898 -2.826 11.406 1 93.69 398 ARG A CA 1
ATOM 3105 C C . ARG A 1 398 ? -13.602 -2.85 12.211 1 93.69 398 ARG A C 1
ATOM 3107 O O . ARG A 1 398 ? -12.594 -2.299 11.773 1 93.69 398 ARG A O 1
ATOM 3114 N N . ARG A 1 399 ? -13.617 -3.457 13.273 1 93.75 399 ARG A N 1
ATOM 3115 C CA . ARG A 1 399 ? -12.5 -3.389 14.211 1 93.75 399 ARG A CA 1
ATOM 3116 C C . ARG A 1 399 ? -11.203 -3.846 13.555 1 93.75 399 ARG A C 1
ATOM 3118 O O . ARG A 1 399 ? -10.188 -3.143 13.609 1 93.75 399 ARG A O 1
ATOM 3125 N N . GLU A 1 400 ? -11.203 -5.02 12.914 1 89.12 400 GLU A N 1
ATOM 3126 C CA . GLU A 1 400 ? -10.016 -5.566 12.273 1 89.12 400 GLU A CA 1
ATOM 3127 C C . GLU A 1 400 ? -9.508 -4.641 11.172 1 89.12 400 GLU A C 1
ATOM 3129 O O . GLU A 1 400 ? -8.305 -4.398 11.055 1 89.12 400 GLU A O 1
ATOM 3134 N N . LEU A 1 401 ? -10.43 -4.152 10.398 1 88.5 401 LEU A N 1
ATOM 3135 C CA . LEU A 1 401 ? -10.062 -3.277 9.289 1 88.5 401 LEU A CA 1
ATOM 3136 C C . LEU A 1 401 ? -9.477 -1.967 9.797 1 88.5 401 LEU A C 1
ATOM 3138 O O . LEU A 1 401 ? -8.516 -1.449 9.234 1 88.5 401 LEU A O 1
ATOM 3142 N N . LEU A 1 402 ? -10.078 -1.423 10.859 1 95.56 402 LEU A N 1
ATOM 3143 C CA . LEU A 1 402 ? -9.578 -0.182 11.445 1 95.56 402 LEU A CA 1
ATOM 3144 C C . LEU A 1 402 ? -8.141 -0.347 11.93 1 95.56 402 LEU A C 1
ATOM 3146 O O . LEU A 1 402 ? -7.301 0.53 11.703 1 95.56 402 LEU A O 1
ATOM 3150 N N . LEU A 1 403 ? -7.844 -1.465 12.547 1 95.62 403 LEU A N 1
ATOM 3151 C CA . LEU A 1 403 ? -6.512 -1.716 13.078 1 95.62 403 LEU A CA 1
ATOM 3152 C C . LEU A 1 403 ? -5.496 -1.863 11.945 1 95.62 403 LEU A C 1
ATOM 3154 O O . LEU A 1 403 ? -4.41 -1.278 12 1 95.62 403 LEU A O 1
ATOM 3158 N N . VAL A 1 404 ? -5.852 -2.58 10.914 1 90.81 404 VAL A N 1
ATOM 3159 C CA . VAL A 1 404 ? -4.957 -2.812 9.781 1 90.81 404 VAL A CA 1
ATOM 3160 C C . VAL A 1 404 ? -4.719 -1.503 9.039 1 90.81 404 VAL A C 1
ATOM 3162 O O . VAL A 1 404 ? -3.586 -1.194 8.656 1 90.81 404 VAL A O 1
ATOM 3165 N N . GLU A 1 405 ? -5.754 -0.771 8.891 1 92.31 405 GLU A N 1
ATOM 3166 C CA . GLU A 1 405 ? -5.645 0.48 8.148 1 92.31 405 GLU A CA 1
ATOM 3167 C C . GLU A 1 405 ? -4.781 1.493 8.891 1 92.31 405 GLU A C 1
ATOM 3169 O O . GLU A 1 405 ? -4.004 2.227 8.273 1 92.31 405 GLU A O 1
ATOM 3174 N N . ALA A 1 406 ? -4.941 1.557 10.172 1 97 406 ALA A N 1
ATOM 3175 C CA . ALA A 1 406 ? -4.141 2.49 10.961 1 97 406 ALA A CA 1
ATOM 3176 C C . ALA A 1 406 ? -2.65 2.199 10.805 1 97 406 ALA A C 1
ATOM 3178 O O . ALA A 1 406 ? -1.839 3.121 10.703 1 97 406 ALA A O 1
ATOM 3179 N N . ARG A 1 407 ? -2.275 0.969 10.789 1 96.19 407 ARG A N 1
ATOM 3180 C CA . ARG A 1 407 ? -0.876 0.593 10.617 1 96.19 407 ARG A CA 1
ATOM 3181 C C . ARG A 1 407 ? -0.419 0.85 9.18 1 96.19 407 ARG A C 1
ATOM 3183 O O . ARG A 1 407 ? 0.673 1.376 8.961 1 96.19 407 ARG A O 1
ATOM 3190 N N . ARG A 1 408 ? -1.26 0.459 8.258 1 92.69 408 ARG A N 1
ATOM 3191 C CA . ARG A 1 408 ? -0.932 0.628 6.848 1 92.69 408 ARG A CA 1
ATOM 3192 C C . ARG A 1 408 ? -0.729 2.1 6.504 1 92.69 408 ARG A C 1
ATOM 3194 O O . ARG A 1 408 ? 0.111 2.438 5.668 1 92.69 408 ARG A O 1
ATOM 3201 N N . ASP A 1 409 ? -1.48 2.895 7.133 1 96.5 409 ASP A N 1
ATOM 3202 C CA . ASP A 1 409 ? -1.327 4.332 6.922 1 96.5 409 ASP A CA 1
ATOM 3203 C C . ASP A 1 409 ? 0.096 4.785 7.238 1 96.5 409 ASP A C 1
ATOM 3205 O O . ASP A 1 409 ? 0.634 5.672 6.574 1 96.5 409 ASP A O 1
ATOM 3209 N N . MET A 1 410 ? 0.66 4.16 8.242 1 97.25 410 MET A N 1
ATOM 3210 C CA . MET A 1 410 ? 2.021 4.516 8.633 1 97.25 410 MET A CA 1
ATOM 3211 C C . MET A 1 410 ? 3.029 4.004 7.609 1 97.25 410 MET A C 1
ATOM 3213 O O . MET A 1 410 ? 4 4.691 7.289 1 97.25 410 MET A O 1
ATOM 3217 N N . ASP A 1 411 ? 2.775 2.832 7.117 1 93.69 411 ASP A N 1
ATOM 3218 C CA . ASP A 1 411 ? 3.617 2.297 6.051 1 93.69 411 ASP A CA 1
ATOM 3219 C C . ASP A 1 411 ? 3.605 3.209 4.828 1 93.69 411 ASP A C 1
ATOM 3221 O O . ASP A 1 411 ? 4.656 3.496 4.25 1 93.69 411 ASP A O 1
ATOM 3225 N N . ASP A 1 412 ? 2.42 3.564 4.48 1 93.88 412 ASP A N 1
ATOM 3226 C CA . ASP A 1 412 ? 2.248 4.461 3.338 1 93.88 412 ASP A CA 1
ATOM 3227 C C . ASP A 1 412 ? 2.939 5.801 3.582 1 93.88 412 ASP A C 1
ATOM 3229 O O . ASP A 1 412 ? 3.521 6.379 2.664 1 93.88 412 ASP A O 1
ATOM 3233 N N . PHE A 1 413 ? 2.811 6.25 4.738 1 98.44 413 PHE A N 1
ATOM 3234 C CA . PHE A 1 413 ? 3.414 7.527 5.094 1 98.44 413 PHE A CA 1
ATOM 3235 C C . PHE A 1 413 ? 4.93 7.469 4.953 1 98.44 413 PHE A C 1
ATOM 3237 O O . PHE A 1 413 ? 5.543 8.391 4.414 1 98.44 413 PHE A O 1
ATOM 3244 N N . ALA A 1 414 ? 5.543 6.414 5.461 1 97.19 414 ALA A N 1
ATOM 3245 C CA . ALA A 1 414 ? 6.988 6.246 5.324 1 97.19 414 ALA A CA 1
ATOM 3246 C C . ALA A 1 414 ? 7.41 6.289 3.859 1 97.19 414 ALA A C 1
ATOM 3248 O O . ALA A 1 414 ? 8.414 6.914 3.514 1 97.19 414 ALA A O 1
ATOM 3249 N N . LEU A 1 415 ? 6.625 5.641 2.996 1 93.69 415 LEU A N 1
ATOM 3250 C CA . LEU A 1 415 ? 6.922 5.637 1.567 1 93.69 415 LEU A CA 1
ATOM 3251 C C . LEU A 1 415 ? 6.832 7.047 0.991 1 93.69 415 LEU A C 1
ATOM 3253 O O . LEU A 1 415 ? 7.641 7.43 0.145 1 93.69 415 LEU A O 1
ATOM 3257 N N . LEU A 1 416 ? 5.836 7.746 1.446 1 97.81 416 LEU A N 1
ATOM 3258 C CA . LEU A 1 416 ? 5.676 9.109 0.95 1 97.81 416 LEU A CA 1
ATOM 3259 C C . LEU A 1 416 ? 6.832 9.992 1.407 1 97.81 416 LEU A C 1
ATOM 3261 O O . LEU A 1 416 ? 7.305 10.844 0.65 1 97.81 416 LEU A O 1
ATOM 3265 N N . ILE A 1 417 ? 7.266 9.828 2.66 1 98.44 417 ILE A N 1
ATOM 3266 C CA . ILE A 1 417 ? 8.406 10.594 3.148 1 98.44 417 ILE A CA 1
ATOM 3267 C C . ILE A 1 417 ? 9.625 10.336 2.258 1 98.44 417 ILE A C 1
ATOM 3269 O O . ILE A 1 417 ? 10.312 11.273 1.851 1 98.44 417 ILE A O 1
ATOM 3273 N N . ASP A 1 418 ? 9.859 9.094 1.908 1 96.12 418 ASP A N 1
ATOM 3274 C CA . ASP A 1 418 ? 11 8.719 1.082 1 96.12 418 ASP A CA 1
ATOM 3275 C C . ASP A 1 418 ? 10.914 9.367 -0.3 1 96.12 418 ASP A C 1
ATOM 3277 O O . ASP A 1 418 ? 11.938 9.664 -0.916 1 96.12 418 ASP A O 1
ATOM 3281 N N . ALA A 1 419 ? 9.727 9.562 -0.773 1 97.12 419 ALA A N 1
ATOM 3282 C CA . ALA A 1 419 ? 9.516 10.039 -2.139 1 97.12 419 ALA A CA 1
ATOM 3283 C C . ALA A 1 419 ? 9.438 11.562 -2.184 1 97.12 419 ALA A C 1
ATOM 3285 O O . ALA A 1 419 ? 9.508 12.156 -3.26 1 97.12 419 ALA A O 1
ATOM 3286 N N . TRP A 1 420 ? 9.344 12.195 -1.091 1 98.56 420 TRP A N 1
ATOM 3287 C CA . TRP A 1 420 ? 8.891 13.578 -1.016 1 98.56 420 TRP A CA 1
ATOM 3288 C C . TRP A 1 420 ? 9.906 14.516 -1.666 1 98.56 420 TRP A C 1
ATOM 3290 O O . TRP A 1 420 ? 9.523 15.461 -2.365 1 98.56 420 TRP A O 1
ATOM 3300 N N . ALA A 1 421 ? 11.18 14.273 -1.413 1 98.31 421 ALA A N 1
ATOM 3301 C CA . ALA A 1 421 ? 12.203 15.133 -2.006 1 98.31 421 ALA A CA 1
ATOM 3302 C C . ALA A 1 421 ? 12.125 15.102 -3.529 1 98.31 421 ALA A C 1
ATOM 3304 O O . ALA A 1 421 ? 12.203 16.141 -4.18 1 98.31 421 ALA A O 1
ATOM 3305 N N . ALA A 1 422 ? 11.945 13.914 -4.059 1 98.19 422 ALA A N 1
ATOM 3306 C CA . ALA A 1 422 ? 11.836 13.766 -5.508 1 98.19 422 ALA A CA 1
ATOM 3307 C C . ALA A 1 422 ? 10.562 14.422 -6.031 1 98.19 422 ALA A C 1
ATOM 3309 O O . ALA A 1 422 ? 10.578 15.07 -7.082 1 98.19 422 ALA A O 1
ATOM 3310 N N . LEU A 1 423 ? 9.5 14.258 -5.332 1 98.75 423 LEU A N 1
ATOM 3311 C CA . LEU A 1 423 ? 8.227 14.852 -5.723 1 98.75 423 LEU A CA 1
ATOM 3312 C C . LEU A 1 423 ? 8.32 16.375 -5.715 1 98.75 423 LEU A C 1
ATOM 3314 O O . LEU A 1 423 ? 7.855 17.031 -6.652 1 98.75 423 LEU A O 1
ATOM 3318 N N . THR A 1 424 ? 8.906 16.922 -4.715 1 98.69 424 THR A N 1
ATOM 3319 C CA . THR A 1 424 ? 9.031 18.359 -4.59 1 98.69 424 THR A CA 1
ATOM 3320 C C . THR A 1 424 ? 9.914 18.938 -5.695 1 98.69 424 THR A C 1
ATOM 3322 O O . THR A 1 424 ? 9.594 19.953 -6.293 1 98.69 424 THR A O 1
ATOM 3325 N N . ALA A 1 425 ? 11.016 18.266 -5.938 1 98.62 425 ALA A N 1
ATOM 3326 C CA . ALA A 1 425 ? 11.898 18.688 -7.02 1 98.62 425 ALA A CA 1
ATOM 3327 C C . ALA A 1 425 ? 11.172 18.641 -8.359 1 98.62 425 ALA A C 1
ATOM 3329 O O . ALA A 1 425 ? 11.305 19.578 -9.172 1 98.62 425 ALA A O 1
ATOM 3330 N N . ALA A 1 426 ? 10.477 17.594 -8.562 1 98.69 426 ALA A N 1
ATOM 3331 C CA . ALA A 1 426 ? 9.711 17.453 -9.797 1 98.69 426 ALA A CA 1
ATOM 3332 C C . ALA A 1 426 ? 8.633 18.531 -9.906 1 98.69 426 ALA A C 1
ATOM 3334 O O . ALA A 1 426 ? 8.383 19.062 -10.992 1 98.69 426 ALA A O 1
ATOM 3335 N N . ALA A 1 427 ? 7.961 18.844 -8.844 1 98.62 427 ALA A N 1
ATOM 3336 C CA . ALA A 1 427 ? 6.91 19.859 -8.828 1 98.62 427 ALA A CA 1
ATOM 3337 C C . ALA A 1 427 ? 7.453 21.219 -9.258 1 98.62 427 ALA A C 1
ATOM 3339 O O . ALA A 1 427 ? 6.793 21.953 -10 1 98.62 427 ALA A O 1
ATOM 3340 N N . ARG A 1 428 ? 8.625 21.547 -8.883 1 98.06 428 ARG A N 1
ATOM 3341 C CA . ARG A 1 428 ? 9.234 22.828 -9.211 1 98.06 428 ARG A CA 1
ATOM 3342 C C . ARG A 1 428 ? 9.414 22.984 -10.719 1 98.06 428 ARG A C 1
ATOM 3344 O O . ARG A 1 428 ? 9.453 24.109 -11.227 1 98.06 428 ARG A O 1
ATOM 3351 N N . GLU A 1 429 ? 9.422 21.812 -11.344 1 97.56 429 GLU A N 1
ATOM 3352 C CA . GLU A 1 429 ? 9.656 21.844 -12.789 1 97.56 429 GLU A CA 1
ATOM 3353 C C . GLU A 1 429 ? 8.383 21.547 -13.562 1 97.56 429 GLU A C 1
ATOM 3355 O O . GLU A 1 429 ? 8.422 21.281 -14.766 1 97.56 429 GLU A O 1
ATOM 3360 N N . THR A 1 430 ? 7.332 21.469 -12.875 1 97.75 430 THR A N 1
ATOM 3361 C CA . THR A 1 430 ? 6.066 21.125 -13.508 1 97.75 430 THR A CA 1
ATOM 3362 C C . THR A 1 430 ? 5.098 22.297 -13.469 1 97.75 430 THR A C 1
ATOM 3364 O O . THR A 1 430 ? 4.641 22.703 -12.398 1 97.75 430 THR A O 1
ATOM 3367 N N . PRO A 1 431 ? 4.746 22.859 -14.609 1 96.25 431 PRO A N 1
ATOM 3368 C CA . PRO A 1 431 ? 3.828 24 -14.609 1 96.25 431 PRO A CA 1
ATOM 3369 C C . PRO A 1 431 ? 2.424 23.625 -14.141 1 96.25 431 PRO A C 1
ATOM 3371 O O . PRO A 1 431 ? 1.955 22.516 -14.398 1 96.25 431 PRO A O 1
ATOM 3374 N N . VAL A 1 432 ? 1.878 24.531 -13.414 1 95.62 432 VAL A N 1
ATOM 3375 C CA . VAL A 1 432 ? 0.484 24.375 -13.016 1 95.62 432 VAL A CA 1
ATOM 3376 C C . VAL A 1 432 ? -0.432 24.984 -14.078 1 95.62 432 VAL A C 1
ATOM 3378 O O . VAL A 1 432 ? -0.344 26.172 -14.375 1 95.62 432 VAL A O 1
ATOM 3381 N N . ASP A 1 433 ? -1.128 24.125 -14.812 1 81.62 433 ASP A N 1
ATOM 3382 C CA . ASP A 1 433 ? -1.966 24.594 -15.906 1 81.62 433 ASP A CA 1
ATOM 3383 C C . ASP A 1 433 ? -3.131 25.438 -15.391 1 81.62 433 ASP A C 1
ATOM 3385 O O . ASP A 1 433 ? -3.74 25.094 -14.375 1 81.62 433 ASP A O 1
ATOM 3389 N N . ASP A 1 434 ? -3.188 26.688 -15.883 1 62.97 434 ASP A N 1
ATOM 3390 C CA . ASP A 1 434 ? -4.254 27.609 -15.523 1 62.97 434 ASP A CA 1
ATOM 3391 C C . ASP A 1 434 ? -5.586 27.188 -16.141 1 62.97 434 ASP A C 1
ATOM 3393 O O . ASP A 1 434 ? -5.609 26.453 -17.125 1 62.97 434 ASP A O 1
ATOM 3397 N N . VAL A 1 435 ? -6.625 27.453 -15.469 1 51.06 435 VAL A N 1
ATOM 3398 C CA . VAL A 1 435 ? -7.926 27.438 -16.125 1 51.06 435 VAL A CA 1
ATOM 3399 C C . VAL A 1 435 ? -7.941 28.453 -17.266 1 51.06 435 VAL A C 1
ATOM 3401 O O . VAL A 1 435 ? -7.301 29.5 -17.188 1 51.06 435 VAL A O 1
ATOM 3404 N N . MET B 1 1 ? -45.125 -57.719 -78.875 1 21.47 1 MET B N 1
ATOM 3405 C CA . MET B 1 1 ? -45.406 -57.656 -77.438 1 21.47 1 MET B CA 1
ATOM 3406 C C . MET B 1 1 ? -44.312 -56.969 -76.688 1 21.47 1 MET B C 1
ATOM 3408 O O . MET B 1 1 ? -43.156 -57.406 -76.75 1 21.47 1 MET B O 1
ATOM 3412 N N . ARG B 1 2 ? -44.375 -55.688 -76.625 1 17.5 2 ARG B N 1
ATOM 3413 C CA . ARG B 1 2 ? -43.531 -54.5 -76.688 1 17.5 2 ARG B CA 1
ATOM 3414 C C . ARG B 1 2 ? -42.844 -54.25 -75.312 1 17.5 2 ARG B C 1
ATOM 3416 O O . ARG B 1 2 ? -43.438 -53.594 -74.438 1 17.5 2 ARG B O 1
ATOM 3423 N N . ILE B 1 3 ? -42.469 -55.375 -74.688 1 18.81 3 ILE B N 1
ATOM 3424 C CA . ILE B 1 3 ? -42.125 -55.25 -73.25 1 18.81 3 ILE B CA 1
ATOM 3425 C C . ILE B 1 3 ? -40.969 -54.281 -73.062 1 18.81 3 ILE B C 1
ATOM 3427 O O . ILE B 1 3 ? -39.844 -54.562 -73.5 1 18.81 3 ILE B O 1
ATOM 3431 N N . ARG B 1 4 ? -41.219 -53.031 -73.188 1 19.38 4 ARG B N 1
ATOM 3432 C CA . ARG B 1 4 ? -40.219 -51.969 -73.312 1 19.38 4 ARG B CA 1
ATOM 3433 C C . ARG B 1 4 ? -39.344 -51.875 -72.062 1 19.38 4 ARG B C 1
ATOM 3435 O O . ARG B 1 4 ? -39.875 -51.688 -71 1 19.38 4 ARG B O 1
ATOM 3442 N N . LYS B 1 5 ? -38.5 -52.781 -71.938 1 19.56 5 LYS B N 1
ATOM 3443 C CA . LYS B 1 5 ? -37.594 -52.875 -70.812 1 19.56 5 LYS B CA 1
ATOM 3444 C C . LYS B 1 5 ? -37 -51.531 -70.5 1 19.56 5 LYS B C 1
ATOM 3446 O O . LYS B 1 5 ? -36.531 -50.781 -71.375 1 19.56 5 LYS B O 1
ATOM 3451 N N . ALA B 1 6 ? -37.531 -50.938 -69.438 1 24.62 6 ALA B N 1
ATOM 3452 C CA . ALA B 1 6 ? -37.281 -49.656 -68.812 1 24.62 6 ALA B CA 1
ATOM 3453 C C . ALA B 1 6 ? -35.812 -49.469 -68.5 1 24.62 6 ALA B C 1
ATOM 3455 O O . ALA B 1 6 ? -35.156 -50.375 -68 1 24.62 6 ALA B O 1
ATOM 3456 N N . PRO B 1 7 ? -35.156 -48.656 -69.312 1 25.06 7 PRO B N 1
ATOM 3457 C CA . PRO B 1 7 ? -33.688 -48.469 -69.25 1 25.06 7 PRO B CA 1
ATOM 3458 C C . PRO B 1 7 ? -33.156 -48.125 -67.875 1 25.06 7 PRO B C 1
ATOM 3460 O O . PRO B 1 7 ? -33.906 -47.594 -67.062 1 25.06 7 PRO B O 1
ATOM 3463 N N . GLY B 1 8 ? -32.438 -48.969 -67.188 1 24.03 8 GLY B N 1
ATOM 3464 C CA . GLY B 1 8 ? -31.781 -49.031 -65.938 1 24.03 8 GLY B CA 1
ATOM 3465 C C . GLY B 1 8 ? -30.953 -47.812 -65.625 1 24.03 8 GLY B C 1
ATOM 3466 O O . GLY B 1 8 ? -29.922 -47.562 -66.25 1 24.03 8 GLY B O 1
ATOM 3467 N N . GLY B 1 9 ? -31.688 -46.594 -65.562 1 24.75 9 GLY B N 1
ATOM 3468 C CA . GLY B 1 9 ? -30.938 -45.375 -65.438 1 24.75 9 GLY B CA 1
ATOM 3469 C C . GLY B 1 9 ? -29.969 -45.344 -64.25 1 24.75 9 GLY B C 1
ATOM 3470 O O . GLY B 1 9 ? -30.203 -46.031 -63.281 1 24.75 9 GLY B O 1
ATOM 3471 N N . SER B 1 10 ? -28.672 -45.281 -64.562 1 24.69 10 SER B N 1
ATOM 3472 C CA . SER B 1 10 ? -27.5 -45.188 -63.719 1 24.69 10 SER B CA 1
ATOM 3473 C C . SER B 1 10 ? -27.625 -44.094 -62.688 1 24.69 10 SER B C 1
ATOM 3475 O O . SER B 1 10 ? -27.969 -42.969 -63.031 1 24.69 10 SER B O 1
ATOM 3477 N N . VAL B 1 11 ? -28.031 -44.438 -61.406 1 28.95 11 VAL B N 1
ATOM 3478 C CA . VAL B 1 11 ? -28.266 -43.625 -60.219 1 28.95 11 VAL B CA 1
ATOM 3479 C C . VAL B 1 11 ? -27.047 -42.781 -59.906 1 28.95 11 VAL B C 1
ATOM 3481 O O . VAL B 1 11 ? -25.938 -43.312 -59.75 1 28.95 11 VAL B O 1
ATOM 3484 N N . PRO B 1 12 ? -26.969 -41.562 -60.406 1 28.25 12 PRO B N 1
ATOM 3485 C CA . PRO B 1 12 ? -25.781 -40.781 -60.125 1 28.25 12 PRO B CA 1
ATOM 3486 C C . PRO B 1 12 ? -25.578 -40.562 -58.625 1 28.25 12 PRO B C 1
ATOM 3488 O O . PRO B 1 12 ? -26.547 -40.531 -57.844 1 28.25 12 PRO B O 1
ATOM 3491 N N . SER B 1 13 ? -24.516 -41.094 -58 1 23.91 13 SER B N 1
ATOM 3492 C CA . SER B 1 13 ? -24.094 -41.062 -56.594 1 23.91 13 SER B CA 1
ATOM 3493 C C . SER B 1 13 ? -24.016 -39.656 -56.062 1 23.91 13 SER B C 1
ATOM 3495 O O . SER B 1 13 ? -23.281 -38.812 -56.594 1 23.91 13 SER B O 1
ATOM 3497 N N . SER B 1 14 ? -25.203 -39.031 -55.656 1 25.94 14 SER B N 1
ATOM 3498 C CA . SER B 1 14 ? -25.312 -37.688 -55.062 1 25.94 14 SER B CA 1
ATOM 3499 C C . SER B 1 14 ? -24.391 -37.531 -53.875 1 25.94 14 SER B C 1
ATOM 3501 O O . SER B 1 14 ? -24.453 -38.312 -52.906 1 25.94 14 SER B O 1
ATOM 3503 N N . GLY B 1 15 ? -23.141 -37.031 -54.062 1 23.56 15 GLY B N 1
ATOM 3504 C CA . GLY B 1 15 ? -22.172 -36.688 -53.031 1 23.56 15 GLY B CA 1
ATOM 3505 C C . GLY B 1 15 ? -22.734 -35.781 -51.969 1 23.56 15 GLY B C 1
ATOM 3506 O O . GLY B 1 15 ? -23.188 -34.656 -52.25 1 23.56 15 GLY B O 1
ATOM 3507 N N . ARG B 1 16 ? -23.438 -36.344 -50.844 1 29.7 16 ARG B N 1
ATOM 3508 C CA . ARG B 1 16 ? -24.016 -35.656 -49.688 1 29.7 16 ARG B CA 1
ATOM 3509 C C . ARG B 1 16 ? -23.047 -34.625 -49.125 1 29.7 16 ARG B C 1
ATOM 3511 O O . ARG B 1 16 ? -21.922 -34.969 -48.781 1 29.7 16 ARG B O 1
ATOM 3518 N N . GLU B 1 17 ? -23.203 -33.438 -49.438 1 26.19 17 GLU B N 1
ATOM 3519 C CA . GLU B 1 17 ? -22.562 -32.281 -48.812 1 26.19 17 GLU B CA 1
ATOM 3520 C C . GLU B 1 17 ? -22.844 -32.25 -47.312 1 26.19 17 GLU B C 1
ATOM 3522 O O . GLU B 1 17 ? -24 -32.25 -46.906 1 26.19 17 GLU B O 1
ATOM 3527 N N . LYS B 1 18 ? -22.016 -32.781 -46.469 1 28.86 18 LYS B N 1
ATOM 3528 C CA . LYS B 1 18 ? -22.141 -32.719 -45.031 1 28.86 18 LYS B CA 1
ATOM 3529 C C . LYS B 1 18 ? -22.516 -31.328 -44.562 1 28.86 18 LYS B C 1
ATOM 3531 O O . LYS B 1 18 ? -21.75 -30.375 -44.719 1 28.86 18 LYS B O 1
ATOM 3536 N N . ARG B 1 19 ? -23.719 -30.953 -44.5 1 29.44 19 ARG B N 1
ATOM 3537 C CA . ARG B 1 19 ? -24.125 -29.75 -43.812 1 29.44 19 ARG B CA 1
ATOM 3538 C C . ARG B 1 19 ? -23.453 -29.641 -42.438 1 29.44 19 ARG B C 1
ATOM 3540 O O . ARG B 1 19 ? -23.594 -30.547 -41.625 1 29.44 19 ARG B O 1
ATOM 3547 N N . HIS B 1 20 ? -22.312 -28.969 -42.406 1 29.39 20 HIS B N 1
ATOM 3548 C CA . HIS B 1 20 ? -21.703 -28.625 -41.125 1 29.39 20 HIS B CA 1
ATOM 3549 C C . HIS B 1 20 ? -22.75 -28.047 -40.156 1 29.39 20 HIS B C 1
ATOM 3551 O O . HIS B 1 20 ? -23.297 -26.969 -40.406 1 29.39 20 HIS B O 1
ATOM 3557 N N . VAL B 1 21 ? -23.656 -28.766 -39.594 1 32.09 21 VAL B N 1
ATOM 3558 C CA . VAL B 1 21 ? -24.75 -28.438 -38.688 1 32.09 21 VAL B CA 1
ATOM 3559 C C . VAL B 1 21 ? -24.281 -27.375 -37.688 1 32.09 21 VAL B C 1
ATOM 3561 O O . VAL B 1 21 ? -23.078 -27.141 -37.531 1 32.09 21 VAL B O 1
ATOM 3564 N N . ASN B 1 22 ? -25.203 -26.922 -36.688 1 33.81 22 ASN B N 1
ATOM 3565 C CA . ASN B 1 22 ? -25.172 -25.906 -35.656 1 33.81 22 ASN B CA 1
ATOM 3566 C C . ASN B 1 22 ? -23.969 -26.078 -34.75 1 33.81 22 ASN B C 1
ATOM 3568 O O . ASN B 1 22 ? -23.828 -27.109 -34.062 1 33.81 22 ASN B O 1
ATOM 3572 N N . GLY B 1 23 ? -22.781 -25.781 -34.969 1 35.91 23 GLY B N 1
ATOM 3573 C CA . GLY B 1 23 ? -21.438 -25.922 -34.438 1 35.91 23 GLY B CA 1
ATOM 3574 C C . GLY B 1 23 ? -21.359 -25.703 -32.938 1 35.91 23 GLY B C 1
ATOM 3575 O O . GLY B 1 23 ? -21.5 -24.578 -32.469 1 35.91 23 GLY B O 1
ATOM 3576 N N . SER B 1 24 ? -21.938 -26.469 -31.984 1 42.81 24 SER B N 1
ATOM 3577 C CA . SER B 1 24 ? -21.797 -26.391 -30.531 1 42.81 24 SER B CA 1
ATOM 3578 C C . SER B 1 24 ? -20.391 -26 -30.125 1 42.81 24 SER B C 1
ATOM 3580 O O . SER B 1 24 ? -19.422 -26.703 -30.406 1 42.81 24 SER B O 1
ATOM 3582 N N . LYS B 1 25 ? -19.922 -24.766 -30.078 1 55.28 25 LYS B N 1
ATOM 3583 C CA . LYS B 1 25 ? -18.609 -24.203 -29.781 1 55.28 25 LYS B CA 1
ATOM 3584 C C . LYS B 1 25 ? -18 -24.875 -28.547 1 55.28 25 LYS B C 1
ATOM 3586 O O . LYS B 1 25 ? -18.609 -24.922 -27.484 1 55.28 25 LYS B O 1
ATOM 3591 N N . GLY B 1 26 ? -16.953 -25.844 -28.547 1 78.75 26 GLY B N 1
ATOM 3592 C CA . GLY B 1 26 ? -16.188 -26.484 -27.5 1 78.75 26 GLY B CA 1
ATOM 3593 C C . GLY B 1 26 ? -15.852 -25.531 -26.359 1 78.75 26 GLY B C 1
ATOM 3594 O O . GLY B 1 26 ? -16.047 -24.328 -26.469 1 78.75 26 GLY B O 1
ATOM 3595 N N . ARG B 1 27 ? -15.609 -26.219 -25.141 1 93.25 27 ARG B N 1
ATOM 3596 C CA . ARG B 1 27 ? -15.211 -25.422 -23.984 1 93.25 27 ARG B CA 1
ATOM 3597 C C . ARG B 1 27 ? -13.984 -24.562 -24.297 1 93.25 27 ARG B C 1
ATOM 3599 O O . ARG B 1 27 ? -13.07 -25.016 -25 1 93.25 27 ARG B O 1
ATOM 3606 N N . ARG B 1 28 ? -14.008 -23.297 -23.984 1 97.06 28 ARG B N 1
ATOM 3607 C CA . ARG B 1 28 ? -12.875 -22.406 -24.203 1 97.06 28 ARG B CA 1
ATOM 3608 C C . ARG B 1 28 ? -11.844 -22.547 -23.094 1 97.06 28 ARG B C 1
ATOM 3610 O O . ARG B 1 28 ? -12.188 -22.562 -21.906 1 97.06 28 ARG B O 1
ATOM 3617 N N . VAL B 1 29 ? -10.609 -22.672 -23.516 1 98.31 29 VAL B N 1
ATOM 3618 C CA . VAL B 1 29 ? -9.523 -22.781 -22.547 1 98.31 29 VAL B CA 1
ATOM 3619 C C . VAL B 1 29 ? -8.422 -21.781 -22.891 1 98.31 29 VAL B C 1
ATOM 3621 O O . VAL B 1 29 ? -8.25 -21.422 -24.062 1 98.31 29 VAL B O 1
ATOM 3624 N N . CYS B 1 30 ? -7.746 -21.281 -21.906 1 98.75 30 CYS B N 1
ATOM 3625 C CA . CYS B 1 30 ? -6.699 -20.297 -22.125 1 98.75 30 CYS B CA 1
ATOM 3626 C C . CYS B 1 30 ? -5.316 -20.906 -21.922 1 98.75 30 CYS B C 1
ATOM 3628 O O . CYS B 1 30 ? -4.992 -21.375 -20.828 1 98.75 30 CYS B O 1
ATOM 3630 N N . LEU B 1 31 ? -4.562 -21.047 -22.938 1 98.81 31 LEU B N 1
ATOM 3631 C CA . LEU B 1 31 ? -3.146 -21.375 -22.859 1 98.81 31 LEU B CA 1
ATOM 3632 C C . LEU B 1 31 ? -2.287 -20.125 -22.844 1 98.81 31 LEU B C 1
ATOM 3634 O O . LEU B 1 31 ? -2.293 -19.344 -23.797 1 98.81 31 LEU B O 1
ATOM 3638 N N . VAL B 1 32 ? -1.553 -19.938 -21.703 1 98.69 32 VAL B N 1
ATOM 3639 C CA . VAL B 1 32 ? -0.978 -18.609 -21.516 1 98.69 32 VAL B CA 1
ATOM 3640 C C . VAL B 1 32 ? 0.534 -18.719 -21.344 1 98.69 32 VAL B C 1
ATOM 3642 O O . VAL B 1 32 ? 1.021 -19.641 -20.688 1 98.69 32 VAL B O 1
ATOM 3645 N N . VAL B 1 33 ? 1.273 -17.766 -21.906 1 98.5 33 VAL B N 1
ATOM 3646 C CA . VAL B 1 33 ? 2.713 -17.594 -21.719 1 98.5 33 VAL B CA 1
ATOM 3647 C C . VAL B 1 33 ? 3.027 -16.141 -21.391 1 98.5 33 VAL B C 1
ATOM 3649 O O . VAL B 1 33 ? 2.947 -15.266 -22.266 1 98.5 33 VAL B O 1
ATOM 3652 N N . PRO B 1 34 ? 3.387 -15.859 -20.203 1 97.69 34 PRO B N 1
ATOM 3653 C CA . PRO B 1 34 ? 4 -14.555 -19.938 1 97.69 34 PRO B CA 1
ATOM 3654 C C . PRO B 1 34 ? 5.488 -14.516 -20.281 1 97.69 34 PRO B C 1
ATOM 3656 O O . PRO B 1 34 ? 6.191 -15.516 -20.078 1 97.69 34 PRO B O 1
ATOM 3659 N N . THR B 1 35 ? 5.98 -13.367 -20.812 1 96.31 35 THR B N 1
ATOM 3660 C CA . THR B 1 35 ? 7.398 -13.305 -21.141 1 96.31 35 THR B CA 1
ATOM 3661 C C . THR B 1 35 ? 7.922 -11.875 -21.016 1 96.31 35 THR B C 1
ATOM 3663 O O . THR B 1 35 ? 7.18 -10.914 -21.25 1 96.31 35 THR B O 1
ATOM 3666 N N . ASN B 1 36 ? 9.086 -11.742 -20.578 1 92.94 36 ASN B N 1
ATOM 3667 C CA . ASN B 1 36 ? 9.812 -10.477 -20.578 1 92.94 36 ASN B CA 1
ATOM 3668 C C . ASN B 1 36 ? 11.164 -10.609 -21.281 1 92.94 36 ASN B C 1
ATOM 3670 O O . ASN B 1 36 ? 12.07 -9.812 -21.031 1 92.94 36 ASN B O 1
ATOM 3674 N N . ARG B 1 37 ? 11.289 -11.656 -22.109 1 91.81 37 ARG B N 1
ATOM 3675 C CA . ARG B 1 37 ? 12.539 -11.945 -22.797 1 91.81 37 ARG B CA 1
ATOM 3676 C C . ARG B 1 37 ? 12.281 -12.578 -24.156 1 91.81 37 ARG B C 1
ATOM 3678 O O . ARG B 1 37 ? 11.141 -12.906 -24.5 1 91.81 37 ARG B O 1
ATOM 3685 N N . GLU B 1 38 ? 13.422 -12.711 -24.875 1 94.06 38 GLU B N 1
ATOM 3686 C CA . GLU B 1 38 ? 13.328 -13.43 -26.141 1 94.06 38 GLU B CA 1
ATOM 3687 C C . GLU B 1 38 ? 12.945 -14.891 -25.938 1 94.06 38 GLU B C 1
ATOM 3689 O O . GLU B 1 38 ? 13.539 -15.578 -25.094 1 94.06 38 GLU B O 1
ATOM 3694 N N . CYS B 1 39 ? 11.867 -15.375 -26.688 1 96.12 39 CYS B N 1
ATOM 3695 C CA . CYS B 1 39 ? 11.453 -16.766 -26.484 1 96.12 39 CYS B CA 1
ATOM 3696 C C . CYS B 1 39 ? 10.727 -17.297 -27.719 1 96.12 39 CYS B C 1
ATOM 3698 O O . CYS B 1 39 ? 9.75 -18.031 -27.594 1 96.12 39 CYS B O 1
ATOM 3700 N N . THR B 1 40 ? 11.125 -16.938 -28.875 1 96.5 40 THR B N 1
ATOM 3701 C CA . THR B 1 40 ? 10.5 -17.359 -30.125 1 96.5 40 THR B CA 1
ATOM 3702 C C . THR B 1 40 ? 10.43 -18.875 -30.219 1 96.5 40 THR B C 1
ATOM 3704 O O . THR B 1 40 ? 9.414 -19.438 -30.641 1 96.5 40 THR B O 1
ATOM 3707 N N . ALA B 1 41 ? 11.492 -19.531 -29.844 1 95.69 41 ALA B N 1
ATOM 3708 C CA . ALA B 1 41 ? 11.531 -20.984 -29.906 1 95.69 41 ALA B CA 1
ATOM 3709 C C . ALA B 1 41 ? 10.477 -21.594 -28.984 1 95.69 41 ALA B C 1
ATOM 3711 O O . ALA B 1 41 ? 9.789 -22.547 -29.344 1 95.69 41 ALA B O 1
ATOM 3712 N N . THR B 1 42 ? 10.391 -21.062 -27.797 1 96.69 42 THR B N 1
ATOM 3713 C CA . THR B 1 42 ? 9.406 -21.531 -26.828 1 96.69 42 THR B CA 1
ATOM 3714 C C . THR B 1 42 ? 7.984 -21.281 -27.328 1 96.69 42 THR B C 1
ATOM 3716 O O . THR B 1 42 ? 7.105 -22.141 -27.172 1 96.69 42 THR B O 1
ATOM 3719 N N . LEU B 1 43 ? 7.762 -20.156 -27.922 1 98 43 LEU B N 1
ATOM 3720 C CA . LEU B 1 43 ? 6.434 -19.828 -28.438 1 98 43 LEU B CA 1
ATOM 3721 C C . LEU B 1 43 ? 6.031 -20.797 -29.547 1 98 43 LEU B C 1
ATOM 3723 O O . LEU B 1 43 ? 4.859 -21.156 -29.656 1 98 43 LEU B O 1
ATOM 3727 N N . ALA B 1 44 ? 6.969 -21.172 -30.344 1 97.62 44 ALA B N 1
ATOM 3728 C CA . ALA B 1 44 ? 6.68 -22.172 -31.391 1 97.62 44 ALA B CA 1
ATOM 3729 C C . ALA B 1 44 ? 6.223 -23.484 -30.766 1 97.62 44 ALA B C 1
ATOM 3731 O O . ALA B 1 44 ? 5.316 -24.141 -31.281 1 97.62 44 ALA B O 1
ATOM 3732 N N . GLU B 1 45 ? 6.898 -23.922 -29.688 1 97.44 45 GLU B N 1
ATOM 3733 C CA . GLU B 1 45 ? 6.496 -25.109 -28.953 1 97.44 45 GLU B CA 1
ATOM 3734 C C . GLU B 1 45 ? 5.062 -25 -28.438 1 97.44 45 GLU B C 1
ATOM 3736 O O . GLU B 1 45 ? 4.281 -25.938 -28.547 1 97.44 45 GLU B O 1
ATOM 3741 N N . VAL B 1 46 ? 4.727 -23.844 -27.953 1 98.19 46 VAL B N 1
ATOM 3742 C CA . VAL B 1 46 ? 3.424 -23.641 -27.328 1 98.19 46 VAL B CA 1
ATOM 3743 C C . VAL B 1 46 ? 2.338 -23.594 -28.406 1 98.19 46 VAL B C 1
ATOM 3745 O O . VAL B 1 46 ? 1.218 -24.062 -28.172 1 98.19 46 VAL B O 1
ATOM 3748 N N . VAL B 1 47 ? 2.645 -23.047 -29.531 1 98.12 47 VAL B N 1
ATOM 3749 C CA . VAL B 1 47 ? 1.711 -23.062 -30.641 1 98.12 47 VAL B CA 1
ATOM 3750 C C . VAL B 1 47 ? 1.393 -24.5 -31.031 1 98.12 47 VAL B C 1
ATOM 3752 O O . VAL B 1 47 ? 0.235 -24.844 -31.281 1 98.12 47 VAL B O 1
ATOM 3755 N N . ALA B 1 48 ? 2.412 -25.312 -31.062 1 97.88 48 ALA B N 1
ATOM 3756 C CA . ALA B 1 48 ? 2.207 -26.734 -31.359 1 97.88 48 ALA B CA 1
ATOM 3757 C C . ALA B 1 48 ? 1.341 -27.391 -30.281 1 97.88 48 ALA B C 1
ATOM 3759 O O . ALA B 1 48 ? 0.534 -28.281 -30.594 1 97.88 48 ALA B O 1
ATOM 3760 N N . GLU B 1 49 ? 1.546 -27 -29.062 1 98.38 49 GLU B N 1
ATOM 3761 C CA . GLU B 1 49 ? 0.735 -27.516 -27.969 1 98.38 49 GLU B CA 1
ATOM 3762 C C . GLU B 1 49 ? -0.734 -27.141 -28.141 1 98.38 49 GLU B C 1
ATOM 3764 O O . GLU B 1 49 ? -1.622 -27.969 -27.906 1 98.38 49 GLU B O 1
ATOM 3769 N N . ALA B 1 50 ? -0.948 -25.938 -28.531 1 98.19 50 ALA B N 1
ATOM 3770 C CA . ALA B 1 50 ? -2.314 -25.484 -28.797 1 98.19 50 ALA B CA 1
ATOM 3771 C C . ALA B 1 50 ? -2.967 -26.312 -29.891 1 98.19 50 ALA B C 1
ATOM 3773 O O . ALA B 1 50 ? -4.129 -26.703 -29.781 1 98.19 50 ALA B O 1
ATOM 3774 N N . GLU B 1 51 ? -2.256 -26.547 -30.938 1 97.25 51 GLU B N 1
ATOM 3775 C CA . GLU B 1 51 ? -2.76 -27.359 -32.031 1 97.25 51 GLU B CA 1
ATOM 3776 C C . GLU B 1 51 ? -3.09 -28.781 -31.594 1 97.25 51 GLU B C 1
ATOM 3778 O O . GLU B 1 51 ? -4.105 -29.344 -32 1 97.25 51 GLU B O 1
ATOM 3783 N N . HIS B 1 52 ? -2.195 -29.266 -30.797 1 97.69 52 HIS B N 1
ATOM 3784 C CA . HIS B 1 52 ? -2.432 -30.594 -30.25 1 97.69 52 HIS B CA 1
ATOM 3785 C C . HIS B 1 52 ? -3.734 -30.641 -29.469 1 97.69 52 HIS B C 1
ATOM 3787 O O . HIS B 1 52 ? -4.52 -31.578 -29.609 1 97.69 52 HIS B O 1
ATOM 3793 N N . ALA B 1 53 ? -3.945 -29.719 -28.656 1 98.12 53 ALA B N 1
ATOM 3794 C CA . ALA B 1 53 ? -5.152 -29.656 -27.828 1 98.12 53 ALA B CA 1
ATOM 3795 C C . ALA B 1 53 ? -6.406 -29.656 -28.703 1 98.12 53 ALA B C 1
ATOM 3797 O O . ALA B 1 53 ? -7.348 -30.406 -28.453 1 98.12 53 ALA B O 1
ATOM 3798 N N . GLU B 1 54 ? -6.418 -28.875 -29.703 1 96.75 54 GLU B N 1
ATOM 3799 C CA . GLU B 1 54 ? -7.598 -28.703 -30.547 1 96.75 54 GLU B CA 1
ATOM 3800 C C . GLU B 1 54 ? -7.832 -29.938 -31.406 1 96.75 54 GLU B C 1
ATOM 3802 O O . GLU B 1 54 ? -8.969 -30.25 -31.781 1 96.75 54 GLU B O 1
ATOM 3807 N N . SER B 1 55 ? -6.812 -30.641 -31.703 1 96.56 55 SER B N 1
ATOM 3808 C CA . SER B 1 55 ? -6.938 -31.828 -32.531 1 96.56 55 SER B CA 1
ATOM 3809 C C . SER B 1 55 ? -7.395 -33.031 -31.734 1 96.56 55 SER B C 1
ATOM 3811 O O . SER B 1 55 ? -7.992 -33.969 -32.281 1 96.56 55 SER B O 1
ATOM 3813 N N . HIS B 1 56 ? -7.168 -32.969 -30.484 1 96.81 56 HIS B N 1
ATOM 3814 C CA . HIS B 1 56 ? -7.387 -34.156 -29.688 1 96.81 56 HIS B CA 1
ATOM 3815 C C . HIS B 1 56 ? -8.578 -34 -28.75 1 96.81 56 HIS B C 1
ATOM 3817 O O . HIS B 1 56 ? -9.109 -34.969 -28.234 1 96.81 56 HIS B O 1
ATOM 3823 N N . PHE B 1 57 ? -8.914 -32.812 -28.453 1 97.12 57 PHE B N 1
ATOM 3824 C CA . PHE B 1 5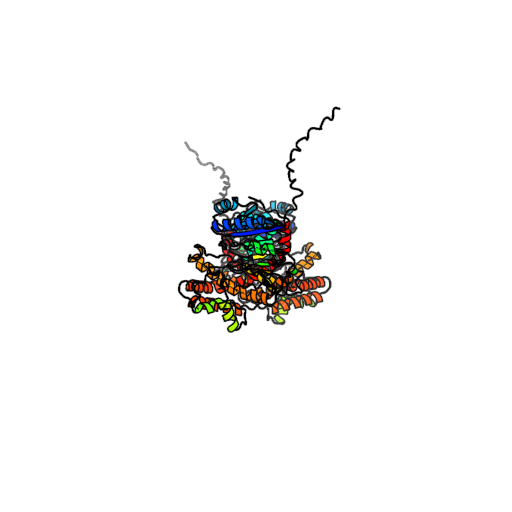7 ? -10.016 -32.531 -27.531 1 97.12 57 PHE B CA 1
ATOM 3825 C C . PHE B 1 57 ? -11.008 -31.547 -28.156 1 97.12 57 PHE B C 1
ATOM 3827 O O . PHE B 1 57 ? -10.664 -30.828 -29.094 1 97.12 57 PHE B O 1
ATOM 3834 N N . ASP B 1 58 ? -12.242 -31.609 -27.703 1 95.94 58 ASP B N 1
ATOM 3835 C CA . ASP B 1 58 ? -13.25 -30.656 -28.141 1 95.94 58 ASP B CA 1
ATOM 3836 C C . ASP B 1 58 ? -13.141 -29.344 -27.375 1 95.94 58 ASP B C 1
ATOM 3838 O O . ASP B 1 58 ? -14.008 -29.031 -26.562 1 95.94 58 ASP B O 1
ATOM 3842 N N . VAL B 1 59 ? -12.055 -28.625 -27.625 1 96.88 59 VAL B N 1
ATOM 3843 C CA . VAL B 1 59 ? -11.812 -27.359 -26.938 1 96.88 59 VAL B CA 1
ATOM 3844 C C . VAL B 1 59 ? -11.445 -26.297 -27.969 1 96.88 59 VAL B C 1
ATOM 3846 O O . VAL B 1 59 ? -11.031 -26.609 -29.078 1 96.88 59 VAL B O 1
ATOM 3849 N N . ASP B 1 60 ? -11.836 -25.078 -27.656 1 96.94 60 ASP B N 1
ATOM 3850 C CA . ASP B 1 60 ? -11.352 -23.875 -28.328 1 96.94 60 ASP B CA 1
ATOM 3851 C C . ASP B 1 60 ? -10.234 -23.203 -27.531 1 96.94 60 ASP B C 1
ATOM 3853 O O . ASP B 1 60 ? -10.484 -22.594 -26.5 1 96.94 60 ASP B O 1
ATOM 3857 N N . VAL B 1 61 ? -9 -23.328 -28.047 1 97.88 61 VAL B N 1
ATOM 3858 C CA . VAL B 1 61 ? -7.852 -22.844 -27.297 1 97.88 61 VAL B CA 1
ATOM 3859 C C . VAL B 1 61 ? -7.629 -21.359 -27.609 1 97.88 61 VAL B C 1
ATOM 3861 O O . VAL B 1 61 ? -7.48 -20.969 -28.766 1 97.88 61 VAL B O 1
ATOM 3864 N N . ARG B 1 62 ? -7.699 -20.531 -26.625 1 97.62 62 ARG B N 1
ATOM 3865 C CA . ARG B 1 62 ? -7.238 -19.156 -26.688 1 97.62 62 ARG B CA 1
ATOM 3866 C C . ARG B 1 62 ? -5.785 -19.031 -26.234 1 97.62 62 ARG B C 1
ATOM 3868 O O . ARG B 1 62 ? -5.496 -19.094 -25.047 1 97.62 62 ARG B O 1
ATOM 3875 N N . LEU B 1 63 ? -4.926 -18.859 -27.203 1 98.25 63 LEU B N 1
ATOM 3876 C CA . LEU B 1 63 ? -3.525 -18.672 -26.859 1 98.25 63 LEU B CA 1
ATOM 3877 C C . LEU B 1 63 ? -3.268 -17.219 -26.422 1 98.25 63 LEU B C 1
ATOM 3879 O O . LEU B 1 63 ? -3.533 -16.281 -27.188 1 98.25 63 LEU B O 1
ATOM 3883 N N . LEU B 1 64 ? -2.826 -17.031 -25.188 1 98.44 64 LEU B N 1
ATOM 3884 C CA . LEU B 1 64 ? -2.562 -15.719 -24.609 1 98.44 64 LEU B CA 1
ATOM 3885 C C . LEU B 1 64 ? -1.076 -15.539 -24.328 1 98.44 64 LEU B C 1
ATOM 3887 O O . LEU B 1 64 ? -0.477 -16.344 -23.609 1 98.44 64 LEU B O 1
ATOM 3891 N N . VAL B 1 65 ? -0.501 -14.531 -24.906 1 98.44 65 VAL B N 1
ATOM 3892 C CA . VAL B 1 65 ? 0.891 -14.195 -24.625 1 98.44 65 VAL B CA 1
ATOM 3893 C C . VAL B 1 65 ? 0.974 -12.797 -24.031 1 98.44 65 VAL B C 1
ATOM 3895 O O . VAL B 1 65 ? 0.623 -11.812 -24.688 1 98.44 65 VAL B O 1
ATOM 3898 N N . LEU B 1 66 ? 1.336 -12.688 -22.766 1 98.06 66 LEU B N 1
ATOM 3899 C CA . LEU B 1 66 ? 1.625 -11.422 -22.109 1 98.06 66 LEU B CA 1
ATOM 3900 C C . LEU B 1 66 ? 3.088 -11.031 -22.297 1 98.06 66 LEU B C 1
ATOM 3902 O O . LEU B 1 66 ? 3.973 -11.602 -21.641 1 98.06 66 LEU B O 1
ATOM 3906 N N . ASP B 1 67 ? 3.33 -10.031 -23.141 1 97.12 67 ASP B N 1
ATOM 3907 C CA . ASP B 1 67 ? 4.68 -9.789 -23.625 1 97.12 67 ASP B CA 1
ATOM 3908 C C . ASP B 1 67 ? 5.191 -8.422 -23.172 1 97.12 67 ASP B C 1
ATOM 3910 O O . ASP B 1 67 ? 4.773 -7.387 -23.703 1 97.12 67 ASP B O 1
ATOM 3914 N N . SER B 1 68 ? 6.051 -8.453 -22.203 1 94.56 68 SER B N 1
ATOM 3915 C CA . SER B 1 68 ? 6.688 -7.23 -21.719 1 94.56 68 SER B CA 1
ATOM 3916 C C . SER B 1 68 ? 8.125 -7.117 -22.219 1 94.56 68 SER B C 1
ATOM 3918 O O . SER B 1 68 ? 8.922 -6.359 -21.672 1 94.56 68 SER B O 1
ATOM 3920 N N . SER B 1 69 ? 8.523 -7.863 -23.266 1 93.81 69 SER B N 1
ATOM 3921 C CA . SER B 1 69 ? 9.898 -7.902 -23.766 1 93.81 69 SER B CA 1
ATOM 3922 C C . SER B 1 69 ? 10.109 -6.875 -24.875 1 93.81 69 SER B C 1
ATOM 3924 O O . SER B 1 69 ? 9.172 -6.195 -25.297 1 93.81 69 SER B O 1
ATOM 3926 N N . ASP B 1 70 ? 11.398 -6.812 -25.297 1 93.5 70 ASP B N 1
ATOM 3927 C CA . ASP B 1 70 ? 11.75 -5.977 -26.453 1 93.5 70 ASP B CA 1
ATOM 3928 C C . ASP B 1 70 ? 11.695 -6.777 -27.75 1 93.5 70 ASP B C 1
ATOM 3930 O O . ASP B 1 70 ? 12.242 -6.348 -28.766 1 93.5 70 ASP B O 1
ATOM 3934 N N . HIS B 1 71 ? 11.07 -7.914 -27.734 1 95.81 71 HIS B N 1
ATOM 3935 C CA . HIS B 1 71 ? 11.094 -8.82 -28.875 1 95.81 71 HIS B CA 1
ATOM 3936 C C . HIS B 1 71 ? 9.695 -9.039 -29.438 1 95.81 71 HIS B C 1
ATOM 3938 O O . HIS B 1 71 ? 9.398 -10.109 -29.969 1 95.81 71 HIS B O 1
ATOM 3944 N N . PHE B 1 72 ? 8.883 -8.086 -29.312 1 96.5 72 PHE B N 1
ATOM 3945 C CA . PHE B 1 72 ? 7.461 -8.203 -29.625 1 96.5 72 PHE B CA 1
ATOM 3946 C C . PHE B 1 72 ? 7.254 -8.609 -31.078 1 96.5 72 PHE B C 1
ATOM 3948 O O . PHE B 1 72 ? 6.43 -9.477 -31.375 1 96.5 72 PHE B O 1
ATOM 3955 N N . ARG B 1 73 ? 7.98 -8 -32.031 1 96.5 73 ARG B N 1
ATOM 3956 C CA . ARG B 1 73 ? 7.801 -8.258 -33.438 1 96.5 73 ARG B CA 1
ATOM 3957 C C . ARG B 1 73 ? 8.188 -9.695 -33.812 1 96.5 73 ARG B C 1
ATOM 3959 O O . ARG B 1 73 ? 7.492 -10.359 -34.562 1 96.5 73 ARG B O 1
ATOM 3966 N N . ALA B 1 74 ? 9.305 -10.086 -33.281 1 97.19 74 ALA B N 1
ATOM 3967 C CA . ALA B 1 74 ? 9.758 -11.453 -33.531 1 97.19 74 ALA B CA 1
ATOM 3968 C C . ALA B 1 74 ? 8.758 -12.469 -32.969 1 97.19 74 ALA B C 1
ATOM 3970 O O . ALA B 1 74 ? 8.484 -13.492 -33.594 1 97.19 74 ALA B O 1
ATOM 3971 N N . HIS B 1 75 ? 8.281 -12.219 -31.781 1 97.94 75 HIS B N 1
ATOM 3972 C CA . HIS B 1 75 ? 7.277 -13.078 -31.172 1 97.94 75 HIS B CA 1
ATOM 3973 C C . HIS B 1 75 ? 6.008 -13.117 -32 1 97.94 75 HIS B C 1
ATOM 3975 O O . HIS B 1 75 ? 5.434 -14.195 -32.219 1 97.94 75 HIS B O 1
ATOM 3981 N N . ALA B 1 76 ? 5.621 -11.961 -32.5 1 97.12 76 ALA B N 1
ATOM 3982 C CA . ALA B 1 76 ? 4.414 -11.859 -33.312 1 97.12 76 ALA B CA 1
ATOM 3983 C C . ALA B 1 76 ? 4.531 -12.711 -34.562 1 97.12 76 ALA B C 1
ATOM 3985 O O . ALA B 1 76 ? 3.559 -13.344 -35 1 97.12 76 ALA B O 1
ATOM 3986 N N . ALA B 1 77 ? 5.648 -12.719 -35.156 1 97.31 77 ALA B N 1
ATOM 3987 C CA . ALA B 1 77 ? 5.871 -13.508 -36.375 1 97.31 77 ALA B CA 1
ATOM 3988 C C . ALA B 1 77 ? 5.691 -14.992 -36.094 1 97.31 77 ALA B C 1
ATOM 3990 O O . ALA B 1 77 ? 5.105 -15.719 -36.906 1 97.31 77 ALA B O 1
ATOM 3991 N N . THR B 1 78 ? 6.215 -15.422 -35 1 97.38 78 THR B N 1
ATOM 3992 C CA . THR B 1 78 ? 6.086 -16.812 -34.625 1 97.38 78 THR B CA 1
ATOM 3993 C C . THR B 1 78 ? 4.629 -17.156 -34.312 1 97.38 78 THR B C 1
ATOM 3995 O O . THR B 1 78 ? 4.148 -18.234 -34.688 1 97.38 78 THR B O 1
ATOM 3998 N N . LEU B 1 79 ? 3.924 -16.281 -33.719 1 97.5 79 LEU B N 1
ATOM 3999 C CA . LEU B 1 79 ? 2.562 -16.5 -33.25 1 97.5 79 LEU B CA 1
ATOM 4000 C C . LEU B 1 79 ? 1.568 -16.422 -34.406 1 97.5 79 LEU B C 1
ATOM 4002 O O . LEU B 1 79 ? 0.423 -16.859 -34.281 1 97.5 79 LEU B O 1
ATOM 4006 N N . ALA B 1 80 ? 2.027 -15.859 -35.531 1 94 80 ALA B N 1
ATOM 4007 C CA . ALA B 1 80 ? 1.162 -15.758 -36.688 1 94 80 ALA B CA 1
ATOM 4008 C C . ALA B 1 80 ? 0.693 -17.125 -37.156 1 94 80 ALA B C 1
ATOM 4010 O O . ALA B 1 80 ? -0.332 -17.25 -37.844 1 94 80 ALA B O 1
ATOM 4011 N N . ALA B 1 81 ? 1.3 -18.125 -36.781 1 89.19 81 ALA B N 1
ATOM 4012 C CA . ALA B 1 81 ? 0.971 -19.5 -37.156 1 89.19 81 ALA B CA 1
ATOM 4013 C C . ALA B 1 81 ? -0.194 -20.031 -36.344 1 89.19 81 ALA B C 1
ATOM 4015 O O . ALA B 1 81 ? -0.81 -21.031 -36.688 1 89.19 81 ALA B O 1
ATOM 4016 N N . ALA B 1 82 ? -0.504 -19.406 -35.219 1 91.31 82 ALA B N 1
ATOM 4017 C CA . ALA B 1 82 ? -1.552 -19.875 -34.344 1 91.31 82 ALA B CA 1
ATOM 4018 C C . ALA B 1 82 ? -2.932 -19.438 -34.812 1 91.31 82 ALA B C 1
ATOM 4020 O O . ALA B 1 82 ? -3.074 -18.359 -35.406 1 91.31 82 ALA B O 1
ATOM 4021 N N . ARG B 1 83 ? -3.898 -20.203 -34.562 1 89.12 83 ARG B N 1
ATOM 4022 C CA . ARG B 1 83 ? -5.262 -19.938 -35.031 1 89.12 83 ARG B CA 1
ATOM 4023 C C . ARG B 1 83 ? -5.887 -18.781 -34.25 1 89.12 83 ARG B C 1
ATOM 4025 O O . ARG B 1 83 ? -6.492 -17.891 -34.844 1 89.12 83 ARG B O 1
ATOM 4032 N N . ASP B 1 84 ? -5.879 -18.812 -32.969 1 92.94 84 ASP B N 1
ATOM 4033 C CA . ASP B 1 84 ? -6.465 -17.812 -32.062 1 92.94 84 ASP B CA 1
ATOM 4034 C C . ASP B 1 84 ? -5.465 -17.375 -31 1 92.94 84 ASP B C 1
ATOM 4036 O O . ASP B 1 84 ? -5.277 -18.047 -30 1 92.94 84 ASP B O 1
ATOM 4040 N N . VAL B 1 85 ? -4.941 -16.188 -31.203 1 96 85 VAL B N 1
ATOM 4041 C CA . VAL B 1 85 ? -3.887 -15.719 -30.312 1 96 85 VAL B CA 1
ATOM 4042 C C . VAL B 1 85 ? -4.18 -14.281 -29.859 1 96 85 VAL B C 1
ATOM 4044 O O . VAL B 1 85 ? -4.637 -13.469 -30.672 1 96 85 VAL B O 1
ATOM 4047 N N . ARG B 1 86 ? -4.109 -14.031 -28.641 1 97.06 86 ARG B N 1
ATOM 4048 C CA . ARG B 1 86 ? -4.012 -12.688 -28.078 1 97.06 86 ARG B CA 1
ATOM 4049 C C . ARG B 1 86 ? -2.588 -12.391 -27.609 1 97.06 86 ARG B C 1
ATOM 4051 O O . ARG B 1 86 ? -2.117 -12.961 -26.625 1 97.06 86 ARG B O 1
ATOM 4058 N N . HIS B 1 87 ? -1.928 -11.578 -28.375 1 97.88 87 HIS B N 1
ATOM 4059 C CA . HIS B 1 87 ? -0.571 -11.141 -28.062 1 97.88 87 HIS B CA 1
ATOM 4060 C C . HIS B 1 87 ? -0.56 -9.703 -27.547 1 97.88 87 HIS B C 1
ATOM 4062 O O . HIS B 1 87 ? -0.687 -8.758 -28.328 1 97.88 87 HIS B O 1
ATOM 4068 N N . LEU B 1 88 ? -0.344 -9.516 -26.234 1 97.81 88 LEU B N 1
ATOM 4069 C CA . LEU B 1 88 ? -0.546 -8.203 -25.625 1 97.81 88 LEU B CA 1
ATOM 4070 C C . LEU B 1 88 ? 0.767 -7.652 -25.078 1 97.81 88 LEU B C 1
ATOM 4072 O O . LEU B 1 88 ? 1.422 -8.297 -24.25 1 97.81 88 LEU B O 1
ATOM 4076 N N . ASP B 1 89 ? 1.129 -6.477 -25.531 1 96.12 89 ASP B N 1
ATOM 4077 C CA . ASP B 1 89 ? 2.238 -5.781 -24.891 1 96.12 89 ASP B CA 1
ATOM 4078 C C . ASP B 1 89 ? 1.792 -5.129 -23.578 1 96.12 89 ASP B C 1
ATOM 4080 O O . ASP B 1 89 ? 0.636 -5.266 -23.172 1 96.12 89 ASP B O 1
ATOM 4084 N N . GLU B 1 90 ? 2.621 -4.484 -22.906 1 94.31 90 GLU B N 1
ATOM 4085 C CA . GLU B 1 90 ? 2.314 -3.945 -21.594 1 94.31 90 GLU B CA 1
ATOM 4086 C C . GLU B 1 90 ? 1.267 -2.84 -21.672 1 94.31 90 GLU B C 1
ATOM 4088 O O . GLU B 1 90 ? 0.434 -2.697 -20.781 1 94.31 90 GLU B O 1
ATOM 4093 N N . ARG B 1 91 ? 1.388 -2.025 -22.688 1 93.44 91 ARG B N 1
ATOM 4094 C CA . ARG B 1 91 ? 0.419 -0.949 -22.859 1 93.44 91 ARG B CA 1
ATOM 4095 C C . ARG B 1 91 ? -0.999 -1.501 -22.969 1 93.44 91 ARG B C 1
ATOM 4097 O O . ARG B 1 91 ? -1.924 -0.98 -22.344 1 93.44 91 ARG B O 1
ATOM 4104 N N . ARG B 1 92 ? -1.141 -2.512 -23.75 1 96.12 92 ARG B N 1
ATOM 4105 C CA . ARG B 1 92 ? -2.455 -3.115 -23.953 1 96.12 92 ARG B CA 1
ATOM 4106 C C . ARG B 1 92 ? -2.936 -3.797 -22.672 1 96.12 92 ARG B C 1
ATOM 4108 O O . ARG B 1 92 ? -4.125 -3.768 -22.359 1 96.12 92 ARG B O 1
ATOM 4115 N N . GLN B 1 93 ? -2.059 -4.449 -22 1 97.31 93 GLN B N 1
ATOM 4116 C CA . GLN B 1 93 ? -2.41 -5.043 -20.719 1 97.31 93 GLN B CA 1
ATOM 4117 C C . GLN B 1 93 ? -2.895 -3.979 -19.734 1 97.31 93 GLN B C 1
ATOM 4119 O O . GLN B 1 93 ? -3.906 -4.168 -19.062 1 97.31 93 GLN B O 1
ATOM 4124 N N . ARG B 1 94 ? -2.188 -2.861 -19.688 1 95.5 94 ARG B N 1
ATOM 4125 C CA . ARG B 1 94 ? -2.531 -1.753 -18.812 1 95.5 94 ARG B CA 1
ATOM 4126 C C . ARG B 1 94 ? -3.906 -1.188 -19.141 1 95.5 94 ARG B C 1
ATOM 4128 O O . ARG B 1 94 ? -4.707 -0.907 -18.25 1 95.5 94 ARG B O 1
ATOM 4135 N N . ASP B 1 95 ? -4.113 -0.986 -20.406 1 96.25 95 ASP B N 1
ATOM 4136 C CA . ASP B 1 95 ? -5.402 -0.463 -20.859 1 96.25 95 ASP B CA 1
ATOM 4137 C C . ASP B 1 95 ? -6.543 -1.391 -20.438 1 96.25 95 ASP B C 1
ATOM 4139 O O . ASP B 1 95 ? -7.59 -0.93 -19.969 1 96.25 95 ASP B O 1
ATOM 4143 N N . PHE B 1 96 ? -6.379 -2.611 -20.656 1 98.12 96 PHE B N 1
ATOM 4144 C CA . PHE B 1 96 ? -7.371 -3.602 -20.25 1 98.12 96 PHE B CA 1
ATOM 4145 C C . PHE B 1 96 ? -7.625 -3.531 -18.75 1 98.12 96 PHE B C 1
ATOM 4147 O O . PHE B 1 96 ? -8.773 -3.473 -18.312 1 98.12 96 PHE B O 1
ATOM 4154 N N . LEU B 1 97 ? -6.574 -3.514 -17.969 1 98.06 97 LEU B N 1
ATOM 4155 C CA . LEU B 1 97 ? -6.691 -3.512 -16.516 1 98.06 97 LEU B CA 1
ATOM 4156 C C . LEU B 1 97 ? -7.375 -2.24 -16.016 1 98.06 97 LEU B C 1
ATOM 4158 O O . LEU B 1 97 ? -8.172 -2.283 -15.086 1 98.06 97 LEU B O 1
ATOM 4162 N N . ARG B 1 98 ? -7.008 -1.153 -16.625 1 95.06 98 ARG B N 1
ATOM 4163 C CA . ARG B 1 98 ? -7.645 0.103 -16.25 1 95.06 98 ARG B CA 1
ATOM 4164 C C . ARG B 1 98 ? -9.156 0.031 -16.438 1 95.06 98 ARG B C 1
ATOM 4166 O O . ARG B 1 98 ? -9.922 0.499 -15.594 1 95.06 98 ARG B O 1
ATOM 4173 N N . ARG B 1 99 ? -9.57 -0.519 -17.516 1 97.62 99 ARG B N 1
ATOM 4174 C CA . ARG B 1 99 ? -11 -0.652 -17.781 1 97.62 99 ARG B CA 1
ATOM 4175 C C . ARG B 1 99 ? -11.656 -1.61 -16.797 1 97.62 99 ARG B C 1
ATOM 4177 O O . ARG B 1 99 ? -12.742 -1.336 -16.281 1 97.62 99 ARG B O 1
ATOM 4184 N N . VAL B 1 100 ? -11 -2.717 -16.484 1 98.5 100 VAL B N 1
ATOM 4185 C CA . VAL B 1 100 ? -11.516 -3.688 -15.531 1 98.5 100 VAL B CA 1
ATOM 4186 C C . VAL B 1 100 ? -11.656 -3.035 -14.156 1 98.5 100 VAL B C 1
ATOM 4188 O O . VAL B 1 100 ? -12.688 -3.184 -13.492 1 98.5 100 VAL B O 1
ATOM 4191 N N . ILE B 1 101 ? -10.633 -2.342 -13.727 1 96.75 101 ILE B N 1
ATOM 4192 C CA . ILE B 1 101 ? -10.586 -1.727 -12.406 1 96.75 101 ILE B CA 1
ATOM 4193 C C . ILE B 1 101 ? -11.664 -0.646 -12.305 1 96.75 101 ILE B C 1
ATOM 4195 O O . ILE B 1 101 ? -12.352 -0.542 -11.289 1 96.75 101 ILE B O 1
ATOM 4199 N N . ARG B 1 102 ? -11.758 0.151 -13.32 1 94.44 102 ARG B N 1
ATOM 4200 C CA . ARG B 1 102 ? -12.805 1.161 -13.344 1 94.44 102 ARG B CA 1
ATOM 4201 C C . ARG B 1 102 ? -14.18 0.522 -13.188 1 94.44 102 ARG B C 1
ATOM 4203 O O . ARG B 1 102 ? -15.016 1.012 -12.422 1 94.44 102 ARG B O 1
ATOM 4210 N N . ARG B 1 103 ? -14.391 -0.542 -13.891 1 96.44 103 ARG B N 1
ATOM 4211 C CA . ARG B 1 103 ? -15.68 -1.233 -13.852 1 96.44 103 ARG B CA 1
ATOM 4212 C C . ARG B 1 103 ? -15.914 -1.879 -12.492 1 96.44 103 ARG B C 1
ATOM 4214 O O . ARG B 1 103 ? -17.047 -1.925 -12.008 1 96.44 103 ARG B O 1
ATOM 4221 N N . ALA B 1 104 ? -14.875 -2.387 -11.922 1 97 104 ALA B N 1
ATOM 4222 C CA . ALA B 1 104 ? -14.969 -3.049 -10.625 1 97 104 ALA B CA 1
ATOM 4223 C C . ALA B 1 104 ? -15.258 -2.041 -9.516 1 97 104 ALA B C 1
ATOM 4225 O O . ALA B 1 104 ? -15.695 -2.418 -8.422 1 97 104 ALA B O 1
ATOM 4226 N N . ASP B 1 105 ? -14.953 -0.687 -9.688 1 92.06 105 ASP B N 1
ATOM 4227 C CA . ASP B 1 105 ? -15.234 0.412 -8.773 1 92.06 105 ASP B CA 1
ATOM 4228 C C . ASP B 1 105 ? -14.625 0.154 -7.398 1 92.06 105 ASP B C 1
ATOM 4230 O O . ASP B 1 105 ? -15.32 0.176 -6.383 1 92.06 105 ASP B O 1
ATOM 4234 N N . LEU B 1 106 ? -13.344 -0.099 -7.465 1 90 106 LEU B N 1
ATOM 4235 C CA . LEU B 1 106 ? -12.609 -0.417 -6.242 1 90 106 LEU B CA 1
ATOM 4236 C C . LEU B 1 106 ? -12.336 0.844 -5.43 1 90 106 LEU B C 1
ATOM 4238 O O . LEU B 1 106 ? -12.297 1.947 -5.977 1 90 106 LEU B O 1
ATOM 4242 N N . ALA B 1 107 ? -12.062 0.733 -4.129 1 77.31 107 ALA B N 1
ATOM 4243 C CA . ALA B 1 107 ? -11.773 1.842 -3.223 1 77.31 107 ALA B CA 1
ATOM 4244 C C . ALA B 1 107 ? -10.406 2.453 -3.52 1 77.31 107 ALA B C 1
ATOM 4246 O O . ALA B 1 107 ? -10.219 3.666 -3.385 1 77.31 107 ALA B O 1
ATOM 4247 N N . LYS B 1 108 ? -9.469 1.588 -3.918 1 82.88 108 LYS B N 1
ATOM 4248 C CA . LYS B 1 108 ? -8.109 2.02 -4.254 1 82.88 108 LYS B CA 1
ATOM 4249 C C . LYS B 1 108 ? -7.719 1.559 -5.652 1 82.88 108 LYS B C 1
ATOM 4251 O O . LYS B 1 108 ? -6.875 0.675 -5.809 1 82.88 108 LYS B O 1
ATOM 4256 N N . PRO B 1 109 ? -8.258 2.213 -6.648 1 87.62 109 PRO B N 1
ATOM 4257 C CA . PRO B 1 109 ? -8.07 1.732 -8.016 1 87.62 109 PRO B CA 1
ATOM 4258 C C . PRO B 1 109 ? -6.621 1.817 -8.477 1 87.62 109 PRO B C 1
ATOM 4260 O O . PRO B 1 109 ? -6.137 0.922 -9.18 1 87.62 109 PRO B O 1
ATOM 4263 N N . ASP B 1 110 ? -5.918 2.857 -8.109 1 84.81 110 ASP B N 1
ATOM 4264 C CA . ASP B 1 110 ? -4.543 3.029 -8.57 1 84.81 110 ASP B CA 1
ATOM 4265 C C . ASP B 1 110 ? -3.613 2.014 -7.902 1 84.81 110 ASP B C 1
ATOM 4267 O O . ASP B 1 110 ? -2.682 1.511 -8.539 1 84.81 110 ASP B O 1
ATOM 4271 N N . LEU B 1 111 ? -3.914 1.733 -6.66 1 87.62 111 LEU B N 1
ATOM 4272 C CA . LEU B 1 111 ? -3.158 0.675 -6 1 87.62 111 LEU B CA 1
ATOM 4273 C C . LEU B 1 111 ? -3.402 -0.67 -6.676 1 87.62 111 LEU B C 1
ATOM 4275 O O . LEU B 1 111 ? -2.467 -1.449 -6.875 1 87.62 111 LEU B O 1
ATOM 4279 N N . ALA B 1 112 ? -4.684 -0.931 -6.992 1 93.56 112 ALA B N 1
ATOM 4280 C CA . ALA B 1 112 ? -5.016 -2.178 -7.676 1 93.56 112 ALA B CA 1
ATOM 4281 C C . ALA B 1 112 ? -4.227 -2.322 -8.969 1 93.56 112 ALA B C 1
ATOM 4283 O O . ALA B 1 112 ? -3.744 -3.41 -9.297 1 93.56 112 ALA B O 1
ATOM 4284 N N . LEU B 1 113 ? -4.082 -1.232 -9.695 1 94.12 113 LEU B N 1
ATOM 4285 C CA . LEU B 1 113 ? -3.316 -1.275 -10.938 1 94.12 113 LEU B CA 1
ATOM 4286 C C . LEU B 1 113 ? -1.852 -1.594 -10.656 1 94.12 113 LEU B C 1
ATOM 4288 O O . LEU B 1 113 ? -1.242 -2.398 -11.367 1 94.12 113 LEU B O 1
ATOM 4292 N N . ASP B 1 114 ? -1.302 -1.043 -9.617 1 90.62 114 ASP B N 1
ATOM 4293 C CA . ASP B 1 114 ? 0.082 -1.312 -9.242 1 90.62 114 ASP B CA 1
ATOM 4294 C C . ASP B 1 114 ? 0.266 -2.773 -8.836 1 90.62 114 ASP B C 1
ATOM 4296 O O . ASP B 1 114 ? 1.324 -3.359 -9.07 1 90.62 114 ASP B O 1
ATOM 4300 N N . LEU B 1 115 ? -0.773 -3.33 -8.18 1 95.38 115 LEU B N 1
ATOM 4301 C CA . LEU B 1 115 ? -0.681 -4.715 -7.73 1 95.38 115 LEU B CA 1
ATOM 4302 C C . LEU B 1 115 ? -0.788 -5.676 -8.914 1 95.38 115 LEU B C 1
ATOM 4304 O O . LEU B 1 115 ? -0.178 -6.746 -8.898 1 95.38 115 LEU B O 1
ATOM 4308 N N . MET B 1 116 ? -1.536 -5.254 -9.875 1 97.19 116 MET B N 1
ATOM 4309 C CA . MET B 1 116 ? -1.778 -6.121 -11.031 1 97.19 116 MET B CA 1
ATOM 4310 C C . MET B 1 116 ? -0.664 -5.98 -12.062 1 97.19 116 MET B C 1
ATOM 4312 O O . MET B 1 116 ? -0.348 -6.938 -12.773 1 97.19 116 MET B O 1
ATOM 4316 N N . LEU B 1 117 ? -0.148 -4.801 -12.227 1 95.88 117 LEU B N 1
ATOM 4317 C CA . LEU B 1 117 ? 0.896 -4.508 -13.203 1 95.88 117 LEU B CA 1
ATOM 4318 C C . LEU B 1 117 ? 1.978 -3.623 -12.594 1 95.88 117 LEU B C 1
ATOM 4320 O O . LEU B 1 117 ? 2.152 -2.477 -13.008 1 95.88 117 LEU B O 1
ATOM 4324 N N . PRO B 1 118 ? 2.746 -4.195 -11.703 1 93.06 118 PRO B N 1
ATOM 4325 C CA . PRO B 1 118 ? 3.822 -3.42 -11.086 1 93.06 118 PRO B CA 1
ATOM 4326 C C . PRO B 1 118 ? 4.977 -3.141 -12.039 1 93.06 118 PRO B C 1
ATOM 4328 O O . PRO B 1 118 ? 5.117 -3.822 -13.062 1 93.06 118 PRO B O 1
ATOM 4331 N N . ARG B 1 119 ? 5.781 -2.166 -11.672 1 86 119 ARG B N 1
ATOM 4332 C CA . ARG B 1 119 ? 6.988 -1.883 -12.438 1 86 119 ARG B CA 1
ATOM 4333 C C . ARG B 1 119 ? 8.031 -2.98 -12.25 1 86 119 ARG B C 1
ATOM 4335 O O . ARG B 1 119 ? 8.758 -3.322 -13.18 1 86 119 ARG B O 1
ATOM 4342 N N . GLY B 1 120 ? 8.031 -3.543 -11.086 1 87.94 120 GLY B N 1
ATOM 4343 C CA . GLY B 1 120 ? 8.984 -4.609 -10.805 1 87.94 120 GLY B CA 1
ATOM 4344 C C . GLY B 1 120 ? 8.477 -5.98 -11.219 1 87.94 120 GLY B C 1
ATOM 4345 O O . GLY B 1 120 ? 7.297 -6.145 -11.531 1 87.94 120 GLY B O 1
ATOM 4346 N N . LEU B 1 121 ? 9.359 -6.883 -11.164 1 91.94 121 LEU B N 1
ATOM 4347 C CA . LEU B 1 121 ? 9.031 -8.258 -11.523 1 91.94 121 LEU B CA 1
ATOM 4348 C C . LEU B 1 121 ? 8.133 -8.898 -10.469 1 91.94 121 LEU B C 1
ATOM 4350 O O . LEU B 1 121 ? 8.406 -8.789 -9.273 1 91.94 121 LEU B O 1
ATOM 4354 N N . SER B 1 122 ? 7.043 -9.469 -10.961 1 95.94 122 SER B N 1
ATOM 4355 C CA . SER B 1 122 ? 6.145 -10.195 -10.07 1 95.94 122 SER B CA 1
ATOM 4356 C C . SER B 1 122 ? 5.559 -11.43 -10.758 1 95.94 122 SER B C 1
ATOM 4358 O O . SER B 1 122 ? 4.746 -11.305 -11.68 1 95.94 122 SER B O 1
ATOM 4360 N N . TYR B 1 123 ? 5.855 -12.578 -10.211 1 95.81 123 TYR B N 1
ATOM 4361 C CA . TYR B 1 123 ? 5.344 -13.828 -10.758 1 95.81 123 TYR B CA 1
ATOM 4362 C C . TYR B 1 123 ? 3.848 -13.961 -10.5 1 95.81 123 TYR B C 1
ATOM 4364 O O . TYR B 1 123 ? 3.107 -14.461 -11.359 1 95.81 123 TYR B O 1
ATOM 4372 N N . GLY B 1 124 ? 3.424 -13.508 -9.422 1 97.81 124 GLY B N 1
ATOM 4373 C CA . GLY B 1 124 ? 2.008 -13.562 -9.094 1 97.81 124 GLY B CA 1
ATOM 4374 C C . GLY B 1 124 ? 1.171 -12.586 -9.898 1 97.81 124 GLY B C 1
ATOM 4375 O O . GLY B 1 124 ? 0.123 -12.953 -10.43 1 97.81 124 GLY B O 1
ATOM 4376 N N . ALA B 1 125 ? 1.662 -11.391 -10.023 1 97.81 125 ALA B N 1
ATOM 4377 C CA . ALA B 1 125 ? 0.896 -10.359 -10.727 1 97.81 125 ALA B CA 1
ATOM 4378 C C . ALA B 1 125 ? 0.714 -10.727 -12.195 1 97.81 125 ALA B C 1
ATOM 4380 O O . ALA B 1 125 ? -0.361 -10.523 -12.766 1 97.81 125 ALA B O 1
ATOM 4381 N N . CYS B 1 126 ? 1.746 -11.203 -12.789 1 97.56 126 CYS B N 1
ATOM 4382 C CA . CYS B 1 126 ? 1.65 -11.57 -14.203 1 97.56 126 CYS B CA 1
ATOM 4383 C C . CYS B 1 126 ? 0.638 -12.688 -14.398 1 97.56 126 CYS B C 1
ATOM 4385 O O . CYS B 1 126 ? -0.152 -12.656 -15.344 1 97.56 126 CYS B O 1
ATOM 4387 N N . THR B 1 127 ? 0.651 -13.625 -13.516 1 98.44 127 THR B N 1
ATOM 4388 C CA . THR B 1 127 ? -0.3 -14.734 -13.602 1 98.44 127 THR B CA 1
ATOM 4389 C C . THR B 1 127 ? -1.719 -14.242 -13.312 1 98.44 127 THR B C 1
ATOM 4391 O O . THR B 1 127 ? -2.676 -14.719 -13.938 1 98.44 127 THR B O 1
ATOM 4394 N N . ASN B 1 128 ? -1.851 -13.336 -12.398 1 98.81 128 ASN B N 1
ATOM 4395 C CA . ASN B 1 128 ? -3.154 -12.742 -12.125 1 98.81 128 ASN B CA 1
ATOM 4396 C C . ASN B 1 128 ? -3.732 -12.055 -13.352 1 98.81 128 ASN B C 1
ATOM 4398 O O . ASN B 1 128 ? -4.941 -12.117 -13.594 1 98.81 128 ASN B O 1
ATOM 4402 N N . ARG B 1 129 ? -2.896 -11.359 -14.125 1 98.75 129 ARG B N 1
ATOM 4403 C CA . ARG B 1 129 ? -3.371 -10.758 -15.367 1 98.75 129 ARG B CA 1
ATOM 4404 C C . ARG B 1 129 ? -3.898 -11.812 -16.328 1 98.75 129 ARG B C 1
ATOM 4406 O O . ARG B 1 129 ? -4.938 -11.625 -16.969 1 98.75 129 ARG B O 1
ATOM 4413 N N . ALA B 1 130 ? -3.197 -12.914 -16.359 1 98.62 130 ALA B N 1
ATOM 4414 C CA . ALA B 1 130 ? -3.656 -14.023 -17.203 1 98.62 130 ALA B CA 1
ATOM 4415 C C . ALA B 1 130 ? -5.027 -14.523 -16.75 1 98.62 130 ALA B C 1
ATOM 4417 O O . ALA B 1 130 ? -5.887 -14.82 -17.578 1 98.62 130 ALA B O 1
ATOM 4418 N N . PHE B 1 131 ? -5.219 -14.633 -15.477 1 98.88 131 PHE B N 1
ATOM 4419 C CA . PHE B 1 131 ? -6.492 -15.094 -14.93 1 98.88 131 PHE B CA 1
ATOM 4420 C C . PHE B 1 131 ? -7.625 -14.172 -15.359 1 98.88 131 PHE B C 1
ATOM 4422 O O . PHE B 1 131 ? -8.672 -14.641 -15.828 1 98.88 131 PHE B O 1
ATOM 4429 N N . LEU B 1 132 ? -7.398 -12.891 -15.242 1 98.81 132 LEU B N 1
ATOM 4430 C CA . LEU B 1 132 ? -8.453 -11.945 -15.57 1 98.81 132 LEU B CA 1
ATOM 4431 C C . LEU B 1 132 ? -8.727 -11.938 -17.078 1 98.81 132 LEU B C 1
ATOM 4433 O O . LEU B 1 132 ? -9.875 -11.859 -17.5 1 98.81 132 LEU B O 1
ATOM 4437 N N . ILE B 1 133 ? -7.695 -11.984 -17.859 1 98.69 133 ILE B N 1
ATOM 4438 C CA . ILE B 1 133 ? -7.875 -11.953 -19.297 1 98.69 133 ILE B CA 1
ATOM 4439 C C . ILE B 1 133 ? -8.547 -13.25 -19.766 1 98.69 133 ILE B C 1
ATOM 4441 O O . ILE B 1 133 ? -9.391 -13.227 -20.672 1 98.69 133 ILE B O 1
ATOM 4445 N N . ALA B 1 134 ? -8.188 -14.352 -19.188 1 98.62 134 ALA B N 1
ATOM 4446 C CA . ALA B 1 134 ? -8.859 -15.609 -19.484 1 98.62 134 ALA B CA 1
ATOM 4447 C C . ALA B 1 134 ? -10.359 -15.508 -19.203 1 98.62 134 ALA B C 1
ATOM 4449 O O . ALA B 1 134 ? -11.18 -15.969 -20 1 98.62 134 ALA B O 1
ATOM 4450 N N . ALA B 1 135 ? -10.664 -14.906 -18.078 1 98.5 135 ALA B N 1
ATOM 4451 C CA . ALA B 1 135 ? -12.07 -14.695 -17.75 1 98.5 135 ALA B CA 1
ATOM 4452 C C . ALA B 1 135 ? -12.758 -13.828 -18.797 1 98.5 135 ALA B C 1
ATOM 4454 O O . ALA B 1 135 ? -13.883 -14.102 -19.203 1 98.5 135 ALA B O 1
ATOM 4455 N N . ALA B 1 136 ? -12.07 -12.82 -19.156 1 98.56 136 ALA B N 1
ATOM 4456 C CA . ALA B 1 136 ? -12.602 -11.914 -20.172 1 98.56 136 ALA B CA 1
ATOM 4457 C C . ALA B 1 136 ? -12.844 -12.641 -21.484 1 98.56 136 ALA B C 1
ATOM 4459 O O . ALA B 1 136 ? -13.781 -12.32 -22.219 1 98.56 136 ALA B O 1
ATOM 4460 N N . LEU B 1 137 ? -12.031 -13.609 -21.781 1 97.75 137 LEU B N 1
ATOM 4461 C CA . LEU B 1 137 ? -12.125 -14.352 -23.031 1 97.75 137 LEU B CA 1
ATOM 4462 C C . LEU B 1 137 ? -13.125 -15.492 -22.906 1 97.75 137 LEU B C 1
ATOM 4464 O O . LEU B 1 137 ? -13.328 -16.25 -23.859 1 97.75 137 LEU B O 1
ATOM 4468 N N . GLY B 1 138 ? -13.719 -15.633 -21.75 1 97.19 138 GLY B N 1
ATOM 4469 C CA . GLY B 1 138 ? -14.734 -16.656 -21.531 1 97.19 138 GLY B CA 1
ATOM 4470 C C . GLY B 1 138 ? -14.148 -18.031 -21.328 1 97.19 138 GLY B C 1
ATOM 4471 O O . GLY B 1 138 ? -14.828 -19.047 -21.562 1 97.19 138 GLY B O 1
ATOM 4472 N N . CYS B 1 139 ? -12.906 -18.109 -20.969 1 98.25 139 CYS B N 1
ATOM 4473 C CA . CYS B 1 139 ? -12.258 -19.391 -20.766 1 98.25 139 CYS B CA 1
ATOM 4474 C C . CYS B 1 139 ? -12.625 -20 -19.422 1 98.25 139 CYS B C 1
ATOM 4476 O O . CYS B 1 139 ? -12.75 -19.297 -18.422 1 98.25 139 CYS B O 1
ATOM 4478 N N . GLU B 1 140 ? -12.75 -21.25 -19.422 1 97 140 GLU B N 1
ATOM 4479 C CA . GLU B 1 140 ? -13.109 -21.953 -18.188 1 97 140 GLU B CA 1
ATOM 4480 C C . GLU B 1 140 ? -11.867 -22.359 -17.391 1 97 140 GLU B C 1
ATOM 4482 O O . GLU B 1 140 ? -11.953 -22.609 -16.188 1 97 140 GLU B O 1
ATOM 4487 N N . SER B 1 141 ? -10.766 -22.5 -18.109 1 98.5 141 SER B N 1
ATOM 4488 C CA . SER B 1 141 ? -9.531 -22.922 -17.469 1 98.5 141 SER B CA 1
ATOM 4489 C C . SER B 1 141 ? -8.336 -22.141 -18 1 98.5 141 SER B C 1
ATOM 4491 O O . SER B 1 141 ? -8.414 -21.5 -19.047 1 98.5 141 SER B O 1
ATOM 4493 N N . VAL B 1 142 ? -7.344 -22.156 -17.172 1 98.81 142 VAL B N 1
ATOM 4494 C CA . VAL B 1 142 ? -6.082 -21.531 -17.547 1 98.81 142 VAL B CA 1
ATOM 4495 C C . VAL B 1 142 ? -4.949 -22.547 -17.469 1 98.81 142 VAL B C 1
ATOM 4497 O O . VAL B 1 142 ? -4.809 -23.266 -16.484 1 98.81 142 VAL B O 1
ATOM 4500 N N . HIS B 1 143 ? -4.188 -22.656 -18.531 1 98.88 143 HIS B N 1
ATOM 4501 C CA . HIS B 1 143 ? -3.004 -23.5 -18.656 1 98.88 143 HIS B CA 1
ATOM 4502 C C . HIS B 1 143 ? -1.744 -22.656 -18.828 1 98.88 143 HIS B C 1
ATOM 4504 O O . HIS B 1 143 ? -1.591 -21.938 -19.812 1 98.88 143 HIS B O 1
ATOM 4510 N N . ARG B 1 144 ? -0.895 -22.734 -17.891 1 98.56 144 ARG B N 1
ATOM 4511 C CA . ARG B 1 144 ? 0.203 -21.781 -17.828 1 98.56 144 ARG B CA 1
ATOM 4512 C C . ARG B 1 144 ? 1.525 -22.438 -18.219 1 98.56 144 ARG B C 1
ATOM 4514 O O . ARG B 1 144 ? 1.822 -23.547 -17.781 1 98.56 144 ARG B O 1
ATOM 4521 N N . ARG B 1 145 ? 2.336 -21.703 -19.016 1 98.19 145 ARG B N 1
ATOM 4522 C CA . ARG B 1 145 ? 3.693 -22.047 -19.438 1 98.19 145 ARG B CA 1
ATOM 4523 C C . ARG B 1 145 ? 4.648 -20.891 -19.188 1 98.19 145 ARG B C 1
ATOM 4525 O O . ARG B 1 145 ? 4.242 -19.719 -19.266 1 98.19 145 ARG B O 1
ATOM 4532 N N . ASP B 1 146 ? 5.859 -21.219 -18.812 1 95.06 146 ASP B N 1
ATOM 4533 C CA . ASP B 1 146 ? 6.898 -20.188 -18.797 1 95.06 146 ASP B CA 1
ATOM 4534 C C . ASP B 1 146 ? 7.469 -19.953 -20.188 1 95.06 146 ASP B C 1
ATOM 4536 O O . ASP B 1 146 ? 7.125 -20.672 -21.141 1 95.06 146 ASP B O 1
ATOM 4540 N N . SER B 1 147 ? 8.312 -18.984 -20.281 1 94.44 147 SER B N 1
ATOM 4541 C CA . SER B 1 147 ? 8.836 -18.609 -21.594 1 94.44 147 SER B CA 1
ATOM 4542 C C . SER B 1 147 ? 10.172 -19.281 -21.859 1 94.44 147 SER B C 1
ATOM 4544 O O . SER B 1 147 ? 10.875 -18.906 -22.812 1 94.44 147 SER B O 1
ATOM 4546 N N . ASP B 1 148 ? 10.578 -20.203 -21.062 1 90.75 148 ASP B N 1
ATOM 4547 C CA . ASP B 1 148 ? 11.812 -20.953 -21.234 1 90.75 148 ASP B CA 1
ATOM 4548 C C . ASP B 1 148 ? 11.578 -22.453 -21.109 1 90.75 148 ASP B C 1
ATOM 4550 O O . ASP B 1 148 ? 12.094 -23.078 -20.188 1 90.75 148 ASP B O 1
ATOM 4554 N N . LEU B 1 149 ? 10.938 -22.922 -22.094 1 92.94 149 LEU B N 1
ATOM 4555 C CA . LEU B 1 149 ? 10.633 -24.359 -22.016 1 92.94 149 LEU B CA 1
ATOM 4556 C C . LEU B 1 149 ? 10.734 -25.016 -23.391 1 92.94 149 LEU B C 1
ATOM 4558 O O . LEU B 1 149 ? 10.625 -24.328 -24.422 1 92.94 149 LEU B O 1
ATOM 4562 N N . TYR B 1 150 ? 10.984 -26.312 -23.375 1 94.62 150 TYR B N 1
ATOM 4563 C CA . TYR B 1 150 ? 10.711 -27.234 -24.469 1 94.62 150 TYR B CA 1
ATOM 4564 C C . TYR B 1 150 ? 9.922 -28.438 -23.969 1 94.62 150 TYR B C 1
ATOM 4566 O O . TYR B 1 150 ? 9.914 -28.734 -22.766 1 94.62 150 TYR B O 1
ATOM 4574 N N . PHE B 1 151 ? 9.305 -29.109 -24.922 1 97.44 151 PHE B N 1
ATOM 4575 C CA . PHE B 1 151 ? 8.609 -30.328 -24.547 1 97.44 151 PHE B CA 1
ATOM 4576 C C . PHE B 1 151 ? 9.453 -31.562 -24.828 1 97.44 151 PHE B C 1
ATOM 4578 O O . PHE B 1 151 ? 10.219 -31.562 -25.797 1 97.44 151 PHE B O 1
ATOM 4585 N N . GLN B 1 152 ? 9.289 -32.531 -24.016 1 96.62 152 GLN B N 1
ATOM 4586 C CA . GLN B 1 152 ? 9.953 -33.812 -24.234 1 96.62 152 GLN B CA 1
ATOM 4587 C C . GLN B 1 152 ? 9.383 -34.531 -25.469 1 96.62 152 GLN B C 1
ATOM 4589 O O . GLN B 1 152 ? 8.289 -34.188 -25.938 1 96.62 152 GLN B O 1
ATOM 4594 N N . THR B 1 153 ? 10.195 -35.438 -26.016 1 96.75 153 THR B N 1
ATOM 4595 C CA . THR B 1 153 ? 9.75 -36.344 -27.062 1 96.75 153 THR B CA 1
ATOM 4596 C C . THR B 1 153 ? 9.805 -37.812 -26.594 1 96.75 153 THR B C 1
ATOM 4598 O O . THR B 1 153 ? 10.758 -38.219 -25.922 1 96.75 153 THR B O 1
ATOM 4601 N N . TYR B 1 154 ? 8.781 -38.5 -26.906 1 96.94 154 TYR B N 1
ATOM 4602 C CA . TYR B 1 154 ? 8.695 -39.938 -26.609 1 96.94 154 TYR B CA 1
ATOM 4603 C C . TYR B 1 154 ? 8.125 -40.688 -27.781 1 96.94 154 TYR B C 1
ATOM 4605 O O . TYR B 1 154 ? 7.055 -40.375 -28.297 1 96.94 154 TYR B O 1
ATOM 4613 N N . ALA B 1 155 ? 8.883 -41.75 -28.25 1 95.56 155 ALA B N 1
ATOM 4614 C CA . ALA B 1 155 ? 8.492 -42.562 -29.406 1 95.56 155 ALA B CA 1
ATOM 4615 C C . ALA B 1 155 ? 8.203 -41.719 -30.625 1 95.56 155 ALA B C 1
ATOM 4617 O O . ALA B 1 155 ? 7.18 -41.875 -31.281 1 95.56 155 ALA B O 1
ATOM 4618 N N . GLY B 1 156 ? 8.914 -40.625 -30.75 1 94.19 156 GLY B N 1
ATOM 4619 C CA . GLY B 1 156 ? 8.867 -39.781 -31.938 1 94.19 156 GLY B CA 1
ATOM 4620 C C . GLY B 1 156 ? 7.797 -38.719 -31.859 1 94.19 156 GLY B C 1
ATOM 4621 O O . GLY B 1 156 ? 7.605 -37.969 -32.812 1 94.19 156 GLY B O 1
ATOM 4622 N N . ARG B 1 157 ? 7.188 -38.656 -30.734 1 96 157 ARG B N 1
ATOM 4623 C CA . ARG B 1 157 ? 6.121 -37.656 -30.609 1 96 157 ARG B CA 1
ATOM 4624 C C . ARG B 1 157 ? 6.375 -36.75 -29.422 1 96 157 ARG B C 1
ATOM 4626 O O . ARG B 1 157 ? 6.918 -37.156 -28.391 1 96 157 ARG B O 1
ATOM 4633 N N . LYS B 1 158 ? 5.898 -35.5 -29.578 1 96.94 158 LYS B N 1
ATOM 4634 C CA . LYS B 1 158 ? 6.012 -34.562 -28.469 1 96.94 158 LYS B CA 1
ATOM 4635 C C . LYS B 1 158 ? 5.09 -34.938 -27.312 1 96.94 158 LYS B C 1
ATOM 4637 O O . LYS B 1 158 ? 3.963 -35.375 -27.547 1 96.94 158 LYS B O 1
ATOM 4642 N N . VAL B 1 159 ? 5.574 -34.75 -26.141 1 98.19 159 VAL B N 1
ATOM 4643 C CA . VAL B 1 159 ? 4.812 -35 -24.922 1 98.19 159 VAL B CA 1
ATOM 4644 C C . VAL B 1 159 ? 4.242 -33.688 -24.391 1 98.19 159 VAL B C 1
ATOM 4646 O O . VAL B 1 159 ? 4.902 -33 -23.625 1 98.19 159 VAL B O 1
ATOM 4649 N N . PHE B 1 160 ? 3 -33.406 -24.734 1 98.5 160 PHE B N 1
ATOM 4650 C CA . PHE B 1 160 ? 2.391 -32.156 -24.359 1 98.5 160 PHE B CA 1
ATOM 4651 C C . PHE B 1 160 ? 1.65 -32.25 -23.047 1 98.5 160 PHE B C 1
ATOM 4653 O O . PHE B 1 160 ? 0.722 -33.062 -22.906 1 98.5 160 PHE B O 1
ATOM 4660 N N . PRO B 1 161 ? 1.974 -31.438 -22.062 1 98.44 161 PRO B N 1
ATOM 4661 C CA . PRO B 1 161 ? 1.294 -31.484 -20.766 1 98.44 161 PRO B CA 1
ATOM 4662 C C . PRO B 1 161 ? -0.207 -31.219 -20.875 1 98.44 161 PRO B C 1
ATOM 4664 O O . PRO B 1 161 ? -0.992 -31.781 -20.094 1 98.44 161 PRO B O 1
ATOM 4667 N N . ILE B 1 162 ? -0.607 -30.438 -21.828 1 98.62 162 ILE B N 1
ATOM 4668 C CA . ILE B 1 162 ? -1.995 -30 -21.953 1 98.62 162 ILE B CA 1
ATOM 4669 C C . ILE B 1 162 ? -2.893 -31.219 -22.203 1 98.62 162 ILE B C 1
ATOM 4671 O O . ILE B 1 162 ? -4.094 -31.172 -21.922 1 98.62 162 ILE B O 1
ATOM 4675 N N . HIS B 1 163 ? -2.342 -32.344 -22.75 1 98.12 163 HIS B N 1
ATOM 4676 C CA . HIS B 1 163 ? -3.107 -33.562 -22.953 1 98.12 163 HIS B CA 1
ATOM 4677 C C . HIS B 1 163 ? -3.641 -34.094 -21.625 1 98.12 163 HIS B C 1
ATOM 4679 O O . HIS B 1 163 ? -4.824 -34.406 -21.516 1 98.12 163 HIS B O 1
ATOM 4685 N N . ALA B 1 164 ? -2.736 -34.188 -20.703 1 98.38 164 ALA B N 1
ATOM 4686 C CA . ALA B 1 164 ? -3.141 -34.656 -19.375 1 98.38 164 ALA B CA 1
ATOM 4687 C C . ALA B 1 164 ? -4.07 -33.656 -18.703 1 98.38 164 ALA B C 1
ATOM 4689 O O . ALA B 1 164 ? -5.016 -34.031 -18.016 1 98.38 164 ALA B O 1
ATOM 4690 N N . GLU B 1 165 ? -3.85 -32.406 -18.859 1 98.75 165 GLU B N 1
ATOM 4691 C CA . GLU B 1 165 ? -4.625 -31.344 -18.219 1 98.75 165 GLU B CA 1
ATOM 4692 C C . GLU B 1 165 ? -6.074 -31.375 -18.703 1 98.75 165 GLU B C 1
ATOM 4694 O O . GLU B 1 165 ? -7 -31.391 -17.891 1 98.75 165 GLU B O 1
ATOM 4699 N N . LEU B 1 166 ? -6.27 -31.453 -20 1 98.38 166 LEU B N 1
ATOM 4700 C CA . LEU B 1 166 ? -7.609 -31.391 -20.578 1 98.38 166 LEU B CA 1
ATOM 4701 C C . LEU B 1 166 ? -8.352 -32.688 -20.344 1 98.38 166 LEU B C 1
ATOM 4703 O O . LEU B 1 166 ? -9.578 -32.75 -20.453 1 98.38 166 LEU B O 1
ATOM 4707 N N . SER B 1 167 ? -7.668 -33.719 -20 1 97.81 167 SER B N 1
ATOM 4708 C CA . SER B 1 167 ? -8.297 -35 -19.75 1 97.81 167 SER B CA 1
ATOM 4709 C C . SER B 1 167 ? -9 -35.031 -18.391 1 97.81 167 SER B C 1
ATOM 4711 O O . SER B 1 167 ? -9.867 -35.875 -18.156 1 97.81 167 SER B O 1
ATOM 4713 N N . ALA B 1 168 ? -8.656 -34.062 -17.531 1 98.25 168 ALA B N 1
ATOM 4714 C CA . ALA B 1 168 ? -9.164 -34.188 -16.172 1 98.25 168 ALA B CA 1
ATOM 4715 C C . ALA B 1 168 ? -9.766 -32.875 -15.672 1 98.25 168 ALA B C 1
ATOM 4717 O O . ALA B 1 168 ? -10.766 -32.875 -14.953 1 98.25 168 ALA B O 1
ATOM 4718 N N . LEU B 1 169 ? -9.258 -31.797 -16.031 1 98.12 169 LEU B N 1
ATOM 4719 C CA . LEU B 1 169 ? -9.562 -30.5 -15.461 1 98.12 169 LEU B CA 1
ATOM 4720 C C . LEU B 1 169 ? -11.047 -30.172 -15.594 1 98.12 169 LEU B C 1
ATOM 4722 O O . LEU B 1 169 ? -11.625 -30.328 -16.672 1 98.12 169 LEU B O 1
ATOM 4726 N N . GLY B 1 170 ? -11.68 -29.797 -14.477 1 97.69 170 GLY B N 1
ATOM 4727 C CA . GLY B 1 170 ? -13.07 -29.375 -14.484 1 97.69 170 GLY B CA 1
ATOM 4728 C C . GLY B 1 170 ? -14.055 -30.531 -14.398 1 97.69 170 GLY B C 1
ATOM 4729 O O . GLY B 1 170 ? -15.234 -30.328 -14.125 1 97.69 170 GLY B O 1
ATOM 4730 N N . ARG B 1 171 ? -13.648 -31.734 -14.641 1 97.19 171 ARG B N 1
ATOM 4731 C CA . ARG B 1 171 ? -14.492 -32.906 -14.531 1 97.19 171 ARG B CA 1
ATOM 4732 C C . ARG B 1 171 ? -14.672 -33.312 -13.07 1 97.19 171 ARG B C 1
ATOM 4734 O O . ARG B 1 171 ? -13.781 -33.094 -12.25 1 97.19 171 ARG B O 1
ATOM 4741 N N . PRO B 1 172 ? -15.828 -33.906 -12.852 1 98.19 172 PRO B N 1
ATOM 4742 C CA . PRO B 1 172 ? -15.906 -34.5 -11.516 1 98.19 172 PRO B CA 1
ATOM 4743 C C . PRO B 1 172 ? -14.781 -35.5 -11.25 1 98.19 172 PRO B C 1
ATOM 4745 O O . PRO B 1 172 ? -14.484 -36.344 -12.102 1 98.19 172 PRO B O 1
ATOM 4748 N N . ALA B 1 173 ? -14.18 -35.406 -10.109 1 98.38 173 ALA B N 1
ATOM 4749 C CA . ALA B 1 173 ? -13 -36.188 -9.789 1 98.38 173 ALA B CA 1
ATOM 4750 C C . ALA B 1 173 ? -13.289 -37.688 -9.953 1 98.38 173 ALA B C 1
ATOM 4752 O O . ALA B 1 173 ? -12.422 -38.469 -10.383 1 98.38 173 ALA B O 1
ATOM 4753 N N . GLY B 1 174 ? -14.438 -38.062 -9.641 1 96.88 174 GLY B N 1
ATOM 4754 C CA . GLY B 1 174 ? -14.812 -39.469 -9.734 1 96.88 174 GLY B CA 1
ATOM 4755 C C . GLY B 1 174 ? -14.82 -40 -11.156 1 96.88 174 GLY B C 1
ATOM 4756 O O . GLY B 1 174 ? -14.758 -41.219 -11.383 1 96.88 174 GLY B O 1
ATOM 4757 N N . ASP B 1 175 ? -14.859 -39.156 -12.086 1 97 175 ASP B N 1
ATOM 4758 C CA . ASP B 1 175 ? -14.953 -39.562 -13.492 1 97 175 ASP B CA 1
ATOM 4759 C C . ASP B 1 175 ? -13.57 -39.562 -14.148 1 97 175 ASP B C 1
ATOM 4761 O O . ASP B 1 175 ? -13.438 -39.969 -15.305 1 97 175 ASP B O 1
ATOM 4765 N N . VAL B 1 176 ? -12.586 -39.188 -13.43 1 97.5 176 VAL B N 1
ATOM 4766 C CA . VAL B 1 176 ? -11.242 -39.094 -13.984 1 97.5 176 VAL B CA 1
ATOM 4767 C C . VAL B 1 176 ? -10.57 -40.438 -13.961 1 97.5 176 VAL B C 1
ATOM 4769 O O . VAL B 1 176 ? -10.625 -41.156 -12.945 1 97.5 176 VAL B O 1
ATOM 4772 N N . VAL B 1 177 ? -10.039 -40.812 -15.07 1 95.31 177 VAL B N 1
ATOM 4773 C CA . VAL B 1 177 ? -9.242 -42.031 -15.148 1 95.31 177 VAL B CA 1
ATOM 4774 C C . VAL B 1 177 ? -7.805 -41.75 -14.727 1 95.31 177 VAL B C 1
ATOM 4776 O O . VAL B 1 177 ? -7.094 -41 -15.398 1 95.31 177 VAL B O 1
ATOM 4779 N N . ALA B 1 178 ? -7.391 -42.344 -13.648 1 96.88 178 ALA B N 1
ATOM 4780 C CA . ALA B 1 178 ? -6.055 -42.094 -13.117 1 96.88 178 ALA B CA 1
ATOM 4781 C C . ALA B 1 178 ? -5.309 -43.406 -12.883 1 96.88 178 ALA B C 1
ATOM 4783 O O . ALA B 1 178 ? -5.934 -44.438 -12.695 1 96.88 178 ALA B O 1
ATOM 4784 N N . THR B 1 179 ? -4.031 -43.312 -13.016 1 97.81 179 THR B N 1
ATOM 4785 C CA . THR B 1 179 ? -3.201 -44.469 -12.703 1 97.81 179 THR B CA 1
ATOM 4786 C C . THR B 1 179 ? -3.312 -44.844 -11.227 1 97.81 179 THR B C 1
ATOM 4788 O O . THR B 1 179 ? -3.293 -46 -10.875 1 97.81 179 THR B O 1
ATOM 4791 N N . GLU B 1 180 ? -3.316 -43.844 -10.43 1 97.75 180 GLU B N 1
ATOM 4792 C CA . GLU B 1 180 ? -3.488 -43.969 -8.984 1 97.75 180 GLU B CA 1
ATOM 4793 C C . GLU B 1 180 ? -4.473 -42.938 -8.445 1 97.75 180 GLU B C 1
ATOM 4795 O O . GLU B 1 180 ? -4.457 -41.781 -8.867 1 97.75 180 GLU B O 1
ATOM 4800 N N . ASN B 1 181 ? -5.363 -43.406 -7.535 1 97.56 181 ASN B N 1
ATOM 4801 C CA . ASN B 1 181 ? -6.328 -42.5 -6.891 1 97.56 181 ASN B CA 1
ATOM 4802 C C . ASN B 1 181 ? -6.098 -42.438 -5.383 1 97.56 181 ASN B C 1
ATOM 4804 O O . ASN B 1 181 ? -6.352 -43.406 -4.66 1 97.56 181 ASN B O 1
ATOM 4808 N N . ARG B 1 182 ? -5.637 -41.281 -4.965 1 97.31 182 ARG B N 1
ATOM 4809 C CA . ARG B 1 182 ? -5.363 -41.062 -3.547 1 97.31 182 ARG B CA 1
ATOM 4810 C C . ARG B 1 182 ? -6.312 -40.031 -2.963 1 97.31 182 ARG B C 1
ATOM 4812 O O . ARG B 1 182 ? -6.09 -39.531 -1.859 1 97.31 182 ARG B O 1
ATOM 4819 N N . LEU B 1 183 ? -7.344 -39.719 -3.641 1 97.25 183 LEU B N 1
ATOM 4820 C CA . LEU B 1 183 ? -8.281 -38.688 -3.234 1 97.25 183 LEU B CA 1
ATOM 4821 C C . LEU B 1 183 ? -9.25 -39.188 -2.18 1 97.25 183 LEU B C 1
ATOM 4823 O O . LEU B 1 183 ? -9.711 -40.344 -2.262 1 97.25 183 LEU B O 1
ATOM 4827 N N . ASP B 1 184 ? -9.586 -38.406 -1.198 1 95.25 184 ASP B N 1
ATOM 4828 C CA . ASP B 1 184 ? -10.648 -38.719 -0.253 1 95.25 184 ASP B CA 1
ATOM 4829 C C . ASP B 1 184 ? -11.977 -38.969 -0.979 1 95.25 184 ASP B C 1
ATOM 4831 O O . ASP B 1 184 ? -12.406 -38.125 -1.781 1 95.25 184 ASP B O 1
ATOM 4835 N N . ARG B 1 185 ? -12.625 -39.969 -0.649 1 94.88 185 ARG B N 1
ATOM 4836 C CA . ARG B 1 185 ? -13.844 -40.375 -1.323 1 94.88 185 ARG B CA 1
ATOM 4837 C C . ARG B 1 185 ? -14.922 -39.312 -1.227 1 94.88 185 ARG B C 1
ATOM 4839 O O . ARG B 1 185 ? -15.75 -39.156 -2.131 1 94.88 185 ARG B O 1
ATOM 4846 N N . SER B 1 186 ? -14.859 -38.594 -0.208 1 96.25 186 SER B N 1
ATOM 4847 C CA . SER B 1 186 ? -15.875 -37.562 0.007 1 96.25 186 SER B CA 1
ATOM 4848 C C . SER B 1 186 ? -15.75 -36.438 -1.015 1 96.25 186 SER B C 1
ATOM 4850 O O . SER B 1 186 ? -16.672 -35.625 -1.178 1 96.25 186 SER B O 1
ATOM 4852 N N . ARG B 1 187 ? -14.672 -36.438 -1.799 1 96.44 187 ARG B N 1
ATOM 4853 C CA . ARG B 1 187 ? -14.398 -35.344 -2.721 1 96.44 187 ARG B CA 1
ATOM 4854 C C . ARG B 1 187 ? -14.672 -35.75 -4.164 1 96.44 187 ARG B C 1
ATOM 4856 O O . ARG B 1 187 ? -14.422 -35 -5.094 1 96.44 187 ARG B O 1
ATOM 4863 N N . ARG B 1 188 ? -15.211 -36.812 -4.383 1 96.25 188 ARG B N 1
ATOM 4864 C CA . ARG B 1 188 ? -15.32 -37.438 -5.699 1 96.25 188 ARG B CA 1
ATOM 4865 C C . ARG B 1 188 ? -16.234 -36.625 -6.609 1 96.25 188 ARG B C 1
ATOM 4867 O O . ARG B 1 188 ? -16.078 -36.656 -7.832 1 96.25 188 ARG B O 1
ATOM 4874 N N . ASN B 1 189 ? -17.156 -35.906 -6.02 1 97.31 189 ASN B N 1
ATOM 4875 C CA . ASN B 1 189 ? -18.141 -35.188 -6.832 1 97.31 189 ASN B CA 1
ATOM 4876 C C . ASN B 1 189 ? -17.672 -33.781 -7.141 1 97.31 189 ASN B C 1
ATOM 4878 O O . ASN B 1 189 ? -18.281 -33.062 -7.949 1 97.31 189 ASN B O 1
ATOM 4882 N N . LEU B 1 190 ? -16.578 -33.375 -6.551 1 97.88 190 LEU B N 1
ATOM 4883 C CA . LEU B 1 190 ? -16.016 -32.031 -6.828 1 97.88 190 LEU B CA 1
ATOM 4884 C C . LEU B 1 190 ? -15.258 -32.031 -8.148 1 97.88 190 LEU B C 1
ATOM 4886 O O . LEU B 1 190 ? -14.688 -33.062 -8.539 1 97.88 190 LEU B O 1
ATOM 4890 N N . PRO B 1 191 ? -15.312 -30.938 -8.812 1 98.38 191 PRO B N 1
ATOM 4891 C CA . PRO B 1 191 ? -14.508 -30.828 -10.031 1 98.38 191 PRO B CA 1
ATOM 4892 C C . PRO B 1 191 ? -13.008 -30.797 -9.75 1 98.38 191 PRO B C 1
ATOM 4894 O O . PRO B 1 191 ? -12.586 -30.25 -8.727 1 98.38 191 PRO B O 1
ATOM 4897 N N . VAL B 1 192 ? -12.211 -31.344 -10.617 1 98.75 192 VAL B N 1
ATOM 4898 C CA . VAL B 1 192 ? -10.766 -31.219 -10.547 1 98.75 192 VAL B CA 1
ATOM 4899 C C . VAL B 1 192 ? -10.359 -29.75 -10.75 1 98.75 192 VAL B C 1
ATOM 4901 O O . VAL B 1 192 ? -10.633 -29.172 -11.797 1 98.75 192 VAL B O 1
ATOM 4904 N N . ALA B 1 193 ? -9.672 -29.25 -9.75 1 98.75 193 ALA B N 1
ATOM 4905 C CA . ALA B 1 193 ? -9.391 -27.828 -9.734 1 98.75 193 ALA B CA 1
ATOM 4906 C C . ALA B 1 193 ? -7.996 -27.531 -10.289 1 98.75 193 ALA B C 1
ATOM 4908 O O . ALA B 1 193 ? -7.723 -26.422 -10.75 1 98.75 193 ALA B O 1
ATOM 4909 N N . LEU B 1 194 ? -7.133 -28.531 -10.266 1 98.75 194 LEU B N 1
ATOM 4910 C CA . LEU B 1 194 ? -5.727 -28.312 -10.586 1 98.75 194 LEU B CA 1
ATOM 4911 C C . LEU B 1 194 ? -5.121 -29.562 -11.234 1 98.75 194 LEU B C 1
ATOM 4913 O O . LEU B 1 194 ? -5.355 -30.672 -10.773 1 98.75 194 LEU B O 1
ATOM 4917 N N . VAL B 1 195 ? -4.453 -29.391 -12.328 1 98.81 195 VAL B N 1
ATOM 4918 C CA . VAL B 1 195 ? -3.662 -30.438 -12.969 1 98.81 195 VAL B CA 1
ATOM 4919 C C . VAL B 1 195 ? -2.273 -29.906 -13.312 1 98.81 195 VAL B C 1
ATOM 4921 O O . VAL B 1 195 ? -2.146 -28.828 -13.891 1 98.81 195 VAL B O 1
ATOM 4924 N N . GLY B 1 196 ? -1.258 -30.578 -12.891 1 98.44 196 GLY B N 1
ATOM 4925 C CA . GLY B 1 196 ? 0.085 -30.094 -13.156 1 98.44 196 GLY B CA 1
ATOM 4926 C C . GLY B 1 196 ? 1.146 -31.172 -13.062 1 98.44 196 GLY B C 1
ATOM 4927 O O . GLY B 1 196 ? 0.831 -32.344 -12.805 1 98.44 196 GLY B O 1
ATOM 4928 N N . ALA B 1 197 ? 2.326 -30.781 -13.383 1 97.88 197 ALA B N 1
ATOM 4929 C CA . ALA B 1 197 ? 3.52 -31.625 -13.297 1 97.88 197 ALA B CA 1
ATOM 4930 C C . ALA B 1 197 ? 4.762 -30.781 -13.016 1 97.88 197 ALA B C 1
ATOM 4932 O O . ALA B 1 197 ? 4.664 -29.562 -12.812 1 97.88 197 ALA B O 1
ATOM 4933 N N . SER B 1 198 ? 5.848 -31.469 -12.945 1 95.25 198 SER B N 1
ATOM 4934 C CA . SER B 1 198 ? 7.121 -30.844 -12.633 1 95.25 198 SER B CA 1
ATOM 4935 C C . SER B 1 198 ? 7.918 -30.547 -13.898 1 95.25 198 SER B C 1
ATOM 4937 O O . SER B 1 198 ? 7.344 -30.156 -14.922 1 95.25 198 SER B O 1
ATOM 4939 N N . PHE B 1 199 ? 9.211 -30.625 -13.75 1 92.88 199 PHE B N 1
ATOM 4940 C CA . PHE B 1 199 ? 10.125 -30.344 -14.852 1 92.88 199 PHE B CA 1
ATOM 4941 C C . PHE B 1 199 ? 11.25 -31.375 -14.891 1 92.88 199 PHE B C 1
ATOM 4943 O O . PHE B 1 199 ? 11.406 -32.156 -13.961 1 92.88 199 PHE B O 1
ATOM 4950 N N . VAL B 1 200 ? 11.859 -31.422 -16.016 1 91.19 200 VAL B N 1
ATOM 4951 C CA . VAL B 1 200 ? 13.125 -32.125 -16.188 1 91.19 200 VAL B CA 1
ATOM 4952 C C . VAL B 1 200 ? 14.211 -31.141 -16.609 1 91.19 200 VAL B C 1
ATOM 4954 O O . VAL B 1 200 ? 13.914 -30.094 -17.172 1 91.19 200 VAL B O 1
ATOM 4957 N N . GLY B 1 201 ? 15.461 -31.422 -16.234 1 81.56 201 GLY B N 1
ATOM 4958 C CA . GLY B 1 201 ? 16.547 -30.547 -16.641 1 81.56 201 GLY B CA 1
ATOM 4959 C C . GLY B 1 201 ? 17.078 -29.688 -15.508 1 81.56 201 GLY B C 1
ATOM 4960 O O . GLY B 1 201 ? 17.266 -30.172 -14.383 1 81.56 201 GLY B O 1
ATOM 4961 N N . SER B 1 202 ? 17.391 -28.406 -15.828 1 76.62 202 SER B N 1
ATOM 4962 C CA . SER B 1 202 ? 18.031 -27.5 -14.875 1 76.62 202 SER B CA 1
ATOM 4963 C C . SER B 1 202 ? 17.062 -27.109 -13.766 1 76.62 202 SER B C 1
ATOM 4965 O O . SER B 1 202 ? 15.852 -27.016 -13.984 1 76.62 202 SER B O 1
ATOM 4967 N N . MET B 1 203 ? 17.656 -26.75 -12.648 1 75.25 203 MET B N 1
ATOM 4968 C CA . MET B 1 203 ? 16.859 -26.312 -11.508 1 75.25 203 MET B CA 1
ATOM 4969 C C . MET B 1 203 ? 16.125 -25.016 -11.812 1 75.25 203 MET B C 1
ATOM 4971 O O . MET B 1 203 ? 16.641 -24.172 -12.547 1 75.25 203 MET B O 1
ATOM 4975 N N . SER B 1 204 ? 15.078 -24.875 -11.18 1 67.88 204 SER B N 1
ATOM 4976 C CA . SER B 1 204 ? 14.242 -23.703 -11.367 1 67.88 204 SER B CA 1
ATOM 4977 C C . SER B 1 204 ? 14.828 -22.484 -10.648 1 67.88 204 SER B C 1
ATOM 4979 O O . SER B 1 204 ? 14.469 -21.344 -10.953 1 67.88 204 SER B O 1
ATOM 4981 N N . VAL B 1 205 ? 15.727 -22.812 -9.672 1 72.25 205 VAL B N 1
ATOM 4982 C CA . VAL B 1 205 ? 16.375 -21.75 -8.906 1 72.25 205 VAL B CA 1
ATOM 4983 C C . VAL B 1 205 ? 17.859 -21.703 -9.234 1 72.25 205 VAL B C 1
ATOM 4985 O O . VAL B 1 205 ? 18.469 -22.734 -9.547 1 72.25 205 VAL B O 1
ATOM 4988 N N . ASP B 1 206 ? 18.438 -20.547 -9.117 1 73.38 206 ASP B N 1
ATOM 4989 C CA . ASP B 1 206 ? 19.828 -20.375 -9.516 1 73.38 206 ASP B CA 1
ATOM 4990 C C . ASP B 1 206 ? 20.781 -20.688 -8.359 1 73.38 206 ASP B C 1
ATOM 4992 O O . ASP B 1 206 ? 21.594 -19.844 -7.973 1 73.38 206 ASP B O 1
ATOM 4996 N N . ILE B 1 207 ? 20.656 -21.859 -7.863 1 75.94 207 ILE B N 1
ATOM 4997 C CA . ILE B 1 207 ? 21.547 -22.266 -6.781 1 75.94 207 ILE B CA 1
ATOM 4998 C C . ILE B 1 207 ? 22.078 -23.672 -7.062 1 75.94 207 ILE B C 1
ATOM 5000 O O . ILE B 1 207 ? 22.562 -24.359 -6.156 1 75.94 207 ILE B O 1
ATOM 5004 N N . GLU B 1 208 ? 21.953 -24.094 -8.258 1 78 208 GLU B N 1
ATOM 5005 C CA . GLU B 1 208 ? 22.422 -25.422 -8.633 1 78 208 GLU B CA 1
ATOM 5006 C C . GLU B 1 208 ? 23.938 -25.547 -8.453 1 78 208 GLU B C 1
ATOM 5008 O O . GLU B 1 208 ? 24.422 -26.594 -8.031 1 78 208 GLU B O 1
ATOM 5013 N N . ASP B 1 209 ? 24.625 -24.469 -8.672 1 80.94 209 ASP B N 1
ATOM 5014 C CA . ASP B 1 209 ? 26.078 -24.5 -8.688 1 80.94 209 ASP B CA 1
ATOM 5015 C C . ASP B 1 209 ? 26.641 -24.656 -7.273 1 80.94 209 ASP B C 1
ATOM 5017 O O . ASP B 1 209 ? 27.812 -25 -7.094 1 80.94 209 ASP B O 1
ATOM 5021 N N . ILE B 1 210 ? 25.766 -24.422 -6.371 1 86.75 210 ILE B N 1
ATOM 5022 C CA . ILE B 1 210 ? 26.297 -24.453 -5.012 1 86.75 210 ILE B CA 1
ATOM 5023 C C . ILE B 1 210 ? 25.719 -25.641 -4.254 1 86.75 210 ILE B C 1
ATOM 5025 O O . ILE B 1 210 ? 25.812 -25.719 -3.029 1 86.75 210 ILE B O 1
ATOM 5029 N N . ARG B 1 211 ? 25.156 -26.562 -4.875 1 85.69 211 ARG B N 1
ATOM 5030 C CA . ARG B 1 211 ? 24.469 -27.688 -4.258 1 85.69 211 ARG B CA 1
ATOM 5031 C C . ARG B 1 211 ? 25.422 -28.5 -3.381 1 85.69 211 ARG B C 1
ATOM 5033 O O . ARG B 1 211 ? 25.031 -29.031 -2.35 1 85.69 211 ARG B O 1
ATOM 5040 N N . ASP B 1 212 ? 26.641 -28.5 -3.752 1 86.94 212 ASP B N 1
ATOM 5041 C CA . ASP B 1 212 ? 27.609 -29.328 -3.023 1 86.94 212 ASP B CA 1
ATOM 5042 C C . ASP B 1 212 ? 28.359 -28.5 -1.982 1 86.94 212 ASP B C 1
ATOM 5044 O O . ASP B 1 212 ? 29.203 -29.016 -1.248 1 86.94 212 ASP B O 1
ATOM 5048 N N . HIS B 1 213 ? 28.078 -27.25 -1.957 1 90.25 213 HIS B N 1
ATOM 5049 C CA . HIS B 1 213 ? 28.734 -26.391 -0.979 1 90.25 213 HIS B CA 1
ATOM 5050 C C . HIS B 1 213 ? 28.156 -26.594 0.416 1 90.25 213 HIS B C 1
ATOM 5052 O O . HIS B 1 213 ? 26.953 -26.828 0.565 1 90.25 213 HIS B O 1
ATOM 5058 N N . ALA B 1 214 ? 28.922 -26.469 1.38 1 87.5 214 ALA B N 1
ATOM 5059 C CA . ALA B 1 214 ? 28.516 -26.719 2.76 1 87.5 214 ALA B CA 1
ATOM 5060 C C . ALA B 1 214 ? 27.438 -25.719 3.197 1 87.5 214 ALA B C 1
ATOM 5062 O O . ALA B 1 214 ? 26.547 -26.062 3.992 1 87.5 214 ALA B O 1
ATOM 5063 N N . ALA B 1 215 ? 27.484 -24.594 2.57 1 90.44 215 ALA B N 1
ATOM 5064 C CA . ALA B 1 215 ? 26.562 -23.547 2.967 1 90.44 215 ALA B CA 1
ATOM 5065 C C . ALA B 1 215 ? 25.219 -23.688 2.254 1 90.44 215 ALA B C 1
ATOM 5067 O O . ALA B 1 215 ? 24.281 -22.938 2.521 1 90.44 215 ALA B O 1
ATOM 5068 N N . TYR B 1 216 ? 25.141 -24.656 1.378 1 92.06 216 TYR B N 1
ATOM 5069 C CA . TYR B 1 216 ? 23.891 -24.906 0.671 1 92.06 216 TYR B CA 1
ATOM 5070 C C . TYR B 1 216 ? 22.766 -25.234 1.647 1 92.06 216 TYR B C 1
ATOM 5072 O O . TYR B 1 216 ? 21.656 -24.719 1.529 1 92.06 216 TYR B O 1
ATOM 5080 N N . TYR B 1 217 ? 23.078 -26.047 2.576 1 93.62 217 TYR B N 1
ATOM 5081 C CA . TYR B 1 217 ? 22.109 -26.422 3.594 1 93.62 217 TYR B CA 1
ATOM 5082 C C . TYR B 1 217 ? 21.641 -25.203 4.383 1 93.62 217 TYR B C 1
ATOM 5084 O O . TYR B 1 217 ? 20.453 -25.062 4.656 1 93.62 217 TYR B O 1
ATOM 5092 N N . ASP B 1 218 ? 22.578 -24.359 4.789 1 94.12 218 ASP B N 1
ATOM 5093 C CA . ASP B 1 218 ? 22.25 -23.172 5.578 1 94.12 218 ASP B CA 1
ATOM 5094 C C . ASP B 1 218 ? 21.25 -22.281 4.848 1 94.12 218 ASP B C 1
ATOM 5096 O O . ASP B 1 218 ? 20.375 -21.703 5.473 1 94.12 218 ASP B O 1
ATOM 5100 N N . LEU B 1 219 ? 21.422 -22.25 3.559 1 93.69 219 LEU B N 1
ATOM 5101 C CA . LEU B 1 219 ? 20.578 -21.375 2.752 1 93.69 219 LEU B CA 1
ATOM 5102 C C . LEU B 1 219 ? 19.203 -21.984 2.531 1 93.69 219 LEU B C 1
ATOM 5104 O O . LEU B 1 219 ? 18.188 -21.375 2.85 1 93.69 219 LEU B O 1
ATOM 5108 N N . VAL B 1 220 ? 19.156 -23.188 2.094 1 93.44 220 VAL B N 1
ATOM 5109 C CA . VAL B 1 220 ? 17.906 -23.812 1.662 1 93.44 220 VAL B CA 1
ATOM 5110 C C . VAL B 1 220 ? 17.078 -24.203 2.881 1 93.44 220 VAL B C 1
ATOM 5112 O O . VAL B 1 220 ? 15.836 -24.156 2.838 1 93.44 220 VAL B O 1
ATOM 5115 N N . SER B 1 221 ? 17.688 -24.5 3.984 1 95.19 221 SER B N 1
ATOM 5116 C CA . SER B 1 221 ? 16.953 -24.906 5.184 1 95.19 221 SER B CA 1
ATOM 5117 C C . SER B 1 221 ? 16.156 -23.75 5.766 1 95.19 221 SER B C 1
ATOM 5119 O O . SER B 1 221 ? 15.227 -23.969 6.543 1 95.19 221 SER B O 1
ATOM 5121 N N . LEU B 1 222 ? 16.516 -22.547 5.406 1 95.06 222 LEU B N 1
ATOM 5122 C CA . LEU B 1 222 ? 15.812 -21.375 5.898 1 95.06 222 LEU B CA 1
ATOM 5123 C C . LEU B 1 222 ? 14.406 -21.297 5.32 1 95.06 222 LEU B C 1
ATOM 5125 O O . LEU B 1 222 ? 13.562 -20.547 5.816 1 95.06 222 LEU B O 1
ATOM 5129 N N . TRP B 1 223 ? 14.195 -22.109 4.285 1 94.44 223 TRP B N 1
ATOM 5130 C CA . TRP B 1 223 ? 12.867 -22.188 3.684 1 94.44 223 TRP B CA 1
ATOM 5131 C C . TRP B 1 223 ? 11.906 -22.938 4.598 1 94.44 223 TRP B C 1
ATOM 5133 O O . TRP B 1 223 ? 10.688 -22.812 4.445 1 94.44 223 TRP B O 1
ATOM 5143 N N . ALA B 1 224 ? 12.383 -23.703 5.516 1 94.5 224 ALA B N 1
ATOM 5144 C CA . ALA B 1 224 ? 11.555 -24.516 6.398 1 94.5 224 ALA B CA 1
ATOM 5145 C C . ALA B 1 224 ? 10.711 -23.641 7.32 1 94.5 224 ALA B C 1
ATOM 5147 O O . ALA B 1 224 ? 11.141 -22.562 7.734 1 94.5 224 ALA B O 1
ATOM 5148 N N . ALA B 1 225 ? 9.531 -24.156 7.633 1 92.75 225 ALA B N 1
ATOM 5149 C CA . ALA B 1 225 ? 8.664 -23.453 8.578 1 92.75 225 ALA B CA 1
ATOM 5150 C C . ALA B 1 225 ? 9.312 -23.344 9.953 1 92.75 225 ALA B C 1
ATOM 5152 O O . ALA B 1 225 ? 10.117 -24.203 10.328 1 92.75 225 ALA B O 1
ATOM 5153 N N . ASP B 1 226 ? 8.93 -22.266 10.609 1 90.12 226 ASP B N 1
ATOM 5154 C CA . ASP B 1 226 ? 9.422 -22.125 11.977 1 90.12 226 ASP B CA 1
ATOM 5155 C C . ASP B 1 226 ? 9.016 -23.312 12.836 1 90.12 226 ASP B C 1
ATOM 5157 O O . ASP B 1 226 ? 7.887 -23.797 12.742 1 90.12 226 ASP B O 1
ATOM 5161 N N . GLY B 1 227 ? 10.023 -23.797 13.578 1 89.75 227 GLY B N 1
ATOM 5162 C CA . GLY B 1 227 ? 9.734 -24.922 14.461 1 89.75 227 GLY B CA 1
ATOM 5163 C C . GLY B 1 227 ? 10.062 -26.266 13.844 1 89.75 227 GLY B C 1
ATOM 5164 O O . GLY B 1 227 ? 9.984 -27.297 14.516 1 89.75 227 GLY B O 1
ATOM 5165 N N . SER B 1 228 ? 10.445 -26.297 12.555 1 93.38 228 SER B N 1
ATOM 5166 C CA . SER B 1 228 ? 10.828 -27.562 11.922 1 93.38 228 SER B CA 1
ATOM 5167 C C . SER B 1 228 ? 12.031 -28.188 12.625 1 93.38 228 SER B C 1
ATOM 5169 O O . SER B 1 228 ? 12.953 -27.484 13.031 1 93.38 228 SER B O 1
ATOM 5171 N N . THR B 1 229 ? 12.008 -29.469 12.688 1 94.81 229 THR B N 1
ATOM 5172 C CA . THR B 1 229 ? 13.125 -30.203 13.266 1 94.81 229 THR B CA 1
ATOM 5173 C C . THR B 1 229 ? 14.289 -30.281 12.289 1 94.81 229 THR B C 1
ATOM 5175 O O . THR B 1 229 ? 14.125 -30.016 11.094 1 94.81 229 THR B O 1
ATOM 5178 N N . GLU B 1 230 ? 15.398 -30.719 12.844 1 95 230 GLU B N 1
ATOM 5179 C CA . GLU B 1 230 ? 16.562 -30.875 11.984 1 95 230 GLU B CA 1
ATOM 5180 C C . GLU B 1 230 ? 16.328 -31.938 10.922 1 95 230 GLU B C 1
ATOM 5182 O O . GLU B 1 230 ? 16.766 -31.797 9.773 1 95 230 GLU B O 1
ATOM 5187 N N . ALA B 1 231 ? 15.656 -32.906 11.273 1 94.88 231 ALA B N 1
ATOM 5188 C CA . ALA B 1 231 ? 15.344 -34 10.328 1 94.88 231 ALA B CA 1
ATOM 5189 C C . ALA B 1 231 ? 14.438 -33.5 9.211 1 94.88 231 ALA B C 1
ATOM 5191 O O . ALA B 1 231 ? 14.625 -33.844 8.039 1 94.88 231 ALA B O 1
ATOM 5192 N N . GLU B 1 232 ? 13.484 -32.719 9.547 1 93.88 232 GLU B N 1
ATOM 5193 C CA . GLU B 1 232 ? 12.578 -32.156 8.562 1 93.88 232 GLU B CA 1
ATOM 5194 C C . GLU B 1 232 ? 13.305 -31.203 7.621 1 93.88 232 GLU B C 1
ATOM 5196 O O . GLU B 1 232 ? 13.039 -31.188 6.418 1 93.88 232 GLU B O 1
ATOM 5201 N N . LYS B 1 233 ? 14.188 -30.453 8.148 1 94.44 233 LYS B N 1
ATOM 5202 C CA . LYS B 1 233 ? 14.977 -29.531 7.344 1 94.44 233 LYS B CA 1
ATOM 5203 C C . LYS B 1 233 ? 15.859 -30.281 6.355 1 94.44 233 LYS B C 1
ATOM 5205 O O . LYS B 1 233 ? 15.961 -29.891 5.188 1 94.44 233 LYS B O 1
ATOM 5210 N N . ARG B 1 234 ? 16.453 -31.297 6.824 1 93.38 234 ARG B N 1
ATOM 5211 C CA . ARG B 1 234 ? 17.312 -32.094 5.953 1 93.38 234 ARG B CA 1
ATOM 5212 C C . ARG B 1 234 ? 16.5 -32.719 4.824 1 93.38 234 ARG B C 1
ATOM 5214 O O . ARG B 1 234 ? 16.953 -32.781 3.678 1 93.38 234 ARG B O 1
ATOM 5221 N N . ALA B 1 235 ? 15.375 -33.188 5.191 1 92.31 235 ALA B N 1
ATOM 5222 C CA . ALA B 1 235 ? 14.5 -33.781 4.176 1 92.31 235 ALA B CA 1
ATOM 5223 C C . ALA B 1 235 ? 14.078 -32.719 3.148 1 92.31 235 ALA B C 1
ATOM 5225 O O . ALA B 1 235 ? 14.047 -33 1.946 1 92.31 235 ALA B O 1
ATOM 5226 N N . LEU B 1 236 ? 13.719 -31.609 3.635 1 91.69 236 LEU B N 1
ATOM 5227 C CA . LEU B 1 236 ? 13.328 -30.5 2.76 1 91.69 236 LEU B CA 1
ATOM 5228 C C . LEU B 1 236 ? 14.453 -30.141 1.802 1 91.69 236 LEU B C 1
ATOM 5230 O O . LEU B 1 236 ? 14.234 -30 0.598 1 91.69 236 LEU B O 1
ATOM 5234 N N . VAL B 1 237 ? 15.617 -30.016 2.309 1 91.19 237 VAL B N 1
ATOM 5235 C CA . VAL B 1 237 ? 16.781 -29.625 1.509 1 91.19 237 VAL B CA 1
ATOM 5236 C C . VAL B 1 237 ? 17.078 -30.688 0.467 1 91.19 237 VAL B C 1
ATOM 5238 O O . VAL B 1 237 ? 17.406 -30.391 -0.679 1 91.19 237 VAL B O 1
ATOM 5241 N N . ALA B 1 238 ? 16.891 -31.891 0.837 1 86.94 238 ALA 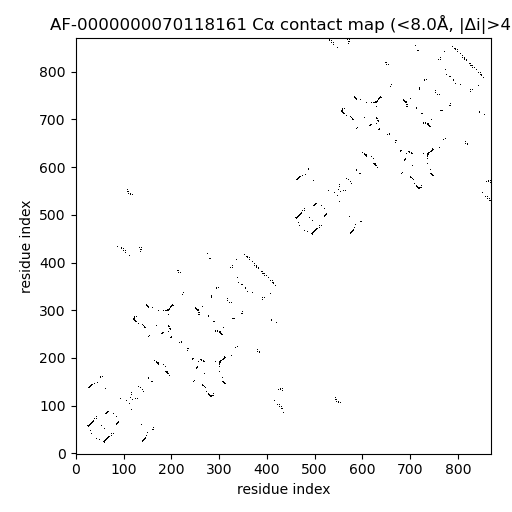B N 1
ATOM 5242 C CA . ALA B 1 238 ? 17.203 -33 -0.055 1 86.94 238 ALA B CA 1
ATOM 5243 C C . ALA B 1 238 ? 16.219 -33.062 -1.217 1 86.94 238 ALA B C 1
ATOM 5245 O O . ALA B 1 238 ? 16.594 -33.406 -2.342 1 86.94 238 ALA B O 1
ATOM 5246 N N . GLU B 1 239 ? 15.055 -32.625 -0.942 1 84.25 239 GLU B N 1
ATOM 5247 C CA . GLU B 1 239 ? 14 -32.781 -1.937 1 84.25 239 GLU B CA 1
ATOM 5248 C C . GLU B 1 239 ? 13.836 -31.5 -2.76 1 84.25 239 GLU B C 1
ATOM 5250 O O . GLU B 1 239 ? 13.266 -31.531 -3.852 1 84.25 239 GLU B O 1
ATOM 5255 N N . SER B 1 240 ? 14.391 -30.516 -2.279 1 81.12 240 SER B N 1
ATOM 5256 C CA . SER B 1 240 ? 14.078 -29.219 -2.859 1 81.12 240 SER B CA 1
ATOM 5257 C C . SER B 1 240 ? 14.805 -29.016 -4.184 1 81.12 240 SER B C 1
ATOM 5259 O O . SER B 1 240 ? 15.984 -29.344 -4.305 1 81.12 240 SER B O 1
ATOM 5261 N N . PHE B 1 241 ? 14.016 -28.531 -5.152 1 76.31 241 PHE B N 1
ATOM 5262 C CA . PHE B 1 241 ? 14.492 -28.031 -6.434 1 76.31 241 PHE B CA 1
ATOM 5263 C C . PHE B 1 241 ? 15.062 -29.156 -7.285 1 76.31 241 PHE B C 1
ATOM 5265 O O . PHE B 1 241 ? 15.945 -28.922 -8.109 1 76.31 241 PHE B O 1
ATOM 5272 N N . THR B 1 242 ? 14.57 -30.375 -6.859 1 79.56 242 THR B N 1
ATOM 5273 C CA . THR B 1 242 ? 15.047 -31.5 -7.637 1 79.56 242 THR B CA 1
ATOM 5274 C C . THR B 1 242 ? 14.078 -31.828 -8.766 1 79.56 242 THR B C 1
ATOM 5276 O O . THR B 1 242 ? 12.867 -31.672 -8.617 1 79.56 242 THR B O 1
ATOM 5279 N N . GLY B 1 243 ? 14.555 -31.922 -9.977 1 79.31 243 GLY B N 1
ATOM 5280 C CA . GLY B 1 243 ? 13.758 -32.281 -11.141 1 79.31 243 GLY B CA 1
ATOM 5281 C C . GLY B 1 243 ? 13.164 -33.656 -11.062 1 79.31 243 GLY B C 1
ATOM 5282 O O . GLY B 1 243 ? 13.023 -34.219 -9.969 1 79.31 243 GLY B O 1
ATOM 5283 N N . SER B 1 244 ? 12.539 -34.031 -12.125 1 88.81 244 SER B N 1
ATOM 5284 C CA . SER B 1 244 ? 11.852 -35.312 -12.195 1 88.81 244 SER B CA 1
ATOM 5285 C C . SER B 1 244 ? 12.469 -36.219 -13.266 1 88.81 244 SER B C 1
ATOM 5287 O O . SER B 1 244 ? 13.344 -35.781 -14.016 1 88.81 244 SER B O 1
ATOM 5289 N N . ALA B 1 245 ? 12.094 -37.469 -13.219 1 90.69 245 ALA B N 1
ATOM 5290 C CA . ALA B 1 245 ? 12.555 -38.406 -14.211 1 90.69 245 ALA B CA 1
ATOM 5291 C C . ALA B 1 245 ? 11.938 -38.125 -15.578 1 90.69 245 ALA B C 1
ATOM 5293 O O . ALA B 1 245 ? 10.836 -37.594 -15.672 1 90.69 245 ALA B O 1
ATOM 5294 N N . PRO B 1 246 ? 12.656 -38.5 -16.641 1 93.44 246 PRO B N 1
ATOM 5295 C CA . PRO B 1 246 ? 12.102 -38.312 -17.984 1 93.44 246 PRO B CA 1
ATOM 5296 C C . PRO B 1 246 ? 10.812 -39.125 -18.188 1 93.44 246 PRO B C 1
ATOM 5298 O O . PRO B 1 246 ? 10.578 -40.125 -17.516 1 93.44 246 PRO B O 1
ATOM 5301 N N . PHE B 1 247 ? 10.055 -38.719 -19.125 1 96.88 247 PHE B N 1
ATOM 5302 C CA . PHE B 1 247 ? 8.773 -39.344 -19.484 1 96.88 247 PHE B CA 1
ATOM 5303 C C . PHE B 1 247 ? 8.992 -40.75 -20.047 1 96.88 247 PHE B C 1
ATOM 5305 O O . PHE B 1 247 ? 9.82 -40.938 -20.953 1 96.88 247 PHE B O 1
ATOM 5312 N N . ASP B 1 248 ? 8.266 -41.688 -19.625 1 95.75 248 ASP B N 1
ATOM 5313 C CA . ASP B 1 248 ? 8.375 -43.062 -20.109 1 95.75 248 ASP B CA 1
ATOM 5314 C C . ASP B 1 248 ? 6.996 -43.688 -20.281 1 95.75 248 ASP B C 1
ATOM 5316 O O . ASP B 1 248 ? 6.863 -44.906 -20.25 1 95.75 248 ASP B O 1
ATOM 5320 N N . GLY B 1 249 ? 6.039 -42.906 -20.297 1 95.94 249 GLY B N 1
ATOM 5321 C CA . GLY B 1 249 ? 4.648 -43.312 -20.375 1 95.94 249 GLY B CA 1
ATOM 5322 C C . GLY B 1 249 ? 3.744 -42.594 -19.406 1 95.94 249 GLY B C 1
ATOM 5323 O O . GLY B 1 249 ? 4.172 -42.219 -18.312 1 95.94 249 GLY B O 1
ATOM 5324 N N . ASP B 1 250 ? 2.564 -42.469 -19.781 1 96.81 250 ASP B N 1
ATOM 5325 C CA . ASP B 1 250 ? 1.64 -41.625 -19.031 1 96.81 250 ASP B CA 1
ATOM 5326 C C . ASP B 1 250 ? 1.343 -42.219 -17.656 1 96.81 250 ASP B C 1
ATOM 5328 O O . ASP B 1 250 ? 1 -43.406 -17.547 1 96.81 250 ASP B O 1
ATOM 5332 N N . ARG B 1 251 ? 1.474 -41.438 -16.672 1 97.12 251 ARG B N 1
ATOM 5333 C CA . ARG B 1 251 ? 1.052 -41.688 -15.305 1 97.12 251 ARG B CA 1
ATOM 5334 C C . ARG B 1 251 ? 0.372 -40.469 -14.695 1 97.12 251 ARG B C 1
ATOM 5336 O O . ARG B 1 251 ? 0.816 -39.344 -14.898 1 97.12 251 ARG B O 1
ATOM 5343 N N . CYS B 1 252 ? -0.72 -40.719 -14.055 1 97.19 252 CYS B N 1
ATOM 5344 C CA . CYS B 1 252 ? -1.449 -39.625 -13.391 1 97.19 252 CYS B CA 1
ATOM 5345 C C . CYS B 1 252 ? -1.94 -40.062 -12.016 1 97.19 252 CYS B C 1
ATOM 5347 O O . CYS B 1 252 ? -2.398 -41.188 -11.852 1 97.19 252 CYS B O 1
ATOM 5349 N N . VAL B 1 253 ? -1.794 -39.219 -11.047 1 98.31 253 VAL B N 1
ATOM 5350 C CA . VAL B 1 253 ? -2.26 -39.469 -9.688 1 98.31 253 VAL B CA 1
ATOM 5351 C C . VAL B 1 253 ? -3.355 -38.469 -9.32 1 98.31 253 VAL B C 1
ATOM 5353 O O . VAL B 1 253 ? -3.141 -37.25 -9.367 1 98.31 253 VAL B O 1
ATOM 5356 N N . LEU B 1 254 ? -4.559 -39 -9.062 1 98.5 254 LEU B N 1
ATOM 5357 C CA . LEU B 1 254 ? -5.652 -38.188 -8.555 1 98.5 254 LEU B CA 1
ATOM 5358 C C . LEU B 1 254 ? -5.535 -38 -7.043 1 98.5 254 LEU B C 1
ATOM 5360 O O . LEU B 1 254 ? -5.5 -38.969 -6.293 1 98.5 254 LEU B O 1
ATOM 5364 N N . SER B 1 255 ? -5.398 -36.781 -6.535 1 98.06 255 SER B N 1
ATOM 5365 C CA . SER B 1 255 ? -5.195 -36.469 -5.125 1 98.06 255 SER B CA 1
ATOM 5366 C C . SER B 1 255 ? -5.309 -34.969 -4.879 1 98.06 255 SER B C 1
ATOM 5368 O O . SER B 1 255 ? -5.57 -34.188 -5.809 1 98.06 255 SER B O 1
ATOM 5370 N N . ALA B 1 256 ? -5.297 -34.625 -3.625 1 97.5 256 ALA B N 1
ATOM 5371 C CA . ALA B 1 256 ? -4.863 -33.25 -3.326 1 97.5 256 ALA B CA 1
ATOM 5372 C C . ALA B 1 256 ? -3.373 -33.094 -3.604 1 97.5 256 ALA B C 1
ATOM 5374 O O . ALA B 1 256 ? -2.533 -33.562 -2.834 1 97.5 256 ALA B O 1
ATOM 5375 N N . VAL B 1 257 ? -3.084 -32.469 -4.625 1 97.19 257 VAL B N 1
ATOM 5376 C CA . VAL B 1 257 ? -1.742 -32.469 -5.195 1 97.19 257 VAL B CA 1
ATOM 5377 C C . VAL B 1 257 ? -0.765 -31.828 -4.215 1 97.19 257 VAL B C 1
ATOM 5379 O O . VAL B 1 257 ? -1.067 -30.781 -3.621 1 97.19 257 VAL B O 1
ATOM 5382 N N . ASP B 1 258 ? 0.334 -32.438 -4.062 1 94.88 258 ASP B N 1
ATOM 5383 C CA . ASP B 1 258 ? 1.426 -31.891 -3.252 1 94.88 258 ASP B CA 1
ATOM 5384 C C . ASP B 1 258 ? 2.088 -30.703 -3.939 1 94.88 258 ASP B C 1
ATOM 5386 O O . ASP B 1 258 ? 2.643 -30.844 -5.031 1 94.88 258 ASP B O 1
ATOM 5390 N N . PRO B 1 259 ? 2.15 -29.562 -3.24 1 94.56 259 PRO B N 1
ATOM 5391 C CA . PRO B 1 259 ? 2.727 -28.359 -3.865 1 94.56 259 PRO B CA 1
ATOM 5392 C C . PRO B 1 259 ? 4.199 -28.547 -4.23 1 94.56 259 PRO B C 1
ATOM 5394 O O . PRO B 1 259 ? 4.715 -27.828 -5.09 1 94.56 259 PRO B O 1
ATOM 5397 N N . MET B 1 260 ? 4.879 -29.5 -3.705 1 91.81 260 MET B N 1
ATOM 5398 C CA . MET B 1 260 ? 6.305 -29.703 -3.941 1 91.81 260 MET B CA 1
ATOM 5399 C C . MET B 1 260 ? 6.539 -30.453 -5.246 1 91.81 260 MET B C 1
ATOM 5401 O O . MET B 1 260 ? 7.68 -30.578 -5.703 1 91.81 260 MET B O 1
ATOM 5405 N N . ARG B 1 261 ? 5.465 -30.812 -5.895 1 93.56 261 ARG B N 1
ATOM 5406 C CA . ARG B 1 261 ? 5.625 -31.703 -7.035 1 93.56 261 ARG B CA 1
ATOM 5407 C C . ARG B 1 261 ? 5.18 -31.031 -8.328 1 93.56 261 ARG B C 1
ATOM 5409 O O . ARG B 1 261 ? 5.242 -31.625 -9.406 1 93.56 261 ARG B O 1
ATOM 5416 N N . VAL B 1 262 ? 4.75 -29.891 -8.18 1 95.25 262 VAL B N 1
ATOM 5417 C CA . VAL B 1 262 ? 4.234 -29.188 -9.352 1 95.25 262 VAL B CA 1
ATOM 5418 C C . VAL B 1 262 ? 5.02 -27.891 -9.562 1 95.25 262 VAL B C 1
ATOM 5420 O O . VAL B 1 262 ? 5.402 -27.234 -8.594 1 95.25 262 VAL B O 1
ATOM 5423 N N . ASP B 1 263 ? 5.23 -27.609 -10.758 1 94.62 263 ASP B N 1
ATOM 5424 C CA . ASP B 1 263 ? 5.914 -26.391 -11.148 1 94.62 263 ASP B CA 1
ATOM 5425 C C . ASP B 1 263 ? 4.965 -25.438 -11.875 1 94.62 263 ASP B C 1
ATOM 5427 O O . ASP B 1 263 ? 4.109 -25.875 -12.648 1 94.62 263 ASP B O 1
ATOM 5431 N N . MET B 1 264 ? 5.199 -24.156 -11.75 1 94.5 264 MET B N 1
ATOM 5432 C CA . MET B 1 264 ? 4.27 -23.156 -12.273 1 94.5 264 MET B CA 1
ATOM 5433 C C . MET B 1 264 ? 4.387 -23.031 -13.789 1 94.5 264 MET B C 1
ATOM 5435 O O . MET B 1 264 ? 3.539 -22.422 -14.43 1 94.5 264 MET B O 1
ATOM 5439 N N . HIS B 1 265 ? 5.359 -23.562 -14.43 1 93.75 265 HIS B N 1
ATOM 5440 C CA . HIS B 1 265 ? 5.359 -23.547 -15.883 1 93.75 265 HIS B CA 1
ATOM 5441 C C . HIS B 1 265 ? 4.602 -24.75 -16.453 1 93.75 265 HIS B C 1
ATOM 5443 O O . HIS B 1 265 ? 4.441 -24.875 -17.656 1 93.75 265 HIS B O 1
ATOM 5449 N N . ASN B 1 266 ? 4.199 -25.641 -15.633 1 97.62 266 ASN B N 1
ATOM 5450 C CA . ASN B 1 266 ? 3.508 -26.875 -15.992 1 97.62 266 ASN B CA 1
ATOM 5451 C C . ASN B 1 266 ? 2.266 -27.094 -15.133 1 97.62 266 ASN B C 1
ATOM 5453 O O . ASN B 1 266 ? 2.16 -28.094 -14.43 1 97.62 266 ASN B O 1
ATOM 5457 N N . ILE B 1 267 ? 1.313 -26.156 -15.289 1 98.56 267 ILE B N 1
ATOM 5458 C CA . ILE B 1 267 ? 0.181 -26.203 -14.375 1 98.56 267 ILE B CA 1
ATOM 5459 C C . ILE B 1 267 ? -1.059 -25.625 -15.055 1 98.56 267 ILE B C 1
ATOM 5461 O O . ILE B 1 267 ? -0.95 -24.906 -16.062 1 98.56 267 ILE B O 1
ATOM 5465 N N . SER B 1 268 ? -2.23 -26.031 -14.555 1 98.88 268 SER B N 1
ATOM 5466 C CA . SER B 1 268 ? -3.51 -25.531 -15.039 1 98.88 268 SER B CA 1
ATOM 5467 C C . SER B 1 268 ? -4.535 -25.453 -13.914 1 98.88 268 SER B C 1
ATOM 5469 O O . SER B 1 268 ? -4.457 -26.219 -12.945 1 98.88 268 SER B O 1
ATOM 5471 N N . PHE B 1 269 ? -5.473 -24.531 -14.039 1 98.88 269 PHE B N 1
ATOM 5472 C CA . PHE B 1 269 ? -6.48 -24.297 -13.016 1 98.88 269 PHE B CA 1
ATOM 5473 C C . PHE B 1 269 ? -7.875 -24.234 -13.625 1 98.88 269 PHE B C 1
ATOM 5475 O O . PHE B 1 269 ? -8.047 -23.75 -14.742 1 98.88 269 PHE B O 1
ATOM 5482 N N . HIS B 1 270 ? -8.852 -24.703 -12.922 1 98.5 270 HIS B N 1
ATOM 5483 C CA . HIS B 1 270 ? -10.273 -24.547 -13.211 1 98.5 270 HIS B CA 1
ATOM 5484 C C . HIS B 1 270 ? -11.039 -24.062 -11.992 1 98.5 270 HIS B C 1
ATOM 5486 O O . HIS B 1 270 ? -11.07 -24.734 -10.961 1 98.5 270 HIS B O 1
ATOM 5492 N N . GLY B 1 271 ? -11.594 -22.906 -12.062 1 97.56 271 GLY B N 1
ATOM 5493 C CA . GLY B 1 271 ? -12.453 -22.375 -11.016 1 97.56 271 GLY B CA 1
ATOM 5494 C C . GLY B 1 271 ? -11.688 -21.672 -9.922 1 97.56 271 GLY B C 1
ATOM 5495 O O . GLY B 1 271 ? -12.031 -20.547 -9.547 1 97.56 271 GLY B O 1
ATOM 5496 N N . LEU B 1 272 ? -10.633 -22.266 -9.406 1 97.94 272 LEU B N 1
ATOM 5497 C CA . LEU B 1 272 ? -9.891 -21.766 -8.25 1 97.94 272 LEU B CA 1
ATOM 5498 C C . LEU B 1 272 ? -9.273 -20.406 -8.539 1 97.94 272 LEU B C 1
ATOM 5500 O O . LEU B 1 272 ? -9.336 -19.5 -7.703 1 97.94 272 LEU B O 1
ATOM 5504 N N . HIS B 1 273 ? -8.727 -20.203 -9.742 1 98.38 273 HIS B N 1
ATOM 5505 C CA . HIS B 1 273 ? -8.023 -19 -10.133 1 98.38 273 HIS B CA 1
ATOM 5506 C C . HIS B 1 273 ? -8.977 -17.812 -10.242 1 98.38 273 HIS B C 1
ATOM 5508 O O . HIS B 1 273 ? -8.547 -16.656 -10.25 1 98.38 273 HIS B O 1
ATOM 5514 N N . GLU B 1 274 ? -10.234 -18.078 -10.32 1 98.12 274 GLU B N 1
ATOM 5515 C CA . GLU B 1 274 ? -11.234 -17.016 -10.391 1 98.12 274 GLU B CA 1
ATOM 5516 C C . GLU B 1 274 ? -11.664 -16.578 -8.992 1 98.12 274 GLU B C 1
ATOM 5518 O O . GLU B 1 274 ? -12.25 -15.5 -8.828 1 98.12 274 GLU B O 1
ATOM 5523 N N . ARG B 1 275 ? -11.32 -17.375 -8.031 1 97.69 275 ARG B N 1
ATOM 5524 C CA . ARG B 1 275 ? -11.797 -17.094 -6.68 1 97.69 275 ARG B CA 1
ATOM 5525 C C . ARG B 1 275 ? -10.703 -16.469 -5.828 1 97.69 275 ARG B C 1
ATOM 5527 O O . ARG B 1 275 ? -10.977 -15.609 -4.988 1 97.69 275 ARG B O 1
ATOM 5534 N N . VAL B 1 276 ? -9.531 -16.969 -6.027 1 98.62 276 VAL B N 1
ATOM 5535 C CA . VAL B 1 276 ? -8.406 -16.516 -5.211 1 98.62 276 VAL B CA 1
ATOM 5536 C C . VAL B 1 276 ? -7.254 -16.078 -6.109 1 98.62 276 VAL B C 1
ATOM 5538 O O . VAL B 1 276 ? -6.809 -16.844 -6.965 1 98.62 276 VAL B O 1
ATOM 5541 N N . PRO B 1 277 ? -6.77 -14.844 -5.969 1 98.75 277 PRO B N 1
ATOM 5542 C CA . PRO B 1 277 ? -5.594 -14.422 -6.738 1 98.75 277 PRO B CA 1
ATOM 5543 C C . PRO B 1 277 ? -4.289 -14.945 -6.148 1 98.75 277 PRO B C 1
ATOM 5545 O O . PRO B 1 277 ? -4.301 -15.656 -5.137 1 98.75 277 PRO B O 1
ATOM 5548 N N . LEU B 1 278 ? -3.244 -14.672 -6.809 1 98.81 278 LEU B N 1
ATOM 5549 C CA . LEU B 1 278 ? -1.896 -14.945 -6.324 1 98.81 278 LEU B CA 1
ATOM 5550 C C . LEU B 1 278 ? -1.301 -13.711 -5.656 1 98.81 278 LEU B C 1
ATOM 5552 O O . LEU B 1 278 ? -1.706 -12.586 -5.953 1 98.81 278 LEU B O 1
ATOM 5556 N N . PRO B 1 279 ? -0.356 -13.93 -4.688 1 98.62 279 PRO B N 1
ATOM 5557 C CA . PRO B 1 279 ? 0.333 -12.766 -4.141 1 98.62 279 PRO B CA 1
ATOM 5558 C C . PRO B 1 279 ? 1.031 -11.93 -5.211 1 98.62 2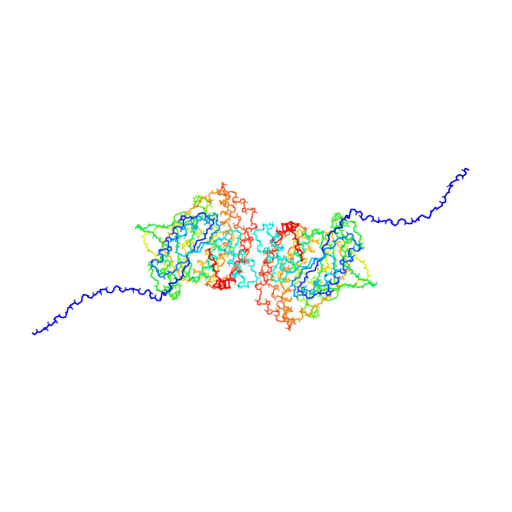79 PRO B C 1
ATOM 5560 O O . PRO B 1 279 ? 1.836 -12.461 -5.98 1 98.62 279 PRO B O 1
ATOM 5563 N N . PRO B 1 280 ? 0.758 -10.656 -5.25 1 97.88 280 PRO B N 1
ATOM 5564 C CA . PRO B 1 280 ? 1.375 -9.82 -6.281 1 97.88 280 PRO B CA 1
ATOM 5565 C C . PRO B 1 280 ? 2.73 -9.258 -5.855 1 97.88 280 PRO B C 1
ATOM 5567 O O . PRO B 1 280 ? 3.15 -8.203 -6.348 1 97.88 280 PRO B O 1
ATOM 5570 N N . ALA B 1 281 ? 3.4 -9.891 -4.957 1 97.31 281 ALA B N 1
ATOM 5571 C CA . ALA B 1 281 ? 4.672 -9.43 -4.414 1 97.31 281 ALA B CA 1
ATOM 5572 C C . ALA B 1 281 ? 5.707 -9.234 -5.52 1 97.31 281 ALA B C 1
ATOM 5574 O O . ALA B 1 281 ? 5.789 -10.047 -6.445 1 97.31 281 ALA B O 1
ATOM 5575 N N . THR B 1 282 ? 6.461 -8.156 -5.449 1 94.94 282 THR B N 1
ATOM 5576 C CA . THR B 1 282 ? 7.504 -7.875 -6.43 1 94.94 282 THR B CA 1
ATOM 5577 C C . THR B 1 282 ? 8.867 -8.312 -5.906 1 94.94 282 THR B C 1
ATOM 5579 O O . THR B 1 282 ? 9.062 -8.438 -4.695 1 94.94 282 THR B O 1
ATOM 5582 N N . ASP B 1 283 ? 9.727 -8.656 -6.793 1 94.19 283 ASP B N 1
ATOM 5583 C CA . ASP B 1 283 ? 11.133 -8.938 -6.531 1 94.19 283 ASP B CA 1
ATOM 5584 C C . ASP B 1 283 ? 11.297 -10.109 -5.566 1 94.19 283 ASP B C 1
ATOM 5586 O O . ASP B 1 283 ? 12.039 -10.023 -4.586 1 94.19 283 ASP B O 1
ATOM 5590 N N . THR B 1 284 ? 10.461 -11.031 -5.77 1 96.25 284 THR B N 1
ATOM 5591 C CA . THR B 1 284 ? 10.531 -12.32 -5.082 1 96.25 284 THR B CA 1
ATOM 5592 C C . THR B 1 284 ? 10.164 -13.461 -6.031 1 96.25 284 THR B C 1
ATOM 5594 O O . THR B 1 284 ? 9.742 -13.219 -7.164 1 96.25 284 THR B O 1
ATOM 5597 N N . ILE B 1 285 ? 10.438 -14.617 -5.625 1 93.62 285 ILE B N 1
ATOM 5598 C CA . ILE B 1 285 ? 10.031 -15.789 -6.391 1 93.62 285 ILE B CA 1
ATOM 5599 C C . ILE B 1 285 ? 8.969 -16.578 -5.621 1 93.62 285 ILE B C 1
ATOM 5601 O O . ILE B 1 285 ? 8.68 -16.266 -4.465 1 93.62 285 ILE B O 1
ATOM 5605 N N . GLY B 1 286 ? 8.266 -17.453 -6.297 1 93.62 286 GLY B N 1
ATOM 5606 C CA . GLY B 1 286 ? 7.414 -18.438 -5.652 1 93.62 286 GLY B CA 1
ATOM 5607 C C . GLY B 1 286 ? 6.023 -17.906 -5.352 1 93.62 286 GLY B C 1
ATOM 5608 O O . GLY B 1 286 ? 5.145 -18.672 -4.934 1 93.62 286 GLY B O 1
ATOM 5609 N N . SER B 1 287 ? 5.82 -16.578 -5.543 1 95.12 287 SER B N 1
ATOM 5610 C CA . SER B 1 287 ? 4.516 -16.016 -5.215 1 95.12 287 SER B CA 1
ATOM 5611 C C . SER B 1 287 ? 3.414 -16.656 -6.059 1 95.12 287 SER B C 1
ATOM 5613 O O . SER B 1 287 ? 2.264 -16.734 -5.629 1 95.12 287 SER B O 1
ATOM 5615 N N . ASP B 1 288 ? 3.76 -17.156 -7.168 1 96.62 288 ASP B N 1
ATOM 5616 C CA . ASP B 1 288 ? 2.795 -17.734 -8.094 1 96.62 288 ASP B CA 1
ATOM 5617 C C . ASP B 1 288 ? 2.459 -19.172 -7.699 1 96.62 288 ASP B C 1
ATOM 5619 O O . ASP B 1 288 ? 1.599 -19.812 -8.312 1 96.62 288 ASP B O 1
ATOM 5623 N N . TYR B 1 289 ? 2.98 -19.719 -6.621 1 97.19 289 TYR B N 1
ATOM 5624 C CA . TYR B 1 289 ? 2.713 -21.078 -6.191 1 97.19 289 TYR B CA 1
ATOM 5625 C C . TYR B 1 289 ? 1.571 -21.125 -5.184 1 97.19 289 TYR B C 1
ATOM 5627 O O . TYR B 1 289 ? 1.146 -22.203 -4.758 1 97.19 289 TYR B O 1
ATOM 5635 N N . PHE B 1 290 ? 1.058 -20.047 -4.832 1 98.56 290 PHE B N 1
ATOM 5636 C CA . PHE B 1 290 ? 0.149 -19.938 -3.697 1 98.56 290 PHE B CA 1
ATOM 5637 C C . PHE B 1 290 ? -1.088 -20.797 -3.9 1 98.56 290 PHE B C 1
ATOM 5639 O O . PHE B 1 290 ? -1.554 -21.453 -2.965 1 98.56 290 PHE B O 1
ATOM 5646 N N . LEU B 1 291 ? -1.648 -20.859 -5.098 1 98.62 291 LEU B N 1
ATOM 5647 C CA . LEU B 1 291 ? -2.896 -21.578 -5.344 1 98.62 291 LEU B CA 1
ATOM 5648 C C . LEU B 1 291 ? -2.693 -23.078 -5.215 1 98.62 291 LEU B C 1
ATOM 5650 O O . LEU B 1 291 ? -3.643 -23.812 -4.93 1 98.62 291 LEU B O 1
ATOM 5654 N N . ILE B 1 292 ? -1.484 -23.531 -5.441 1 98.5 292 ILE B N 1
ATOM 5655 C CA . ILE B 1 292 ? -1.225 -24.953 -5.234 1 98.5 292 ILE B CA 1
ATOM 5656 C C . ILE B 1 292 ? -1.446 -25.312 -3.768 1 98.5 292 ILE B C 1
ATOM 5658 O O . ILE B 1 292 ? -2.037 -26.344 -3.457 1 98.5 292 ILE B O 1
ATOM 5662 N N . HIS B 1 293 ? -0.988 -24.438 -2.92 1 98.31 293 HIS B N 1
ATOM 5663 C CA . HIS B 1 293 ? -1.16 -24.625 -1.484 1 98.31 293 HIS B CA 1
ATOM 5664 C C . HIS B 1 293 ? -2.629 -24.516 -1.085 1 98.31 293 HIS B C 1
ATOM 5666 O O . HIS B 1 293 ? -3.094 -25.25 -0.21 1 98.31 293 HIS B O 1
ATOM 5672 N N . VAL B 1 294 ? -3.35 -23.609 -1.724 1 98.69 294 VAL B N 1
ATOM 5673 C CA . VAL B 1 294 ? -4.777 -23.484 -1.441 1 98.69 294 VAL B CA 1
ATOM 5674 C C . VAL B 1 294 ? -5.48 -24.797 -1.795 1 98.69 294 VAL B C 1
ATOM 5676 O O . VAL B 1 294 ? -6.246 -25.328 -0.991 1 98.69 294 VAL B O 1
ATOM 5679 N N . ALA B 1 295 ? -5.227 -25.312 -2.992 1 98.44 295 ALA B N 1
ATOM 5680 C CA . ALA B 1 295 ? -5.859 -26.547 -3.443 1 98.44 295 ALA B CA 1
ATOM 5681 C C . ALA B 1 295 ? -5.523 -27.703 -2.506 1 98.44 295 ALA B C 1
ATOM 5683 O O . ALA B 1 295 ? -6.406 -28.469 -2.117 1 98.44 295 ALA B O 1
ATOM 5684 N N . ALA B 1 296 ? -4.301 -27.797 -2.146 1 97.94 296 ALA B N 1
ATOM 5685 C CA . ALA B 1 296 ? -3.844 -28.875 -1.289 1 97.94 296 ALA B CA 1
ATOM 5686 C C . ALA B 1 296 ? -4.504 -28.812 0.085 1 97.94 296 ALA B C 1
ATOM 5688 O O . ALA B 1 296 ? -5.059 -29.797 0.565 1 97.94 296 ALA B O 1
ATOM 5689 N N . ARG B 1 297 ? -4.477 -27.641 0.697 1 97.31 297 ARG B N 1
ATOM 5690 C CA . ARG B 1 297 ? -4.945 -27.484 2.07 1 97.31 297 ARG B CA 1
ATOM 5691 C C . ARG B 1 297 ? -6.465 -27.547 2.143 1 97.31 297 ARG B C 1
ATOM 5693 O O . ARG B 1 297 ? -7.023 -28.016 3.141 1 97.31 297 ARG B O 1
ATOM 5700 N N . ALA B 1 298 ? -7.113 -27.125 1.104 1 97.19 298 ALA B N 1
ATOM 5701 C CA . ALA B 1 298 ? -8.57 -27.188 1.05 1 97.19 298 ALA B CA 1
ATOM 5702 C C . ALA B 1 298 ? -9.039 -28.578 0.64 1 97.19 298 ALA B C 1
ATOM 5704 O O . ALA B 1 298 ? -10.242 -28.859 0.66 1 97.19 298 ALA B O 1
ATOM 5705 N N . GLY B 1 299 ? -8.148 -29.438 0.177 1 97.19 299 GLY B N 1
ATOM 5706 C CA . GLY B 1 299 ? -8.484 -30.781 -0.243 1 97.19 299 GLY B CA 1
ATOM 5707 C C . GLY B 1 299 ? -9.188 -30.828 -1.586 1 97.19 299 GLY B C 1
ATOM 5708 O O . GLY B 1 299 ? -10.055 -31.688 -1.809 1 97.19 299 GLY B O 1
ATOM 5709 N N . LEU B 1 300 ? -8.867 -29.922 -2.408 1 98.19 300 LEU B N 1
ATOM 5710 C CA . LEU B 1 300 ? -9.492 -29.922 -3.725 1 98.19 300 LEU B CA 1
ATOM 5711 C C . LEU B 1 300 ? -8.891 -31 -4.613 1 98.19 300 LEU B C 1
ATOM 5713 O O . LEU B 1 300 ? -7.68 -31.25 -4.559 1 98.19 300 LEU B O 1
ATOM 5717 N N . PRO B 1 301 ? -9.734 -31.609 -5.406 1 98.69 301 PRO B N 1
ATOM 5718 C CA . PRO B 1 301 ? -9.195 -32.625 -6.316 1 98.69 301 PRO B CA 1
ATOM 5719 C C . PRO B 1 301 ? -8.211 -32.062 -7.328 1 98.69 301 PRO B C 1
ATOM 5721 O O . PRO B 1 301 ? -8.469 -31 -7.918 1 98.69 301 PRO B O 1
ATOM 5724 N N . GLY B 1 302 ? -7.113 -32.719 -7.457 1 98.75 302 GLY B N 1
ATOM 5725 C CA . GLY B 1 302 ? -6.109 -32.406 -8.461 1 98.75 302 GLY B CA 1
ATOM 5726 C C . GLY B 1 302 ? -5.477 -33.656 -9.078 1 98.75 302 GLY B C 1
ATOM 5727 O O . GLY B 1 302 ? -5.707 -34.781 -8.617 1 98.75 302 GLY B O 1
ATOM 5728 N N . VAL B 1 303 ? -4.777 -33.438 -10.18 1 98.81 303 VAL B N 1
ATOM 5729 C CA . VAL B 1 303 ? -4.078 -34.531 -10.852 1 98.81 303 VAL B CA 1
ATOM 5730 C C . VAL B 1 303 ? -2.607 -34.156 -11.039 1 98.81 303 VAL B C 1
ATOM 5732 O O . VAL B 1 303 ? -2.295 -33.094 -11.562 1 98.81 303 VAL B O 1
ATOM 5735 N N . LEU B 1 304 ? -1.806 -34.969 -10.547 1 98.56 304 LEU B N 1
ATOM 5736 C CA . LEU B 1 304 ? -0.38 -34.906 -10.844 1 98.56 304 LEU B CA 1
ATOM 5737 C C . LEU B 1 304 ? -0.023 -35.844 -11.992 1 98.56 304 LEU B C 1
ATOM 5739 O O . LEU B 1 304 ? -0.256 -37.062 -11.906 1 98.56 304 LEU B O 1
ATOM 5743 N N . HIS B 1 305 ? 0.441 -35.312 -13.07 1 98.31 305 HIS B N 1
ATOM 5744 C CA . HIS B 1 305 ? 0.863 -36.125 -14.195 1 98.31 305 HIS B CA 1
ATOM 5745 C C . HIS B 1 305 ? 2.377 -36.094 -14.375 1 98.31 305 HIS B C 1
ATOM 5747 O O . HIS B 1 305 ? 3.074 -35.406 -13.625 1 98.31 305 HIS B O 1
ATOM 5753 N N . ASN B 1 306 ? 2.904 -36.875 -15.359 1 97.69 306 ASN B N 1
ATOM 5754 C CA . ASN B 1 306 ? 4.355 -36.969 -15.469 1 97.69 306 ASN B CA 1
ATOM 5755 C C . ASN B 1 306 ? 4.855 -36.469 -16.812 1 97.69 306 ASN B C 1
ATOM 5757 O O . ASN B 1 306 ? 5.922 -36.875 -17.281 1 97.69 306 ASN B O 1
ATOM 5761 N N . ARG B 1 307 ? 4.039 -35.75 -17.469 1 97.81 307 ARG B N 1
ATOM 5762 C CA . ARG B 1 307 ? 4.488 -35.031 -18.656 1 97.81 307 ARG B CA 1
ATOM 5763 C C . ARG B 1 307 ? 5.25 -33.75 -18.281 1 97.81 307 ARG B C 1
ATOM 5765 O O . ARG B 1 307 ? 4.805 -32.656 -18.578 1 97.81 307 ARG B O 1
ATOM 5772 N N . HIS B 1 308 ? 6.434 -34 -17.734 1 96.75 308 HIS B N 1
ATOM 5773 C CA . HIS B 1 308 ? 7.27 -32.906 -17.234 1 96.75 308 HIS B CA 1
ATOM 5774 C C . HIS B 1 308 ? 7.82 -32.062 -18.375 1 96.75 308 HIS B C 1
ATOM 5776 O O . HIS B 1 308 ? 8.055 -32.562 -19.469 1 96.75 308 HIS B O 1
ATOM 5782 N N . ILE B 1 309 ? 7.961 -30.812 -18.094 1 96.06 309 ILE B N 1
ATOM 5783 C CA . ILE B 1 309 ? 8.469 -29.875 -19.094 1 96.06 309 ILE B CA 1
ATOM 5784 C C . ILE B 1 309 ? 9.984 -29.75 -18.953 1 96.06 309 ILE B C 1
ATOM 5786 O O . ILE B 1 309 ? 10.516 -29.797 -17.828 1 96.06 309 ILE B O 1
ATOM 5790 N N . VAL B 1 310 ? 10.656 -29.609 -20.031 1 93.56 310 VAL B N 1
ATOM 5791 C CA . VAL B 1 310 ? 12.102 -29.391 -20.016 1 93.56 310 VAL B CA 1
ATOM 5792 C C . VAL B 1 310 ? 12.391 -27.922 -19.75 1 93.56 310 VAL B C 1
ATOM 5794 O O . VAL B 1 310 ? 12.023 -27.047 -20.547 1 93.56 310 VAL B O 1
ATOM 5797 N N . ASN B 1 311 ? 13.031 -27.75 -18.625 1 87.25 311 ASN B N 1
ATOM 5798 C CA . ASN B 1 311 ? 13.414 -26.391 -18.266 1 87.25 311 ASN B CA 1
ATOM 5799 C C . ASN B 1 311 ? 14.844 -26.078 -18.703 1 87.25 311 ASN B C 1
ATOM 5801 O O . ASN B 1 311 ? 15.727 -26.922 -18.609 1 87.25 311 ASN B O 1
ATOM 5805 N N . PHE B 1 312 ? 14.984 -24.828 -19.203 1 81.25 312 PHE B N 1
ATOM 5806 C CA . PHE B 1 312 ? 16.344 -24.391 -19.453 1 81.25 312 PHE B CA 1
ATOM 5807 C C . PHE B 1 312 ? 16.547 -22.938 -19.047 1 81.25 312 PHE B C 1
ATOM 5809 O O . PHE B 1 312 ? 15.578 -22.188 -18.906 1 81.25 312 PHE B O 1
ATOM 5816 N N . HIS B 1 313 ? 17.875 -22.531 -18.75 1 75.5 313 HIS B N 1
ATOM 5817 C CA . HIS B 1 313 ? 18.188 -21.172 -18.359 1 75.5 313 HIS B CA 1
ATOM 5818 C C . HIS B 1 313 ? 18.656 -20.344 -19.547 1 75.5 313 HIS B C 1
ATOM 5820 O O . HIS B 1 313 ? 19.406 -20.844 -20.391 1 75.5 313 HIS B O 1
ATOM 5826 N N . THR B 1 314 ? 18.172 -19.141 -19.484 1 73.19 314 THR B N 1
ATOM 5827 C CA . THR B 1 314 ? 18.625 -18.219 -20.516 1 73.19 314 THR B CA 1
ATOM 5828 C C . THR B 1 314 ? 19.969 -17.594 -20.141 1 73.19 314 THR B C 1
ATOM 5830 O O . THR B 1 314 ? 20.391 -17.672 -18.969 1 73.19 314 THR B O 1
ATOM 5833 N N . ALA B 1 315 ? 20.516 -17 -21.078 1 67.31 315 ALA B N 1
ATOM 5834 C CA . ALA B 1 315 ? 21.828 -16.391 -20.922 1 67.31 315 ALA B CA 1
ATOM 5835 C C . ALA B 1 315 ? 21.766 -15.203 -19.969 1 67.31 315 ALA B C 1
ATOM 5837 O O . ALA B 1 315 ? 22.75 -14.906 -19.266 1 67.31 315 ALA B O 1
ATOM 5838 N N . GLU B 1 316 ? 20.734 -14.531 -19.875 1 66.25 316 GLU B N 1
ATOM 5839 C CA . GLU B 1 316 ? 20.609 -13.336 -19.062 1 66.25 316 GLU B CA 1
ATOM 5840 C C . GLU B 1 316 ? 20.844 -13.656 -17.578 1 66.25 316 GLU B C 1
ATOM 5842 O O . GLU B 1 316 ? 21.438 -12.859 -16.859 1 66.25 316 GLU B O 1
ATOM 5847 N N . ARG B 1 317 ? 20.516 -14.695 -17.141 1 66.69 317 ARG B N 1
ATOM 5848 C CA . ARG B 1 317 ? 20.656 -15.094 -15.742 1 66.69 317 ARG B CA 1
ATOM 5849 C C . ARG B 1 317 ? 22.125 -15.258 -15.367 1 66.69 317 ARG B C 1
ATOM 5851 O O . ARG B 1 317 ? 22.469 -15.227 -14.188 1 66.69 317 ARG B O 1
ATOM 5858 N N . LYS B 1 318 ? 22.875 -15.125 -16.328 1 72.38 318 LYS B N 1
ATOM 5859 C CA . LYS B 1 318 ? 24.281 -15.414 -16.078 1 72.38 318 LYS B CA 1
ATOM 5860 C C . LYS B 1 318 ? 25.078 -14.125 -15.906 1 72.38 318 LYS B C 1
ATOM 5862 O O . LYS B 1 318 ? 26.219 -14.156 -15.438 1 72.38 318 LYS B O 1
ATOM 5867 N N . SER B 1 319 ? 24.438 -13.047 -16.125 1 80.12 319 SER B N 1
ATOM 5868 C CA . SER B 1 319 ? 25.125 -11.789 -15.875 1 80.12 319 SER B CA 1
ATOM 5869 C C . SER B 1 319 ? 25.219 -11.492 -14.383 1 80.12 319 SER B C 1
ATOM 5871 O O . SER B 1 319 ? 24.484 -12.07 -13.578 1 80.12 319 SER B O 1
ATOM 5873 N N . ASP B 1 320 ? 26.125 -10.609 -14 1 82.31 320 ASP B N 1
ATOM 5874 C CA . ASP B 1 320 ? 26.297 -10.25 -12.594 1 82.31 320 ASP B CA 1
ATOM 5875 C C . ASP B 1 320 ? 25.047 -9.578 -12.031 1 82.31 320 ASP B C 1
ATOM 5877 O O . ASP B 1 320 ? 24.625 -9.875 -10.914 1 82.31 320 ASP B O 1
ATOM 5881 N N . ALA B 1 321 ? 24.547 -8.68 -12.844 1 84.25 321 ALA B N 1
ATOM 5882 C CA . ALA B 1 321 ? 23.344 -7.973 -12.406 1 84.25 321 ALA B CA 1
ATOM 5883 C C . ALA B 1 321 ? 22.156 -8.93 -12.273 1 84.25 321 ALA B C 1
ATOM 5885 O O . ALA B 1 321 ? 21.375 -8.836 -11.32 1 84.25 321 ALA B O 1
ATOM 5886 N N . GLY B 1 322 ? 22.078 -9.75 -13.242 1 86.06 322 GLY B N 1
ATOM 5887 C CA . GLY B 1 322 ? 21 -10.734 -13.203 1 86.06 322 GLY B CA 1
ATOM 5888 C C . GLY B 1 322 ? 21.141 -11.711 -12.047 1 86.06 322 GLY B C 1
ATOM 5889 O O . GLY B 1 322 ? 20.141 -12.07 -11.414 1 86.06 322 GLY B O 1
ATOM 5890 N N . PHE B 1 323 ? 22.328 -12.039 -11.805 1 90.06 323 PHE B N 1
ATOM 5891 C CA . PHE B 1 323 ? 22.625 -12.945 -10.703 1 90.06 323 PHE B CA 1
ATOM 5892 C C . PHE B 1 323 ? 22.234 -12.32 -9.367 1 90.06 323 PHE B C 1
ATOM 5894 O O . PHE B 1 323 ? 21.516 -12.938 -8.57 1 90.06 323 PHE B O 1
ATOM 5901 N N . LEU B 1 324 ? 22.703 -11.18 -9.133 1 92.12 324 LEU B N 1
ATOM 5902 C CA . LEU B 1 324 ? 22.391 -10.492 -7.883 1 92.12 324 LEU B CA 1
ATOM 5903 C C . LEU B 1 324 ? 20.891 -10.312 -7.711 1 92.12 324 LEU B C 1
ATOM 5905 O O . LEU B 1 324 ? 20.359 -10.539 -6.625 1 92.12 324 LEU B O 1
ATOM 5909 N N . ALA B 1 325 ? 20.25 -9.945 -8.789 1 91.38 325 ALA B N 1
ATOM 5910 C CA . ALA B 1 325 ? 18.797 -9.734 -8.734 1 91.38 325 ALA B CA 1
ATOM 5911 C C . ALA B 1 325 ? 18.078 -11.023 -8.352 1 91.38 325 ALA B C 1
ATOM 5913 O O . ALA B 1 325 ? 17.156 -11 -7.52 1 91.38 325 ALA B O 1
ATOM 5914 N N . TYR B 1 326 ? 18.484 -12.055 -8.945 1 91.69 326 TYR B N 1
ATOM 5915 C CA . TYR B 1 326 ? 17.828 -13.328 -8.656 1 91.69 326 TYR B CA 1
ATOM 5916 C C . TYR B 1 326 ? 18.047 -13.742 -7.211 1 91.69 326 TYR B C 1
ATOM 5918 O O . TYR B 1 326 ? 17.141 -14.227 -6.543 1 91.69 326 TYR B O 1
ATOM 5926 N N . GLN B 1 327 ? 19.281 -13.633 -6.762 1 94.31 327 GLN B N 1
ATOM 5927 C CA . GLN B 1 327 ? 19.594 -14.039 -5.398 1 94.31 327 GLN B CA 1
ATOM 5928 C C . GLN B 1 327 ? 18.844 -13.188 -4.379 1 94.31 327 GLN B C 1
ATOM 5930 O O . GLN B 1 327 ? 18.406 -13.688 -3.336 1 94.31 327 GLN B O 1
ATOM 5935 N N . MET B 1 328 ? 18.641 -11.938 -4.723 1 95.88 328 MET B N 1
ATOM 5936 C CA . MET B 1 328 ? 17.859 -11.078 -3.836 1 95.88 328 MET B CA 1
ATOM 5937 C C . MET B 1 328 ? 16.391 -11.5 -3.822 1 95.88 328 MET B C 1
ATOM 5939 O O . MET B 1 328 ? 15.719 -11.391 -2.795 1 95.88 328 MET B O 1
ATOM 5943 N N . ARG B 1 329 ? 15.922 -11.953 -4.961 1 95.88 329 ARG B N 1
ATOM 5944 C CA . ARG B 1 329 ? 14.562 -12.469 -5.004 1 95.88 329 ARG B CA 1
ATOM 5945 C C . ARG B 1 329 ? 14.422 -13.727 -4.152 1 95.88 329 ARG B C 1
ATOM 5947 O O . ARG B 1 329 ? 13.398 -13.93 -3.494 1 95.88 329 ARG B O 1
ATOM 5954 N N . PHE B 1 330 ? 15.438 -14.516 -4.191 1 95.44 330 PHE B N 1
ATOM 5955 C CA . PHE B 1 330 ? 15.438 -15.719 -3.361 1 95.44 330 PHE B CA 1
ATOM 5956 C C . PHE B 1 330 ? 15.445 -15.352 -1.882 1 95.44 330 PHE B C 1
ATOM 5958 O O . PHE B 1 330 ? 14.711 -15.953 -1.088 1 95.44 330 PHE B O 1
ATOM 5965 N N . ALA B 1 331 ? 16.266 -14.406 -1.542 1 96.94 331 ALA B N 1
ATOM 5966 C CA . ALA B 1 331 ? 16.328 -13.953 -0.155 1 96.94 331 ALA B CA 1
ATOM 5967 C C . ALA B 1 331 ? 14.953 -13.461 0.316 1 96.94 331 ALA B C 1
ATOM 5969 O O . ALA B 1 331 ? 14.5 -13.812 1.405 1 96.94 331 ALA B O 1
ATOM 5970 N N . LYS B 1 332 ? 14.32 -12.664 -0.502 1 97.44 332 LYS B N 1
ATOM 5971 C CA . LYS B 1 332 ? 13.008 -12.148 -0.115 1 97.44 332 LYS B CA 1
ATOM 5972 C C . LYS B 1 332 ? 11.977 -13.273 -0.042 1 97.44 332 LYS B C 1
ATOM 5974 O O . LYS B 1 332 ? 11.07 -13.234 0.794 1 97.44 332 LYS B O 1
ATOM 5979 N N . PHE B 1 333 ? 12.18 -14.234 -0.897 1 97.44 333 PHE B N 1
ATOM 5980 C CA . PHE B 1 333 ? 11.32 -15.414 -0.845 1 97.44 333 PHE B CA 1
ATOM 5981 C C . PHE B 1 333 ? 11.375 -16.062 0.531 1 97.44 333 PHE B C 1
ATOM 5983 O O . PHE B 1 333 ? 10.336 -16.359 1.127 1 97.44 333 PHE B O 1
ATOM 5990 N N . ILE B 1 334 ? 12.5 -16.234 1.02 1 97.25 334 ILE B N 1
ATOM 5991 C CA . ILE B 1 334 ? 12.68 -16.859 2.326 1 97.25 334 ILE B CA 1
ATOM 5992 C C . ILE B 1 334 ? 11.992 -16.016 3.398 1 97.25 334 ILE B C 1
ATOM 5994 O O . ILE B 1 334 ? 11.305 -16.562 4.27 1 97.25 334 ILE B O 1
ATOM 5998 N N . LEU B 1 335 ? 12.133 -14.727 3.322 1 98.12 335 LEU B N 1
ATOM 5999 C CA . LEU B 1 335 ? 11.516 -13.844 4.305 1 98.12 335 LEU B CA 1
ATOM 6000 C C . LEU B 1 335 ? 9.992 -13.852 4.168 1 98.12 335 LEU B C 1
ATOM 6002 O O . LEU B 1 335 ? 9.273 -13.758 5.168 1 98.12 335 LEU B O 1
ATOM 6006 N N . SER B 1 336 ? 9.5 -13.977 2.961 1 98.19 336 SER B N 1
ATOM 6007 C CA . SER B 1 336 ? 8.062 -14.039 2.715 1 98.19 336 SER B CA 1
ATOM 6008 C C . SER B 1 336 ? 7.457 -15.312 3.285 1 98.19 336 SER B C 1
ATOM 6010 O O . SER B 1 336 ? 6.293 -15.328 3.699 1 98.19 336 SER B O 1
ATOM 6012 N N . MET B 1 337 ? 8.266 -16.359 3.34 1 97.5 337 MET B N 1
ATOM 6013 C CA . MET B 1 337 ? 7.77 -17.656 3.812 1 97.5 337 MET B CA 1
ATOM 6014 C C . MET B 1 337 ? 7.387 -17.578 5.285 1 97.5 337 MET B C 1
ATOM 6016 O O . MET B 1 337 ? 6.52 -18.328 5.742 1 97.5 337 MET B O 1
ATOM 6020 N N . TYR B 1 338 ? 8.008 -16.656 6.023 1 97.56 338 TYR B N 1
ATOM 6021 C CA . TYR B 1 338 ? 7.629 -16.438 7.414 1 97.56 338 TYR B CA 1
ATOM 6022 C C . TYR B 1 338 ? 6.129 -16.203 7.535 1 97.56 338 TYR B C 1
ATOM 6024 O O . TYR B 1 338 ? 5.477 -16.734 8.438 1 97.56 338 TYR B O 1
ATOM 6032 N N . TYR B 1 339 ? 5.574 -15.453 6.664 1 98.12 339 TYR B N 1
ATOM 6033 C CA . TYR B 1 339 ? 4.152 -15.125 6.664 1 98.12 339 TYR B CA 1
ATOM 6034 C C . TYR B 1 339 ? 3.342 -16.203 5.961 1 98.12 339 TYR B C 1
ATOM 6036 O O . TYR B 1 339 ? 2.258 -16.578 6.418 1 98.12 339 TYR B O 1
ATOM 6044 N N . LEU B 1 340 ? 3.879 -16.75 4.895 1 98.38 340 LEU B N 1
ATOM 6045 C CA . LEU B 1 340 ? 3.158 -17.75 4.105 1 98.38 340 LEU B CA 1
ATOM 6046 C C . LEU B 1 340 ? 3.002 -19.047 4.883 1 98.38 340 LEU B C 1
ATOM 6048 O O . LEU B 1 340 ? 1.955 -19.703 4.809 1 98.38 340 LEU B O 1
ATOM 6052 N N . HIS B 1 341 ? 4.016 -19.438 5.629 1 97.94 341 HIS B N 1
ATOM 6053 C CA . HIS B 1 341 ? 3.885 -20.641 6.453 1 97.94 341 HIS B CA 1
ATOM 6054 C C . HIS B 1 341 ? 2.773 -20.484 7.484 1 97.94 341 HIS B C 1
ATOM 6056 O O . HIS B 1 341 ? 2.059 -21.438 7.785 1 97.94 341 HIS B O 1
ATOM 6062 N N . PHE B 1 342 ? 2.682 -19.312 8.07 1 98 342 PHE B N 1
ATOM 6063 C CA . PHE B 1 342 ? 1.582 -19.016 8.984 1 98 342 PHE B CA 1
ATOM 6064 C C . PHE B 1 342 ? 0.24 -19.312 8.32 1 98 342 PHE B C 1
ATOM 6066 O O . PHE B 1 342 ? -0.632 -19.938 8.922 1 98 342 PHE B O 1
ATOM 6073 N N . VAL B 1 343 ? 0.059 -18.875 7.094 1 98.44 343 VAL B N 1
ATOM 6074 C CA . VAL B 1 343 ? -1.181 -19.031 6.344 1 98.44 343 VAL B CA 1
ATOM 6075 C C . VAL B 1 343 ? -1.381 -20.5 5.984 1 98.44 343 VAL B C 1
ATOM 6077 O O . VAL B 1 343 ? -2.443 -21.078 6.242 1 98.44 343 VAL B O 1
ATOM 6080 N N . TYR B 1 344 ? -0.323 -21.125 5.445 1 97.81 344 TYR B N 1
ATOM 6081 C CA . TYR B 1 344 ? -0.412 -22.5 4.973 1 97.81 344 TYR B CA 1
ATOM 6082 C C . TYR B 1 344 ? -0.769 -23.453 6.113 1 97.81 344 TYR B C 1
ATOM 6084 O O . TYR B 1 344 ? -1.53 -24.391 5.926 1 97.81 344 TYR B O 1
ATOM 6092 N N . GLN B 1 345 ? -0.256 -23.219 7.25 1 96.81 345 GLN B N 1
ATOM 6093 C CA . GLN B 1 345 ? -0.444 -24.125 8.383 1 96.81 345 GLN B CA 1
ATOM 6094 C C . GLN B 1 345 ? -1.861 -24.016 8.938 1 96.81 345 GLN B C 1
ATOM 6096 O O . GLN B 1 345 ? -2.346 -24.938 9.594 1 96.81 345 GLN B O 1
ATOM 6101 N N . ARG B 1 346 ? -2.547 -22.984 8.617 1 97.75 346 ARG B N 1
ATOM 6102 C CA . ARG B 1 346 ? -3.844 -22.734 9.234 1 97.75 346 ARG B CA 1
ATOM 6103 C C . ARG B 1 346 ? -4.969 -22.812 8.211 1 97.75 346 ARG B C 1
ATOM 6105 O O . ARG B 1 346 ? -6.141 -22.922 8.57 1 97.75 346 ARG B O 1
ATOM 6112 N N . MET B 1 347 ? -4.559 -22.719 6.973 1 97.94 347 MET B N 1
ATOM 6113 C CA . MET B 1 347 ? -5.531 -22.719 5.883 1 97.94 347 MET B CA 1
ATOM 6114 C C . MET B 1 347 ? -6.188 -24.094 5.75 1 97.94 347 MET B C 1
ATOM 6116 O O . MET B 1 347 ? -5.5 -25.109 5.691 1 97.94 347 MET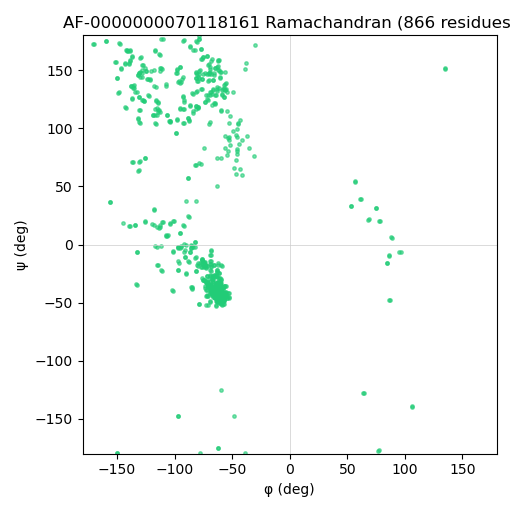 B O 1
ATOM 6120 N N . THR B 1 348 ? -7.641 -24.094 5.672 1 97 348 THR B N 1
ATOM 6121 C CA . THR B 1 348 ? -8.359 -25.359 5.574 1 97 348 THR B CA 1
ATOM 6122 C C . THR B 1 348 ? -9.406 -25.297 4.473 1 97 348 THR B C 1
ATOM 6124 O O . THR B 1 348 ? -10.055 -26.297 4.168 1 97 348 THR B O 1
ATOM 6127 N N . THR B 1 349 ? -9.57 -24.156 3.926 1 97.25 349 THR B N 1
ATOM 6128 C CA . THR B 1 349 ? -10.578 -23.969 2.891 1 97.25 349 THR B CA 1
ATOM 6129 C C . THR B 1 349 ? -10.047 -23.094 1.761 1 97.25 349 THR B C 1
ATOM 6131 O O . THR B 1 349 ? -8.984 -22.484 1.89 1 97.25 349 THR B O 1
ATOM 6134 N N . ASP B 1 350 ? -10.812 -23.141 0.698 1 97.75 350 ASP B N 1
ATOM 6135 C CA . ASP B 1 350 ? -10.477 -22.25 -0.413 1 97.75 350 ASP B CA 1
ATOM 6136 C C . ASP B 1 350 ? -11.367 -21.016 -0.413 1 97.75 350 ASP B C 1
ATOM 6138 O O . ASP B 1 350 ? -11.516 -20.344 -1.441 1 97.75 350 ASP B O 1
ATOM 6142 N N . ASP B 1 351 ? -11.977 -20.688 0.693 1 98.12 351 ASP B N 1
ATOM 6143 C CA . ASP B 1 351 ? -12.812 -19.5 0.812 1 98.12 351 ASP B CA 1
ATOM 6144 C C . ASP B 1 351 ? -11.953 -18.234 0.859 1 98.12 351 ASP B C 1
ATOM 6146 O O . ASP B 1 351 ? -11.125 -18.062 1.762 1 98.12 351 ASP B O 1
ATOM 6150 N N . PRO B 1 352 ? -12.18 -17.344 -0.047 1 98.19 352 PRO B N 1
ATOM 6151 C CA . PRO B 1 352 ? -11.32 -16.156 -0.12 1 98.19 352 PRO B CA 1
ATOM 6152 C C . PRO B 1 352 ? -11.352 -15.32 1.157 1 98.19 352 PRO B C 1
ATOM 6154 O O . PRO B 1 352 ? -10.328 -14.773 1.572 1 98.19 352 PRO B O 1
ATOM 6157 N N . ALA B 1 353 ? -12.484 -15.164 1.769 1 96.5 353 ALA B N 1
ATOM 6158 C CA . ALA B 1 353 ? -12.594 -14.359 2.984 1 96.5 353 ALA B CA 1
ATOM 6159 C C . ALA B 1 353 ? -11.766 -14.969 4.113 1 96.5 353 ALA B C 1
ATOM 6161 O O . ALA B 1 353 ? -11.094 -14.25 4.855 1 96.5 353 ALA B O 1
ATOM 6162 N N . ASP B 1 354 ? -11.805 -16.297 4.25 1 97.5 354 ASP B N 1
ATOM 6163 C CA . ASP B 1 354 ? -11.008 -17 5.258 1 97.5 354 ASP B CA 1
ATOM 6164 C C . ASP B 1 354 ? -9.516 -16.828 4.992 1 97.5 354 ASP B C 1
ATOM 6166 O O . ASP B 1 354 ? -8.742 -16.594 5.922 1 97.5 354 ASP B O 1
ATOM 6170 N N . ILE B 1 355 ? -9.188 -16.969 3.773 1 98.56 355 ILE B N 1
ATOM 6171 C CA . ILE B 1 355 ? -7.789 -16.859 3.393 1 98.56 355 ILE B CA 1
ATOM 6172 C C . ILE B 1 355 ? -7.293 -15.445 3.648 1 98.56 355 ILE B C 1
ATOM 6174 O O . ILE B 1 355 ? -6.211 -15.25 4.207 1 98.56 355 ILE B O 1
ATOM 6178 N N . ALA B 1 356 ? -8.086 -14.445 3.244 1 97.62 356 ALA B N 1
ATOM 6179 C CA . ALA B 1 356 ? -7.711 -13.055 3.486 1 97.62 356 ALA B CA 1
ATOM 6180 C C . ALA B 1 356 ? -7.512 -12.789 4.977 1 97.62 356 ALA B C 1
ATOM 6182 O O . ALA B 1 356 ? -6.586 -12.078 5.367 1 97.62 356 ALA B O 1
ATOM 6183 N N . ALA B 1 357 ? -8.383 -13.32 5.781 1 96.25 357 ALA B N 1
ATOM 6184 C CA . ALA B 1 357 ? -8.273 -13.156 7.227 1 96.25 357 ALA B CA 1
ATOM 6185 C C . ALA B 1 357 ? -6.969 -13.734 7.754 1 96.25 357 ALA B C 1
ATOM 6187 O O . ALA B 1 357 ? -6.305 -13.125 8.602 1 96.25 357 ALA B O 1
ATOM 6188 N N . LEU B 1 358 ? -6.582 -14.93 7.25 1 98.12 358 LEU B N 1
ATOM 6189 C CA . LEU B 1 358 ? -5.328 -15.555 7.656 1 98.12 358 LEU B CA 1
ATOM 6190 C C . LEU B 1 358 ? -4.133 -14.727 7.203 1 98.12 358 LEU B C 1
ATOM 6192 O O . LEU B 1 358 ? -3.156 -14.578 7.938 1 98.12 358 LEU B O 1
ATOM 6196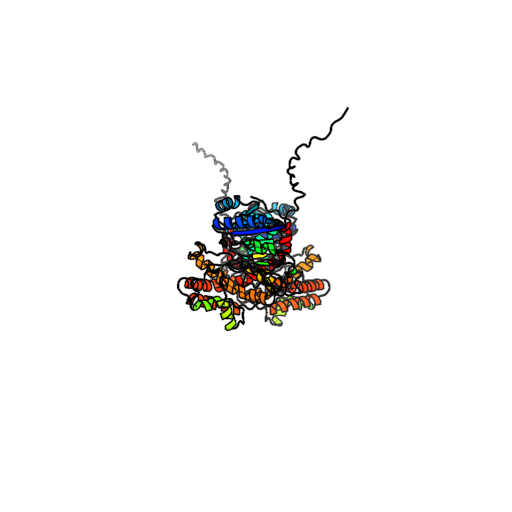 N N . VAL B 1 359 ? -4.23 -14.203 5.977 1 98.38 359 VAL B N 1
ATOM 6197 C CA . VAL B 1 359 ? -3.156 -13.375 5.441 1 98.38 359 VAL B CA 1
ATOM 6198 C C . VAL B 1 359 ? -2.988 -12.125 6.297 1 98.38 359 VAL B C 1
ATOM 6200 O O . VAL B 1 359 ? -1.869 -11.766 6.68 1 98.38 359 VAL B O 1
ATOM 6203 N N . ARG B 1 360 ? -4.074 -11.484 6.68 1 95.25 360 ARG B N 1
ATOM 6204 C CA . ARG B 1 360 ? -4.012 -10.312 7.551 1 95.25 360 ARG B CA 1
ATOM 6205 C C . ARG B 1 360 ? -3.43 -10.68 8.914 1 95.25 360 ARG B C 1
ATOM 6207 O O . ARG B 1 360 ? -2.582 -9.953 9.445 1 95.25 360 ARG B O 1
ATOM 6214 N N . ALA B 1 361 ? -3.863 -11.797 9.422 1 95.88 361 ALA B N 1
ATOM 6215 C CA . ALA B 1 361 ? -3.381 -12.242 10.727 1 95.88 361 ALA B CA 1
ATOM 6216 C C . ALA B 1 361 ? -1.873 -12.477 10.703 1 95.88 361 ALA B C 1
ATOM 6218 O O . ALA B 1 361 ? -1.181 -12.219 11.688 1 95.88 361 ALA B O 1
ATOM 6219 N N . SER B 1 362 ? -1.404 -12.953 9.586 1 97.44 362 SER B N 1
ATOM 6220 C CA . SER B 1 362 ? 0.015 -13.273 9.469 1 97.44 362 SER B CA 1
ATOM 6221 C C . SER B 1 362 ? 0.877 -12.023 9.625 1 97.44 362 SER B C 1
ATOM 6223 O O . SER B 1 362 ? 2.023 -12.109 10.07 1 97.44 362 SER B O 1
ATOM 6225 N N . THR B 1 363 ? 0.344 -10.836 9.289 1 95.81 363 THR B N 1
ATOM 6226 C CA . THR B 1 363 ? 1.124 -9.602 9.258 1 95.81 363 THR B CA 1
ATOM 6227 C C . THR B 1 363 ? 1.369 -9.086 10.672 1 95.81 363 THR B C 1
ATOM 6229 O O . THR B 1 363 ? 2.199 -8.195 10.875 1 95.81 363 THR B O 1
ATOM 6232 N N . TRP B 1 364 ? 0.669 -9.633 11.648 1 94.69 364 TRP B N 1
ATOM 6233 C CA . TRP B 1 364 ? 0.819 -9.18 13.031 1 94.69 364 TRP B CA 1
ATOM 6234 C C . TRP B 1 364 ? 1.884 -10 13.758 1 94.69 364 TRP B C 1
ATOM 6236 O O . TRP B 1 364 ? 2.139 -9.781 14.945 1 94.69 364 TRP B O 1
ATOM 6246 N N . GLN B 1 365 ? 2.518 -11 13.016 1 94.94 365 GLN B N 1
ATOM 6247 C CA . GLN B 1 365 ? 3.598 -11.773 13.625 1 94.94 365 GLN B CA 1
ATOM 6248 C C . GLN B 1 365 ? 4.754 -10.867 14.039 1 94.94 365 GLN B C 1
ATOM 6250 O O . GLN B 1 365 ? 4.984 -9.82 13.422 1 94.94 365 GLN B O 1
ATOM 6255 N N . PRO B 1 366 ? 5.438 -11.25 15.109 1 93.44 366 PRO B N 1
ATOM 6256 C CA . PRO B 1 366 ? 6.566 -10.43 15.562 1 93.44 366 PRO B CA 1
ATOM 6257 C C . PRO B 1 366 ? 7.688 -10.344 14.523 1 93.44 366 PRO B C 1
ATOM 6259 O O . PRO B 1 366 ? 7.891 -11.289 13.75 1 93.44 366 PRO B O 1
ATOM 6262 N N . ARG B 1 367 ? 8.398 -9.344 14.57 1 93.88 367 ARG B N 1
ATOM 6263 C CA . ARG B 1 367 ? 9.453 -9.039 13.609 1 93.88 367 ARG B CA 1
ATOM 6264 C C . ARG B 1 367 ? 10.688 -9.906 13.852 1 93.88 367 ARG B C 1
ATOM 6266 O O . ARG B 1 367 ? 11.406 -10.25 12.914 1 93.88 367 ARG B O 1
ATOM 6273 N N . GLU B 1 368 ? 10.93 -10.266 15.008 1 95.19 368 GLU B N 1
ATOM 6274 C CA . GLU B 1 368 ? 12.227 -10.742 15.484 1 95.19 368 GLU B CA 1
ATOM 6275 C C . GLU B 1 368 ? 12.617 -12.047 14.789 1 95.19 368 GLU B C 1
ATOM 6277 O O . GLU B 1 368 ? 13.766 -12.203 14.352 1 95.19 368 GLU B O 1
ATOM 6282 N N . PRO B 1 369 ? 11.672 -12.977 14.648 1 95.5 369 PRO B N 1
ATOM 6283 C CA . PRO B 1 369 ? 12.07 -14.219 13.984 1 95.5 369 PRO B CA 1
ATOM 6284 C C . PRO B 1 369 ? 12.477 -14.008 12.531 1 95.5 369 PRO B C 1
ATOM 6286 O O . PRO B 1 369 ? 13.438 -14.625 12.055 1 95.5 369 PRO B O 1
ATOM 6289 N N . ASN B 1 370 ? 11.758 -13.156 11.859 1 96.5 370 ASN B N 1
ATOM 6290 C CA . ASN B 1 370 ? 12.086 -12.898 10.461 1 96.5 370 ASN B CA 1
ATOM 6291 C C . ASN B 1 370 ? 13.375 -12.086 10.336 1 96.5 370 ASN B C 1
ATOM 6293 O O . ASN B 1 370 ? 14.133 -12.258 9.375 1 96.5 370 ASN B O 1
ATOM 6297 N N . GLU B 1 371 ? 13.609 -11.211 11.273 1 96.31 371 GLU B N 1
ATOM 6298 C CA . GLU B 1 371 ? 14.875 -10.484 11.32 1 96.31 371 GLU B CA 1
ATOM 6299 C C . GLU B 1 371 ? 16.047 -11.445 11.539 1 96.31 371 GLU B C 1
ATOM 6301 O O . GLU B 1 371 ? 17.109 -11.281 10.922 1 96.31 371 GLU B O 1
ATOM 6306 N N . ALA B 1 372 ? 15.852 -12.375 12.406 1 96.69 372 ALA B N 1
ATOM 6307 C CA . ALA B 1 372 ? 16.875 -13.398 12.617 1 96.69 372 ALA B CA 1
ATOM 6308 C C . ALA B 1 372 ? 17.141 -14.18 11.328 1 96.69 372 ALA B C 1
ATOM 6310 O O . ALA B 1 372 ? 18.297 -14.516 11.031 1 96.69 372 ALA B O 1
ATOM 6311 N N . LYS B 1 373 ? 16.125 -14.469 10.594 1 96.88 373 LYS B N 1
ATOM 6312 C CA . LYS B 1 373 ? 16.266 -15.164 9.32 1 96.88 373 LYS B CA 1
ATOM 6313 C C . LYS B 1 373 ? 17.078 -14.336 8.328 1 96.88 373 LYS B C 1
ATOM 6315 O O . LYS B 1 373 ? 17.891 -14.875 7.574 1 96.88 373 LYS B O 1
ATOM 6320 N N . ALA B 1 374 ? 16.828 -13.023 8.305 1 97.62 374 ALA B N 1
ATOM 6321 C CA . ALA B 1 374 ? 17.609 -12.148 7.449 1 97.62 374 ALA B CA 1
ATOM 6322 C C . ALA B 1 374 ? 19.094 -12.211 7.816 1 97.62 374 ALA B C 1
ATOM 6324 O O . ALA B 1 374 ? 19.953 -12.188 6.938 1 97.62 374 ALA B O 1
ATOM 6325 N N . GLY B 1 375 ? 19.344 -12.234 9.102 1 97.56 375 GLY B N 1
ATOM 6326 C CA . GLY B 1 375 ? 20.719 -12.375 9.547 1 97.56 375 GLY B CA 1
ATOM 6327 C C . GLY B 1 375 ? 21.359 -13.695 9.133 1 97.56 375 GLY B C 1
ATOM 6328 O O . GLY B 1 375 ? 22.516 -13.734 8.719 1 97.56 375 GLY B O 1
ATOM 6329 N N . LEU B 1 376 ? 20.641 -14.773 9.227 1 97.31 376 LEU B N 1
ATOM 6330 C CA . LEU B 1 376 ? 21.109 -16.094 8.828 1 97.31 376 LEU B CA 1
ATOM 6331 C C . LEU B 1 376 ? 21.344 -16.156 7.324 1 97.31 376 LEU B C 1
ATOM 6333 O O . LEU B 1 376 ? 22.266 -16.828 6.859 1 97.31 376 LEU B O 1
ATOM 6337 N N . LEU B 1 377 ? 20.484 -15.508 6.551 1 97.31 377 LEU B N 1
ATOM 6338 C CA . LEU B 1 377 ? 20.672 -15.391 5.105 1 97.31 377 LEU B CA 1
ATOM 6339 C C . LEU B 1 377 ? 22 -14.711 4.785 1 97.31 377 LEU B C 1
ATOM 6341 O O . LEU B 1 377 ? 22.781 -15.211 3.967 1 97.31 377 LEU B O 1
ATOM 6345 N N . GLU B 1 378 ? 22.125 -13.562 5.449 1 97.44 378 GLU B N 1
ATOM 6346 C CA . GLU B 1 378 ? 23.375 -12.844 5.242 1 97.44 378 GLU B CA 1
ATOM 6347 C C . GLU B 1 378 ? 24.594 -13.727 5.543 1 97.44 378 GLU B C 1
ATOM 6349 O O . GLU B 1 378 ? 25.531 -13.781 4.758 1 97.44 378 GLU B O 1
ATOM 6354 N N . ALA B 1 379 ? 24.578 -14.406 6.605 1 97.81 379 ALA B N 1
ATOM 6355 C CA . ALA B 1 379 ? 25.672 -15.273 7.023 1 97.81 379 ALA B CA 1
ATOM 6356 C C . ALA B 1 379 ? 25.891 -16.406 6.031 1 97.81 379 ALA B C 1
ATOM 6358 O O . ALA B 1 379 ? 27.031 -16.75 5.715 1 97.81 379 ALA B O 1
ATOM 6359 N N . ALA B 1 380 ? 24.828 -17.062 5.59 1 96.69 380 ALA B N 1
ATOM 6360 C CA . ALA B 1 380 ? 24.922 -18.172 4.641 1 96.69 380 ALA B CA 1
ATOM 6361 C C . ALA B 1 380 ? 25.547 -17.719 3.328 1 96.69 380 ALA B C 1
ATOM 6363 O O . ALA B 1 380 ? 26.438 -18.391 2.789 1 96.69 380 ALA B O 1
ATOM 6364 N N . TYR B 1 381 ? 25.109 -16.547 2.832 1 96.94 381 TYR B N 1
ATOM 6365 C CA . TYR B 1 381 ? 25.672 -16.016 1.591 1 96.94 381 TYR B CA 1
ATOM 6366 C C . TYR B 1 381 ? 27.141 -15.648 1.764 1 96.94 381 TYR B C 1
ATOM 6368 O O . TYR B 1 381 ? 27.938 -15.812 0.844 1 96.94 381 TYR B O 1
ATOM 6376 N N . ARG B 1 382 ? 27.422 -15.055 2.92 1 96.94 382 ARG B N 1
ATOM 6377 C CA . ARG B 1 382 ? 28.812 -14.703 3.182 1 96.94 382 ARG B CA 1
ATOM 6378 C C . ARG B 1 382 ? 29.688 -15.945 3.238 1 96.94 382 ARG B C 1
ATOM 6380 O O . ARG B 1 382 ? 30.844 -15.914 2.811 1 96.94 382 ARG B O 1
ATOM 6387 N N . ARG B 1 383 ? 29.234 -17.047 3.748 1 96.19 383 ARG B N 1
ATOM 6388 C CA . ARG B 1 383 ? 29.969 -18.297 3.828 1 96.19 383 ARG B CA 1
ATOM 6389 C C . ARG B 1 383 ? 30.172 -18.906 2.441 1 96.19 383 ARG B C 1
ATOM 6391 O O . ARG B 1 383 ? 31.203 -19.547 2.186 1 96.19 383 ARG B O 1
ATOM 6398 N N . LEU B 1 384 ? 29.234 -18.797 1.586 1 94.81 384 LEU B N 1
ATOM 6399 C CA . LEU B 1 384 ? 29.391 -19.281 0.216 1 94.81 384 LEU B CA 1
ATOM 6400 C C . LEU B 1 384 ? 30.578 -18.609 -0.462 1 94.81 384 LEU B C 1
ATOM 6402 O O . LEU B 1 384 ? 31.297 -19.25 -1.228 1 94.81 384 LEU B O 1
ATOM 6406 N N . GLY B 1 385 ? 30.812 -17.344 -0.218 1 92.69 385 GLY B N 1
ATOM 6407 C CA . GLY B 1 385 ? 31.969 -16.625 -0.717 1 92.69 385 GLY B CA 1
ATOM 6408 C C . GLY B 1 385 ? 31.844 -16.234 -2.178 1 92.69 385 GLY B C 1
ATOM 6409 O O . GLY B 1 385 ? 30.781 -16.391 -2.777 1 92.69 385 GLY B O 1
ATOM 6410 N N . GLY B 1 386 ? 32.906 -15.641 -2.656 1 91.69 386 GLY B N 1
ATOM 6411 C CA . GLY B 1 386 ? 32.938 -15.234 -4.051 1 91.69 386 GLY B CA 1
ATOM 6412 C C . GLY B 1 386 ? 31.891 -14.18 -4.375 1 91.69 386 GLY B C 1
ATOM 6413 O O . GLY B 1 386 ? 31.766 -13.18 -3.658 1 91.69 386 GLY B O 1
ATOM 6414 N N . ARG B 1 387 ? 31.078 -14.484 -5.457 1 91.12 387 ARG B N 1
ATOM 6415 C CA . ARG B 1 387 ? 30.078 -13.516 -5.914 1 91.12 387 ARG B CA 1
ATOM 6416 C C . ARG B 1 387 ? 28.922 -13.43 -4.934 1 91.12 387 ARG B C 1
ATOM 6418 O O . ARG B 1 387 ? 28.188 -12.43 -4.91 1 91.12 387 ARG B O 1
ATOM 6425 N N . PHE B 1 388 ? 28.828 -14.414 -4.133 1 94.5 388 PHE B N 1
ATOM 6426 C CA . PHE B 1 388 ? 27.734 -14.438 -3.176 1 94.5 388 PHE B CA 1
ATOM 6427 C C . PHE B 1 388 ? 27.969 -13.445 -2.045 1 94.5 388 PHE B C 1
ATOM 6429 O O . PHE B 1 388 ? 27.031 -13.055 -1.344 1 94.5 388 PHE B O 1
ATOM 6436 N N . THR B 1 389 ? 29.203 -13.016 -1.83 1 95.81 389 THR B N 1
ATOM 6437 C CA . THR B 1 389 ? 29.516 -12.008 -0.819 1 95.81 389 THR B CA 1
ATOM 6438 C C . THR B 1 389 ? 28.781 -10.695 -1.125 1 95.81 389 THR B C 1
ATOM 6440 O O . THR B 1 389 ? 28.375 -9.984 -0.209 1 95.81 389 THR B O 1
ATOM 6443 N N . GLY B 1 390 ? 28.703 -10.422 -2.42 1 95.31 390 GLY B N 1
ATOM 6444 C CA . GLY B 1 390 ? 27.953 -9.242 -2.82 1 95.31 390 GLY B CA 1
ATOM 6445 C C . GLY B 1 390 ? 26.484 -9.328 -2.463 1 95.31 390 GLY B C 1
ATOM 6446 O O . GLY B 1 390 ? 25.859 -8.312 -2.143 1 95.31 390 GLY B O 1
ATOM 6447 N N . VAL B 1 391 ? 25.922 -10.539 -2.506 1 96.25 391 VAL B N 1
ATOM 6448 C CA . VAL B 1 391 ? 24.547 -10.75 -2.104 1 96.25 391 VAL B CA 1
ATOM 6449 C C . VAL B 1 391 ? 24.391 -10.5 -0.603 1 96.25 391 VAL B C 1
ATOM 6451 O O . VAL B 1 391 ? 23.453 -9.828 -0.166 1 96.25 391 VAL B O 1
ATOM 6454 N N . ALA B 1 392 ? 25.344 -10.969 0.142 1 97.44 392 ALA B N 1
ATOM 6455 C CA . ALA B 1 392 ? 25.344 -10.766 1.59 1 97.44 392 ALA B CA 1
ATOM 6456 C C . ALA B 1 392 ? 25.375 -9.281 1.94 1 97.44 392 ALA B C 1
ATOM 6458 O O . ALA B 1 392 ? 24.656 -8.836 2.83 1 97.44 392 ALA B O 1
ATOM 6459 N N . ASP B 1 393 ? 26.234 -8.578 1.254 1 97.31 393 ASP B N 1
ATOM 6460 C CA . ASP B 1 393 ? 26.344 -7.141 1.479 1 97.31 393 ASP B CA 1
ATOM 6461 C C . ASP B 1 393 ? 25.016 -6.438 1.191 1 97.31 393 ASP B C 1
ATOM 6463 O O . ASP B 1 393 ? 24.609 -5.551 1.939 1 97.31 393 ASP B O 1
ATOM 6467 N N . ARG B 1 394 ? 24.391 -6.852 0.112 1 96.19 394 ARG B N 1
ATOM 6468 C CA . ARG B 1 394 ? 23.125 -6.23 -0.277 1 96.19 394 ARG B CA 1
ATOM 6469 C C . ARG B 1 394 ? 22.016 -6.551 0.725 1 96.19 394 ARG B C 1
ATOM 6471 O O . ARG B 1 394 ? 21.188 -5.695 1.039 1 96.19 394 ARG B O 1
ATOM 6478 N N . ILE B 1 395 ? 21.984 -7.73 1.228 1 97.19 395 ILE B N 1
ATOM 6479 C CA . ILE B 1 395 ? 21.016 -8.125 2.234 1 97.19 395 ILE B CA 1
ATOM 6480 C C . ILE B 1 395 ? 21.188 -7.277 3.492 1 97.19 395 ILE B C 1
ATOM 6482 O O . ILE B 1 395 ? 20.219 -6.793 4.07 1 97.19 395 ILE B O 1
ATOM 6486 N N . ARG B 1 396 ? 22.422 -7.102 3.898 1 96.38 396 ARG B N 1
ATOM 6487 C CA . ARG B 1 396 ? 22.703 -6.273 5.062 1 96.38 396 ARG B CA 1
ATOM 6488 C C . ARG B 1 396 ? 22.25 -4.836 4.844 1 96.38 396 ARG B C 1
ATOM 6490 O O . ARG B 1 396 ? 21.594 -4.25 5.703 1 96.38 396 ARG B O 1
ATOM 6497 N N . GLU B 1 397 ? 22.578 -4.371 3.721 1 93.94 397 GLU B N 1
ATOM 6498 C CA . GLU B 1 397 ? 22.266 -2.984 3.383 1 93.94 397 GLU B CA 1
ATOM 6499 C C . GLU B 1 397 ? 20.766 -2.752 3.324 1 93.94 397 GLU B C 1
ATOM 6501 O O . GLU B 1 397 ? 20.281 -1.686 3.709 1 93.94 397 GLU B O 1
ATOM 6506 N N . ARG B 1 398 ? 20.031 -3.742 2.871 1 93.62 398 ARG B N 1
ATOM 6507 C CA . ARG B 1 398 ? 18.609 -3.57 2.604 1 93.62 398 ARG B CA 1
ATOM 6508 C C . ARG B 1 398 ? 17.766 -4.348 3.609 1 93.62 398 ARG B C 1
ATOM 6510 O O . ARG B 1 398 ? 16.594 -4.602 3.369 1 93.62 398 ARG B O 1
ATOM 6517 N N . ARG B 1 399 ? 18.312 -4.68 4.66 1 93.69 399 ARG B N 1
ATOM 6518 C CA . ARG B 1 399 ? 17.672 -5.582 5.613 1 93.69 399 ARG B CA 1
ATOM 6519 C C . ARG B 1 399 ? 16.328 -5.031 6.062 1 93.69 399 ARG B C 1
ATOM 6521 O O . ARG B 1 399 ? 15.305 -5.727 6 1 93.69 399 ARG B O 1
ATOM 6528 N N . GLU B 1 400 ? 16.266 -3.773 6.516 1 89.06 400 GLU B N 1
ATOM 6529 C CA . GLU B 1 400 ? 15.039 -3.156 7 1 89.06 400 GLU B CA 1
ATOM 6530 C C . GLU B 1 400 ? 13.984 -3.098 5.902 1 89.06 400 GLU B C 1
ATOM 6532 O O . GLU B 1 400 ? 12.812 -3.396 6.145 1 89.06 400 GLU B O 1
ATOM 6537 N N . LEU B 1 401 ? 14.422 -2.725 4.742 1 88.38 401 LEU B N 1
ATOM 6538 C CA . LEU B 1 401 ? 13.492 -2.609 3.617 1 88.38 401 LEU B CA 1
ATOM 6539 C C . LEU B 1 401 ? 12.938 -3.975 3.232 1 88.38 401 LEU B C 1
ATOM 6541 O O . LEU B 1 401 ? 11.75 -4.102 2.924 1 88.38 401 LEU B O 1
ATOM 6545 N N . LEU B 1 402 ? 13.797 -4.992 3.229 1 95.5 402 LEU B N 1
ATOM 6546 C CA . LEU B 1 402 ? 13.359 -6.344 2.9 1 95.5 402 LEU B CA 1
ATOM 6547 C C . LEU B 1 402 ? 12.289 -6.82 3.875 1 95.5 402 LEU B C 1
ATOM 6549 O O . LEU B 1 402 ? 11.289 -7.414 3.465 1 95.5 402 LEU B O 1
ATOM 6553 N N . LEU B 1 403 ? 12.477 -6.535 5.145 1 95.56 403 LEU B N 1
ATOM 6554 C CA . LEU B 1 403 ? 11.531 -6.973 6.168 1 95.56 403 LEU B CA 1
ATOM 6555 C C . LEU B 1 403 ? 10.195 -6.258 6.02 1 95.56 403 LEU B C 1
ATOM 6557 O O . LEU B 1 403 ? 9.141 -6.887 6.078 1 95.56 403 LEU B O 1
ATOM 6561 N N . VAL B 1 404 ? 10.227 -4.973 5.781 1 90.69 404 VAL B N 1
ATOM 6562 C CA . VAL B 1 404 ? 9.016 -4.18 5.641 1 90.69 404 VAL B CA 1
ATOM 6563 C C . VAL B 1 404 ? 8.266 -4.594 4.375 1 90.69 404 VAL B C 1
ATOM 6565 O O . VAL B 1 404 ? 7.043 -4.746 4.391 1 90.69 404 VAL B O 1
ATOM 6568 N N . GLU B 1 405 ? 9.008 -4.816 3.361 1 92.31 405 GLU B N 1
ATOM 6569 C CA . GLU B 1 405 ? 8.383 -5.168 2.088 1 92.31 405 GLU B CA 1
ATOM 6570 C C . GLU B 1 405 ? 7.727 -6.543 2.154 1 92.31 405 GLU B C 1
ATOM 6572 O O . GLU B 1 405 ? 6.648 -6.75 1.591 1 92.31 405 GLU B O 1
ATOM 6577 N N . ALA B 1 406 ? 8.383 -7.453 2.793 1 97 406 ALA B N 1
ATOM 6578 C CA . ALA B 1 406 ? 7.809 -8.789 2.914 1 97 406 ALA B CA 1
ATOM 6579 C C . ALA B 1 406 ? 6.457 -8.75 3.627 1 97 406 ALA B C 1
ATOM 6581 O O . ALA B 1 406 ? 5.523 -9.453 3.238 1 97 406 ALA B O 1
ATOM 6582 N N . ARG B 1 407 ? 6.344 -7.965 4.641 1 96.12 407 ARG B N 1
ATOM 6583 C CA . ARG B 1 407 ? 5.082 -7.828 5.359 1 96.12 407 ARG B CA 1
ATOM 6584 C C . ARG B 1 407 ? 4.051 -7.074 4.52 1 96.12 407 ARG B C 1
ATOM 6586 O O . ARG B 1 407 ? 2.887 -7.473 4.453 1 96.12 407 ARG B O 1
ATOM 6593 N N . ARG B 1 408 ? 4.512 -6.004 3.916 1 92.75 408 ARG B N 1
ATOM 6594 C CA . ARG B 1 408 ? 3.621 -5.184 3.1 1 92.75 408 ARG B CA 1
ATOM 6595 C C . ARG B 1 408 ? 3.041 -5.992 1.943 1 92.75 408 ARG B C 1
ATOM 6597 O O . ARG B 1 408 ? 1.892 -5.785 1.55 1 92.75 408 ARG B O 1
ATOM 6604 N N . ASP B 1 409 ? 3.822 -6.844 1.457 1 96.56 409 ASP B N 1
ATOM 6605 C CA . ASP B 1 409 ? 3.344 -7.711 0.384 1 96.56 409 ASP B CA 1
ATOM 6606 C C . ASP B 1 409 ? 2.113 -8.5 0.824 1 96.56 409 ASP B C 1
ATOM 6608 O O . ASP B 1 409 ? 1.204 -8.742 0.026 1 96.56 409 ASP B O 1
ATOM 6612 N N . MET B 1 410 ? 2.121 -8.891 2.074 1 97.31 410 MET B N 1
ATOM 6613 C CA . MET B 1 410 ? 0.988 -9.648 2.598 1 97.31 410 MET B CA 1
ATOM 6614 C C . MET B 1 410 ? -0.235 -8.75 2.76 1 97.31 410 MET B C 1
ATOM 6616 O O . MET B 1 410 ? -1.358 -9.172 2.477 1 97.31 410 MET B O 1
ATOM 6620 N N . ASP B 1 411 ? 0.005 -7.559 3.195 1 93.81 411 ASP B N 1
ATOM 6621 C CA . ASP B 1 411 ? -1.085 -6.59 3.287 1 93.81 411 ASP B CA 1
ATOM 6622 C C . ASP B 1 411 ? -1.724 -6.352 1.921 1 93.81 411 ASP B C 1
ATOM 6624 O O . ASP B 1 411 ? -2.951 -6.332 1.799 1 93.81 411 ASP B O 1
ATOM 6628 N N . ASP B 1 412 ? -0.862 -6.137 0.994 1 94 412 ASP B N 1
ATOM 6629 C CA . ASP B 1 412 ? -1.325 -5.918 -0.373 1 94 412 ASP B CA 1
ATOM 6630 C C . ASP B 1 412 ? -2.088 -7.137 -0.894 1 94 412 ASP B C 1
ATOM 6632 O O . ASP B 1 412 ? -3.086 -6.992 -1.604 1 94 412 ASP B O 1
ATOM 6636 N N . PHE B 1 413 ? -1.593 -8.234 -0.586 1 98.5 413 PHE B N 1
ATOM 6637 C CA . PHE B 1 413 ? -2.223 -9.469 -1.036 1 98.5 413 PHE B CA 1
ATOM 6638 C C . PHE B 1 413 ? -3.631 -9.602 -0.468 1 98.5 413 PHE B C 1
ATOM 6640 O O . PHE B 1 413 ? -4.562 -9.969 -1.185 1 98.5 413 PHE B O 1
ATOM 6647 N N . ALA B 1 414 ? -3.779 -9.344 0.822 1 97.25 414 ALA B N 1
ATOM 6648 C CA . ALA B 1 414 ? -5.102 -9.391 1.439 1 97.25 414 ALA B CA 1
ATOM 6649 C C . ALA B 1 414 ? -6.078 -8.461 0.72 1 97.25 414 ALA B C 1
ATOM 6651 O O . ALA B 1 414 ? -7.23 -8.828 0.483 1 97.25 414 ALA B O 1
ATOM 6652 N N . LEU B 1 415 ? -5.609 -7.266 0.363 1 93.62 415 LEU B N 1
ATOM 6653 C CA . LEU B 1 415 ? -6.445 -6.312 -0.355 1 93.62 415 LEU B CA 1
ATOM 6654 C C . LEU B 1 415 ? -6.848 -6.859 -1.72 1 93.62 415 LEU B C 1
ATOM 6656 O O . LEU B 1 415 ? -7.984 -6.672 -2.158 1 93.62 415 LEU B O 1
ATOM 6660 N N . LEU B 1 416 ? -5.902 -7.484 -2.342 1 97.81 416 LEU B N 1
ATOM 6661 C CA . LEU B 1 416 ? -6.199 -8.039 -3.658 1 97.81 416 LEU B CA 1
ATOM 6662 C C . LEU B 1 416 ? -7.211 -9.172 -3.551 1 97.81 416 LEU B C 1
ATOM 6664 O O . LEU B 1 416 ? -8.094 -9.305 -4.402 1 97.81 416 LEU B O 1
ATOM 6668 N N . ILE B 1 417 ? -7.07 -10.023 -2.527 1 98.44 417 ILE B N 1
ATOM 6669 C CA . ILE B 1 417 ? -8.039 -11.102 -2.326 1 98.44 417 ILE B CA 1
ATOM 6670 C C . ILE B 1 417 ? -9.438 -10.516 -2.178 1 98.44 417 ILE B C 1
ATOM 6672 O O . ILE B 1 417 ? -10.391 -10.992 -2.803 1 98.44 417 ILE B O 1
ATOM 6676 N N . ASP B 1 418 ? -9.562 -9.453 -1.413 1 96.19 418 ASP B N 1
ATOM 6677 C CA . ASP B 1 418 ? -10.859 -8.812 -1.175 1 96.19 418 ASP B CA 1
ATOM 6678 C C . ASP B 1 418 ? -11.453 -8.273 -2.473 1 96.19 418 ASP B C 1
ATOM 6680 O O . ASP B 1 418 ? -12.672 -8.227 -2.635 1 96.19 418 ASP B O 1
ATOM 6684 N N . ALA B 1 419 ? -10.609 -7.852 -3.365 1 97.19 419 ALA B N 1
ATOM 6685 C CA . ALA B 1 419 ? -11.055 -7.18 -4.586 1 97.19 419 ALA B CA 1
ATOM 6686 C C . ALA B 1 419 ? -11.273 -8.188 -5.715 1 97.19 419 ALA B C 1
ATOM 6688 O O . ALA B 1 419 ? -11.867 -7.848 -6.742 1 97.19 419 ALA B O 1
ATOM 6689 N N . TRP B 1 420 ? -10.867 -9.367 -5.551 1 98.56 420 TRP B N 1
ATOM 6690 C CA . TRP B 1 420 ? -10.672 -10.289 -6.664 1 98.56 420 TRP B CA 1
ATOM 6691 C C . TRP B 1 420 ? -12.008 -10.656 -7.301 1 98.56 420 TRP B C 1
ATOM 6693 O O . TRP B 1 420 ? -12.117 -10.742 -8.523 1 98.56 420 TRP B O 1
ATOM 6703 N N . ALA B 1 421 ? -13.008 -10.898 -6.477 1 98.31 421 ALA B N 1
ATOM 6704 C CA . ALA B 1 421 ? -14.312 -11.25 -7.016 1 98.31 421 ALA B CA 1
ATOM 6705 C C . ALA B 1 421 ? -14.852 -10.148 -7.926 1 98.31 421 ALA B C 1
ATOM 6707 O O . ALA B 1 421 ? -15.375 -10.43 -9.008 1 98.31 421 ALA B O 1
ATOM 6708 N N . ALA B 1 422 ? -14.703 -8.922 -7.469 1 98.19 422 ALA B N 1
ATOM 6709 C CA . ALA B 1 422 ? -15.156 -7.785 -8.258 1 98.19 422 ALA B CA 1
ATOM 6710 C C . ALA B 1 422 ? -14.336 -7.641 -9.539 1 98.19 422 ALA B C 1
ATOM 6712 O O . ALA B 1 422 ? -14.883 -7.355 -10.609 1 98.19 422 ALA B O 1
ATOM 6713 N N . LEU B 1 423 ? -13.078 -7.832 -9.438 1 98.75 423 LEU B N 1
ATOM 6714 C CA . LEU B 1 423 ? -12.195 -7.746 -10.594 1 98.75 423 LEU B CA 1
ATOM 6715 C C . LEU B 1 423 ? -12.547 -8.812 -11.625 1 98.75 423 LEU B C 1
ATOM 6717 O O . LEU B 1 423 ? -12.617 -8.523 -12.828 1 98.75 423 LEU B O 1
ATOM 6721 N N . THR B 1 424 ? -12.766 -9.992 -11.18 1 98.69 424 THR B N 1
ATOM 6722 C CA . THR B 1 424 ? -13.086 -11.102 -12.078 1 98.69 424 THR B CA 1
ATOM 6723 C C . THR B 1 424 ? -14.422 -10.867 -12.766 1 98.69 424 THR B C 1
ATOM 6725 O O . THR B 1 424 ? -14.555 -11.094 -13.969 1 98.69 424 THR B O 1
ATOM 6728 N N . ALA B 1 425 ? -15.391 -10.43 -11.992 1 98.62 425 ALA B N 1
ATOM 6729 C CA . ALA B 1 425 ? -16.688 -10.117 -12.578 1 98.62 425 ALA B CA 1
ATOM 6730 C C . ALA B 1 425 ? -16.578 -9.016 -13.633 1 98.62 425 ALA B C 1
ATOM 6732 O O . ALA B 1 425 ? -17.172 -9.102 -14.703 1 98.62 425 ALA B O 1
ATOM 6733 N N . ALA B 1 426 ? -15.836 -8.023 -13.289 1 98.75 426 ALA B N 1
ATOM 6734 C CA . ALA B 1 426 ? -15.617 -6.918 -14.219 1 98.75 426 ALA B CA 1
ATOM 6735 C C . ALA B 1 426 ? -14.891 -7.395 -15.469 1 98.75 426 ALA B C 1
ATOM 6737 O O . ALA B 1 426 ? -15.188 -6.953 -16.578 1 98.75 426 ALA B O 1
ATOM 6738 N N . ALA B 1 427 ? -13.922 -8.242 -15.344 1 98.69 427 ALA B N 1
ATOM 6739 C CA . ALA B 1 427 ? -13.148 -8.758 -16.469 1 98.69 427 ALA B CA 1
ATOM 6740 C C . ALA B 1 427 ? -14.055 -9.492 -17.453 1 98.69 427 ALA B C 1
ATOM 6742 O O . ALA B 1 427 ? -13.891 -9.359 -18.672 1 98.69 427 ALA B O 1
ATOM 6743 N N . ARG B 1 428 ? -15.016 -10.188 -17 1 98.06 428 ARG B N 1
ATOM 6744 C CA . ARG B 1 428 ? -15.93 -10.953 -17.844 1 98.06 428 ARG B CA 1
ATOM 6745 C C . ARG B 1 428 ? -16.719 -10.031 -18.766 1 98.06 428 ARG B C 1
ATOM 6747 O O . ARG B 1 428 ? -17.156 -10.453 -19.844 1 98.06 428 ARG B O 1
ATOM 6754 N N . GLU B 1 429 ? -16.766 -8.781 -18.312 1 97.56 429 GLU B N 1
ATOM 6755 C CA . GLU B 1 429 ? -17.562 -7.82 -19.078 1 97.56 429 GLU B CA 1
ATOM 6756 C C . GLU B 1 429 ? -16.672 -6.84 -19.828 1 97.56 429 GLU B C 1
ATOM 6758 O O . GLU B 1 429 ? -17.141 -5.816 -20.328 1 97.56 429 GLU B O 1
ATOM 6763 N N . THR B 1 430 ? -15.438 -7.102 -19.812 1 97.75 430 THR B N 1
ATOM 6764 C CA . THR B 1 430 ? -14.492 -6.191 -20.438 1 97.75 430 THR B CA 1
ATOM 6765 C C . THR B 1 430 ? -13.812 -6.859 -21.641 1 97.75 430 THR B C 1
ATOM 6767 O O . THR B 1 430 ? -13.039 -7.809 -21.469 1 97.75 430 THR B O 1
ATOM 6770 N N . PRO B 1 431 ? -14.047 -6.395 -22.828 1 96.25 431 PRO B N 1
ATOM 6771 C CA . PRO B 1 431 ? -13.422 -7.012 -24 1 96.25 431 PRO B CA 1
ATOM 6772 C C . PRO B 1 431 ? -11.906 -6.836 -24.031 1 96.25 431 PRO B C 1
ATOM 6774 O O . PRO B 1 431 ? -11.398 -5.805 -23.594 1 96.25 431 PRO B O 1
ATOM 6777 N N . VAL B 1 432 ? -11.289 -7.863 -24.469 1 95.69 432 VAL B N 1
ATOM 6778 C CA . VAL B 1 432 ? -9.852 -7.793 -24.688 1 95.69 432 VAL B CA 1
ATOM 6779 C C . VAL B 1 432 ? -9.562 -7.297 -26.094 1 95.69 432 VAL B C 1
ATOM 6781 O O . VAL B 1 432 ? -9.984 -7.922 -27.078 1 95.69 432 VAL B O 1
ATOM 6784 N N . ASP B 1 433 ? -9.055 -6.066 -26.203 1 81.69 433 ASP B N 1
ATOM 6785 C CA . ASP B 1 433 ? -8.828 -5.473 -27.516 1 81.69 433 ASP B CA 1
ATOM 6786 C C . ASP B 1 433 ? -7.711 -6.207 -28.266 1 81.69 433 ASP B C 1
ATOM 6788 O O . ASP B 1 433 ? -6.703 -6.59 -27.672 1 81.69 433 ASP B O 1
ATOM 6792 N N . ASP B 1 434 ? -8.062 -6.77 -29.438 1 63.38 434 ASP B N 1
ATOM 6793 C CA . ASP B 1 434 ? -7.105 -7.469 -30.297 1 63.38 434 ASP B CA 1
ATOM 6794 C C . ASP B 1 434 ? -6.145 -6.488 -30.969 1 63.38 434 ASP B C 1
ATOM 6796 O O . ASP B 1 434 ? -6.461 -5.309 -31.109 1 63.38 434 ASP B O 1
ATOM 6800 N N . VAL B 1 435 ? -4.98 -6.898 -31.172 1 51.09 435 VAL B N 1
ATOM 6801 C CA . VAL B 1 435 ? -4.148 -6.195 -32.156 1 51.09 435 VAL B CA 1
ATOM 6802 C C . VAL B 1 435 ? -4.82 -6.227 -33.531 1 51.09 435 VAL B C 1
ATOM 6804 O O . VAL B 1 435 ? -5.512 -7.188 -33.844 1 51.09 435 VAL B O 1
#

Solvent-accessible surface area (backbone atoms only — not comparable to full-atom values): 45722 Å² total; per-residue (Å²): 128,83,77,77,74,73,80,79,76,84,77,74,83,75,78,75,71,77,72,82,59,89,72,78,77,40,58,33,30,22,42,36,32,52,35,67,56,85,35,49,70,26,50,46,53,49,44,50,44,48,51,50,46,47,75,74,40,76,41,39,60,38,36,34,33,46,37,65,33,96,40,58,68,61,41,48,61,54,51,64,76,44,92,44,67,47,72,34,42,56,68,56,49,49,52,47,48,51,53,20,39,60,66,35,64,53,83,55,49,40,42,51,46,39,43,47,62,47,83,56,57,28,56,5,11,56,49,42,49,49,44,35,49,26,36,27,71,60,27,62,29,44,36,36,34,53,47,48,46,48,68,42,72,53,98,91,34,76,42,55,48,63,60,64,32,70,68,36,52,57,36,37,41,67,75,47,88,50,76,38,79,68,49,62,74,90,44,30,78,41,44,13,31,35,26,29,9,33,34,25,70,57,54,91,54,100,53,66,90,38,63,84,40,83,38,36,56,59,50,52,37,56,62,49,54,90,87,63,47,73,66,54,29,52,51,48,50,70,56,54,72,58,62,51,76,77,72,84,68,93,46,33,35,32,18,49,42,58,58,89,54,45,32,76,48,31,30,32,36,25,65,53,59,62,51,41,66,40,36,36,39,58,57,36,53,70,36,54,49,49,61,43,48,37,35,31,47,38,56,36,35,16,33,40,39,47,50,32,36,33,37,58,84,63,74,64,59,70,37,70,68,40,36,49,52,50,52,48,12,48,53,43,28,40,54,34,39,63,39,48,43,54,30,60,76,66,45,61,52,77,48,43,68,62,49,27,52,39,35,51,55,32,60,70,54,73,63,61,67,54,52,51,48,53,51,49,46,27,50,25,27,44,66,62,31,76,78,35,34,58,47,18,53,49,44,63,74,38,42,69,59,52,55,52,48,40,42,47,34,36,51,53,29,28,53,47,35,72,42,28,54,43,39,38,57,24,16,52,73,36,79,76,83,76,126,136,81,74,72,76,74,77,80,72,79,77,76,81,78,81,79,73,76,72,83,64,89,73,79,79,43,58,32,31,23,42,36,32,54,35,68,56,84,34,50,72,27,49,46,53,49,46,52,46,48,52,49,46,47,74,74,40,77,42,40,60,40,37,34,33,46,38,65,34,94,41,57,66,62,41,48,62,53,48,63,76,45,91,45,69,47,74,34,42,55,69,55,49,48,53,48,48,52,53,19,40,60,67,36,64,53,83,54,48,42,43,50,48,38,41,49,61,47,85,55,56,28,56,5,11,55,51,41,48,49,46,34,51,28,35,27,71,60,26,62,30,43,34,37,34,54,47,46,45,48,68,42,72,53,98,92,35,75,42,55,49,62,60,62,32,69,68,36,52,56,35,39,40,67,75,45,89,49,76,38,80,70,50,62,74,90,44,30,77,40,44,13,30,34,25,30,10,33,35,25,69,58,53,91,53,98,51,67,90,38,62,84,41,83,38,34,55,60,49,53,37,55,62,50,54,89,87,61,48,72,67,55,29,52,52,48,50,71,56,53,72,57,61,49,76,80,72,84,67,94,45,32,36,30,18,48,42,58,56,90,55,45,33,75,49,32,31,32,36,24,63,53,60,60,51,42,68,40,38,35,41,57,57,34,54,71,36,55,50,48,60,44,49,37,35,32,45,38,55,37,35,16,34,39,40,47,51,33,36,33,37,59,83,63,73,64,58,69,38,70,68,41,38,49,52,50,53,49,12,50,53,42,29,40,52,34,38,63,38,47,43,55,28,60,77,66,45,61,52,78,48,43,69,60,49,27,50,39,37,51,54,32,61,71,55,74,62,62,67,53,51,49,49,53,53,48,47,27,51,24,28,44,66,62,32,77,78,35,33,58,48,17,52,49,44,63,74,38,40,69,59,53,56,51,48,40,44,47,34,38,54,51,29,27,54,48,35,71,43,30,54,44,38,39,56,24,16,51,73,36,79,77,85,73,128

Radius of gyration: 34.44 Å; Cα contacts (8 Å, |Δi|>4): 1607; chains: 2; bounding box: 78×156×114 Å

Organism: Actinoplanes teichomyceticus (NCBI:txid1867)

pLDDT: mean 90.63, std 16.83, range [17.5, 98.88]

Nearest PDB structures (foldseek):
  7sp7-assembly1_A  TM=4.010E-01  e=1.248E-03  Paramecium bursaria Chlorella virus CZ-2
  4f97-assembly1_B  TM=4.844E-01  e=6.143E-01  Streptomyces hygroscopicus subsp. limoneus
  3ot5-assembly5_C-2  TM=5.066E-01  e=9.320E-01  Listeria monocytogenes EGD-e
  3ot5-assembly6_B-3  TM=4.691E-01  e=2.260E+00  Listeria monocytogenes EGD-e
  8wky-assembly1_A  TM=3.825E-01  e=1.090E+00  Homo sapiens

Sequence (870 aa):
MRIRKAPGGSVPSSGREKRHVNGSKGRRVCLVVPTNRECTATLAEVVAEAEHAESHFDVDVRLLVLDSSDHFRAHAATLAAARDVRHLDERRQRDFLRRVIRRADLAKPDLALDLMLPRGLSYGACTNRAFLIAAALGCESVHRRDSDLYFQTYAGRKVFPIHAELSALGRPAGDVVATENRLDRSRRNLPVALVGASFVGSMSVDIEDIRDHAAYYDLVSLWAADGSTEAEKRALVAESFTGSAPFDGDRCVLSAVDPMRVDMHNISFHGLHERVPLPPATDTIGSDYFLIHVAARAGLPGVLHNRHIVNFHTAERKSDAGFLAYQMRFAKFILSMYYLHFVYQRMTTDDPADIAALVRASTWQPREPNEAKAGLLEAAYRRLGGRFTGVADRIRERRELLLVEARRDMDDFALLIDAWAALTAAARETPVDDVMRIRKAPGGSVPSSGREKRHVNGSKGRRVCLVVPTNRECTATLAEVVAEAEHAESHFDVDVRLLVLDSSDHFRAHAATLAAARDVRHLDERRQRDFLRRVIRRADLAKPDLALDLMLPRGLSYGACTNRAFLIAAALGCESVHRRDSDLYFQTYAGRKVFPIHAELSALGRPAGDVVATENRLDRSRRNLPVALVGASFVGSMSVDIEDIRDHAAYYDLVSLWAADGSTEAEKRALVAESFTGSAPFDGDRCVLSAVDPMRVDMHNISFHGLHERVPLPPATDTIGSDYFLIHVAARAGLPGVLHNRHIVNFHTAERKSDAGFLAYQMRFAKFILSMYYLHFVYQRMTTDDPADIAALVRASTWQPREPNEAKAGLLEAAYRRLGGRFTGVADRIRERRELLLVEARRDMDDFALLIDAWAALTAAARETPVDDV

Secondary structure (DSSP, 8-state):
---------------------S----EEEEEEEEESS--HHHHHHHHHHHHHHHHHSSEEEEEEEEE-SS-HHHHHHHHTTSSSEEEE-HHHHHHHHHHHHHHHT-SSHHHHHHHHS-SS--HHHHHHHHHHHHHHTT-SEEEE--SSEEE-EETTEE--HHHHHHHHTTSBGGG---SEE-S-GGGTTSBP-EEE--EEES-SSTTGGGTTSTHHHHHHGGGSPTT--HHHHHHHHHHTT---PPP-S--EEEES--GGG--TTSEEEESHHHHS-----SS-SSGGGHHHHHHHHHT--EEEE--PEEE---GGGGSHHHHHHHHHHHHHHHHHHHHHHHHHHH-----HHHHHHHHHHHTTS-HHHHHHHHHHHHHHHHHH-TTHHHHHHHHHHTHHHHHHHHHHHHHHHHHHHHHHHHHHHHHHTS-----/--------------------------EEEEEEEEESS--HHHHHHHHHHHHHHHHHSSEEEEEEEEE-SS-HHHHHHHHTTSSSEEEE-HHHHHHHHHHHHHHHT-SSHHHHHHHHS-SS--HHHHHHHHHHHHHHTT-SEEEE--SSEEE-EETTEE--HHHHHHHHTTSBGGG---SEE-S-GGGTTSBP-EEE--EEES-SSTTGGGTTSTHHHHHHGGGSPTT--HHHHHHHHHHTT---PPP-S--EEEES--GGG--TTSEEEESHHHHS-----SS-SSGGGHHHHHHHHHT--EEEE--PEEE---GGGGSHHHHHHHHHHHHHHHHHHHHHHHHHHH-----HHHHHHHHHHHTTS-HHHHHHHHHHHHHHHHHH-TTHHHHHHHHHHTHHHHHHHHHHHHHHHHHHHHHHHHHHHHHHTS-----